Protein AF-0000000080286720 (afdb_homodimer)

Sequence (1204 aa):
MNEDSSNGELNEAFTRDEEVESGITDITGIRKTEDDQTVTDQNAKHGERSEAGLKQFTITCLKRSVHLVVVGYFAYATYHYLDVEANYCNDIKNDNHIVNEDGFGNQTNHLLCGMQYCDGYGFLALLLGFTYLGLFYYLVFKPKIGHRLYRSILKPLRTKYLHFSKQRSISLLQLLLLVLALTIFLYFETRNAPSKLVALLAPCVFILSGYVFSSQRQAIKWRQITIGIAIQFLLGIVCIRWTVGRNIFNCIGNKVATFLAYADAGNRFVFGDTIVIEGVFAFTALPVIFFFSFIISILYYLNVMQVVIMKLGWILQKLLDTTVCESVNAAANIFLGMSECPLVIRPYIAQLTASELHSIMVSGFATVSGTVLAAYLKFGASAAHLITASVMAAPASLALSKLYMPETEESKTKSDNIKLAKSEDTSVLDAAANGANKALPIVLGIVANLVAFLGFITFLNAMVSWLGFLVGVDQVDFEWVFSKLFIPLAWIMGVPWKDCDIVAKVVATKTIINEFVAYERLGEYIKNEAIDARSAGIATFAICGFANPSSMGILIGSLSAMAPKQRPLIAKVAFRAFVVGSIVCFMSASFAGIFIDEEQDLMNEDSSNGELNEAFTRDEEVESGITDITGIRKTEDDQTVTDQNAKHGERSEAGLKQFTITCLKRSVHLVVVGYFAYATYHYLDVEANYCNDIKNDNHIVNEDGFGNQTNHLLCGMQYCDGYGFLALLLGFTYLGLFYYLVFKPKIGHRLYRSILKPLRTKYLHFSKQRSISLLQLLLLVLALTIFLYFETRNAPSKLVALLAPCVFILSGYVFSSQRQAIKWRQITIGIAIQFLLGIVCIRWTVGRNIFNCIGNKVATFLAYADAGNRFVFGDTIVIEGVFAFTALPVIFFFSFIISILYYLNVMQVVIMKLGWILQKLLDTTVCESVNAAANIFLGMSECPLVIRPYIAQLTASELHSIMVSGFATVSGTVLAAYLKFGASAAHLITASVMAAPASLALSKLYMPETEESKTKSDNIKLAKSEDTSVLDAAANGANKALPIVLGIVANLVAFLGFITFLNAMVSWLGFLVGVDQVDFEWVFSKLFIPLAWIMGVPWKDCDIVAKVVATKTIINEFVAYERLGEYIKNEAIDARSAGIATFAICGFANPSSMGILIGSLSAMAPKQRPLIAKVAFRAFVVGSIVCFMSASFAGIFIDEEQDL

Nearest PDB structures (foldseek):
  8tz1-assembly1_A  TM=8.781E-01  e=3.290E-32  Bos taurus
  5l26-assembly1_C  TM=9.326E-01  e=1.169E-26  Neisseria wadsworthii 9715
  5l2b-assembly1_A  TM=9.447E-01  e=2.098E-26  Neisseria wadsworthii 9715
  5l26-assembly1_A  TM=9.262E-01  e=3.611E-26  Neisseria wadsworthii 9715
  5l2a-assembly1_B  TM=9.441E-01  e=2.176E-25  Neisseria wadsworthii 9715

Organism: Glossina morsitans morsitans (NCBI:txid37546)

Radius of gyration: 37.15 Å; Cα contacts (8 Å, |Δi|>4): 1671; chains: 2; bounding box: 114×116×104 Å

InterPro domains:
  IPR002668 Concentrative nucleoside transporter N-terminal domain [PF01773] (204-273)
  IPR008276 Concentrative nucleoside transporter [PTHR10590] (77-600)
  IPR011642 Nucleoside transporter/FeoB GTPase, Gate domain [PF07670] (283-381)
  IPR011657 Concentrative nucleoside transporter C-terminal domain [PF07662] (385-593)
  IPR018270 Concentrative nucleoside transporter, metazoan/bacterial [TIGR00804] (197-595)

Foldseek 3Di:
DPPPPVPPPQPCPLPDVPVPPPPVPPVPPPPPCPPDPPPVVVVVVVVVVVVVVVVVVVVVVVVVVVVVVLVVVLVVQVVVLVVCQVPQQPPPPPPPQPPDPPDDDSRRPDPAHDCPCQPYVVVSCVVVVVVVVVVCCVVPCCVPPVVVCCVVPVVVVVVVVCVVCPDPVNVVVVVVVLVVVVVVVLCVLCVVPVLLCLLVLLVVVLLVVLCVQAPDNVQFDVQLLSLLLSVLLVLLCQCFFDPVNVVVLLSVLVVLLVVLQVCVVVLCVPVNDVCCVVPPLLRHQLLSLLVLLLVVLLCQQVCNLVVQLQVQLVVLCVRNVDFSLLSSLLSSLLAAALLCSVLFQLVCLQQFDLLSLLLSLLSRQQAHHSSNLNLLVVLPDGSSLRSSLSVSLSSNSNSSSCSRYNDDDDGPRNDSSRHTDGDPADDSVRSSVVSSVVSVCVSVLVVVQLVVQVVVQVVQQVVVQVVCVVVPHHDDGDLQVQLVVCLVLLSSSSFPNQCSSVLSSLLSCCAERRLSVSSNSLSVCVVVVVGFPLSSSLSSLLRRGGLYDSVLVVSLVSSCVSHVVCSVSSVVSSVVSSVSSSSSSSSSSSSSSSNHDRPDDD/DPPPVPPDPQPCPLPDPPVVPPPPVPPPVPPPCPPDPPPVVVVVCVVVVVVVVVVVVVVVVVVVVVVVVLVVVLVVQVVVLVVCQVPQQPPPPPPPQPPDPPDDDSGSPPPAHDCPCQPYVVVVVVVVVVVVVVVCCVVPVCVPPVVVCCVPPVVVVVVVVCVVCPDPVNVVVVVVVLVVVVVVVLCVLCVVPVLLVLLVLLVVVLLVVLCVQAPDNVQFDVQLLSLLLSVLLVLLCQCFFDPVSVVVLLSVLVVLLVVLQVCVVVLCVPVNDVCCVVPPLLRHQLLSLLVLLLVVLLCQQVCNLVVQLQVQLVVLCVRNVDFSLLSSLLSSLLAAALLCSVLFQLVCLQQFDLLSLLLSLLSRFQADHSSNLNLLVVLPDGSSLRSSLSVSLSSNSNSSSCSRYNDDDDGPRRDSSRHTDGDPADDSVRSSVVSSVVSVCVSVLVVVQLVVQVVVQVVQQVVVQVVCVVVPHHDDGPLQVQLVVCLVLLVSSSFPNQCSSVLSSLLSCCAERRLSVSSNSLSVCVVVVVGFPLSSSLSSLLRRGGQYDSVLVVSLVSSCVSHVVCSVSSVVSSVVSSVSSSSSSSSSSSSSSSNHDRPDDD

Secondary structure (DSSP, 8-state):
-----------GGG--TTTT---------------GGGSHHHHHHHHHHHHHHHHHHHHHHHHHHHHHHHHHHHHHHHHHHHHHIIIIIS-TT-------TT------SSTTSS--TTTSHHHHHHHHHHHHHHHHIIIIIIIIIIHHHIIIIIHHHHHHHHHHHTSHHHHHHHHHHHHHHHHHHHHHHHSS-GGGGGGGHHHHHHHHHHHHT-S-GGG--HHHHHHHHHHHHHHHIIIIISHHHHHHHHHHHHHHHHHHHTHHHHHHHHH-HHHHHHT-HHHHTTTHHHHHHHHHHHHHHTTHHHHHHHHHHHHHHHHHT--HHHHHHHHHTTTS-TTTHHHHTGGGGGG--HHHHHHHHHHHHT---HHHHHHHHHTT--HHHHHHHHHHHHHHHHHHHHHHS---S--S--STTPPPPPP--SSHHHHHHHHHHHHHHHHHHHHHHHHHHHHHHHHHHHHHHHHHHHTT--S--HHHHHHHTTHHHHHHTT--HHHHHHHHHHHHHHHHT-HHHHHHHHHHHHHTT-S-HHHHHHHHHHT-S--SHHHHHHHHHHHHHH-GGGHHHHHHHHHHHHHHHHHHHHHHHHHHHHHS-TT---/-----------GGG--GGGGTT-------------TTHHHHHHHHHHHHHHHHHHHHHHHHHHHHHHHHHHHHHHHHHHHHHHHIIIIIS-TT-------TT------SSTTSS--TTTSHHHHHHHHHHHHHHHHIIIIIIIIIIHHHIIIIIHHHHHHHHHHHTSHHHHHHHHHHHHHHHHHHHHHHHSS-GGGGGGGHHHHHHHHHHHHT-S-GGG--HHHHHHHHHHHHHHHIIIIISHHHHHHHHHHHHHHHHHHHTHHHHHHHHH-HHHHHHT-HHHHTTTHHHHHHHHHHHHHHTTHHHHHHHHHHHHHHHHH---HHHHHHHHHTTTS-TTTHHHHTGGGGGG--HHHHHHHHHHHHT---TTTHHHHHHTT--HHHHHHHHHHHHHHHHHHHHHHS---S--S--STTPPPPPP--SSHHHHHHHHHHHHHHHHHHHHHHHHHHHHHHHHHHHHHHHHHHHTT--S--HHHHHHHTTHHHHHHTT--HHHHHHHHHHHHHHHHT-HHHHHHHHHHHHHTT-S-HHHHHHHHHHT-S--SHHHHHHHHHHHHHH-GGGHHHHHHHHHHHHHHHHHHHHHHHHHHHHHS-TT---

pLDDT: mean 82.89, std 19.58, range [20.0, 98.25]

Solvent-accessible surface area (backbone atoms only — not comparable to full-atom values): 60718 Å² total; per-residue (Å²): 135,83,78,74,73,77,72,76,76,80,73,70,80,66,56,66,80,69,78,61,68,82,64,74,71,78,66,83,69,77,79,74,73,83,64,78,83,52,62,71,58,44,56,56,46,47,51,50,46,46,50,50,47,49,51,51,48,51,50,50,50,50,53,52,48,50,51,50,49,52,52,50,48,50,52,49,51,50,50,50,45,52,50,43,41,66,63,57,41,68,38,79,77,62,64,63,55,64,72,64,83,89,69,67,76,87,47,42,64,52,84,61,45,64,52,43,63,74,83,28,61,32,28,54,51,49,53,51,48,52,51,49,50,48,48,41,38,64,69,42,40,37,72,71,45,39,54,56,44,36,64,67,46,48,48,53,49,47,52,50,46,50,59,51,46,67,35,67,68,45,42,50,48,53,50,49,51,50,50,49,53,49,50,53,48,47,49,70,71,26,66,91,45,60,71,33,57,43,8,54,45,36,50,52,52,52,53,52,46,23,54,73,63,23,76,44,66,86,51,49,56,63,69,31,35,54,46,14,47,47,48,25,52,50,45,46,40,38,47,59,52,36,66,69,38,23,50,50,38,41,43,50,18,50,50,51,53,53,58,52,50,59,39,48,63,57,32,36,71,74,68,32,57,70,48,44,73,69,52,24,39,60,61,46,32,48,54,31,24,30,52,44,33,17,51,52,30,33,34,38,63,70,48,48,48,54,50,54,25,48,53,49,8,48,53,45,16,70,69,43,70,51,36,48,62,44,22,27,36,23,38,30,19,44,52,32,32,54,70,55,27,56,54,46,46,45,91,49,57,72,64,53,48,72,34,48,48,29,25,47,45,10,23,24,15,15,17,44,24,55,48,53,44,56,40,42,42,73,30,66,48,55,46,34,56,53,53,46,42,19,58,33,24,30,45,27,19,53,18,50,32,34,43,33,31,27,64,86,69,86,71,79,48,59,52,81,76,74,75,65,65,75,62,88,58,88,43,65,69,49,18,26,55,50,19,32,58,64,32,48,62,56,49,51,41,50,53,28,40,47,21,17,46,39,10,48,49,45,46,46,23,50,51,39,29,53,57,24,51,49,59,70,39,79,91,44,29,41,65,57,60,53,14,60,70,29,29,66,57,29,36,28,24,31,32,56,74,92,42,12,64,62,45,4,39,35,47,37,37,15,47,70,55,28,37,69,62,18,41,46,53,47,27,51,35,54,76,65,63,71,46,53,44,37,47,51,51,23,44,51,28,40,44,41,27,45,34,17,45,49,46,50,24,51,42,45,52,50,53,22,70,70,22,60,90,44,34,68,59,47,58,68,39,43,61,60,18,36,55,52,5,41,48,34,13,39,41,51,7,9,54,42,30,55,49,50,50,74,80,45,80,120,135,83,77,77,71,78,72,74,77,79,73,68,81,66,54,62,79,68,69,64,66,69,67,68,72,78,63,83,70,75,79,75,73,86,63,77,80,49,63,72,57,45,55,57,45,47,50,50,46,48,50,50,48,48,49,50,48,50,51,52,50,49,53,52,48,49,53,51,49,51,51,51,48,51,50,45,27,49,50,42,44,52,49,43,42,67,65,59,40,67,39,79,80,62,63,66,55,67,72,65,81,91,67,71,78,87,49,39,62,54,86,63,46,66,52,44,64,75,83,31,61,31,28,53,50,50,54,50,48,53,50,51,49,48,47,41,37,66,70,45,40,37,73,72,46,40,56,56,44,37,63,67,46,49,47,53,48,48,52,50,45,48,59,50,47,65,33,66,70,45,41,49,49,51,49,48,49,49,50,49,52,48,50,52,49,48,49,70,70,27,67,89,45,59,72,33,59,42,7,54,46,35,52,52,51,52,53,51,46,24,54,72,63,23,76,43,64,87,50,48,56,63,68,31,35,52,46,14,48,48,48,25,51,49,46,45,41,39,47,57,52,36,66,69,38,23,51,50,38,42,44,50,19,50,49,50,53,54,57,52,51,27,21,48,58,12,29,33,62,41,58,21,56,69,47,44,73,69,51,42,55,81,56,47,31,47,52,30,24,13,26,43,32,15,51,51,30,32,34,39,63,69,48,49,48,57,53,54,26,48,52,47,7,48,52,46,16,69,70,42,69,52,36,45,61,46,21,26,36,24,39,30,19,45,54,32,31,54,70,56,26,56,53,46,48,42,91,49,56,72,64,54,48,71,37,48,49,28,25,48,46,10,24,24,15,17,17,45,24,55,47,53,44,55,41,43,42,74,32,66,48,56,48,35,56,54,53,46,43,18,58,31,24,30,44,27,20,53,17,51,30,33,42,33,32,27,63,85,68,89,71,79,48,58,51,82,76,74,74,67,65,74,62,88,57,87,43,63,45,30,19,26,38,49,19,7,48,65,31,46,63,55,49,54,47,51,55,55,48,51,54,53,47,52,51,49,51,51,50,45,23,50,52,40,29,53,56,27,52,75,73,72,42,82,90,44,29,42,66,54,60,55,11,59,72,31,28,66,55,28,35,28,23,33,33,53,75,92,42,12,63,62,45,5,38,35,50,37,36,15,48,68,56,28,36,68,62,16,39,47,52,48,28,51,36,54,76,66,63,71,46,54,47,38,47,52,51,24,44,52,28,41,43,40,28,46,35,18,61,64,46,50,54,49,41,48,51,49,52,23,70,72,23,59,90,44,35,68,60,47,60,68,39,44,62,60,17,37,54,51,6,42,48,36,14,40,41,51,8,8,54,43,31,56,48,52,50,77,84,45,80,119

Structure (mmCIF, N/CA/C/O backbone):
data_AF-0000000080286720-model_v1
#
loop_
_entity.id
_entity.type
_entity.pdbx_description
1 polymer 'Sodium/nucleoside cotransporter'
#
loop_
_atom_site.group_PDB
_atom_site.id
_atom_site.type_symbol
_atom_site.label_atom_id
_atom_site.label_alt_id
_atom_site.label_comp_id
_atom_site.label_asym_id
_atom_site.label_entity_id
_atom_site.label_seq_id
_atom_site.pdbx_PDB_ins_code
_atom_site.Cartn_x
_atom_site.Cartn_y
_atom_site.Cartn_z
_atom_site.occupancy
_atom_site.B_iso_or_equiv
_atom_site.auth_seq_id
_atom_site.auth_comp_id
_atom_site.auth_asym_id
_atom_site.auth_atom_id
_atom_site.pdbx_PDB_model_num
ATOM 1 N N . MET A 1 1 ? 43.625 -0.791 -3.957 1 22.7 1 MET A N 1
ATOM 2 C CA . MET A 1 1 ? 42.406 -1.405 -3.445 1 22.7 1 MET A CA 1
ATOM 3 C C . MET A 1 1 ? 42.062 -2.674 -4.219 1 22.7 1 MET A C 1
ATOM 5 O O . MET A 1 1 ? 41.75 -2.617 -5.414 1 22.7 1 MET A O 1
ATOM 9 N N . ASN A 1 2 ? 42.688 -3.83 -3.855 1 21.75 2 ASN A N 1
ATOM 10 C CA . ASN A 1 2 ? 42.875 -5.148 -4.453 1 21.75 2 ASN A CA 1
ATOM 11 C C . ASN A 1 2 ? 41.562 -5.895 -4.578 1 21.75 2 ASN A C 1
ATOM 13 O O . ASN A 1 2 ? 40.875 -6.117 -3.58 1 21.75 2 ASN A O 1
ATOM 17 N N . GLU A 1 3 ? 40.844 -5.605 -5.641 1 24.33 3 GLU A N 1
ATOM 18 C CA . GLU A 1 3 ? 39.594 -6.191 -6.117 1 24.33 3 GLU A CA 1
ATOM 19 C C . GLU A 1 3 ? 39.688 -7.719 -6.121 1 24.33 3 GLU A C 1
ATOM 21 O O . GLU A 1 3 ? 40.344 -8.312 -6.977 1 24.33 3 GLU A O 1
ATOM 26 N N . ASP A 1 4 ? 39.969 -8.258 -4.902 1 24.62 4 ASP A N 1
ATOM 27 C CA . ASP A 1 4 ? 40.062 -9.711 -4.797 1 24.62 4 ASP A CA 1
ATOM 28 C C . ASP A 1 4 ? 38.812 -10.391 -5.34 1 24.62 4 ASP A C 1
ATOM 30 O O . ASP A 1 4 ? 37.719 -10.234 -4.773 1 24.62 4 ASP A O 1
ATOM 34 N N . SER A 1 5 ? 38.656 -10.414 -6.641 1 26.61 5 SER A N 1
ATOM 35 C CA . SER A 1 5 ? 37.656 -11.164 -7.414 1 26.61 5 SER A CA 1
ATOM 36 C C . SER A 1 5 ? 37.594 -12.609 -6.934 1 26.61 5 SER A C 1
ATOM 38 O O . SER A 1 5 ? 38.562 -13.352 -6.992 1 26.61 5 SER A O 1
ATOM 40 N N . SER A 1 6 ? 36.969 -12.789 -5.707 1 27.56 6 SER A N 1
ATOM 41 C CA . SER A 1 6 ? 36.75 -14.117 -5.133 1 27.56 6 SER A CA 1
ATOM 42 C C . SER A 1 6 ? 36.281 -15.109 -6.188 1 27.56 6 SER A C 1
ATOM 44 O O . SER A 1 6 ? 35.25 -14.883 -6.855 1 27.56 6 SER A O 1
ATOM 46 N N . ASN A 1 7 ? 37.219 -15.703 -6.898 1 27.14 7 ASN A N 1
ATOM 47 C CA . ASN A 1 7 ? 37.094 -16.781 -7.875 1 27.14 7 ASN A CA 1
ATOM 48 C C . ASN A 1 7 ? 36.219 -17.922 -7.355 1 27.14 7 ASN A C 1
ATOM 50 O O . ASN A 1 7 ? 36.469 -18.453 -6.266 1 27.14 7 ASN A O 1
ATOM 54 N N . GLY A 1 8 ? 34.938 -17.781 -7.512 1 26.47 8 GLY A N 1
ATOM 55 C CA . GLY A 1 8 ? 33.938 -18.828 -7.195 1 26.47 8 GLY A CA 1
ATOM 56 C C . GLY A 1 8 ? 34.406 -20.219 -7.578 1 26.47 8 GLY A C 1
ATOM 57 O O . GLY A 1 8 ? 35.031 -20.406 -8.625 1 26.47 8 GLY A O 1
ATOM 58 N N . GLU A 1 9 ? 34.844 -21.016 -6.625 1 26.98 9 GLU A N 1
ATOM 59 C CA . GLU A 1 9 ? 35.25 -22.406 -6.73 1 26.98 9 GLU A CA 1
ATOM 60 C C . GLU A 1 9 ? 34.312 -23.203 -7.625 1 26.98 9 GLU A C 1
ATOM 62 O O . GLU A 1 9 ? 33.094 -22.953 -7.641 1 26.98 9 GLU A O 1
ATOM 67 N N . LEU A 1 10 ? 34.781 -23.859 -8.688 1 30.8 10 LEU A N 1
ATOM 68 C CA . LEU A 1 10 ? 34.25 -24.719 -9.75 1 30.8 10 LEU A CA 1
ATOM 69 C C . LEU A 1 10 ? 33.406 -25.844 -9.164 1 30.8 10 LEU A C 1
ATOM 71 O O . LEU A 1 10 ? 33.906 -26.625 -8.352 1 30.8 10 LEU A O 1
ATOM 75 N N . ASN A 1 11 ? 32.188 -25.469 -8.781 1 27.33 11 ASN A N 1
ATOM 76 C CA . ASN A 1 11 ? 31.406 -26.609 -8.297 1 27.33 11 ASN A CA 1
ATOM 77 C C . ASN A 1 11 ? 31.312 -27.719 -9.352 1 27.33 11 ASN A C 1
ATOM 79 O O . ASN A 1 11 ? 30.906 -27.453 -10.484 1 27.33 11 ASN A O 1
ATOM 83 N N . GLU A 1 12 ? 31.984 -28.828 -9.227 1 29.47 12 GLU A N 1
ATOM 84 C CA . GLU A 1 12 ? 32.219 -30.047 -9.977 1 29.47 12 GLU A CA 1
ATOM 85 C C . GLU A 1 12 ? 30.891 -30.766 -10.281 1 29.47 12 GLU A C 1
ATOM 87 O O . GLU A 1 12 ? 30.891 -31.859 -10.844 1 29.47 12 GLU A O 1
ATOM 92 N N . ALA A 1 13 ? 29.734 -30.141 -9.836 1 29.78 13 ALA A N 1
ATOM 93 C CA . ALA A 1 13 ? 28.609 -31.062 -9.953 1 29.78 13 ALA A CA 1
ATOM 94 C C . ALA A 1 13 ? 28.172 -31.219 -11.406 1 29.78 13 ALA A C 1
ATOM 96 O O . ALA A 1 13 ? 27.422 -32.125 -11.742 1 29.78 13 ALA A O 1
ATOM 97 N N . PHE A 1 14 ? 28.312 -30.109 -12.219 1 30.48 14 PHE A N 1
ATOM 98 C CA . PHE A 1 14 ? 27.906 -30.328 -13.609 1 30.48 14 PHE A CA 1
ATOM 99 C C . PHE A 1 14 ? 29.031 -30.984 -14.398 1 30.48 14 PHE A C 1
ATOM 101 O O . PHE A 1 14 ? 29.594 -30.375 -15.305 1 30.48 14 PHE A O 1
ATOM 108 N N . THR A 1 15 ? 30.172 -31.484 -13.797 1 28.94 15 THR A N 1
ATOM 109 C CA . THR A 1 15 ? 31.188 -32 -14.711 1 28.94 15 THR A CA 1
ATOM 110 C C . THR A 1 15 ? 30.578 -33.031 -15.672 1 28.94 15 THR A C 1
ATOM 112 O O . THR A 1 15 ? 29.797 -33.875 -15.258 1 28.94 15 THR A O 1
ATOM 115 N N . ARG A 1 16 ? 30.578 -32.625 -16.906 1 28.14 16 ARG A N 1
ATOM 116 C CA . ARG A 1 16 ? 30.406 -33.656 -17.938 1 28.14 16 ARG A CA 1
ATOM 117 C C . ARG A 1 16 ? 31.25 -34.875 -17.641 1 28.14 16 ARG A C 1
ATOM 119 O O . ARG A 1 16 ? 32.406 -34.75 -17.25 1 28.14 16 ARG A O 1
ATOM 126 N N . ASP A 1 17 ? 30.578 -36.094 -17.375 1 26.75 17 ASP A N 1
ATOM 127 C CA . ASP A 1 17 ? 31.234 -37.375 -17.188 1 26.75 17 ASP A CA 1
ATOM 128 C C . ASP A 1 17 ? 32.438 -37.531 -18.125 1 26.75 17 ASP A C 1
ATOM 130 O O . ASP A 1 17 ? 33.219 -38.469 -18 1 26.75 17 ASP A O 1
ATOM 134 N N . GLU A 1 18 ? 32.375 -36.812 -19.297 1 27.45 18 GLU A N 1
ATOM 135 C CA . GLU A 1 18 ? 33.344 -37.281 -20.266 1 27.45 18 GLU A CA 1
ATOM 136 C C . GLU A 1 18 ? 34.781 -36.969 -19.812 1 27.45 18 GLU A C 1
ATOM 138 O O . GLU A 1 18 ? 35.719 -37.625 -20.234 1 27.45 18 GLU A O 1
ATOM 143 N N . GLU A 1 19 ? 34.938 -35.75 -19.328 1 29.59 19 GLU A N 1
ATOM 144 C CA . GLU A 1 19 ? 36.375 -35.375 -19.359 1 29.59 19 GLU A CA 1
ATOM 145 C C . GLU A 1 19 ? 37.156 -36.156 -18.328 1 29.59 19 GLU A C 1
ATOM 147 O O . GLU A 1 19 ? 37.625 -35.594 -17.328 1 29.59 19 GLU A O 1
ATOM 152 N N . VAL A 1 20 ? 36.594 -37.344 -17.891 1 25.27 20 VAL A N 1
ATOM 153 C CA . VAL A 1 20 ? 37.406 -38 -16.875 1 25.27 20 VAL A CA 1
ATOM 154 C C . VAL A 1 20 ? 38.812 -38.281 -17.422 1 25.27 20 VAL A C 1
ATOM 156 O O . VAL A 1 20 ? 39.75 -38.5 -16.672 1 25.27 20 VAL A O 1
ATOM 159 N N . GLU A 1 21 ? 38.844 -38.594 -18.797 1 23.31 21 GLU A N 1
ATOM 160 C CA . GLU A 1 21 ? 39.969 -39.5 -18.953 1 23.31 21 GLU A CA 1
ATOM 161 C C . GLU A 1 21 ? 41.312 -38.781 -18.797 1 23.31 21 GLU A C 1
ATOM 163 O O . GLU A 1 21 ? 42.344 -39.438 -18.656 1 23.31 21 GLU A O 1
ATOM 168 N N . SER A 1 22 ? 41.312 -37.531 -19.297 1 23.81 22 SER A N 1
ATOM 169 C CA . SER A 1 22 ? 42.656 -37.219 -19.703 1 23.81 22 SER A CA 1
ATOM 170 C C . SER A 1 22 ? 43.562 -37 -18.484 1 23.81 22 SER A C 1
ATOM 172 O O . SER A 1 22 ? 43.562 -35.906 -17.891 1 23.81 22 SER A O 1
ATOM 174 N N . GLY A 1 23 ? 43.469 -37.875 -17.469 1 22.41 23 GLY A N 1
ATOM 175 C CA . GLY A 1 23 ? 44.375 -37.875 -16.344 1 22.41 23 GLY A CA 1
ATOM 176 C C . GLY A 1 23 ? 45.844 -37.812 -16.766 1 22.41 23 GLY A C 1
ATOM 177 O O . GLY A 1 23 ? 46.5 -38.844 -16.859 1 22.41 23 GLY A O 1
ATOM 178 N N . ILE A 1 24 ? 46.156 -36.969 -17.828 1 21.81 24 ILE A N 1
ATOM 179 C CA . ILE A 1 24 ? 47.594 -37.031 -18.125 1 21.81 24 ILE A CA 1
ATOM 180 C C . ILE A 1 24 ? 48.375 -36.688 -16.859 1 21.81 24 ILE A C 1
ATOM 182 O O . ILE A 1 24 ? 48.188 -35.656 -16.234 1 21.81 24 ILE A O 1
ATOM 186 N N . THR A 1 25 ? 48.75 -37.781 -16.188 1 20.56 25 THR A N 1
ATOM 187 C CA . THR A 1 25 ? 49.656 -37.938 -15.055 1 20.56 25 THR A CA 1
ATOM 188 C C . THR A 1 25 ? 50.938 -37.188 -15.289 1 20.56 25 THR A C 1
ATOM 190 O O . THR A 1 25 ? 51.719 -37.531 -16.188 1 20.56 25 THR A O 1
ATOM 193 N N . ASP A 1 26 ? 50.875 -35.844 -15.602 1 21.23 26 ASP A N 1
ATOM 194 C CA . ASP A 1 26 ? 52.188 -35.25 -15.695 1 21.23 26 ASP A CA 1
ATOM 195 C C . ASP A 1 26 ? 53.031 -35.562 -14.453 1 21.23 26 ASP A C 1
ATOM 197 O O . ASP A 1 26 ? 52.656 -35.188 -13.344 1 21.23 26 ASP A O 1
ATOM 201 N N . ILE A 1 27 ? 53.656 -36.75 -14.461 1 20.59 27 ILE A N 1
ATOM 202 C CA . ILE A 1 27 ? 54.531 -37.406 -13.492 1 20.59 27 ILE A CA 1
ATOM 203 C C . ILE A 1 27 ? 55.719 -36.531 -13.203 1 20.59 27 ILE A C 1
ATOM 205 O O . ILE A 1 27 ? 56.656 -36.938 -12.516 1 20.59 27 ILE A O 1
ATOM 209 N N . THR A 1 28 ? 55.875 -35.312 -13.781 1 21.47 28 THR A N 1
ATOM 210 C CA . THR A 1 28 ? 57.281 -34.875 -13.672 1 21.47 28 THR A CA 1
ATOM 211 C C . THR A 1 28 ? 57.656 -34.625 -12.219 1 21.47 28 THR A C 1
ATOM 213 O O . THR A 1 28 ? 57.125 -33.688 -11.594 1 21.47 28 THR A O 1
ATOM 216 N N . GLY A 1 29 ? 57.625 -35.75 -11.445 1 20.25 29 GLY A N 1
ATOM 217 C CA . GLY A 1 29 ? 58.062 -35.75 -10.055 1 20.25 29 GLY A CA 1
ATOM 218 C C . GLY A 1 29 ? 59.469 -35.188 -9.852 1 20.25 29 GLY A C 1
ATOM 219 O O . GLY A 1 29 ? 60.438 -35.719 -10.352 1 20.25 29 GLY A O 1
ATOM 220 N N . ILE A 1 30 ? 59.625 -33.875 -10.086 1 21.08 30 ILE A N 1
ATOM 221 C CA . ILE A 1 30 ? 60.969 -33.375 -9.734 1 21.08 30 ILE A CA 1
ATOM 222 C C . ILE A 1 30 ? 61.281 -33.719 -8.273 1 21.08 30 ILE A C 1
ATOM 224 O O . ILE A 1 30 ? 60.469 -33.406 -7.383 1 21.08 30 ILE A O 1
ATOM 228 N N . ARG A 1 31 ? 62.094 -34.781 -8.055 1 20 31 ARG A N 1
ATOM 229 C CA . ARG A 1 31 ? 62.656 -35.406 -6.852 1 20 31 ARG A CA 1
ATOM 230 C C . ARG A 1 31 ? 63.438 -34.406 -6.023 1 20 31 ARG A C 1
ATOM 232 O O . ARG A 1 31 ? 64.562 -34.031 -6.398 1 20 31 ARG A O 1
ATOM 239 N N . LYS A 1 32 ? 62.875 -33.156 -5.676 1 24.22 32 LYS A N 1
ATOM 240 C CA . LYS A 1 32 ? 63.844 -32.438 -4.84 1 24.22 32 LYS A CA 1
ATOM 241 C C . LYS A 1 32 ? 64.188 -33.219 -3.592 1 24.22 32 LYS A C 1
ATOM 243 O O . LYS A 1 32 ? 63.344 -33.875 -2.998 1 24.22 32 LYS A O 1
ATOM 248 N N . THR A 1 33 ? 65.5 -33.531 -3.352 1 21.94 33 THR A N 1
ATOM 249 C CA . THR A 1 33 ? 66.25 -34.281 -2.375 1 21.94 33 THR A CA 1
ATOM 250 C C . THR A 1 33 ? 66 -33.781 -0.96 1 21.94 33 THR A C 1
ATOM 252 O O . THR A 1 33 ? 66.688 -34.188 -0.01 1 21.94 33 THR A O 1
ATOM 255 N N . GLU A 1 34 ? 64.938 -33.094 -0.698 1 26 34 GLU A N 1
ATOM 256 C CA . GLU A 1 34 ? 65 -32.531 0.64 1 26 34 GLU A CA 1
ATOM 257 C C . GLU A 1 34 ? 65 -33.625 1.715 1 26 34 GLU A C 1
ATOM 259 O O . GLU A 1 34 ? 63.969 -34.312 1.861 1 26 34 GLU A O 1
ATOM 264 N N . ASP A 1 35 ? 66.125 -34.219 2.078 1 24.59 35 ASP A N 1
ATOM 265 C CA . ASP A 1 35 ? 66.438 -35.375 2.945 1 24.59 35 ASP A CA 1
ATOM 266 C C . ASP A 1 35 ? 65.812 -35.156 4.34 1 24.59 35 ASP A C 1
ATOM 268 O O . ASP A 1 35 ? 65.25 -36.094 4.918 1 24.59 35 ASP A O 1
ATOM 272 N N . ASP A 1 36 ? 66.438 -34.188 5.086 1 29.19 36 ASP A N 1
ATOM 273 C CA . ASP A 1 36 ? 66.688 -34.438 6.5 1 29.19 36 ASP A CA 1
ATOM 274 C C . ASP A 1 36 ? 65.438 -34.375 7.328 1 29.19 36 ASP A C 1
ATOM 276 O O . ASP A 1 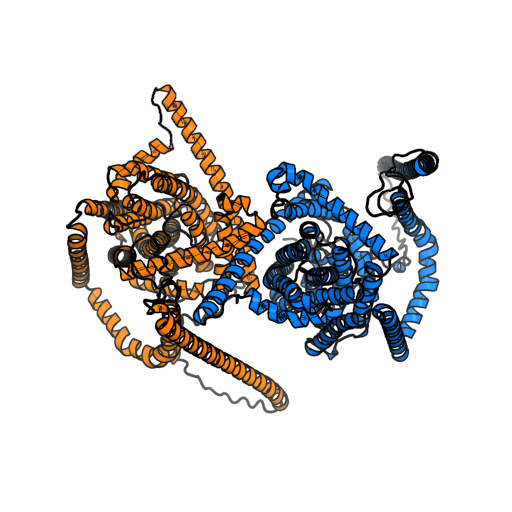36 ? 65.312 -35.094 8.328 1 29.19 36 ASP A O 1
ATOM 280 N N . GLN A 1 37 ? 64.688 -33.25 7.254 1 33.34 37 GLN A N 1
ATOM 281 C CA . GLN A 1 37 ? 63.719 -32.906 8.273 1 33.34 37 GLN A CA 1
ATOM 282 C C . GLN A 1 37 ? 62.5 -33.812 8.203 1 33.34 37 GLN A C 1
ATOM 284 O O . GLN A 1 37 ? 61.375 -33.344 8.234 1 33.34 37 GLN A O 1
ATOM 289 N N . THR A 1 38 ? 62.625 -34.969 7.598 1 33.81 38 THR A N 1
ATOM 290 C CA . THR A 1 38 ? 61.469 -35.75 7.168 1 33.81 38 THR A CA 1
ATOM 291 C C . THR A 1 38 ? 60.844 -36.5 8.352 1 33.81 38 THR A C 1
ATOM 293 O O . THR A 1 38 ? 59.75 -37.031 8.242 1 33.81 38 THR A O 1
ATOM 296 N N . VAL A 1 39 ? 61.656 -36.656 9.43 1 37.56 39 VAL A N 1
ATOM 297 C CA . VAL A 1 39 ? 61.188 -37.688 10.336 1 37.56 39 VAL A CA 1
ATOM 298 C C . VAL A 1 39 ? 59.969 -37.156 11.102 1 37.56 39 VAL A C 1
ATOM 300 O O . VAL A 1 39 ? 59 -37.906 11.328 1 37.56 39 VAL A O 1
ATOM 303 N N . THR A 1 40 ? 60.094 -35.938 11.68 1 39.97 40 THR A N 1
ATOM 304 C CA . THR A 1 40 ? 59.094 -35.5 12.625 1 39.97 40 THR A CA 1
ATOM 305 C C . THR A 1 40 ? 57.75 -35.312 11.922 1 39.97 40 THR A C 1
ATOM 307 O O . THR A 1 40 ? 56.688 -35.406 12.547 1 39.97 40 THR A O 1
ATOM 310 N N . ASP A 1 41 ? 57.844 -34.938 10.648 1 41.75 41 ASP A N 1
ATOM 311 C CA . ASP A 1 41 ? 56.594 -34.688 9.938 1 41.75 41 ASP A CA 1
ATOM 312 C C . ASP A 1 41 ? 55.844 -35.969 9.625 1 41.75 41 ASP A C 1
ATOM 314 O O . ASP A 1 41 ? 54.719 -35.938 9.18 1 41.75 41 ASP A O 1
ATOM 318 N N . GLN A 1 42 ? 56.594 -37.125 9.711 1 41.75 42 GLN A N 1
ATOM 319 C CA . GLN A 1 42 ? 55.938 -38.375 9.383 1 41.75 42 GLN A CA 1
ATOM 320 C C . GLN A 1 42 ? 54.969 -38.781 10.5 1 41.75 42 GLN A C 1
ATOM 322 O O . GLN A 1 42 ? 53.906 -39.312 10.234 1 41.75 42 GLN A O 1
ATOM 327 N N . ASN A 1 43 ? 55.469 -38.625 11.766 1 44.44 43 ASN A N 1
ATOM 328 C CA . ASN A 1 43 ? 54.594 -39.062 12.844 1 44.44 43 ASN A CA 1
ATOM 329 C C . ASN A 1 43 ? 53.344 -38.188 12.93 1 44.44 43 ASN A C 1
ATOM 331 O O . ASN A 1 43 ? 52.25 -38.656 13.312 1 44.44 43 ASN A O 1
ATOM 335 N N . ALA A 1 44 ? 53.469 -36.844 12.82 1 47.12 44 ALA A N 1
ATOM 336 C CA . ALA A 1 44 ? 52.281 -35.969 12.789 1 47.12 44 ALA A CA 1
ATOM 337 C C . ALA A 1 44 ? 51.406 -36.312 11.586 1 47.12 44 ALA A C 1
ATOM 339 O O . ALA A 1 44 ? 50.188 -36.219 11.672 1 47.12 44 ALA A O 1
ATOM 340 N N . LYS A 1 45 ? 52.094 -36.75 10.547 1 49.97 45 LYS A N 1
ATOM 341 C CA . LYS A 1 45 ? 51.312 -37.156 9.383 1 49.97 45 LYS A CA 1
ATOM 342 C C . LYS A 1 45 ? 50.656 -38.5 9.594 1 49.97 45 LYS A C 1
ATOM 344 O O . LYS A 1 45 ? 49.562 -38.75 9.109 1 49.97 45 LYS A O 1
ATOM 349 N N . HIS A 1 46 ? 51.375 -39.312 10.383 1 52.91 46 HIS A N 1
ATOM 350 C CA . HIS A 1 46 ? 50.719 -40.594 10.711 1 52.91 46 HIS A CA 1
ATOM 351 C C . HIS A 1 46 ? 49.594 -40.375 11.688 1 52.91 46 HIS A C 1
ATOM 353 O O . HIS A 1 46 ? 48.531 -41.031 11.586 1 52.91 46 HIS A O 1
ATOM 359 N N . GLY A 1 47 ? 49.781 -39.531 12.695 1 53.28 47 GLY A N 1
ATOM 360 C CA . GLY A 1 47 ? 48.688 -39.219 13.609 1 53.28 47 GLY A CA 1
ATOM 361 C C . GLY A 1 47 ? 47.5 -38.531 12.93 1 53.28 47 GLY A C 1
ATOM 362 O O . GLY A 1 47 ? 46.344 -38.844 13.234 1 53.28 47 GLY A O 1
ATOM 363 N N . GLU A 1 48 ? 47.812 -37.594 12.125 1 57.31 48 GLU A N 1
ATOM 364 C CA . GLU A 1 48 ? 46.75 -36.906 11.398 1 57.31 48 GLU A CA 1
ATOM 365 C C . GLU A 1 48 ? 46.062 -37.844 10.406 1 57.31 48 GLU A C 1
ATOM 367 O O . GLU A 1 48 ? 44.844 -37.781 10.234 1 57.31 48 GLU A O 1
ATOM 372 N N . ARG A 1 49 ? 46.906 -38.719 9.812 1 59.81 49 ARG A N 1
ATOM 373 C CA . ARG A 1 49 ? 46.281 -39.719 8.914 1 59.81 49 ARG A CA 1
ATOM 374 C C . ARG A 1 49 ? 45.438 -40.719 9.695 1 59.81 49 ARG A C 1
ATOM 376 O O . ARG A 1 49 ? 44.375 -41.125 9.234 1 59.81 49 ARG A O 1
ATOM 383 N N . SER A 1 50 ? 46.031 -40.969 10.859 1 62.47 50 SER A N 1
ATOM 384 C CA . SER A 1 50 ? 45.25 -41.906 11.68 1 62.47 50 SER A CA 1
ATOM 385 C C . SER A 1 50 ? 43.938 -41.25 12.164 1 62.47 50 SER A C 1
ATOM 387 O O . SER A 1 50 ? 42.906 -41.906 12.164 1 62.47 50 SER A O 1
ATOM 389 N N . GLU A 1 51 ? 44.031 -40.031 12.469 1 66.56 51 GLU A N 1
ATOM 390 C CA . GLU A 1 51 ? 42.812 -39.375 12.914 1 66.56 51 GLU A CA 1
ATOM 391 C C . GLU A 1 51 ? 41.812 -39.156 11.766 1 66.56 51 GLU A C 1
ATOM 393 O O . GLU A 1 51 ? 40.625 -39.312 11.945 1 66.56 51 GLU A O 1
ATOM 398 N N . ALA A 1 52 ? 42.375 -38.906 10.586 1 73.25 52 ALA A N 1
ATOM 399 C CA . ALA A 1 52 ? 41.531 -38.781 9.406 1 73.25 52 ALA A CA 1
ATOM 400 C C . ALA A 1 52 ? 40.875 -40.125 9.047 1 73.25 52 ALA A C 1
ATOM 402 O O . ALA A 1 52 ? 39.719 -40.188 8.672 1 73.25 52 ALA A O 1
ATOM 403 N N . GLY A 1 53 ? 41.688 -41.125 9.211 1 69.56 53 GLY A N 1
ATOM 404 C CA . GLY A 1 53 ? 41.188 -42.469 8.977 1 69.56 53 GLY A CA 1
ATOM 405 C C . GLY A 1 53 ? 40.094 -42.875 9.969 1 69.56 53 GLY A C 1
ATOM 406 O O . GLY A 1 53 ? 39.062 -43.438 9.586 1 69.56 53 GLY A O 1
ATOM 407 N N . LEU A 1 54 ? 40.344 -42.562 11.18 1 72.69 54 LEU A N 1
ATOM 408 C CA . LEU A 1 54 ? 39.375 -42.844 12.227 1 72.69 54 LEU A CA 1
ATOM 409 C C . LEU A 1 54 ? 38.062 -42.031 12.016 1 72.69 54 LEU A C 1
ATOM 411 O O . LEU A 1 54 ? 36.969 -42.562 12.234 1 72.69 54 LEU A O 1
ATOM 415 N N . LYS A 1 55 ? 38.156 -40.844 11.68 1 69.88 55 LYS A N 1
ATOM 416 C CA . LYS A 1 55 ? 37 -40 11.367 1 69.88 55 LYS A CA 1
ATOM 417 C C . LYS A 1 55 ? 36.219 -40.594 10.188 1 69.88 55 LYS A C 1
ATOM 419 O O . LYS A 1 55 ? 35 -40.625 10.219 1 69.88 55 LYS A O 1
ATOM 424 N N . GLN A 1 56 ? 37.031 -40.938 9.219 1 77.12 56 GLN A N 1
ATOM 425 C CA . GLN A 1 56 ? 36.375 -41.531 8.062 1 77.12 56 GLN A CA 1
ATOM 426 C C . GLN A 1 56 ? 35.688 -42.844 8.43 1 77.12 56 GLN A C 1
ATOM 428 O O . GLN A 1 56 ? 34.594 -43.125 7.965 1 77.12 56 GLN A O 1
ATOM 433 N N . PHE A 1 57 ? 36.375 -43.562 9.227 1 75.25 57 PHE A N 1
ATOM 434 C CA . PHE A 1 57 ? 35.812 -44.812 9.695 1 75.25 57 PHE A CA 1
ATOM 435 C C . PHE A 1 57 ? 34.562 -44.562 10.539 1 75.25 57 PHE A C 1
ATOM 437 O O . PHE A 1 57 ? 33.562 -45.25 10.391 1 75.25 57 PHE A O 1
ATOM 444 N N . THR A 1 58 ? 34.562 -43.625 11.398 1 77.69 58 THR A N 1
ATOM 445 C CA . THR A 1 58 ? 33.438 -43.281 12.242 1 77.69 58 THR A CA 1
ATOM 446 C C . THR A 1 58 ? 32.25 -42.781 11.398 1 77.69 58 THR A C 1
ATOM 448 O O . THR A 1 58 ? 31.109 -43.125 11.688 1 77.69 58 THR A O 1
ATOM 451 N N . ILE A 1 59 ? 32.531 -42.094 10.383 1 76 59 ILE A N 1
ATOM 452 C CA . ILE A 1 59 ? 31.469 -41.562 9.516 1 76 59 ILE A CA 1
ATOM 453 C C . ILE A 1 59 ? 30.844 -42.719 8.727 1 76 59 ILE A C 1
ATOM 455 O O . ILE A 1 59 ? 29.625 -42.75 8.555 1 76 59 ILE A O 1
ATOM 459 N N . THR A 1 60 ? 31.656 -43.531 8.359 1 78.12 60 THR A N 1
ATOM 460 C CA . THR A 1 60 ? 31.172 -44.688 7.625 1 78.12 60 THR A CA 1
ATOM 461 C C . THR A 1 60 ? 30.328 -45.594 8.531 1 78.12 60 THR A C 1
ATOM 463 O O . THR A 1 60 ? 29.297 -46.125 8.117 1 78.12 60 THR A O 1
ATOM 466 N N . CYS A 1 61 ? 30.781 -45.781 9.734 1 75.62 61 CYS A N 1
ATOM 467 C CA . CYS A 1 61 ? 30.031 -46.562 10.703 1 75.62 61 CYS A CA 1
ATOM 468 C C . CYS A 1 61 ? 28.703 -45.906 11.031 1 75.62 61 CYS A C 1
ATOM 470 O O . CYS A 1 61 ? 27.672 -46.562 11.172 1 75.62 61 CYS A O 1
ATOM 472 N N . LEU A 1 62 ? 28.719 -44.688 11.125 1 75 62 LEU A N 1
ATOM 473 C CA . LEU A 1 62 ? 27.5 -43.938 11.422 1 75 62 LEU A CA 1
ATOM 474 C C . LEU A 1 62 ? 26.516 -44.031 10.266 1 75 62 LEU A C 1
ATOM 476 O O . LEU A 1 62 ? 25.312 -44.219 10.484 1 75 62 LEU A O 1
ATOM 480 N N . LYS A 1 63 ? 27.094 -44 9.172 1 80.88 63 LYS A N 1
ATOM 481 C CA . LYS A 1 63 ? 26.219 -44.125 8 1 80.88 63 LYS A CA 1
ATOM 482 C C . LYS A 1 63 ? 25.609 -45.531 7.926 1 80.88 63 LYS A C 1
ATOM 484 O O . LYS A 1 63 ? 24.406 -45.656 7.629 1 80.88 63 LYS A O 1
ATOM 489 N N . ARG A 1 64 ? 26.328 -46.5 8.219 1 82.31 64 ARG A N 1
ATOM 490 C CA . ARG A 1 64 ? 25.812 -47.844 8.188 1 82.31 64 ARG A CA 1
ATOM 491 C C . ARG A 1 64 ? 24.828 -48.094 9.328 1 82.31 64 ARG A C 1
ATOM 493 O O . ARG A 1 64 ? 23.859 -48.844 9.164 1 82.31 64 ARG A O 1
ATOM 500 N N . SER A 1 65 ? 25.109 -47.469 10.406 1 87.94 65 SER A N 1
ATOM 501 C CA . SER A 1 65 ? 24.219 -47.625 11.555 1 87.94 65 SER A CA 1
ATOM 502 C C . SER A 1 65 ? 22.859 -47 11.266 1 87.94 65 SER A C 1
ATOM 504 O O . SER A 1 65 ? 21.828 -47.5 11.719 1 87.94 65 SER A O 1
ATOM 506 N N . VAL A 1 66 ? 22.797 -45.969 10.5 1 87.62 66 VAL A N 1
ATOM 507 C CA . VAL A 1 66 ? 21.531 -45.312 10.172 1 87.62 66 VAL A CA 1
ATOM 508 C C . VAL A 1 66 ? 20.688 -46.25 9.305 1 87.62 66 VAL A C 1
ATOM 510 O O . VAL A 1 66 ? 19.469 -46.344 9.5 1 87.62 66 VAL A O 1
ATOM 513 N N . HIS A 1 67 ? 21.375 -46.969 8.461 1 89.06 67 HIS A N 1
ATOM 514 C CA . HIS A 1 67 ? 20.641 -47.906 7.613 1 89.06 67 HIS A CA 1
ATOM 515 C C . HIS A 1 67 ? 20.094 -49.062 8.422 1 89.06 67 HIS A C 1
ATOM 517 O O . HIS A 1 67 ? 18.984 -49.531 8.164 1 89.06 67 HIS A O 1
ATOM 523 N N . LEU A 1 68 ? 20.859 -49.438 9.383 1 89 68 LEU A N 1
ATOM 524 C CA . LEU A 1 68 ? 20.406 -50.531 10.234 1 89 68 LEU A CA 1
ATOM 525 C C . LEU A 1 68 ? 19.203 -50.125 11.062 1 89 68 LEU A C 1
ATOM 527 O O . LEU A 1 68 ? 18.266 -50.906 11.25 1 89 68 LEU A O 1
ATOM 531 N N . VAL A 1 69 ? 19.25 -48.969 11.484 1 91.94 69 VAL A N 1
ATOM 532 C CA . VAL A 1 69 ? 18.141 -48.469 12.289 1 91.94 69 VAL A CA 1
ATOM 533 C C . VAL A 1 69 ? 16.891 -48.312 11.422 1 91.94 69 VAL A C 1
ATOM 535 O O . VAL A 1 69 ? 15.789 -48.625 11.844 1 91.94 69 VAL A O 1
ATOM 538 N N . VAL A 1 70 ? 17.109 -47.781 10.234 1 92.31 70 VAL A N 1
ATOM 539 C CA . VAL A 1 70 ? 15.977 -47.562 9.328 1 92.31 70 VAL A CA 1
ATOM 540 C C . VAL A 1 70 ? 15.352 -48.906 8.938 1 92.31 70 VAL A C 1
ATOM 542 O O . VAL A 1 70 ? 14.125 -49.031 8.93 1 92.31 70 VAL A O 1
ATOM 545 N N . VAL A 1 71 ? 16.156 -49.906 8.664 1 90.5 71 VAL A N 1
ATOM 546 C CA . VAL A 1 71 ? 15.672 -51.219 8.258 1 90.5 71 VAL A CA 1
ATOM 547 C C . VAL A 1 71 ? 15.016 -51.906 9.453 1 90.5 71 VAL A C 1
ATOM 549 O O . VAL A 1 71 ? 13.992 -52.562 9.297 1 90.5 71 VAL A O 1
ATOM 552 N N . GLY A 1 72 ? 15.672 -51.719 10.586 1 91.69 72 GLY A N 1
ATOM 553 C CA . GLY A 1 72 ? 15.078 -52.25 11.797 1 91.69 72 GLY A CA 1
ATOM 554 C C . GLY A 1 72 ? 13.711 -51.656 12.109 1 91.69 72 GLY A C 1
ATOM 555 O O . GLY A 1 72 ? 12.781 -52.375 12.453 1 91.69 72 GLY A O 1
ATOM 556 N N . TYR A 1 73 ? 13.633 -50.406 11.977 1 94.38 73 TYR A N 1
ATOM 557 C CA . TYR A 1 73 ? 12.359 -49.75 12.211 1 94.38 73 TYR A CA 1
ATOM 558 C C . TYR A 1 73 ? 11.312 -50.188 11.203 1 94.38 73 TYR A C 1
ATOM 560 O O . TYR A 1 73 ? 10.164 -50.469 11.578 1 94.38 73 TYR A O 1
ATOM 568 N N . PHE A 1 74 ? 11.68 -50.25 9.977 1 93.38 74 PHE A N 1
ATOM 569 C CA . PHE A 1 74 ? 10.75 -50.656 8.93 1 93.38 74 PHE A CA 1
ATOM 570 C C . PHE A 1 74 ? 10.258 -52.062 9.172 1 93.38 74 PHE A C 1
ATOM 572 O O . PHE A 1 74 ? 9.078 -52.375 8.953 1 93.38 74 PHE A O 1
ATOM 579 N N . ALA A 1 75 ? 11.133 -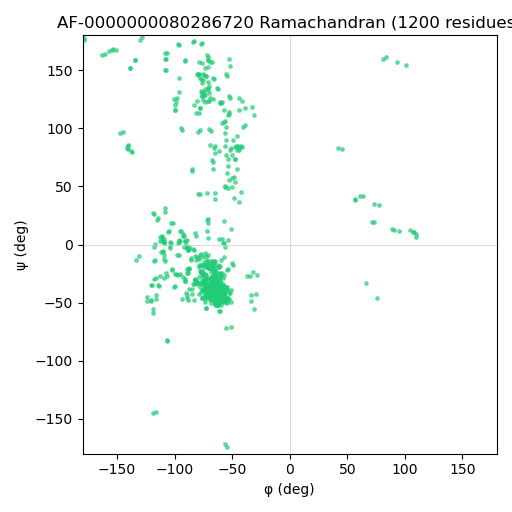52.938 9.641 1 93.19 75 ALA A N 1
ATOM 580 C CA . ALA A 1 75 ? 10.766 -54.312 9.93 1 93.19 75 ALA A CA 1
ATOM 581 C C . ALA A 1 75 ? 9.766 -54.406 11.078 1 93.19 75 ALA A C 1
ATOM 583 O O . ALA A 1 75 ? 8.797 -55.156 11.016 1 93.19 75 ALA A O 1
ATOM 584 N N . TYR A 1 76 ? 10.086 -53.562 12.016 1 94.25 76 TYR A N 1
ATOM 585 C CA . TYR A 1 76 ? 9.172 -53.562 13.148 1 94.25 76 TYR A CA 1
ATOM 586 C C . TYR A 1 76 ? 7.82 -52.969 12.75 1 94.25 76 TYR A C 1
ATOM 588 O O . TYR A 1 76 ? 6.773 -53.469 13.188 1 94.25 76 TYR A O 1
ATOM 596 N N . ALA A 1 77 ? 7.836 -51.969 12.008 1 93.88 77 ALA A N 1
ATOM 597 C CA . ALA A 1 77 ? 6.598 -51.344 11.539 1 93.88 77 ALA A CA 1
ATOM 598 C C . ALA A 1 77 ? 5.789 -52.312 10.68 1 93.88 77 ALA A C 1
ATOM 600 O O . ALA A 1 77 ? 4.559 -52.344 10.742 1 93.88 77 ALA A O 1
ATOM 601 N N . THR A 1 78 ? 6.441 -53.094 9.891 1 92.19 78 THR A N 1
ATOM 602 C CA . THR A 1 78 ? 5.777 -54.094 9.07 1 92.19 78 THR A CA 1
ATOM 603 C C . THR A 1 78 ? 5.141 -55.156 9.938 1 92.19 78 THR A C 1
ATOM 605 O O . THR A 1 78 ? 4 -55.562 9.703 1 92.19 78 THR A O 1
ATOM 608 N N . TYR A 1 79 ? 5.914 -55.531 10.945 1 92.31 79 TYR A N 1
ATOM 609 C CA . TYR A 1 79 ? 5.402 -56.531 11.875 1 92.31 79 TYR A CA 1
ATOM 610 C C . TYR A 1 79 ? 4.152 -56.031 12.586 1 92.31 79 TYR A C 1
ATOM 612 O O . TYR A 1 79 ? 3.16 -56.75 12.703 1 92.31 79 TYR A O 1
ATOM 620 N N . HIS A 1 80 ? 4.27 -54.844 13.016 1 92.31 80 HIS A N 1
ATOM 621 C CA . HIS A 1 80 ? 3.139 -54.25 13.727 1 92.31 80 HIS A CA 1
ATOM 622 C C . HIS A 1 80 ? 1.93 -54.094 12.805 1 92.31 80 HIS A C 1
ATOM 624 O O . HIS A 1 80 ? 0.795 -54.344 13.227 1 92.31 80 HIS A O 1
ATOM 630 N N . TYR A 1 81 ? 2.105 -53.625 11.617 1 90.62 81 TYR A N 1
ATOM 631 C CA . TYR A 1 81 ? 1.032 -53.5 10.641 1 90.62 81 TYR A CA 1
ATOM 632 C C . TYR A 1 81 ? 0.351 -54.812 10.375 1 90.62 81 TYR A C 1
ATOM 634 O O . TYR A 1 81 ? -0.879 -54.906 10.359 1 90.62 81 TYR A O 1
ATOM 642 N N . LEU A 1 82 ? 1.115 -55.906 10.242 1 89.75 82 LEU A N 1
ATOM 643 C CA . LEU A 1 82 ? 0.569 -57.219 9.977 1 89.75 82 LEU A CA 1
ATOM 644 C C . LEU A 1 82 ? -0.187 -57.75 11.188 1 89.75 82 LEU A C 1
ATOM 646 O O . LEU A 1 82 ? -1.212 -58.438 11.039 1 89.75 82 LEU A O 1
ATOM 650 N N . ASP A 1 83 ? 0.341 -57.375 12.32 1 88 83 ASP A N 1
ATOM 651 C CA . ASP A 1 83 ? -0.319 -57.781 13.562 1 88 83 ASP A CA 1
ATOM 652 C C . ASP A 1 83 ? -1.688 -57.125 13.695 1 88 83 ASP A C 1
ATOM 654 O O . ASP A 1 83 ? -2.67 -57.781 14.047 1 88 83 ASP A O 1
ATOM 658 N N . VAL A 1 84 ? -1.71 -55.875 13.375 1 86.81 84 VAL A N 1
ATOM 659 C CA . VAL A 1 84 ? -2.951 -55.094 13.484 1 86.81 84 VAL A CA 1
ATOM 660 C C . VAL A 1 84 ? -3.936 -55.562 12.406 1 86.81 84 VAL A C 1
ATOM 662 O O . VAL A 1 84 ? -5.129 -55.719 12.68 1 86.81 84 VAL A O 1
ATOM 665 N N . GLU A 1 85 ? -3.443 -55.812 11.242 1 85.5 85 GLU A N 1
ATOM 666 C CA . GLU A 1 85 ? -4.289 -56.25 10.133 1 85.5 85 GLU A CA 1
ATOM 667 C C . GLU A 1 85 ? -4.902 -57.625 10.422 1 85.5 85 GLU A C 1
ATOM 669 O O . GLU A 1 85 ? -6.066 -57.844 10.102 1 85.5 85 GLU A O 1
ATOM 674 N N . ALA A 1 86 ? -4.258 -58.469 11.07 1 82.56 86 ALA A N 1
ATOM 675 C CA . ALA A 1 86 ? -4.684 -59.844 11.328 1 82.56 86 ALA A CA 1
ATOM 676 C C . ALA A 1 86 ? -5.605 -59.906 12.539 1 82.56 86 ALA A C 1
ATOM 678 O O . ALA A 1 86 ? -6.582 -60.688 12.539 1 82.56 86 ALA A O 1
ATOM 679 N N . ASN A 1 87 ? -5.277 -59.031 13.438 1 80.12 87 ASN A N 1
ATOM 680 C CA . ASN A 1 87 ? -5.953 -59.219 14.719 1 80.12 87 ASN A CA 1
ATOM 681 C C . ASN A 1 87 ? -7.043 -58.156 14.938 1 80.12 87 ASN A C 1
ATOM 683 O O . ASN A 1 87 ? -7.977 -58.375 15.711 1 80.12 87 ASN A O 1
ATOM 687 N N . TYR A 1 88 ? -6.848 -56.969 14.305 1 77 88 TYR A N 1
ATOM 688 C CA . TYR A 1 88 ? -7.75 -55.906 14.672 1 77 88 TYR A CA 1
ATOM 689 C C . TYR A 1 88 ? -8.602 -55.469 13.484 1 77 88 TYR A C 1
ATOM 691 O O . TYR A 1 88 ? -9.695 -54.906 13.656 1 77 88 TYR A O 1
ATOM 699 N N . CYS A 1 89 ? -8.141 -55.594 12.273 1 75.31 89 CYS A N 1
ATOM 700 C CA . CYS A 1 89 ? -8.883 -55.094 11.125 1 75.31 89 CYS A CA 1
ATOM 701 C C . CYS A 1 89 ? -9.898 -56.094 10.641 1 75.31 89 CYS A C 1
ATOM 703 O O . CYS A 1 89 ? -10.953 -55.75 10.117 1 75.31 89 CYS A O 1
ATOM 705 N N . ASN A 1 90 ? -9.664 -57.375 10.617 1 63.66 90 ASN A N 1
ATOM 706 C CA . ASN A 1 90 ? -10.562 -58.438 10.133 1 63.66 90 ASN A CA 1
ATOM 707 C C . ASN A 1 90 ? -11.555 -58.844 11.211 1 63.66 90 ASN A C 1
ATOM 709 O O . ASN A 1 90 ? -12.359 -59.75 10.992 1 63.66 90 ASN A O 1
ATOM 713 N N . ASP A 1 91 ? -11.461 -58.281 12.516 1 51.41 91 ASP A N 1
ATOM 714 C CA . ASP A 1 91 ? -12.383 -58.875 13.469 1 51.41 91 ASP A CA 1
ATOM 715 C C . ASP A 1 91 ? -13.789 -58.312 13.32 1 51.41 91 ASP A C 1
ATOM 717 O O . ASP A 1 91 ? -13.977 -57.094 13.43 1 51.41 91 ASP A O 1
ATOM 721 N N . ILE A 1 92 ? -14.742 -58.906 12.617 1 46.25 92 ILE A N 1
ATOM 722 C CA . ILE A 1 92 ? -16.188 -58.75 12.641 1 46.25 92 ILE A CA 1
ATOM 723 C C . ILE A 1 92 ? -16.641 -58.344 14.047 1 46.25 92 ILE A C 1
ATOM 725 O O . ILE A 1 92 ? -17.734 -57.781 14.227 1 46.25 92 ILE A O 1
ATOM 729 N N . LYS A 1 93 ? -16.062 -58.969 15.023 1 45.94 93 LYS A N 1
ATOM 730 C CA . LYS A 1 93 ? -16.578 -58.688 16.359 1 45.94 93 LYS A CA 1
ATOM 731 C C . LYS A 1 93 ? -16.188 -57.281 16.828 1 45.94 93 LYS A C 1
ATOM 733 O O . LYS A 1 93 ? -16.594 -56.844 17.906 1 45.94 93 LYS A O 1
ATOM 738 N N . ASN A 1 94 ? -15.031 -56.812 16.344 1 42.59 94 ASN A N 1
ATOM 739 C CA . ASN A 1 94 ? -14.758 -55.469 16.812 1 42.59 94 ASN A CA 1
ATOM 740 C C . ASN A 1 94 ? -15.758 -54.469 16.234 1 42.59 94 ASN A C 1
ATOM 742 O O . ASN A 1 94 ? -15.781 -54.219 15.031 1 42.59 94 ASN A O 1
ATOM 746 N N . ASP A 1 95 ? -16.891 -54.438 16.609 1 40.22 95 ASP A N 1
ATOM 747 C CA . ASP A 1 95 ? -18.094 -53.625 16.547 1 40.22 95 ASP A CA 1
ATOM 748 C C . ASP A 1 95 ? -17.734 -52.156 16.375 1 40.22 95 ASP A C 1
ATOM 750 O O . ASP A 1 95 ? -18.609 -51.281 16.422 1 40.22 95 ASP A O 1
ATOM 754 N N . ASN A 1 96 ? -16.5 -51.75 16.844 1 40.31 96 ASN A N 1
ATOM 755 C CA . ASN A 1 96 ? -16.422 -50.281 16.766 1 40.31 96 ASN A CA 1
ATOM 756 C C . ASN A 1 96 ? -16.469 -49.812 15.32 1 40.31 96 ASN A C 1
ATOM 758 O O . ASN A 1 96 ? -15.43 -49.5 14.734 1 40.31 96 ASN A O 1
ATOM 762 N N . HIS A 1 97 ? -17.25 -50.406 14.508 1 40.41 97 HIS A N 1
ATOM 763 C CA . HIS A 1 97 ? -17.531 -49.938 13.164 1 40.41 97 HIS A CA 1
ATOM 764 C C . HIS A 1 97 ? -18.031 -48.5 13.18 1 40.41 97 HIS A C 1
ATOM 766 O O . HIS A 1 97 ? -19.141 -48.219 13.648 1 40.41 97 HIS A O 1
ATOM 772 N N . ILE A 1 98 ? -17.281 -47.5 13.641 1 39.59 98 ILE A N 1
ATOM 773 C CA . ILE A 1 98 ? -17.812 -46.188 13.352 1 39.59 98 ILE A CA 1
ATOM 774 C C . ILE A 1 98 ? -18.016 -46.031 11.844 1 39.59 98 ILE A C 1
ATOM 776 O O . ILE A 1 98 ? -17.062 -46.156 11.07 1 39.59 98 ILE A O 1
ATOM 780 N N . VAL A 1 99 ? -19.078 -46.438 11.289 1 36.41 99 VAL A N 1
ATOM 781 C CA . VAL A 1 99 ? -19.578 -46.156 9.945 1 36.41 99 VAL A CA 1
ATOM 782 C C . VAL A 1 99 ? -19.438 -44.688 9.641 1 36.41 99 VAL A C 1
ATOM 784 O O . VAL A 1 99 ? -19.969 -43.844 10.383 1 36.41 99 VAL A O 1
ATOM 787 N N . ASN A 1 100 ? -18.297 -44.188 9.172 1 35.97 100 ASN A N 1
ATOM 788 C CA . ASN A 1 100 ? -18.422 -42.844 8.664 1 35.97 100 ASN A CA 1
ATOM 789 C C . ASN A 1 100 ? -19.562 -42.719 7.664 1 35.97 100 ASN A C 1
ATOM 791 O O . ASN A 1 100 ? -19.953 -43.688 7.035 1 35.97 100 ASN A O 1
ATOM 795 N N . GLU A 1 101 ? -20.469 -41.781 7.883 1 36.59 101 GLU A N 1
ATOM 796 C CA . GLU A 1 101 ? -21.672 -41.469 7.105 1 36.59 101 GLU A CA 1
ATOM 797 C C . GLU A 1 101 ? -21.453 -41.719 5.617 1 36.59 101 GLU A C 1
ATOM 799 O O . GLU A 1 101 ? -22.406 -41.906 4.863 1 36.59 101 GLU A O 1
ATOM 804 N N . ASP A 1 102 ? -20.422 -41.281 4.945 1 36.41 102 ASP A N 1
ATOM 805 C CA . ASP A 1 102 ? -20.484 -41.188 3.494 1 36.41 102 ASP A CA 1
ATOM 806 C C . ASP A 1 102 ? -20.266 -42.531 2.822 1 36.41 102 ASP A C 1
ATOM 808 O O . ASP A 1 102 ? -20.125 -42.594 1.6 1 36.41 102 ASP A O 1
ATOM 812 N N . GLY A 1 103 ? -20.891 -43.75 3.307 1 34.47 103 GLY A N 1
ATOM 813 C CA . GLY A 1 103 ? -21.172 -45.094 2.789 1 34.47 103 GLY A CA 1
ATOM 814 C C . GLY A 1 103 ? -19.922 -45.906 2.537 1 34.47 103 GLY A C 1
ATOM 815 O O . GLY A 1 103 ? -20 -47 1.957 1 34.47 103 GLY A O 1
ATOM 816 N N . PHE A 1 104 ? -18.781 -45.438 2.15 1 35.19 104 PHE A N 1
ATOM 817 C CA . PHE A 1 104 ? -17.781 -46.406 1.701 1 35.19 104 PHE A CA 1
ATOM 818 C C . PHE A 1 104 ? -17.531 -47.469 2.773 1 35.19 104 PHE A C 1
ATOM 820 O O . PHE A 1 104 ? -17.938 -47.281 3.924 1 35.19 104 PHE A O 1
ATOM 827 N N . GLY A 1 105 ? -16.453 -48.469 2.57 1 35.66 105 GLY A N 1
ATOM 828 C CA . GLY A 1 105 ? -16.141 -49.75 3.189 1 35.66 105 GLY A CA 1
ATOM 829 C C . GLY A 1 105 ? -16.078 -49.688 4.703 1 35.66 105 GLY A C 1
ATOM 830 O O . GLY A 1 105 ? -16.062 -48.594 5.277 1 35.66 105 GLY A O 1
ATOM 831 N N . ASN A 1 106 ? -16.344 -50.844 5.285 1 36.44 106 ASN A N 1
ATOM 832 C CA . ASN A 1 106 ? -16.156 -51.25 6.676 1 36.44 106 ASN A CA 1
ATOM 833 C C . ASN A 1 106 ? -14.812 -50.75 7.227 1 36.44 106 ASN A C 1
ATOM 835 O O . ASN A 1 106 ? -13.758 -51.281 6.887 1 36.44 106 ASN A O 1
ATOM 839 N N . GLN A 1 107 ? -14.391 -49.531 7.039 1 41.06 107 GLN A N 1
ATOM 840 C CA . GLN A 1 107 ? -13.117 -49.156 7.629 1 41.06 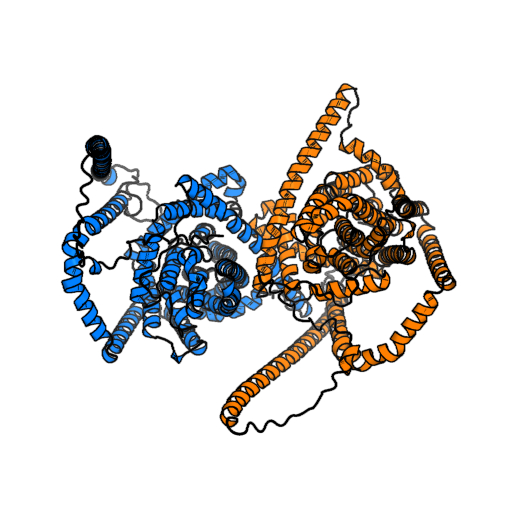107 GLN A CA 1
ATOM 841 C C . GLN A 1 107 ? -13.031 -49.594 9.086 1 41.06 107 GLN A C 1
ATOM 843 O O . GLN A 1 107 ? -13.891 -49.25 9.898 1 41.06 107 GLN A O 1
ATOM 848 N N . THR A 1 108 ? -12.68 -50.781 9.328 1 47.97 108 THR A N 1
ATOM 849 C CA . THR A 1 108 ? -12.195 -51 10.68 1 47.97 108 THR A CA 1
ATOM 850 C C . THR A 1 108 ? -11.477 -49.781 11.211 1 47.97 108 THR A C 1
ATOM 852 O O . THR A 1 108 ? -10.906 -49 10.438 1 47.97 108 THR A O 1
ATOM 855 N N . ASN A 1 109 ? -11.984 -49.188 12.297 1 53.03 109 ASN A N 1
ATOM 856 C CA . ASN A 1 109 ? -11.711 -47.938 12.984 1 53.03 109 ASN A CA 1
ATOM 857 C C . ASN A 1 109 ? -10.219 -47.75 13.25 1 53.03 109 ASN A C 1
ATOM 859 O O . ASN A 1 109 ? -9.805 -46.75 13.82 1 53.03 109 ASN A O 1
ATOM 863 N N . HIS A 1 110 ? -9.523 -48.875 13.148 1 63.34 110 HIS A N 1
ATOM 864 C CA . HIS A 1 110 ? -8.156 -48.562 13.539 1 63.34 110 HIS A CA 1
ATOM 865 C C . HIS A 1 110 ? -7.445 -47.75 12.445 1 63.34 110 HIS A C 1
ATOM 867 O O . HIS A 1 110 ? -7.516 -48.094 11.266 1 63.34 110 HIS A O 1
ATOM 873 N N . LEU A 1 111 ? -6.812 -46.781 12.766 1 69.94 111 LEU A N 1
ATOM 874 C CA . LEU A 1 111 ? -6.148 -45.781 11.906 1 69.94 111 LEU A CA 1
ATOM 875 C C . LEU A 1 111 ? -5.109 -46.469 11.016 1 69.94 111 LEU A C 1
ATOM 877 O O . LEU A 1 111 ? -4.742 -45.938 9.969 1 69.94 111 LEU A O 1
ATOM 881 N N . LEU A 1 112 ? -4.812 -47.75 11.383 1 78 112 LEU A N 1
ATOM 882 C CA . LEU A 1 112 ? -3.736 -48.406 10.641 1 78 112 LEU A CA 1
ATOM 883 C C . LEU A 1 112 ? -4.277 -49.531 9.766 1 78 112 LEU A C 1
ATOM 885 O O . LEU A 1 112 ? -3.508 -50.312 9.203 1 78 112 LEU A O 1
ATOM 889 N N . CYS A 1 113 ? -5.602 -49.719 9.711 1 80.81 113 CYS A N 1
ATOM 890 C CA . CYS A 1 113 ? -6.141 -50.781 8.867 1 80.81 113 CYS A CA 1
ATOM 891 C C . CYS A 1 113 ? -5.988 -50.438 7.391 1 80.81 113 CYS A C 1
ATOM 893 O O . CYS A 1 113 ? -6.273 -49.281 6.98 1 80.81 113 CYS A O 1
ATOM 895 N N . GLY A 1 114 ? -5.547 -51.375 6.57 1 80.94 114 GLY A N 1
ATOM 896 C CA . GLY A 1 114 ? -5.277 -51.125 5.164 1 80.94 114 GLY A CA 1
ATOM 897 C C . GLY A 1 114 ? -3.93 -50.469 4.918 1 80.94 114 GLY A C 1
ATOM 898 O O . GLY A 1 114 ? -3.275 -50.031 5.859 1 80.94 114 GLY A O 1
ATOM 899 N N . MET A 1 115 ? -3.373 -50.531 3.756 1 85.44 115 MET A N 1
ATOM 900 C CA . MET A 1 115 ? -2.055 -49.969 3.461 1 85.44 115 MET A CA 1
ATOM 901 C C . MET A 1 115 ? -2.039 -48.469 3.672 1 85.44 115 MET A C 1
ATOM 903 O O . MET A 1 115 ? -1.05 -47.906 4.152 1 85.44 115 MET A O 1
ATOM 907 N N . GLN A 1 116 ? -3.176 -47.812 3.441 1 85.5 116 GLN A N 1
ATOM 908 C CA . GLN A 1 116 ? -3.287 -46.344 3.572 1 85.5 116 GLN A CA 1
ATOM 909 C C . GLN A 1 116 ? -2.068 -45.656 2.979 1 85.5 116 GLN A C 1
ATOM 911 O O . GLN A 1 116 ? -1.221 -45.125 3.713 1 85.5 116 GLN A O 1
ATOM 916 N N . TYR A 1 117 ? -2.053 -45.469 1.78 1 87.25 117 TYR A N 1
ATOM 917 C CA . TYR A 1 117 ? -0.9 -45 1.015 1 87.25 117 TYR A CA 1
ATOM 918 C C . TYR A 1 117 ? -0.626 -43.531 1.281 1 87.25 117 TYR A C 1
ATOM 920 O O . TYR A 1 117 ? 0.455 -43.031 0.967 1 87.25 117 TYR A O 1
ATOM 928 N N . CYS A 1 118 ? -1.517 -42.844 1.965 1 87.88 118 CYS A N 1
ATOM 929 C CA . CYS A 1 118 ? -1.292 -41.438 2.209 1 87.88 118 CYS A CA 1
ATOM 930 C C . CYS A 1 118 ? -0.975 -41.156 3.676 1 87.88 118 CYS A C 1
ATOM 932 O O . CYS A 1 118 ? -0.271 -40.219 4.004 1 87.88 118 CYS A O 1
ATOM 934 N N . ASP A 1 119 ? -1.473 -41.969 4.672 1 87.56 119 ASP A N 1
ATOM 935 C CA . ASP A 1 119 ? -1.319 -41.625 6.074 1 87.56 119 ASP A CA 1
ATOM 936 C C . ASP A 1 119 ? -0.795 -42.781 6.891 1 87.56 119 ASP A C 1
ATOM 938 O O . ASP A 1 119 ? -0.417 -42.625 8.055 1 87.56 119 ASP A O 1
ATOM 942 N N . GLY A 1 120 ? -0.753 -43.969 6.27 1 87.5 120 GLY A N 1
ATOM 943 C CA . GLY A 1 120 ? -0.435 -45.125 7.066 1 87.5 120 GLY A CA 1
ATOM 944 C C . GLY A 1 120 ? 0.835 -45.844 6.617 1 87.5 120 GLY A C 1
ATOM 945 O O . GLY A 1 120 ? 1.815 -45.188 6.258 1 87.5 120 GLY A O 1
ATOM 946 N N . TYR A 1 121 ? 0.811 -47.125 6.75 1 89.5 121 TYR A N 1
ATOM 947 C CA . TYR A 1 121 ? 1.953 -48 6.453 1 89.5 121 TYR A CA 1
ATOM 948 C C . TYR A 1 121 ? 2.35 -47.875 4.984 1 89.5 121 TYR A C 1
ATOM 950 O O . TYR A 1 121 ? 3.537 -47.906 4.652 1 89.5 121 TYR A O 1
ATOM 958 N N . GLY A 1 122 ? 1.435 -47.781 4.18 1 89.81 122 GLY A N 1
ATOM 959 C CA . GLY A 1 122 ? 1.721 -47.656 2.76 1 89.81 122 GLY A CA 1
ATOM 960 C C . GLY A 1 122 ? 2.582 -46.438 2.426 1 89.81 122 GLY A C 1
ATOM 961 O O . GLY A 1 122 ? 3.441 -46.5 1.544 1 89.81 122 GLY A O 1
ATOM 962 N N . PHE A 1 123 ? 2.312 -45.406 3.107 1 91.69 123 PHE A N 1
ATOM 963 C CA . PHE A 1 123 ? 3.111 -44.219 2.877 1 91.69 123 PHE A CA 1
ATOM 964 C C . PHE A 1 123 ? 4.562 -44.438 3.279 1 91.69 123 PHE A C 1
ATOM 966 O O . PHE A 1 123 ? 5.484 -44 2.592 1 91.69 123 PHE A O 1
ATOM 973 N N . LEU A 1 124 ? 4.758 -45.062 4.387 1 92.44 124 LEU A N 1
ATOM 974 C CA . LEU A 1 124 ? 6.102 -45.375 4.84 1 92.44 124 LEU A CA 1
ATOM 975 C C . LEU A 1 124 ? 6.812 -46.281 3.824 1 92.44 124 LEU A C 1
ATOM 977 O O . LEU A 1 124 ? 7.984 -46.062 3.52 1 92.44 124 LEU A O 1
ATOM 981 N N . ALA A 1 125 ? 6.137 -47.219 3.299 1 91.44 125 ALA A N 1
ATOM 982 C CA . ALA A 1 125 ? 6.699 -48.125 2.307 1 91.44 125 ALA A CA 1
ATOM 983 C C . ALA A 1 125 ? 7.109 -47.375 1.042 1 91.44 125 ALA A C 1
ATOM 985 O O . ALA A 1 125 ? 8.156 -47.656 0.46 1 91.44 125 ALA A O 1
ATOM 986 N N . LEU A 1 126 ? 6.234 -46.5 0.706 1 91.06 126 LEU A N 1
ATOM 987 C CA . LEU A 1 126 ? 6.547 -45.719 -0.484 1 91.06 126 LEU A CA 1
ATOM 988 C C . LEU A 1 126 ? 7.762 -44.844 -0.247 1 91.06 126 LEU A C 1
ATOM 990 O O . LEU A 1 126 ? 8.648 -44.75 -1.103 1 91.06 126 LEU A O 1
ATOM 994 N N . LEU A 1 127 ? 7.812 -44.188 0.857 1 91.06 127 LEU A N 1
ATOM 995 C CA . LEU A 1 127 ? 8.922 -43.281 1.182 1 91.06 127 LEU A CA 1
ATOM 996 C C . LEU A 1 127 ? 10.242 -44.062 1.211 1 91.06 127 LEU A C 1
ATOM 998 O O . LEU A 1 127 ? 11.25 -43.594 0.669 1 91.06 127 LEU A O 1
ATOM 1002 N N . LEU A 1 128 ? 10.227 -45.125 1.879 1 90.94 128 LEU A N 1
ATOM 1003 C CA . LEU A 1 128 ? 11.438 -45.938 1.961 1 90.94 128 LEU A CA 1
ATOM 1004 C C . LEU A 1 128 ? 11.781 -46.531 0.603 1 90.94 128 LEU A C 1
ATOM 1006 O O . LEU A 1 128 ? 12.953 -46.625 0.234 1 90.94 128 LEU A O 1
ATOM 1010 N N . GLY A 1 129 ? 10.773 -47.031 -0.051 1 90.75 129 GLY A N 1
ATOM 1011 C CA . GLY A 1 129 ? 11 -47.562 -1.386 1 90.75 129 GLY A CA 1
ATOM 1012 C C . GLY A 1 129 ? 11.664 -46.562 -2.318 1 90.75 129 GLY A C 1
ATOM 1013 O O . GLY A 1 129 ? 12.656 -46.875 -2.977 1 90.75 129 GLY A O 1
ATOM 1014 N N . PHE A 1 130 ? 11.156 -45.375 -2.342 1 90.06 130 PHE A N 1
ATOM 1015 C CA . PHE A 1 130 ? 11.711 -44.344 -3.221 1 90.06 130 PHE A CA 1
ATOM 1016 C C . PHE A 1 130 ? 13.109 -43.969 -2.771 1 90.06 130 PHE A C 1
ATOM 1018 O O . PHE A 1 130 ? 13.984 -43.688 -3.604 1 90.06 130 PHE A O 1
ATOM 1025 N N . THR A 1 131 ? 13.305 -43.844 -1.479 1 89.19 131 THR A N 1
ATOM 1026 C CA . THR A 1 131 ? 14.617 -43.469 -0.96 1 89.19 131 THR A CA 1
ATOM 1027 C C . THR A 1 131 ? 15.664 -44.531 -1.314 1 89.19 131 THR A C 1
ATOM 1029 O O . THR A 1 131 ? 16.75 -44.188 -1.789 1 89.19 131 THR A O 1
ATOM 1032 N N . TYR A 1 132 ? 15.344 -45.688 -1.153 1 88.81 132 TYR A N 1
ATOM 1033 C CA . TYR A 1 132 ? 16.312 -46.75 -1.403 1 88.81 132 TYR A CA 1
ATOM 1034 C C . TYR A 1 132 ? 16.453 -47 -2.896 1 88.81 132 TYR A C 1
ATOM 1036 O O . TYR A 1 132 ? 17.531 -47.438 -3.361 1 88.81 132 TYR A O 1
ATOM 1044 N N . LEU A 1 133 ? 15.445 -46.844 -3.609 1 90 133 LEU A N 1
ATOM 1045 C CA . LEU A 1 133 ? 15.586 -46.875 -5.059 1 90 133 LEU A CA 1
ATOM 1046 C C . LEU A 1 133 ? 16.531 -45.781 -5.559 1 90 133 LEU A C 1
ATOM 1048 O O . LEU A 1 133 ? 17.328 -46.031 -6.461 1 90 133 LEU A O 1
ATOM 1052 N N . GLY A 1 134 ? 16.375 -44.656 -4.945 1 87.12 134 GLY A N 1
ATOM 1053 C CA . GLY A 1 134 ? 17.281 -43.562 -5.289 1 87.12 134 GLY A CA 1
ATOM 1054 C C . GLY A 1 134 ? 18.734 -43.875 -4.926 1 87.12 134 GLY A C 1
ATOM 1055 O O . GLY A 1 134 ? 19.641 -43.625 -5.723 1 87.12 134 GLY A O 1
ATOM 1056 N N . LEU A 1 135 ? 18.906 -44.344 -3.744 1 85.12 135 LEU A N 1
ATOM 1057 C CA . LEU A 1 135 ? 20.25 -44.688 -3.309 1 85.12 135 LEU A CA 1
ATOM 1058 C C . LEU A 1 135 ? 20.844 -45.781 -4.211 1 85.12 135 LEU A C 1
ATOM 1060 O O . LEU A 1 135 ? 22.031 -45.719 -4.551 1 85.12 135 LEU A O 1
ATOM 1064 N N . PHE A 1 136 ? 20.047 -46.719 -4.555 1 87.88 136 PHE A N 1
ATOM 1065 C CA . PHE A 1 136 ? 20.5 -47.781 -5.453 1 87.88 136 PHE A CA 1
ATOM 1066 C C . PHE A 1 136 ? 20.891 -47.188 -6.809 1 87.88 136 PHE A C 1
ATOM 1068 O O . PHE A 1 136 ? 21.906 -47.594 -7.383 1 87.88 136 PHE A O 1
ATOM 1075 N N . TYR A 1 137 ? 20.094 -46.375 -7.246 1 85.88 137 TYR A N 1
ATOM 1076 C CA . TYR A 1 137 ? 20.375 -45.781 -8.547 1 85.88 137 TYR A CA 1
ATOM 1077 C C . TYR A 1 137 ? 21.688 -45 -8.531 1 85.88 137 TYR A C 1
ATOM 1079 O O . TYR A 1 137 ? 22.531 -45.188 -9.406 1 85.88 137 TYR A O 1
ATOM 1087 N N . TYR A 1 138 ? 21.938 -44.188 -7.539 1 82.5 138 TYR A N 1
ATOM 1088 C CA . TYR A 1 138 ? 23.078 -43.281 -7.527 1 82.5 138 TYR A CA 1
ATOM 1089 C C . TYR A 1 138 ? 24.344 -44 -7.09 1 82.5 138 TYR A C 1
ATOM 1091 O O . TYR A 1 138 ? 25.438 -43.688 -7.535 1 82.5 138 TYR A O 1
ATOM 1099 N N . LEU A 1 139 ? 24.156 -45 -6.219 1 80.75 139 LEU A N 1
ATOM 1100 C CA . LEU A 1 139 ? 25.344 -45.625 -5.656 1 80.75 139 LEU A CA 1
ATOM 1101 C C . LEU A 1 139 ? 25.719 -46.875 -6.441 1 80.75 139 LEU A C 1
ATOM 1103 O O . LEU A 1 139 ? 26.891 -47.25 -6.457 1 80.75 139 LEU A O 1
ATOM 1107 N N . VAL A 1 140 ? 24.719 -47.438 -7.059 1 82.69 140 VAL A N 1
ATOM 1108 C CA . VAL A 1 140 ? 25.016 -48.719 -7.688 1 82.69 140 VAL A CA 1
ATOM 1109 C C . VAL A 1 140 ? 24.781 -48.625 -9.195 1 82.69 140 VAL A C 1
ATOM 1111 O O . VAL A 1 140 ? 25.703 -48.844 -9.984 1 82.69 140 VAL A O 1
ATOM 1114 N N . PHE A 1 141 ? 23.625 -48.312 -9.555 1 84.56 141 PHE A N 1
ATOM 1115 C CA . PHE A 1 141 ? 23.219 -48.406 -10.953 1 84.56 141 PHE A CA 1
ATOM 1116 C C . PHE A 1 141 ? 24 -47.438 -11.82 1 84.56 141 PHE A C 1
ATOM 1118 O O . PHE A 1 141 ? 24.531 -47.812 -12.859 1 84.56 141 PHE A O 1
ATOM 1125 N N . LYS A 1 142 ? 24.016 -46.219 -11.383 1 82.06 142 LYS A N 1
ATOM 1126 C CA . LYS A 1 142 ? 24.625 -45.156 -12.18 1 82.06 142 LYS A CA 1
ATOM 1127 C C . LYS A 1 142 ? 26.125 -45.438 -12.375 1 82.06 142 LYS A C 1
ATOM 1129 O O . LYS A 1 142 ? 26.625 -45.438 -13.5 1 82.06 142 LYS A O 1
ATOM 1134 N N . PRO A 1 143 ? 26.859 -45.688 -11.289 1 78.88 143 PRO A N 1
ATOM 1135 C CA . PRO A 1 143 ? 28.297 -45.875 -11.484 1 78.88 143 PRO A CA 1
ATOM 1136 C C . PRO A 1 143 ? 28.625 -47.219 -12.133 1 78.88 143 PRO A C 1
ATOM 1138 O O . PRO A 1 143 ? 29.578 -47.312 -12.914 1 78.88 143 PRO A O 1
ATOM 1141 N N . LYS A 1 144 ? 27.891 -48.156 -11.898 1 78.12 144 LYS A N 1
ATOM 1142 C CA . LYS A 1 144 ? 28.266 -49.469 -12.383 1 78.12 144 LYS A CA 1
ATOM 1143 C C . LYS A 1 144 ? 27.734 -49.719 -13.789 1 78.12 144 LYS A C 1
ATOM 1145 O O . LYS A 1 144 ? 28.406 -50.312 -14.625 1 78.12 144 LYS A O 1
ATOM 1150 N N . ILE A 1 145 ? 26.5 -49.344 -14.031 1 77.12 145 ILE A N 1
ATOM 1151 C CA . ILE A 1 145 ? 25.859 -49.719 -15.281 1 77.12 145 ILE A CA 1
ATOM 1152 C C . ILE A 1 145 ? 25.453 -48.469 -16.062 1 77.12 145 ILE A C 1
ATOM 1154 O O . ILE A 1 145 ? 25.484 -48.438 -17.281 1 77.12 145 ILE A O 1
ATOM 1158 N N . GLY A 1 146 ? 25.078 -47.469 -15.375 1 74.19 146 GLY A N 1
ATOM 1159 C CA . GLY A 1 146 ? 24.453 -46.281 -15.961 1 74.19 146 GLY A CA 1
ATOM 1160 C C . GLY A 1 146 ? 25.344 -45.594 -16.969 1 74.19 146 GLY A C 1
ATOM 1161 O O . GLY A 1 146 ? 24.891 -45.25 -18.062 1 74.19 146 GLY A O 1
ATOM 1162 N N . HIS A 1 147 ? 26.531 -45.469 -16.609 1 76.38 147 HIS A N 1
ATOM 1163 C CA . HIS A 1 147 ? 27.438 -44.781 -17.5 1 76.38 147 HIS A CA 1
ATOM 1164 C C . HIS A 1 147 ? 27.688 -45.562 -18.781 1 76.38 147 HIS A C 1
ATOM 1166 O O . HIS A 1 147 ? 27.75 -45 -19.875 1 76.38 147 HIS A O 1
ATOM 1172 N N . ARG A 1 148 ? 27.797 -46.75 -18.594 1 75 148 ARG A N 1
ATOM 1173 C CA . ARG A 1 148 ? 28.031 -47.594 -19.75 1 75 148 ARG A CA 1
ATOM 1174 C C . ARG A 1 148 ? 26.797 -47.656 -20.641 1 75 148 ARG A C 1
ATOM 1176 O O . ARG A 1 148 ? 26.891 -47.625 -21.859 1 75 148 ARG A O 1
ATOM 1183 N N . LEU A 1 149 ? 25.719 -47.812 -19.969 1 76.38 149 LEU A N 1
ATOM 1184 C CA . LEU A 1 149 ? 24.469 -47.844 -20.719 1 76.38 149 LEU A CA 1
ATOM 1185 C C . LEU A 1 149 ? 24.219 -46.531 -21.453 1 76.38 149 LEU A C 1
ATOM 1187 O O . LEU A 1 149 ? 23.75 -46.531 -22.594 1 76.38 149 LEU A O 1
ATOM 1191 N N . TYR A 1 150 ? 24.453 -45.5 -20.812 1 76.44 150 TYR A N 1
ATOM 1192 C CA . TYR A 1 150 ? 24.266 -44.188 -21.422 1 76.44 150 TYR A CA 1
ATOM 1193 C C . TYR A 1 150 ? 25.156 -44 -22.641 1 76.44 150 TYR A C 1
ATOM 1195 O O . TYR A 1 150 ? 24.703 -43.562 -23.688 1 76.44 150 TYR A O 1
ATOM 1203 N N . ARG A 1 151 ? 26.391 -44.312 -22.516 1 72.19 151 ARG A N 1
ATOM 1204 C CA . ARG A 1 151 ? 27.344 -44.156 -23.594 1 72.19 151 ARG A CA 1
ATOM 1205 C C . ARG A 1 151 ? 27.094 -45.125 -24.719 1 72.19 151 ARG A C 1
ATOM 1207 O O . ARG A 1 151 ? 27.203 -44.781 -25.906 1 72.19 151 ARG A O 1
ATOM 1214 N N . SER A 1 152 ? 26.688 -46.25 -24.281 1 75.06 152 SER A N 1
ATOM 1215 C CA . SER A 1 152 ? 26.609 -47.281 -25.297 1 75.06 152 SER A CA 1
ATOM 1216 C C . SER A 1 152 ? 25.234 -47.312 -25.953 1 75.06 152 SER A C 1
ATOM 1218 O O . SER A 1 152 ? 25.109 -47.625 -27.141 1 75.06 152 SER A O 1
ATOM 1220 N N . ILE A 1 153 ? 24.281 -46.969 -25.203 1 73.06 153 ILE A N 1
ATOM 1221 C CA . ILE A 1 153 ? 22.953 -47.188 -25.797 1 73.06 153 ILE A CA 1
ATOM 1222 C C . ILE A 1 153 ? 22.203 -45.875 -25.891 1 73.06 153 ILE A C 1
ATOM 1224 O O . ILE A 1 153 ? 21.719 -45.5 -26.953 1 73.06 153 ILE A O 1
ATOM 1228 N N . LEU A 1 154 ? 22.203 -45.125 -24.797 1 75.25 154 LEU A N 1
ATOM 1229 C CA . LEU A 1 154 ? 21.281 -44 -24.75 1 75.25 154 LEU A CA 1
ATOM 1230 C C . LEU A 1 154 ? 21.812 -42.844 -25.594 1 75.25 154 LEU A C 1
ATOM 1232 O O . LEU A 1 154 ? 21.031 -42.188 -26.281 1 75.25 154 LEU A O 1
ATOM 1236 N N . LYS A 1 155 ? 23.047 -42.594 -25.531 1 75 155 LYS A N 1
ATOM 1237 C CA . LYS A 1 155 ? 23.641 -41.5 -26.312 1 75 155 LYS A CA 1
ATOM 1238 C C . LYS A 1 155 ? 23.484 -41.75 -27.812 1 75 155 LYS A C 1
ATOM 1240 O O . LYS A 1 155 ? 22.984 -40.875 -28.531 1 75 155 LYS A O 1
ATOM 1245 N N . PRO A 1 156 ? 23.859 -42.875 -28.266 1 74.12 156 PRO A N 1
ATOM 1246 C CA . PRO A 1 156 ? 23.688 -43.094 -29.703 1 74.12 156 PRO A CA 1
ATOM 1247 C C . PRO A 1 156 ? 22.234 -43.094 -30.125 1 74.12 156 PRO A C 1
ATOM 1249 O O . PRO A 1 156 ? 21.891 -42.625 -31.219 1 74.12 156 PRO A O 1
ATOM 1252 N N . LEU A 1 157 ? 21.422 -43.625 -29.344 1 74.31 157 LEU A N 1
ATOM 1253 C CA . LEU A 1 157 ? 20 -43.625 -29.656 1 74.31 157 LEU A CA 1
ATOM 1254 C C . LEU A 1 157 ? 19.453 -42.188 -29.703 1 74.31 157 LEU A C 1
ATOM 1256 O O . LEU A 1 157 ? 18.625 -41.875 -30.547 1 74.31 157 LEU A O 1
ATOM 1260 N N . ARG A 1 158 ? 19.844 -41.469 -28.75 1 73.94 158 ARG A N 1
ATOM 1261 C CA . ARG A 1 158 ? 19.438 -40.062 -28.734 1 73.94 158 ARG A CA 1
ATOM 1262 C C . ARG A 1 158 ? 19.922 -39.344 -29.984 1 73.94 158 ARG A C 1
ATOM 1264 O O . ARG A 1 158 ? 19.172 -38.562 -30.578 1 73.94 158 ARG A O 1
ATOM 1271 N N . THR A 1 159 ? 21.094 -39.531 -30.344 1 73.06 159 THR A N 1
ATOM 1272 C CA . THR A 1 159 ? 21.656 -38.906 -31.531 1 73.06 159 THR A CA 1
ATOM 1273 C C . THR A 1 159 ? 20.906 -39.344 -32.781 1 73.06 159 THR A C 1
ATOM 1275 O O . THR A 1 159 ? 20.641 -38.562 -33.688 1 73.06 159 THR A O 1
ATOM 1278 N N . LYS A 1 160 ? 20.703 -40.594 -32.812 1 73.44 160 LYS A N 1
ATOM 1279 C CA . LYS A 1 160 ? 19.969 -41.125 -33.969 1 73.44 160 LYS A CA 1
ATOM 1280 C C . LYS A 1 160 ? 18.531 -40.594 -34 1 73.44 160 LYS A C 1
ATOM 1282 O O . LYS A 1 160 ? 18.016 -40.25 -35.062 1 73.44 160 LYS A O 1
ATOM 1287 N N . TYR A 1 161 ? 18 -40.594 -32.812 1 73.81 161 TYR A N 1
ATOM 1288 C CA . TYR A 1 161 ? 16.641 -40.062 -32.719 1 73.81 161 TYR A CA 1
ATOM 1289 C C . TYR A 1 161 ? 16.594 -38.594 -33.094 1 73.81 161 TYR A C 1
ATOM 1291 O O . TYR A 1 161 ? 15.672 -38.156 -33.812 1 73.81 161 TYR A O 1
ATOM 1299 N N . LEU A 1 162 ? 17.531 -37.844 -32.594 1 71.25 162 LEU A N 1
ATOM 1300 C CA . LEU A 1 162 ? 17.594 -36.406 -32.906 1 71.25 162 LEU A CA 1
ATOM 1301 C C . LEU A 1 162 ? 17.781 -36.188 -34.406 1 71.25 162 LEU A C 1
ATOM 1303 O O . LEU A 1 162 ? 17.188 -35.25 -34.969 1 71.25 162 LEU A O 1
ATOM 1307 N N . HIS A 1 163 ? 18.609 -37 -34.938 1 66.38 163 HIS A N 1
ATOM 1308 C CA . HIS A 1 163 ? 18.844 -36.875 -36.375 1 66.38 163 HIS A CA 1
ATOM 1309 C C . HIS A 1 163 ? 17.594 -37.25 -37.156 1 66.38 163 HIS A C 1
ATOM 1311 O O . HIS A 1 163 ? 17.266 -36.594 -38.156 1 66.38 163 HIS A O 1
ATOM 1317 N N . PHE A 1 164 ? 17.016 -38.25 -36.594 1 69.69 164 PHE A N 1
ATOM 1318 C CA . PHE A 1 164 ? 15.797 -38.719 -37.25 1 69.69 164 PHE A CA 1
ATOM 1319 C C . PHE A 1 164 ? 14.656 -37.719 -37.031 1 69.69 164 PHE A C 1
ATOM 1321 O O . PHE A 1 164 ? 13.875 -37.469 -37.938 1 69.69 164 PHE A O 1
ATOM 1328 N N . SER A 1 165 ? 14.625 -37.188 -35.906 1 69.75 165 SER A N 1
ATOM 1329 C CA . SER A 1 165 ? 13.539 -36.281 -35.531 1 69.75 165 SER A CA 1
ATOM 1330 C C . SER A 1 165 ? 13.703 -34.906 -36.188 1 69.75 165 SER A C 1
ATOM 1332 O O . SER A 1 165 ? 12.727 -34.156 -36.344 1 69.75 165 SER A O 1
ATOM 1334 N N . LYS A 1 166 ? 14.922 -34.5 -36.5 1 68.62 166 LYS A N 1
ATOM 1335 C CA . LYS A 1 166 ? 15.203 -33.219 -37.125 1 68.62 166 LYS A CA 1
ATOM 1336 C C . LYS A 1 166 ? 14.742 -33.188 -38.594 1 68.62 166 LYS A C 1
ATOM 1338 O O . LYS A 1 166 ? 14.594 -32.094 -39.156 1 68.62 166 LYS A O 1
ATOM 1343 N N . GLN A 1 167 ? 14.383 -34.375 -39 1 73.38 167 GLN A N 1
ATOM 1344 C CA . GLN A 1 167 ? 13.852 -34.344 -40.375 1 73.38 167 GLN A CA 1
ATOM 1345 C C . GLN A 1 167 ? 12.438 -33.781 -40.406 1 73.38 167 GLN A C 1
ATOM 1347 O O . GLN A 1 167 ? 11.609 -34.125 -39.531 1 73.38 167 GLN A O 1
ATOM 1352 N N . ARG A 1 168 ? 12.164 -32.844 -41.188 1 75.88 168 ARG A N 1
ATOM 1353 C CA . ARG A 1 168 ? 10.914 -32.125 -41.281 1 75.88 168 ARG A CA 1
ATOM 1354 C C . ARG A 1 168 ? 9.727 -33.062 -41.406 1 75.88 168 ARG A C 1
ATOM 1356 O O . ARG A 1 168 ? 8.68 -32.844 -40.781 1 75.88 168 ARG A O 1
ATOM 1363 N N . SER A 1 169 ? 9.961 -34.125 -42.188 1 79.38 169 SER A N 1
ATOM 1364 C CA . SER A 1 169 ? 8.867 -35.062 -42.406 1 79.38 169 SER A CA 1
ATOM 1365 C C . SER A 1 169 ? 8.523 -35.812 -41.125 1 79.38 169 SER A C 1
ATOM 1367 O O . SER A 1 169 ? 7.352 -36.062 -40.812 1 79.38 169 SER A O 1
ATOM 1369 N N . ILE A 1 170 ? 9.531 -36.156 -40.406 1 78.69 170 ILE A N 1
ATOM 1370 C CA . ILE A 1 170 ? 9.305 -36.906 -39.188 1 78.69 170 ILE A CA 1
ATOM 1371 C C . ILE A 1 170 ? 8.719 -36 -38.094 1 78.69 170 ILE A C 1
ATOM 1373 O O . ILE A 1 170 ? 7.848 -36.406 -37.344 1 78.69 170 ILE A O 1
ATOM 1377 N N . SER A 1 171 ? 9.211 -34.844 -38.094 1 77.56 171 SER A N 1
ATOM 1378 C CA . SER A 1 171 ? 8.672 -33.875 -37.156 1 77.56 171 SER A CA 1
ATOM 1379 C C . SER A 1 171 ? 7.184 -33.625 -37.406 1 77.56 171 SER A C 1
ATOM 1381 O O . SER A 1 171 ? 6.402 -33.5 -36.438 1 77.56 171 SER A O 1
ATOM 1383 N N . LEU A 1 172 ? 6.836 -33.531 -38.562 1 80.31 172 LEU A N 1
ATOM 1384 C CA . LEU A 1 172 ? 5.438 -33.344 -38.938 1 80.31 172 LEU A CA 1
ATOM 1385 C C . LEU A 1 172 ? 4.602 -34.562 -38.562 1 80.31 172 LEU A C 1
ATOM 1387 O O . LEU A 1 172 ? 3.457 -34.438 -38.125 1 80.31 172 LEU A O 1
ATOM 1391 N N . LEU A 1 173 ? 5.219 -35.719 -38.812 1 82.88 173 LEU A N 1
ATOM 1392 C CA . LEU A 1 173 ? 4.52 -36.938 -38.469 1 82.88 173 LEU A CA 1
ATOM 1393 C C . LEU A 1 173 ? 4.297 -37.031 -36.969 1 82.88 173 LEU A C 1
ATOM 1395 O O . LEU A 1 173 ? 3.232 -37.438 -36.5 1 82.88 173 LEU A O 1
ATOM 1399 N N . GLN A 1 174 ? 5.273 -36.688 -36.188 1 80 174 GLN A N 1
ATOM 1400 C CA . GLN A 1 174 ? 5.141 -36.688 -34.75 1 80 174 GLN A CA 1
ATOM 1401 C C . GLN A 1 174 ? 4.066 -35.688 -34.312 1 80 174 GLN A C 1
ATOM 1403 O O . GLN A 1 174 ? 3.299 -35.969 -33.375 1 80 174 GLN A O 1
ATOM 1408 N N . LEU A 1 175 ? 4.066 -34.594 -34.906 1 79.5 175 LEU A N 1
ATOM 1409 C CA . LEU A 1 175 ? 3.053 -33.594 -34.594 1 79.5 175 LEU A CA 1
ATOM 1410 C C . LEU A 1 175 ? 1.657 -34.125 -34.938 1 79.5 175 LEU A C 1
ATOM 1412 O O . LEU A 1 175 ? 0.712 -33.906 -34.156 1 79.5 175 LEU A O 1
ATOM 1416 N N . LEU A 1 176 ? 1.559 -34.75 -36.094 1 83.06 176 LEU A N 1
ATOM 1417 C CA . LEU A 1 176 ? 0.273 -35.281 -36.5 1 83.06 176 LEU A CA 1
ATOM 1418 C C . LEU A 1 176 ? -0.199 -36.375 -35.562 1 83.06 176 LEU A C 1
ATOM 1420 O O . LEU A 1 176 ? -1.392 -36.469 -35.25 1 83.06 176 LEU A O 1
ATOM 1424 N N . LEU A 1 177 ? 0.724 -37.188 -35.125 1 85.88 177 LEU A N 1
ATOM 1425 C CA . LEU A 1 177 ? 0.388 -38.25 -34.156 1 85.88 177 LEU A CA 1
ATOM 1426 C C . LEU A 1 177 ? -0.067 -37.625 -32.844 1 85.88 177 LEU A C 1
ATOM 1428 O O . LEU A 1 177 ? -0.985 -38.156 -32.188 1 85.88 177 LEU A O 1
ATOM 1432 N N . LEU A 1 178 ? 0.574 -36.625 -32.469 1 83.06 178 LEU A N 1
ATOM 1433 C CA . LEU A 1 178 ? 0.197 -35.938 -31.234 1 83.06 178 LEU A CA 1
ATOM 1434 C C . LEU A 1 178 ? -1.196 -35.344 -31.344 1 83.06 178 LEU A C 1
ATOM 1436 O O . LEU A 1 178 ? -2 -35.438 -30.422 1 83.06 178 LEU A O 1
ATOM 1440 N N . VAL A 1 179 ? -1.463 -34.75 -32.438 1 83.75 179 VAL A N 1
ATOM 1441 C CA . VAL A 1 179 ? -2.766 -34.125 -32.688 1 83.75 179 VAL A CA 1
ATOM 1442 C C . VAL A 1 179 ? -3.846 -35.219 -32.719 1 83.75 179 VAL A C 1
ATOM 1444 O O . VAL A 1 179 ? -4.941 -35.031 -32.188 1 83.75 179 VAL A O 1
ATOM 1447 N N . LEU A 1 180 ? -3.471 -36.281 -33.375 1 87.31 180 LEU A N 1
ATOM 1448 C CA . LEU A 1 180 ? -4.414 -37.375 -33.469 1 87.31 180 LEU A CA 1
ATOM 1449 C C . LEU A 1 180 ? -4.703 -37.938 -32.094 1 87.31 180 LEU A C 1
ATOM 1451 O O . LEU A 1 180 ? -5.859 -38.219 -31.75 1 87.31 180 LEU A O 1
ATOM 1455 N N . ALA A 1 181 ? -3.711 -38.156 -31.312 1 87.44 181 ALA A N 1
ATOM 1456 C CA . ALA A 1 181 ? -3.881 -38.625 -29.938 1 87.44 181 ALA A CA 1
ATOM 1457 C C . ALA A 1 181 ? -4.73 -37.656 -29.109 1 87.44 181 ALA A C 1
ATOM 1459 O O . ALA A 1 181 ? -5.578 -38.094 -28.328 1 87.44 181 ALA A O 1
ATOM 1460 N N . LEU A 1 182 ? -4.543 -36.469 -29.297 1 85.69 182 LEU A N 1
ATOM 1461 C CA . LEU A 1 182 ? -5.305 -35.438 -28.594 1 85.69 182 LEU A CA 1
ATOM 1462 C C . LEU A 1 182 ? -6.773 -35.469 -29 1 85.69 182 LEU A C 1
ATOM 1464 O O . LEU A 1 182 ? -7.664 -35.375 -28.156 1 85.69 182 LEU A O 1
ATOM 1468 N N . THR A 1 183 ? -6.984 -35.625 -30.297 1 86.56 183 THR A N 1
ATOM 1469 C CA . THR A 1 183 ? -8.352 -35.625 -30.812 1 86.56 183 THR A CA 1
ATOM 1470 C C . THR A 1 183 ? -9.109 -36.844 -30.297 1 86.56 183 THR A C 1
ATOM 1472 O O . THR A 1 183 ? -10.281 -36.75 -29.938 1 86.56 183 THR A O 1
ATOM 1475 N N . ILE A 1 184 ? -8.438 -37.906 -30.312 1 89.38 184 ILE A N 1
ATOM 1476 C CA . ILE A 1 184 ? -9.055 -39.125 -29.812 1 89.38 184 ILE A CA 1
ATOM 1477 C C . ILE A 1 184 ? -9.359 -39 -28.328 1 89.38 184 ILE A C 1
ATOM 1479 O O . ILE A 1 184 ? -10.445 -39.344 -27.875 1 89.38 184 ILE A O 1
ATOM 1483 N N . PHE A 1 185 ? -8.445 -38.5 -27.641 1 88.44 185 PHE A N 1
ATOM 1484 C CA . PHE A 1 185 ? -8.633 -38.312 -26.203 1 88.44 185 PHE A CA 1
ATOM 1485 C C . PHE A 1 185 ? -9.805 -37.375 -25.938 1 88.44 185 PHE A C 1
ATOM 1487 O O . PHE A 1 185 ? -10.648 -37.656 -25.078 1 88.44 185 PHE A O 1
ATOM 1494 N N . LEU A 1 186 ? -9.812 -36.312 -26.672 1 88.62 186 LEU A N 1
ATOM 1495 C CA . LEU A 1 186 ? -10.859 -35.312 -26.469 1 88.62 186 LEU A CA 1
ATOM 1496 C C . LEU A 1 186 ? -12.227 -35.875 -26.828 1 88.62 186 LEU A C 1
ATOM 1498 O O . LEU A 1 186 ? -13.227 -35.562 -26.172 1 88.62 186 LEU A O 1
ATOM 1502 N N . TYR A 1 187 ? -12.266 -36.656 -27.859 1 88.38 187 TYR A N 1
ATOM 1503 C CA . TYR A 1 187 ? -13.523 -37.281 -28.25 1 88.38 187 TYR A CA 1
ATOM 1504 C C . TYR A 1 187 ? -14.078 -38.156 -27.141 1 88.38 187 TYR A C 1
ATOM 1506 O O . TYR A 1 187 ? -15.25 -38.031 -26.781 1 88.38 187 TYR A O 1
ATOM 1514 N N . PHE A 1 188 ? -13.273 -38.938 -26.516 1 87.12 188 PHE A N 1
ATOM 1515 C CA . PHE A 1 188 ? -13.742 -39.844 -25.469 1 87.12 188 PHE A CA 1
ATOM 1516 C C . PHE A 1 188 ? -14.031 -39.094 -24.188 1 87.12 188 PHE A C 1
ATOM 1518 O O . PHE A 1 188 ? -14.945 -39.469 -23.438 1 87.12 188 PHE A O 1
ATOM 1525 N N . GLU A 1 189 ? -13.266 -38.125 -24 1 86.19 189 GLU A N 1
ATOM 1526 C CA . GLU A 1 189 ? -13.438 -37.344 -22.766 1 86.19 189 GLU A CA 1
ATOM 1527 C C . GLU A 1 189 ? -14.703 -36.5 -22.812 1 86.19 189 GLU A C 1
ATOM 1529 O O . GLU A 1 189 ? -15.359 -36.312 -21.781 1 86.19 189 GLU A O 1
ATOM 1534 N N . THR A 1 190 ? -15.117 -35.969 -23.953 1 86.25 190 THR A N 1
ATOM 1535 C CA . THR A 1 190 ? -16.203 -35 -24.016 1 86.25 190 THR A CA 1
ATOM 1536 C C . THR A 1 190 ? -17.422 -35.625 -24.703 1 86.25 190 THR A C 1
ATOM 1538 O O . THR A 1 190 ? -18.391 -34.938 -25 1 86.25 190 THR A O 1
ATOM 1541 N N . ARG A 1 191 ? -17.453 -36.812 -25 1 86 191 ARG A N 1
ATOM 1542 C CA . ARG A 1 191 ? -18.547 -37.438 -25.703 1 86 191 ARG A CA 1
ATOM 1543 C C . ARG A 1 191 ? -19.859 -37.281 -24.953 1 86 191 ARG A C 1
ATOM 1545 O O . ARG A 1 191 ? -20.906 -37.031 -25.562 1 86 191 ARG A O 1
ATOM 1552 N N . ASN A 1 192 ? -19.859 -37.312 -23.641 1 84.88 192 ASN A N 1
ATOM 1553 C CA . ASN A 1 192 ? -21.062 -37.219 -22.828 1 84.88 192 ASN A CA 1
ATOM 1554 C C . ASN A 1 192 ? -21.391 -35.75 -22.5 1 84.88 192 ASN A C 1
ATOM 1556 O O . ASN A 1 192 ? -22.516 -35.438 -22.125 1 84.88 192 ASN A O 1
ATOM 1560 N N . ALA A 1 193 ? -20.375 -34.906 -22.594 1 88 193 ALA A N 1
ATOM 1561 C CA . ALA A 1 193 ? -20.562 -33.469 -22.328 1 88 193 ALA A CA 1
ATOM 1562 C C . ALA A 1 193 ? -19.828 -32.625 -23.359 1 88 193 ALA A C 1
ATOM 1564 O O . ALA A 1 193 ? -18.828 -31.984 -23.016 1 88 193 ALA A O 1
ATOM 1565 N N . PRO A 1 194 ? -20.328 -32.438 -24.5 1 88.69 194 PRO A N 1
ATOM 1566 C CA . PRO A 1 194 ? -19.641 -31.734 -25.594 1 88.69 194 PRO A CA 1
ATOM 1567 C C . PRO A 1 194 ? -19.438 -30.25 -25.312 1 88.69 194 PRO A C 1
ATOM 1569 O O . PRO A 1 194 ? -18.594 -29.609 -25.938 1 88.69 194 PRO A O 1
ATOM 1572 N N . SER A 1 195 ? -20.219 -29.719 -24.344 1 88.56 195 SER A N 1
ATOM 1573 C CA . SER A 1 195 ? -20.078 -28.312 -23.984 1 88.56 195 SER A CA 1
ATOM 1574 C C . SER A 1 195 ? -18.688 -28.016 -23.438 1 88.56 195 SER A C 1
ATOM 1576 O O . SER A 1 195 ? -18.234 -26.875 -23.469 1 88.56 195 SER A O 1
ATOM 1578 N N . LYS A 1 196 ? -17.984 -29.062 -23 1 91.5 196 LYS A N 1
ATOM 1579 C CA . LYS A 1 196 ? -16.641 -28.891 -22.438 1 91.5 196 LYS A CA 1
ATOM 1580 C C . LYS A 1 196 ? -15.625 -28.531 -23.516 1 91.5 196 LYS A C 1
ATOM 1582 O O . LYS A 1 196 ? -14.555 -27.984 -23.219 1 91.5 196 LYS A O 1
ATOM 1587 N N . LEU A 1 197 ? -15.969 -28.766 -24.766 1 92.06 197 LEU A N 1
ATOM 1588 C CA . LEU A 1 197 ? -15.055 -28.516 -25.875 1 92.06 197 LEU A CA 1
ATOM 1589 C C . LEU A 1 197 ? -14.844 -27.016 -26.062 1 92.06 197 LEU A C 1
ATOM 1591 O O . LEU A 1 197 ? -13.859 -26.594 -26.688 1 92.06 197 LEU A O 1
ATOM 1595 N N . VAL A 1 198 ? -15.75 -26.219 -25.547 1 93.5 198 VAL A N 1
ATOM 1596 C CA . VAL A 1 198 ? -15.609 -24.766 -25.625 1 93.5 198 VAL A CA 1
ATOM 1597 C C . VAL A 1 198 ? -14.312 -24.328 -24.969 1 93.5 198 VAL A C 1
ATOM 1599 O O . VAL A 1 198 ? -13.68 -23.359 -25.391 1 93.5 198 VAL A O 1
ATOM 1602 N N . ALA A 1 199 ? -13.883 -25.109 -23.984 1 95 199 ALA A N 1
ATOM 1603 C CA . ALA A 1 199 ? -12.695 -24.781 -23.219 1 95 199 ALA A CA 1
ATOM 1604 C C . ALA A 1 199 ? -11.445 -24.828 -24.094 1 95 199 ALA A C 1
ATOM 1606 O O . ALA A 1 199 ? -10.398 -24.297 -23.719 1 95 199 ALA A O 1
ATOM 1607 N N . LEU A 1 200 ? -11.547 -25.406 -25.266 1 93.81 200 LEU A N 1
ATOM 1608 C CA . LEU A 1 200 ? -10.414 -25.453 -26.172 1 93.81 200 LEU A CA 1
ATOM 1609 C C . LEU A 1 200 ? -10.273 -24.156 -26.969 1 93.81 200 LEU A C 1
ATOM 1611 O O . LEU A 1 200 ? -9.242 -23.906 -27.578 1 93.81 200 LEU A O 1
ATOM 1615 N N . LEU A 1 201 ? -11.266 -23.328 -26.859 1 95.44 201 LEU A N 1
ATOM 1616 C CA . LEU A 1 201 ? -11.227 -22.047 -27.578 1 95.44 201 LEU A CA 1
ATOM 1617 C C . LEU A 1 201 ? -10.172 -21.125 -26.984 1 95.44 201 LEU A C 1
ATOM 1619 O O . LEU A 1 201 ? -9.492 -20.406 -27.719 1 95.44 201 LEU A O 1
ATOM 1623 N N . ALA A 1 202 ? -10.07 -21.141 -25.641 1 96.44 202 ALA A N 1
ATOM 1624 C CA . ALA A 1 202 ? -9.125 -20.234 -25 1 96.44 202 ALA A CA 1
ATOM 1625 C C . ALA A 1 202 ? -7.691 -20.531 -25.438 1 96.44 202 ALA A C 1
ATOM 1627 O O . ALA A 1 202 ? -6.98 -19.625 -25.906 1 96.44 202 ALA A O 1
ATOM 1628 N N . PRO A 1 203 ? -7.242 -21.766 -25.375 1 95.62 203 PRO A N 1
ATOM 1629 C CA . PRO A 1 203 ? -5.895 -22.062 -25.875 1 95.62 203 PRO A CA 1
ATOM 1630 C C . PRO A 1 203 ? -5.695 -21.641 -27.328 1 95.62 203 PRO A C 1
ATOM 1632 O O . PRO A 1 203 ? -4.637 -21.109 -27.688 1 95.62 203 PRO A O 1
ATOM 1635 N N . CYS A 1 204 ? -6.672 -21.812 -28.172 1 95.56 204 CYS A N 1
ATOM 1636 C CA . CYS A 1 204 ? -6.574 -21.422 -29.562 1 95.56 204 CYS A CA 1
ATOM 1637 C C . CYS A 1 204 ? -6.449 -19.906 -29.719 1 95.56 204 CYS A C 1
ATOM 1639 O O . CYS A 1 204 ? -5.598 -19.422 -30.453 1 95.56 204 CYS A O 1
ATOM 1641 N N . VAL A 1 205 ? -7.25 -19.219 -28.984 1 97.12 205 VAL A N 1
ATOM 1642 C CA . VAL A 1 205 ? -7.238 -17.766 -29.047 1 97.12 205 VAL A CA 1
ATOM 1643 C C . VAL A 1 205 ? -5.906 -17.234 -28.531 1 97.12 205 VAL A C 1
ATOM 1645 O O . VAL A 1 205 ? -5.332 -16.312 -29.109 1 97.12 205 VAL A O 1
ATOM 1648 N N . PHE A 1 206 ? -5.398 -17.844 -27.469 1 97.5 206 PHE A N 1
ATOM 1649 C CA . PHE A 1 206 ? -4.176 -17.344 -26.844 1 97.5 206 PHE A CA 1
ATOM 1650 C C . PHE A 1 206 ? -2.961 -17.672 -27.703 1 97.5 206 PHE A C 1
ATOM 1652 O O . PHE A 1 206 ? -2.012 -16.891 -27.766 1 97.5 206 PHE A O 1
ATOM 1659 N N . ILE A 1 207 ? -2.959 -18.797 -28.328 1 96.31 207 ILE A N 1
ATOM 1660 C CA . ILE A 1 207 ? -1.876 -19.141 -29.25 1 96.31 207 ILE A CA 1
ATOM 1661 C C . ILE A 1 207 ? -1.916 -18.219 -30.469 1 96.31 207 ILE A C 1
ATOM 1663 O O . ILE A 1 207 ? -0.882 -17.703 -30.891 1 96.31 207 ILE A O 1
ATOM 1667 N N . LEU A 1 208 ? -3.104 -17.953 -31.016 1 96.88 208 LEU A N 1
ATOM 1668 C CA . LEU A 1 208 ? -3.258 -17.047 -32.156 1 96.88 208 LEU A CA 1
ATOM 1669 C C . LEU A 1 208 ? -2.842 -15.625 -31.766 1 96.88 208 LEU A C 1
ATOM 1671 O O . LEU A 1 208 ? -2.168 -14.938 -32.531 1 96.88 208 LEU A O 1
ATOM 1675 N N . SER A 1 209 ? -3.285 -15.258 -30.594 1 96.88 209 SER A N 1
ATOM 1676 C CA . SER A 1 209 ? -2.885 -13.938 -30.109 1 96.88 209 SER A CA 1
ATOM 1677 C C . SER A 1 209 ? -1.372 -13.844 -29.938 1 96.88 209 SER A C 1
ATOM 1679 O O . SER A 1 209 ? -0.775 -12.797 -30.203 1 96.88 209 SER A O 1
ATOM 1681 N N . GLY A 1 210 ? -0.778 -14.938 -29.438 1 96.88 210 GLY A N 1
ATOM 1682 C CA . GLY A 1 210 ? 0.668 -14.969 -29.281 1 96.88 210 GLY A CA 1
ATOM 1683 C C . GLY A 1 210 ? 1.409 -14.805 -30.594 1 96.88 210 GLY A C 1
ATOM 1684 O O . GLY A 1 210 ? 2.459 -14.164 -30.656 1 96.88 210 GLY A O 1
ATOM 1685 N N . TYR A 1 211 ? 0.813 -15.297 -31.578 1 96.06 211 TYR A N 1
ATOM 1686 C CA . TYR A 1 211 ? 1.403 -15.148 -32.906 1 96.06 211 TYR A CA 1
ATOM 1687 C C . TYR A 1 211 ? 1.235 -13.727 -33.406 1 96.06 211 TYR A C 1
ATOM 1689 O O . TYR A 1 211 ? 2.186 -13.125 -33.938 1 96.06 211 TYR A O 1
ATOM 1697 N N . VAL A 1 212 ? 0.06 -13.125 -33.25 1 96.44 212 VAL A N 1
ATOM 1698 C CA . VAL A 1 212 ? -0.273 -11.812 -33.812 1 96.44 212 VAL A CA 1
ATOM 1699 C C . VAL A 1 212 ? 0.522 -10.734 -33.062 1 96.44 212 VAL A C 1
ATOM 1701 O O . VAL A 1 212 ? 1.043 -9.805 -33.688 1 96.44 212 VAL A O 1
ATOM 1704 N N . PHE A 1 213 ? 0.644 -10.914 -31.766 1 95.44 213 PHE A N 1
ATOM 1705 C CA . PHE A 1 213 ? 1.271 -9.875 -30.969 1 95.44 213 PHE A CA 1
ATOM 1706 C C . PHE A 1 213 ? 2.703 -10.25 -30.609 1 95.44 213 PHE A C 1
ATOM 1708 O O . PHE A 1 213 ? 3.289 -9.68 -29.688 1 95.44 213 PHE A O 1
ATOM 1715 N N . SER A 1 214 ? 3.248 -11.164 -31.328 1 96.75 214 SER A N 1
ATOM 1716 C CA . SER A 1 214 ? 4.637 -11.555 -31.094 1 96.75 214 SER A CA 1
ATOM 1717 C C . SER A 1 214 ? 5.594 -10.422 -31.438 1 96.75 214 SER A C 1
ATOM 1719 O O . SER A 1 214 ? 5.34 -9.641 -32.344 1 96.75 214 SER A O 1
ATOM 1721 N N . SER A 1 215 ? 6.656 -10.281 -30.672 1 94.56 215 SER A N 1
ATOM 1722 C CA . SER A 1 215 ? 7.66 -9.258 -30.953 1 94.56 215 SER A CA 1
ATOM 1723 C C . SER A 1 215 ? 8.414 -9.562 -32.25 1 94.56 215 SER A C 1
ATOM 1725 O O . SER A 1 215 ? 8.867 -8.648 -32.938 1 94.56 215 SER A O 1
ATOM 1727 N N . GLN A 1 216 ? 8.656 -10.805 -32.562 1 95.62 216 GLN A N 1
ATOM 1728 C CA . GLN A 1 216 ? 9.328 -11.25 -33.781 1 95.62 216 GLN A CA 1
ATOM 1729 C C . GLN A 1 216 ? 8.75 -12.578 -34.281 1 95.62 216 GLN A C 1
ATOM 1731 O O . GLN A 1 216 ? 9.305 -13.641 -34 1 95.62 216 GLN A O 1
ATOM 1736 N N . ARG A 1 217 ? 7.871 -12.555 -35.188 1 94.94 217 ARG A N 1
ATOM 1737 C CA . ARG A 1 217 ? 7.105 -13.719 -35.625 1 94.94 217 ARG A CA 1
ATOM 1738 C C . ARG A 1 217 ? 8 -14.719 -36.344 1 94.94 217 ARG A C 1
ATOM 1740 O O . ARG A 1 217 ? 7.777 -15.93 -36.281 1 94.94 217 ARG A O 1
ATOM 1747 N N . GLN A 1 218 ? 9.039 -14.211 -36.969 1 93.88 218 GLN A N 1
ATOM 1748 C CA . GLN A 1 218 ? 9.906 -15.07 -37.781 1 93.88 218 GLN A CA 1
ATOM 1749 C C . GLN A 1 218 ? 10.82 -15.906 -36.875 1 93.88 218 GLN A C 1
ATOM 1751 O O . GLN A 1 218 ? 11.359 -16.922 -37.312 1 93.88 218 GLN A O 1
ATOM 1756 N N . ALA A 1 219 ? 10.945 -15.508 -35.719 1 94.62 219 ALA A N 1
ATOM 1757 C CA . ALA A 1 219 ? 11.891 -16.172 -34.812 1 94.62 219 ALA A CA 1
ATOM 1758 C C . ALA A 1 219 ? 11.188 -17.219 -33.938 1 94.62 219 ALA A C 1
ATOM 1760 O O . ALA A 1 219 ? 11.828 -17.906 -33.156 1 94.62 219 ALA A O 1
ATOM 1761 N N . ILE A 1 220 ? 9.914 -17.438 -34.156 1 95.75 220 ILE A N 1
ATOM 1762 C CA . ILE A 1 220 ? 9.141 -18.359 -33.344 1 95.75 220 ILE A CA 1
ATOM 1763 C C . ILE A 1 220 ? 9.547 -19.797 -33.625 1 95.75 220 ILE A C 1
ATOM 1765 O O . ILE A 1 220 ? 9.578 -20.219 -34.812 1 95.75 220 ILE A O 1
ATOM 1769 N N . LYS A 1 221 ? 9.938 -20.5 -32.656 1 92.56 221 LYS A N 1
ATOM 1770 C CA . LYS A 1 221 ? 10.211 -21.922 -32.781 1 92.56 221 LYS A CA 1
ATOM 1771 C C . LYS A 1 221 ? 8.984 -22.75 -32.375 1 92.56 221 LYS A C 1
ATOM 1773 O O . LYS A 1 221 ? 8.82 -23.109 -31.203 1 92.56 221 LYS A O 1
ATOM 1778 N N . TRP A 1 222 ? 8.227 -23.234 -33.25 1 89.75 222 TRP A N 1
ATOM 1779 C CA . TRP A 1 222 ? 6.926 -23.859 -33.031 1 89.75 222 TRP A CA 1
ATOM 1780 C C . TRP A 1 222 ? 7.078 -25.188 -32.281 1 89.75 222 TRP A C 1
ATOM 1782 O O . TRP A 1 222 ? 6.176 -25.594 -31.562 1 89.75 222 TRP A O 1
ATOM 1792 N N . ARG A 1 223 ? 8.195 -25.891 -32.438 1 85.5 223 ARG A N 1
ATOM 1793 C CA . ARG A 1 223 ? 8.414 -27.141 -31.719 1 85.5 223 ARG A CA 1
ATOM 1794 C C . ARG A 1 223 ? 8.414 -26.906 -30.219 1 85.5 223 ARG A C 1
ATOM 1796 O O . ARG A 1 223 ? 7.809 -27.672 -29.453 1 85.5 223 ARG A O 1
ATOM 1803 N N . GLN A 1 224 ? 9.094 -25.859 -29.828 1 90.75 224 GLN A N 1
ATOM 1804 C CA . GLN A 1 224 ? 9.18 -25.484 -28.422 1 90.75 224 GLN A CA 1
ATOM 1805 C C . GLN A 1 224 ? 7.797 -25.156 -27.859 1 90.75 224 GLN A C 1
ATOM 1807 O O . GLN A 1 224 ? 7.449 -25.562 -26.766 1 90.75 224 GLN A O 1
ATOM 1812 N N . ILE A 1 225 ? 7.016 -24.422 -28.609 1 94.06 225 ILE A N 1
ATOM 1813 C CA . ILE A 1 225 ? 5.695 -23.984 -28.188 1 94.06 225 ILE A CA 1
ATOM 1814 C C . ILE A 1 225 ? 4.754 -25.172 -28.094 1 94.06 225 ILE A C 1
ATOM 1816 O O . ILE A 1 225 ? 4.055 -25.344 -27.094 1 94.06 225 ILE A O 1
ATOM 1820 N N . THR A 1 226 ? 4.758 -26.047 -29.094 1 90.38 226 THR A N 1
ATOM 1821 C CA . THR A 1 226 ? 3.859 -27.188 -29.156 1 90.38 226 THR A CA 1
ATOM 1822 C C . THR A 1 226 ? 4.184 -28.188 -28.031 1 90.38 226 THR A C 1
ATOM 1824 O O . THR A 1 226 ? 3.277 -28.734 -27.406 1 90.38 226 THR A O 1
ATOM 1827 N N . ILE A 1 227 ? 5.453 -28.391 -27.766 1 89.88 227 ILE A N 1
ATOM 1828 C CA . ILE A 1 227 ? 5.855 -29.328 -26.734 1 89.88 227 ILE A CA 1
ATOM 1829 C C . ILE A 1 227 ? 5.449 -28.781 -25.359 1 89.88 227 ILE A C 1
ATOM 1831 O O . ILE A 1 227 ? 4.949 -29.516 -24.516 1 89.88 227 ILE A O 1
ATOM 1835 N N . GLY A 1 228 ? 5.715 -27.516 -25.141 1 94.31 228 GLY A N 1
ATOM 1836 C CA . GLY A 1 228 ? 5.355 -26.922 -23.859 1 94.31 228 GLY A CA 1
ATOM 1837 C C . GLY A 1 228 ? 3.871 -27 -23.562 1 94.31 228 GLY A C 1
ATOM 1838 O O . GLY A 1 228 ? 3.479 -27.359 -22.453 1 94.31 228 GLY A O 1
ATOM 1839 N N . ILE A 1 229 ? 3.053 -26.703 -24.531 1 94.44 229 ILE A N 1
ATOM 1840 C CA . ILE A 1 229 ? 1.604 -26.734 -24.359 1 94.44 229 ILE A CA 1
ATOM 1841 C C . ILE A 1 229 ? 1.137 -28.188 -24.219 1 94.44 229 ILE A C 1
ATOM 1843 O O . ILE A 1 229 ? 0.228 -28.484 -23.438 1 94.44 229 ILE A O 1
ATOM 1847 N N . ALA A 1 230 ? 1.764 -29.062 -24.969 1 91.94 230 ALA A N 1
ATOM 1848 C CA . ALA A 1 230 ? 1.426 -30.484 -24.859 1 91.94 230 ALA A CA 1
ATOM 1849 C C . ALA A 1 230 ? 1.744 -31.016 -23.469 1 91.94 230 ALA A C 1
ATOM 1851 O O . ALA A 1 230 ? 0.973 -31.797 -22.906 1 91.94 230 ALA A O 1
ATOM 1852 N N . ILE A 1 231 ? 2.857 -30.609 -22.953 1 94.06 231 ILE A N 1
ATOM 1853 C CA . ILE A 1 231 ? 3.234 -31.062 -21.625 1 94.06 231 ILE A CA 1
ATOM 1854 C C . ILE A 1 231 ? 2.244 -30.516 -20.594 1 94.06 231 ILE A C 1
ATOM 1856 O O . ILE A 1 231 ? 1.844 -31.219 -19.672 1 94.06 231 ILE A O 1
ATOM 1860 N N . GLN A 1 232 ? 1.914 -29.25 -20.734 1 95.94 232 GLN A N 1
ATOM 1861 C CA . GLN A 1 232 ? 0.913 -28.688 -19.844 1 95.94 232 GLN A CA 1
ATOM 1862 C C . GLN A 1 232 ? -0.385 -29.484 -19.875 1 95.94 232 GLN A C 1
ATOM 1864 O O . GLN A 1 232 ? -0.974 -29.781 -18.844 1 95.94 232 GLN A O 1
ATOM 1869 N N . PHE A 1 233 ? -0.842 -29.812 -21.062 1 94.44 233 PHE A N 1
ATOM 1870 C CA . PHE A 1 233 ? -2.066 -30.578 -21.266 1 94.44 233 PHE A CA 1
ATOM 1871 C C . PHE A 1 233 ? -1.94 -31.953 -20.641 1 94.44 233 PHE A C 1
ATOM 1873 O O . PHE A 1 233 ? -2.859 -32.438 -19.969 1 94.44 233 PHE A O 1
ATOM 1880 N N . LEU A 1 234 ? -0.806 -32.594 -20.859 1 93.06 234 LEU A N 1
ATOM 1881 C CA . LEU A 1 234 ? -0.564 -33.938 -20.328 1 93.06 234 LEU A CA 1
ATOM 1882 C C . LEU A 1 234 ? -0.537 -33.906 -18.797 1 93.06 234 LEU A C 1
ATOM 1884 O O . LEU A 1 234 ? -1.051 -34.812 -18.156 1 93.06 234 LEU A O 1
ATOM 1888 N N . LEU A 1 235 ? 0.084 -32.906 -18.266 1 94.69 235 LEU A N 1
ATOM 1889 C CA . LEU A 1 235 ? 0.097 -32.781 -16.828 1 94.69 235 LEU A CA 1
ATOM 1890 C C . LEU A 1 235 ? -1.316 -32.594 -16.281 1 94.69 235 LEU A C 1
ATOM 1892 O O . LEU A 1 235 ? -1.641 -33.094 -15.195 1 94.69 235 LEU A O 1
ATOM 1896 N N . GLY A 1 236 ? -2.145 -31.906 -17.016 1 93.62 236 GLY A N 1
ATOM 1897 C CA . GLY A 1 236 ? -3.543 -31.781 -16.625 1 93.62 236 GLY A CA 1
ATOM 1898 C C . GLY A 1 236 ? -4.258 -33.125 -16.578 1 93.62 236 GLY A C 1
ATOM 1899 O O . GLY A 1 236 ? -5.031 -33.375 -15.656 1 93.62 236 GLY A O 1
ATOM 1900 N N . ILE A 1 237 ? -3.953 -33.969 -17.547 1 92.62 237 ILE A N 1
ATOM 1901 C CA . ILE A 1 237 ? -4.57 -35.281 -17.594 1 92.62 237 ILE A CA 1
ATOM 1902 C C . ILE A 1 237 ? -4.105 -36.094 -16.391 1 92.62 237 ILE A C 1
ATOM 1904 O O . ILE A 1 237 ? -4.918 -36.719 -15.711 1 92.62 237 ILE A O 1
ATOM 1908 N N . VAL A 1 238 ? -2.855 -36 -16.109 1 93.5 238 VAL A N 1
ATOM 1909 C CA . VAL A 1 238 ? -2.264 -36.844 -15.062 1 93.5 238 VAL A CA 1
ATOM 1910 C C . VAL A 1 238 ? -2.73 -36.344 -13.695 1 93.5 238 VAL A C 1
ATOM 1912 O O . VAL A 1 238 ? -3.082 -37.156 -12.828 1 93.5 238 VAL A O 1
ATOM 1915 N N . CYS A 1 239 ? -2.812 -35.094 -13.5 1 93.25 239 CYS A N 1
ATOM 1916 C CA . CYS A 1 239 ? -3.049 -34.531 -12.172 1 93.25 239 CYS A CA 1
ATOM 1917 C C . CYS A 1 239 ? -4.543 -34.406 -11.898 1 93.25 239 CYS A C 1
ATOM 1919 O O . CYS A 1 239 ? -4.961 -34.406 -10.734 1 93.25 239 CYS A O 1
ATOM 1921 N N . ILE A 1 240 ? -5.363 -34.312 -12.906 1 90.44 240 ILE A N 1
ATOM 1922 C CA . ILE A 1 240 ? -6.77 -34 -12.68 1 90.44 240 ILE A CA 1
ATOM 1923 C C . ILE A 1 240 ? -7.641 -35.188 -13.125 1 90.44 240 ILE A C 1
ATOM 1925 O O . ILE A 1 240 ? -8.5 -35.625 -12.375 1 90.44 240 ILE A O 1
ATOM 1929 N N . ARG A 1 241 ? -7.414 -35.75 -14.281 1 89.62 241 ARG A N 1
ATOM 1930 C CA . ARG A 1 241 ? -8.344 -36.719 -14.891 1 89.62 241 ARG A CA 1
ATOM 1931 C C . ARG A 1 241 ? -8.023 -38.125 -14.469 1 89.62 241 ARG A C 1
ATOM 1933 O O . ARG A 1 241 ? -8.93 -38.906 -14.148 1 89.62 241 ARG A O 1
ATOM 1940 N N . TRP A 1 242 ? -6.695 -38.469 -14.531 1 90.69 242 TRP A N 1
ATOM 1941 C CA . TRP A 1 242 ? -6.273 -39.844 -14.188 1 90.69 242 TRP A CA 1
ATOM 1942 C C . TRP A 1 242 ? -6.457 -40.094 -12.695 1 90.69 242 TRP A C 1
ATOM 1944 O O . TRP A 1 242 ? -5.918 -39.375 -11.859 1 90.69 242 TRP A O 1
ATOM 1954 N N . THR A 1 243 ? -7.137 -41.094 -12.328 1 90.94 243 THR A N 1
ATOM 1955 C CA . THR A 1 243 ? -7.523 -41.375 -10.945 1 90.94 243 THR A CA 1
ATOM 1956 C C . THR A 1 243 ? -6.293 -41.562 -10.062 1 90.94 243 THR A C 1
ATOM 1958 O O . THR A 1 243 ? -6.246 -41 -8.953 1 90.94 243 THR A O 1
ATOM 1961 N N . VAL A 1 244 ? -5.316 -42.312 -10.523 1 90.94 244 VAL A N 1
ATOM 1962 C CA . VAL A 1 244 ? -4.117 -42.562 -9.734 1 90.94 244 VAL A CA 1
ATOM 1963 C C . VAL A 1 244 ? -3.354 -41.25 -9.531 1 90.94 244 VAL A C 1
ATOM 1965 O O . VAL A 1 244 ? -2.934 -40.938 -8.422 1 90.94 244 VAL A O 1
ATOM 1968 N N . GLY A 1 245 ? -3.184 -40.531 -10.617 1 92.88 245 GLY A N 1
ATOM 1969 C CA . GLY A 1 245 ? -2.516 -39.25 -10.523 1 92.88 245 GLY A CA 1
ATOM 1970 C C . GLY A 1 245 ? -3.242 -38.25 -9.633 1 92.88 245 GLY A C 1
ATOM 1971 O O . GLY A 1 245 ? -2.619 -37.562 -8.828 1 92.88 245 GLY A O 1
ATOM 1972 N N . ARG A 1 246 ? -4.477 -38.219 -9.758 1 91.81 246 ARG A N 1
ATOM 1973 C CA . ARG A 1 246 ? -5.297 -37.312 -8.945 1 91.81 246 ARG A CA 1
ATOM 1974 C C . ARG A 1 246 ? -5.156 -37.656 -7.461 1 91.81 246 ARG A C 1
ATOM 1976 O O . ARG A 1 246 ? -5.043 -36.75 -6.629 1 91.81 246 ARG A O 1
ATOM 1983 N N . ASN A 1 247 ? -5.188 -38.906 -7.125 1 91.06 247 ASN A N 1
ATOM 1984 C CA . ASN A 1 247 ? -5.051 -39.344 -5.734 1 91.06 247 ASN A CA 1
ATOM 1985 C C . ASN A 1 247 ? -3.676 -38.969 -5.176 1 91.06 247 ASN A C 1
ATOM 1987 O O . ASN A 1 247 ? -3.555 -38.594 -4.008 1 91.06 247 ASN A O 1
ATOM 1991 N N . ILE A 1 248 ? -2.744 -39.156 -6 1 91.81 248 ILE A N 1
ATOM 1992 C CA . ILE A 1 248 ? -1.393 -38.781 -5.578 1 91.81 248 ILE A CA 1
ATOM 1993 C C . ILE A 1 248 ? -1.319 -37.312 -5.273 1 91.81 248 ILE A C 1
ATOM 1995 O O . ILE A 1 248 ? -0.812 -36.906 -4.223 1 91.81 248 ILE A O 1
ATOM 1999 N N . PHE A 1 249 ? -1.842 -36.5 -6.117 1 91.62 249 PHE A N 1
ATOM 2000 C CA . PHE A 1 249 ? -1.755 -35.031 -5.941 1 91.62 249 PHE A CA 1
ATOM 2001 C C . PHE A 1 249 ? -2.67 -34.562 -4.812 1 91.62 249 PHE A C 1
ATOM 2003 O O . PHE A 1 249 ? -2.371 -33.594 -4.129 1 91.62 249 PHE A O 1
ATOM 2010 N N . ASN A 1 250 ? -3.752 -35.281 -4.598 1 91.75 250 ASN A N 1
ATOM 2011 C CA . ASN A 1 250 ? -4.57 -35 -3.42 1 91.75 250 ASN A CA 1
ATOM 2012 C C . ASN A 1 250 ? -3.807 -35.281 -2.129 1 91.75 250 ASN A C 1
ATOM 2014 O O . ASN A 1 250 ? -3.91 -34.531 -1.16 1 91.75 250 ASN A O 1
ATOM 2018 N N . CYS A 1 251 ? -3.123 -36.406 -2.195 1 92.44 251 CYS A N 1
ATOM 2019 C CA . CYS A 1 251 ? -2.318 -36.75 -1.03 1 92.44 251 CYS A CA 1
ATOM 2020 C C . CYS A 1 251 ? -1.235 -35.719 -0.779 1 92.44 251 CYS A C 1
ATOM 2022 O O . CYS A 1 251 ? -1.054 -35.25 0.354 1 92.44 251 CYS A O 1
ATOM 2024 N N . ILE A 1 252 ? -0.582 -35.312 -1.819 1 91.81 252 ILE A N 1
ATOM 2025 C CA . ILE A 1 252 ? 0.459 -34.281 -1.7 1 91.81 252 ILE A CA 1
ATOM 2026 C C . ILE A 1 252 ? -0.15 -32.969 -1.198 1 91.81 252 ILE A C 1
ATOM 2028 O O . ILE A 1 252 ? 0.405 -32.344 -0.307 1 91.81 252 ILE A O 1
ATOM 2032 N N . GLY A 1 253 ? -1.252 -32.656 -1.807 1 90.56 253 GLY A N 1
ATOM 2033 C CA . GLY A 1 253 ? -1.939 -31.438 -1.392 1 90.56 253 GLY A CA 1
ATOM 2034 C C . GLY A 1 253 ? -2.314 -31.438 0.078 1 90.56 253 GLY A C 1
ATOM 2035 O O . GLY A 1 253 ? -2.102 -30.438 0.779 1 90.56 253 GLY A O 1
ATOM 2036 N N . ASN A 1 254 ? -2.807 -32.5 0.538 1 90.31 254 ASN A N 1
ATOM 2037 C CA . ASN A 1 254 ? -3.203 -32.625 1.937 1 90.31 254 ASN A CA 1
ATOM 2038 C C . ASN A 1 254 ? -1.996 -32.562 2.869 1 90.31 254 ASN A C 1
ATOM 2040 O O . ASN A 1 254 ? -2.076 -31.969 3.947 1 90.31 254 ASN A O 1
ATOM 2044 N N . LYS A 1 255 ? -0.97 -33.156 2.471 1 91.69 255 LYS A N 1
ATOM 2045 C CA . LYS A 1 255 ? 0.238 -33.125 3.289 1 91.69 255 LYS A CA 1
ATOM 2046 C C . LYS A 1 255 ? 0.808 -31.719 3.365 1 91.69 255 LYS A C 1
ATOM 2048 O O . LYS A 1 255 ? 1.282 -31.281 4.418 1 91.69 255 LYS A O 1
ATOM 2053 N N . VAL A 1 256 ? 0.81 -31.062 2.238 1 90.69 256 VAL A N 1
ATOM 2054 C CA . VAL A 1 256 ? 1.295 -29.688 2.211 1 90.69 256 VAL A CA 1
ATOM 2055 C C . VAL A 1 256 ? 0.406 -28.797 3.086 1 90.69 256 VAL A C 1
ATOM 2057 O O . VAL A 1 256 ? 0.904 -27.969 3.842 1 90.69 256 VAL A O 1
ATOM 2060 N N . ALA A 1 257 ? -0.872 -28.969 2.98 1 90.62 257 ALA A N 1
ATOM 2061 C CA . ALA A 1 257 ? -1.81 -28.219 3.799 1 90.62 257 ALA A CA 1
ATOM 2062 C C . ALA A 1 257 ? -1.547 -28.438 5.285 1 90.62 257 ALA A C 1
ATOM 2064 O O . ALA A 1 257 ? -1.548 -27.484 6.074 1 90.62 257 ALA A O 1
ATOM 2065 N N . THR A 1 258 ? -1.34 -29.672 5.641 1 91.94 258 THR A N 1
ATOM 2066 C CA . THR A 1 258 ? -1.053 -30.016 7.027 1 91.94 258 THR A CA 1
ATOM 2067 C C . THR A 1 258 ? 0.268 -29.406 7.477 1 91.94 258 THR A C 1
ATOM 2069 O O . THR A 1 258 ? 0.369 -28.875 8.586 1 91.94 258 THR A O 1
ATOM 2072 N N . PHE A 1 259 ? 1.207 -29.484 6.633 1 93.5 259 PHE A N 1
ATOM 2073 C CA . PHE A 1 259 ? 2.523 -28.938 6.918 1 93.5 259 PHE A CA 1
ATOM 2074 C C . PHE A 1 259 ? 2.43 -27.438 7.199 1 93.5 259 PHE A C 1
ATOM 2076 O O . PHE A 1 259 ? 2.982 -26.953 8.188 1 93.5 259 PHE A O 1
ATOM 2083 N N . LEU A 1 260 ? 1.774 -26.75 6.383 1 91.69 260 LEU A N 1
ATOM 2084 C CA . LEU A 1 260 ? 1.644 -25.297 6.535 1 91.69 260 LEU A CA 1
ATOM 2085 C C . LEU A 1 260 ? 0.826 -24.953 7.773 1 91.69 260 LEU A C 1
ATOM 2087 O O . LEU A 1 260 ? 1.058 -23.922 8.406 1 91.69 260 LEU A O 1
ATOM 2091 N N . ALA A 1 261 ? -0.068 -25.812 8.195 1 91.62 261 ALA A N 1
ATOM 2092 C CA . ALA A 1 261 ? -0.949 -25.578 9.336 1 91.62 261 ALA A CA 1
ATOM 2093 C C . ALA A 1 261 ? -0.17 -25.625 10.648 1 91.62 261 ALA A C 1
ATOM 2095 O O . ALA A 1 261 ? -0.646 -25.141 11.672 1 91.62 261 ALA A O 1
ATOM 2096 N N . TYR A 1 262 ? 1.009 -26.219 10.625 1 94.75 262 TYR A N 1
ATOM 2097 C CA . TYR A 1 262 ? 1.812 -26.25 11.836 1 94.75 262 TYR A CA 1
ATOM 2098 C C . TYR A 1 262 ? 2.164 -24.844 12.312 1 94.75 262 TYR A C 1
ATOM 2100 O O . TYR A 1 262 ? 2.443 -24.641 13.492 1 94.75 262 TYR A O 1
ATOM 2108 N N . ALA A 1 263 ? 2.168 -23.859 11.406 1 94.38 263 ALA A N 1
ATOM 2109 C CA . ALA A 1 263 ? 2.471 -22.469 11.742 1 94.38 263 ALA A CA 1
ATOM 2110 C C . ALA A 1 263 ? 1.441 -21.906 12.719 1 94.38 263 ALA A C 1
ATOM 2112 O O . ALA A 1 263 ? 1.703 -20.922 13.406 1 94.38 263 ALA A O 1
ATOM 2113 N N . ASP A 1 264 ? 0.296 -22.562 12.82 1 93.5 264 ASP A N 1
ATOM 2114 C CA . ASP A 1 264 ? -0.79 -22.078 13.664 1 93.5 264 ASP A CA 1
ATOM 2115 C C . ASP A 1 264 ? -0.388 -22.078 15.133 1 93.5 264 ASP A C 1
ATOM 2117 O O . ASP A 1 264 ? -0.862 -21.25 15.914 1 93.5 264 ASP A O 1
ATOM 2121 N N . ALA A 1 265 ? 0.454 -23.047 15.523 1 95.94 265 ALA A N 1
ATOM 2122 C CA . ALA A 1 265 ? 0.928 -23.062 16.906 1 95.94 265 ALA A CA 1
ATOM 2123 C C . ALA A 1 265 ? 1.626 -21.75 17.266 1 95.94 265 ALA A C 1
ATOM 2125 O O . ALA A 1 265 ? 1.411 -21.203 18.359 1 95.94 265 ALA A O 1
ATOM 2126 N N . GLY A 1 266 ? 2.486 -21.312 16.375 1 96.25 266 GLY A N 1
ATOM 2127 C CA . GLY A 1 266 ? 3.133 -20.031 16.578 1 96.25 266 GLY A CA 1
ATOM 2128 C C . GLY A 1 266 ? 2.164 -18.859 16.562 1 96.25 266 GLY A C 1
ATOM 2129 O O . GLY A 1 266 ? 2.275 -17.953 17.375 1 96.25 266 GLY A O 1
ATOM 2130 N N . ASN A 1 267 ? 1.215 -18.844 15.617 1 95.44 267 ASN A N 1
ATOM 2131 C CA . ASN A 1 267 ? 0.221 -17.781 15.516 1 95.44 267 ASN A CA 1
ATOM 2132 C C . ASN A 1 267 ? -0.568 -17.625 16.812 1 95.44 267 ASN A C 1
ATOM 2134 O O . ASN A 1 267 ? -0.778 -16.516 17.281 1 95.44 267 ASN A O 1
ATOM 2138 N N . ARG A 1 268 ? -1.021 -18.75 17.344 1 94.88 268 ARG A N 1
ATOM 2139 C CA . ARG A 1 268 ? -1.831 -18.734 18.562 1 94.88 268 ARG A CA 1
ATOM 2140 C C . ARG A 1 268 ? -1.038 -18.172 19.734 1 94.88 268 ARG A C 1
ATOM 2142 O O . ARG A 1 268 ? -1.577 -17.438 20.562 1 94.88 268 ARG A O 1
ATOM 2149 N N . PHE A 1 269 ? 0.21 -18.5 19.859 1 95.88 269 PHE A N 1
ATOM 2150 C CA . PHE A 1 269 ? 1.059 -18.016 20.953 1 95.88 269 PHE A CA 1
ATOM 2151 C C . PHE A 1 269 ? 1.31 -16.516 20.812 1 95.88 269 PHE A C 1
ATOM 2153 O O . PHE A 1 269 ? 1.23 -15.789 21.812 1 95.88 269 PHE A O 1
ATOM 2160 N N . VAL A 1 270 ? 1.577 -16.031 19.609 1 95.81 270 VAL A N 1
ATOM 2161 C CA . VAL A 1 270 ? 2.043 -14.656 19.406 1 95.81 270 VAL A CA 1
ATOM 2162 C C . VAL A 1 270 ? 0.849 -13.711 19.344 1 95.81 270 VAL A C 1
ATOM 2164 O O . VAL A 1 270 ? 0.895 -12.609 19.906 1 95.81 270 VAL A O 1
ATOM 2167 N N . PHE A 1 271 ? -0.236 -14.062 18.656 1 94.81 271 PHE A N 1
ATOM 2168 C CA . PHE A 1 271 ? -1.299 -13.109 18.359 1 94.81 271 PHE A CA 1
ATOM 2169 C C . PHE A 1 271 ? -2.545 -13.414 19.188 1 94.81 271 PHE A C 1
ATOM 2171 O O . PHE A 1 271 ? -3.471 -12.602 19.234 1 94.81 271 PHE A O 1
ATOM 2178 N N . GLY A 1 272 ? -2.617 -14.586 19.797 1 93.81 272 GLY A N 1
ATOM 2179 C CA . GLY A 1 272 ? -3.742 -14.922 20.656 1 93.81 272 GLY A CA 1
ATOM 2180 C C . GLY A 1 272 ? -4.766 -15.812 19.969 1 93.81 272 GLY A C 1
ATOM 2181 O O . GLY A 1 272 ? -4.91 -15.789 18.75 1 93.81 272 GLY A O 1
ATOM 2182 N N . ASP A 1 273 ? -5.496 -16.562 20.656 1 92.94 273 ASP A N 1
ATOM 2183 C CA . ASP A 1 273 ? -6.453 -17.547 20.172 1 92.94 273 ASP A CA 1
ATOM 2184 C C . ASP A 1 273 ? -7.652 -16.875 19.5 1 92.94 273 ASP A C 1
ATOM 2186 O O . ASP A 1 273 ? -8.148 -17.359 18.484 1 92.94 273 ASP A O 1
ATOM 2190 N N . THR A 1 274 ? -8.125 -15.773 20.078 1 91.25 274 THR A N 1
ATOM 2191 C CA . THR A 1 274 ? -9.312 -15.094 19.562 1 91.25 274 THR A CA 1
ATOM 2192 C C . THR A 1 274 ? -9.094 -14.625 18.125 1 91.25 274 THR A C 1
ATOM 2194 O O . THR A 1 274 ? -9.945 -14.836 17.266 1 91.25 274 THR A O 1
ATOM 2197 N N . ILE A 1 275 ? -7.961 -14.102 17.875 1 91.38 275 ILE A N 1
ATOM 2198 C CA . ILE A 1 275 ? -7.621 -13.547 16.562 1 91.38 275 ILE A CA 1
ATOM 2199 C C . ILE A 1 275 ? -7.473 -14.68 15.555 1 91.38 275 ILE A C 1
ATOM 2201 O O . ILE A 1 275 ? -7.926 -14.562 14.414 1 91.38 275 ILE A O 1
ATOM 2205 N N . VAL A 1 276 ? -6.895 -15.781 15.938 1 90.81 276 VAL A N 1
ATOM 2206 C CA . VAL A 1 276 ? -6.637 -16.906 15.047 1 90.81 276 VAL A CA 1
ATOM 2207 C C . VAL A 1 276 ? -7.938 -17.641 14.766 1 90.81 276 VAL A C 1
ATOM 2209 O O . VAL A 1 276 ? -8.18 -18.094 13.633 1 90.81 276 VAL A O 1
ATOM 2212 N N . ILE A 1 277 ? -8.805 -17.766 15.805 1 90.12 277 ILE A N 1
ATOM 2213 C CA . ILE A 1 277 ? -10.086 -18.453 15.641 1 90.12 277 ILE A CA 1
ATOM 2214 C C . ILE A 1 277 ? -10.984 -17.641 14.703 1 90.12 277 ILE A C 1
ATOM 2216 O O . ILE A 1 277 ? -11.695 -18.219 13.875 1 90.12 277 ILE A O 1
ATOM 2220 N N . GLU A 1 278 ? -10.867 -16.328 14.766 1 90.88 278 GLU A N 1
ATOM 2221 C CA . GLU A 1 278 ? -11.641 -15.469 13.883 1 90.88 278 GLU A CA 1
ATOM 2222 C C . GLU A 1 278 ? -11.086 -15.5 12.461 1 90.88 278 GLU A C 1
ATOM 2224 O O . GLU A 1 278 ? -11.758 -15.078 11.516 1 90.88 278 GLU A O 1
ATOM 2229 N N . GLY A 1 279 ? -9.938 -15.984 12.336 1 89.25 279 GLY A N 1
ATOM 2230 C CA . GLY A 1 279 ? -9.336 -16.125 11.016 1 89.25 279 GLY A CA 1
ATOM 2231 C C . GLY A 1 279 ? -8.891 -14.812 10.422 1 89.25 279 GLY A C 1
ATOM 2232 O O . GLY A 1 279 ? -9.039 -14.586 9.219 1 89.25 279 GLY A O 1
ATOM 2233 N N . VAL A 1 280 ? -8.414 -13.875 11.234 1 92.44 280 VAL A N 1
ATOM 2234 C CA . VAL A 1 280 ? -7.934 -12.594 10.727 1 92.44 280 VAL A CA 1
ATOM 2235 C C . VAL A 1 280 ? -6.766 -12.812 9.773 1 92.44 280 VAL A C 1
ATOM 2237 O O . VAL A 1 280 ? -5.746 -13.391 10.156 1 92.44 280 VAL A O 1
ATOM 2240 N N . PHE A 1 281 ? -6.887 -12.391 8.633 1 91.62 281 PHE A N 1
ATOM 2241 C CA . PHE A 1 281 ? -6 -12.688 7.516 1 91.62 281 PHE A CA 1
ATOM 2242 C C . PHE A 1 281 ? -4.555 -12.359 7.871 1 91.62 281 PHE A C 1
ATOM 2244 O O . PHE A 1 281 ? -3.66 -13.195 7.699 1 91.62 281 PHE A O 1
ATOM 2251 N N . ALA A 1 282 ? -4.258 -11.109 8.406 1 93.5 282 ALA A N 1
ATOM 2252 C CA . ALA A 1 282 ? -2.91 -10.609 8.664 1 93.5 282 ALA A CA 1
ATOM 2253 C C . ALA A 1 282 ? -2.215 -11.445 9.734 1 93.5 282 ALA A C 1
ATOM 2255 O O . ALA A 1 282 ? -0.984 -11.531 9.758 1 93.5 282 ALA A O 1
ATOM 2256 N N . PHE A 1 283 ? -2.996 -12.133 10.609 1 94.69 283 PHE A N 1
ATOM 2257 C CA . PHE A 1 283 ? -2.391 -12.75 11.781 1 94.69 283 PHE A CA 1
ATOM 2258 C C . PHE A 1 283 ? -2.549 -14.266 11.734 1 94.69 283 PHE A C 1
ATOM 2260 O O . PHE A 1 283 ? -2.123 -14.969 12.648 1 94.69 283 PHE A O 1
ATOM 2267 N N . THR A 1 284 ? -3.162 -14.805 10.719 1 91.81 284 THR A N 1
ATOM 2268 C CA . THR A 1 284 ? -3.354 -16.25 10.602 1 91.81 284 THR A CA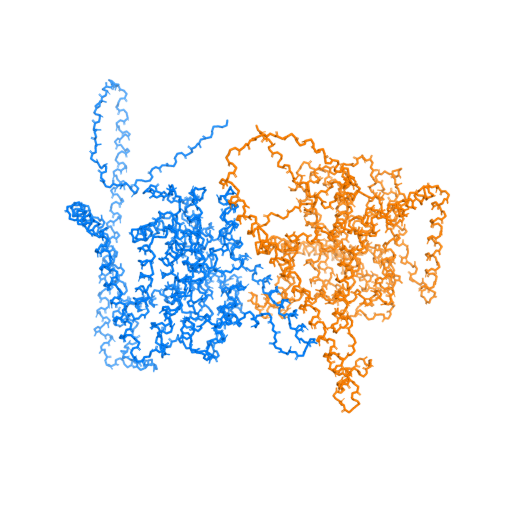 1
ATOM 2269 C C . THR A 1 284 ? -2.773 -16.75 9.281 1 91.81 284 THR A C 1
ATOM 2271 O O . THR A 1 284 ? -1.997 -17.703 9.273 1 91.81 284 THR A O 1
ATOM 2274 N N . ALA A 1 285 ? -3.07 -16.141 8.219 1 90.62 285 ALA A N 1
ATOM 2275 C CA . ALA A 1 285 ? -2.639 -16.609 6.906 1 90.62 285 ALA A CA 1
ATOM 2276 C C . ALA A 1 285 ? -1.227 -16.141 6.59 1 90.62 285 ALA A C 1
ATOM 2278 O O . ALA A 1 285 ? -0.382 -16.922 6.145 1 90.62 285 ALA A O 1
ATOM 2279 N N . LEU A 1 286 ? -0.949 -14.859 6.809 1 90.75 286 LEU A N 1
ATOM 2280 C CA . LEU A 1 286 ? 0.298 -14.25 6.355 1 90.75 286 LEU A CA 1
ATOM 2281 C C . LEU A 1 286 ? 1.481 -14.766 7.168 1 90.75 286 LEU A C 1
ATOM 2283 O O . LEU A 1 286 ? 2.553 -15.023 6.617 1 90.75 286 LEU A O 1
ATOM 2287 N N . PRO A 1 287 ? 1.335 -15.008 8.461 1 93.06 287 PRO A N 1
ATOM 2288 C CA . PRO A 1 287 ? 2.494 -15.469 9.234 1 93.06 287 PRO A CA 1
ATOM 2289 C C . PRO A 1 287 ? 2.973 -16.859 8.812 1 93.06 287 PRO A C 1
ATOM 2291 O O . PRO A 1 287 ? 4.098 -17.25 9.133 1 93.06 287 PRO A O 1
ATOM 2294 N N . VAL A 1 288 ? 2.145 -17.609 8.164 1 92.38 288 VAL A N 1
ATOM 2295 C CA . VAL A 1 288 ? 2.572 -18.906 7.648 1 92.38 288 VAL A CA 1
ATOM 2296 C C . VAL A 1 288 ? 3.775 -18.719 6.723 1 92.38 288 VAL A C 1
ATOM 2298 O O . VAL A 1 288 ? 4.613 -19.625 6.605 1 92.38 288 VAL A O 1
ATOM 2301 N N . ILE A 1 289 ? 3.895 -17.578 6.137 1 89.44 289 ILE A N 1
ATOM 2302 C CA . ILE A 1 289 ? 5.008 -17.25 5.25 1 89.44 289 ILE A CA 1
ATOM 2303 C C . ILE A 1 289 ? 6.32 -17.297 6.027 1 89.44 289 ILE A C 1
ATOM 2305 O O . ILE A 1 289 ? 7.352 -17.703 5.492 1 89.44 289 ILE A O 1
ATOM 2309 N N . PHE A 1 290 ? 6.324 -16.922 7.336 1 93.62 290 PHE A N 1
ATOM 2310 C CA . PHE A 1 290 ? 7.52 -17 8.164 1 93.62 290 PHE A CA 1
ATOM 2311 C C . PHE A 1 290 ? 8.008 -18.438 8.273 1 93.62 290 PHE A C 1
ATOM 2313 O O . PHE A 1 290 ? 9.203 -18.703 8.125 1 93.62 290 PHE A O 1
ATOM 2320 N N . PHE A 1 291 ? 7.098 -19.312 8.555 1 94.31 291 PHE A N 1
ATOM 2321 C CA . PHE A 1 291 ? 7.434 -20.719 8.719 1 94.31 291 PHE A CA 1
ATOM 2322 C C . PHE A 1 291 ? 7.965 -21.312 7.418 1 94.31 291 PHE A C 1
ATOM 2324 O O . PHE A 1 291 ? 8.984 -22 7.418 1 94.31 291 PHE A O 1
ATOM 2331 N N . PHE A 1 292 ? 7.285 -21.016 6.359 1 91.44 292 PHE A N 1
ATOM 2332 C CA . PHE A 1 292 ? 7.703 -21.547 5.066 1 91.44 292 PHE A CA 1
ATOM 2333 C C . PHE A 1 292 ? 9.078 -21.016 4.68 1 91.44 292 PHE A C 1
ATOM 2335 O O . PHE A 1 292 ? 9.93 -21.766 4.203 1 91.44 292 PHE A O 1
ATOM 2342 N N . SER A 1 293 ? 9.266 -19.734 4.828 1 90 293 SER A N 1
ATOM 2343 C CA . SER A 1 293 ? 10.562 -19.141 4.523 1 90 293 SER A CA 1
ATOM 2344 C C . SER A 1 293 ? 11.656 -19.719 5.41 1 90 293 SER A C 1
ATOM 2346 O O . SER A 1 293 ? 12.812 -19.828 4.988 1 90 293 SER A O 1
ATOM 2348 N N . PHE A 1 294 ? 11.367 -19.953 6.664 1 94.06 294 PHE A N 1
ATOM 2349 C CA . PHE A 1 294 ? 12.234 -20.609 7.621 1 94.06 294 PHE A CA 1
ATOM 2350 C C . PHE A 1 294 ? 12.711 -21.953 7.074 1 94.06 294 PHE A C 1
ATOM 2352 O O . PHE A 1 294 ? 13.914 -22.219 7.016 1 94.06 294 PHE A O 1
ATOM 2359 N N . ILE A 1 295 ? 11.828 -22.766 6.527 1 93.88 295 ILE A N 1
ATOM 2360 C CA . ILE A 1 295 ? 12.133 -24.125 6.047 1 93.88 295 ILE A CA 1
ATOM 2361 C C . ILE A 1 295 ? 12.883 -24.031 4.723 1 93.88 295 ILE A C 1
ATOM 2363 O O . ILE A 1 295 ? 13.859 -24.766 4.508 1 93.88 295 ILE A O 1
ATOM 2367 N N . ILE A 1 296 ? 12.453 -23.219 3.836 1 89.75 296 ILE A N 1
ATOM 2368 C CA . ILE A 1 296 ? 13.078 -23.094 2.523 1 89.75 296 ILE A CA 1
ATOM 2369 C C . ILE A 1 296 ? 14.531 -22.672 2.68 1 89.75 296 ILE A C 1
ATOM 2371 O O . ILE A 1 296 ? 15.414 -23.141 1.958 1 89.75 296 ILE A O 1
ATOM 2375 N N . SER A 1 297 ? 14.742 -21.734 3.605 1 91.12 297 SER A N 1
ATOM 2376 C CA . SER A 1 297 ? 16.109 -21.281 3.834 1 91.12 297 SER A CA 1
ATOM 2377 C C . SER A 1 297 ? 17 -22.406 4.348 1 91.12 297 SER A C 1
ATOM 2379 O O . SER A 1 297 ? 18.172 -22.484 4.004 1 91.12 297 SER A O 1
ATOM 2381 N N . ILE A 1 298 ? 16.484 -23.234 5.195 1 94.25 298 ILE A N 1
ATOM 2382 C CA . ILE A 1 298 ? 17.219 -24.391 5.684 1 94.25 298 ILE A CA 1
ATOM 2383 C C . ILE A 1 298 ? 17.547 -25.328 4.516 1 94.25 298 ILE A C 1
ATOM 2385 O O . ILE A 1 298 ? 18.688 -25.781 4.387 1 94.25 298 ILE A O 1
ATOM 2389 N N . LEU A 1 299 ? 16.578 -25.547 3.652 1 92.25 299 LEU A N 1
ATOM 2390 C CA . LEU A 1 299 ? 16.781 -26.453 2.518 1 92.25 299 LEU A CA 1
ATOM 2391 C C . LEU A 1 299 ? 17.797 -25.875 1.536 1 92.25 299 LEU A C 1
ATOM 2393 O O . LEU A 1 299 ? 18.547 -26.625 0.912 1 92.25 299 LEU A O 1
ATOM 2397 N N . TYR A 1 300 ? 17.797 -24.625 1.449 1 88.88 300 TYR A N 1
ATOM 2398 C CA . TYR A 1 300 ? 18.797 -23.984 0.604 1 88.88 300 TYR A CA 1
ATOM 2399 C C . TYR A 1 300 ? 20.203 -24.156 1.194 1 88.88 300 TYR A C 1
ATOM 2401 O O . TYR A 1 300 ? 21.156 -24.422 0.468 1 88.88 300 TYR A O 1
ATOM 2409 N N . TYR A 1 301 ? 20.25 -23.922 2.488 1 91.81 301 TYR A N 1
ATOM 2410 C CA . TYR A 1 301 ? 21.531 -24.062 3.164 1 91.81 301 TYR A CA 1
ATOM 2411 C C . TYR A 1 301 ? 22.078 -25.484 3.008 1 91.81 301 TYR A C 1
ATOM 2413 O O . TYR A 1 301 ? 23.281 -25.688 2.84 1 91.81 301 TYR A O 1
ATOM 2421 N N . LEU A 1 302 ? 21.203 -26.438 2.973 1 93.31 302 LEU A N 1
ATOM 2422 C CA . LEU A 1 302 ? 21.578 -27.844 2.867 1 93.31 302 LEU A CA 1
ATOM 2423 C C . LEU A 1 302 ? 21.734 -28.25 1.408 1 93.31 302 LEU A C 1
ATOM 2425 O O . LEU A 1 302 ? 21.953 -29.438 1.112 1 93.31 302 LEU A O 1
ATOM 2429 N N . ASN A 1 303 ? 21.484 -27.438 0.421 1 90.94 303 ASN A N 1
ATOM 2430 C CA . ASN A 1 303 ? 21.656 -27.641 -1.014 1 90.94 303 ASN A CA 1
ATOM 2431 C C . ASN A 1 303 ? 20.594 -28.578 -1.573 1 90.94 303 ASN A C 1
ATOM 2433 O O . ASN A 1 303 ? 20.797 -29.203 -2.617 1 90.94 303 ASN A O 1
ATOM 2437 N N . VAL A 1 304 ? 19.578 -28.703 -0.842 1 90 304 VAL A N 1
ATOM 2438 C CA . VAL A 1 304 ? 18.5 -29.562 -1.292 1 90 304 VAL A CA 1
ATOM 2439 C C . VAL A 1 304 ? 17.688 -28.859 -2.377 1 90 304 VAL A C 1
ATOM 2441 O O . VAL A 1 304 ? 17.375 -29.453 -3.414 1 90 304 VAL A O 1
ATOM 2444 N N . MET A 1 305 ? 17.359 -27.609 -2.133 1 89 305 MET A N 1
ATOM 2445 C CA . MET A 1 305 ? 16.562 -26.844 -3.09 1 89 305 MET A CA 1
ATOM 2446 C C . MET A 1 305 ? 17.297 -26.719 -4.422 1 89 305 MET A C 1
ATOM 2448 O O . MET A 1 305 ? 16.672 -26.828 -5.484 1 89 305 MET A O 1
ATOM 2452 N N . GLN A 1 306 ? 18.562 -26.5 -4.379 1 88.38 306 GLN A N 1
ATOM 2453 C CA . GLN A 1 306 ? 19.359 -26.359 -5.59 1 88.38 306 GLN A CA 1
ATOM 2454 C C . GLN A 1 306 ? 19.312 -27.625 -6.434 1 88.38 306 GLN A C 1
ATOM 2456 O O . GLN A 1 306 ? 19.141 -27.562 -7.656 1 88.38 306 GLN A O 1
ATOM 2461 N N . VAL A 1 307 ? 19.422 -28.719 -5.75 1 88.75 307 VAL A N 1
ATOM 2462 C CA . VAL A 1 307 ? 19.406 -30 -6.453 1 88.75 307 VAL A CA 1
ATOM 2463 C C . VAL A 1 307 ? 18.047 -30.219 -7.109 1 88.75 307 VAL A C 1
ATOM 2465 O O . VAL A 1 307 ? 17.969 -30.578 -8.289 1 88.75 307 VAL A O 1
ATOM 2468 N N . VAL A 1 308 ? 17.031 -29.984 -6.398 1 90.06 308 VAL A N 1
ATOM 2469 C CA . VAL A 1 308 ? 15.68 -30.219 -6.895 1 90.06 308 VAL A CA 1
ATOM 2470 C C . VAL A 1 308 ? 15.398 -29.281 -8.078 1 90.06 308 VAL A C 1
ATOM 2472 O O . VAL A 1 308 ? 14.922 -29.734 -9.125 1 90.06 308 VAL A O 1
ATOM 2475 N N . ILE A 1 309 ? 15.695 -28.031 -7.945 1 90.62 309 ILE A N 1
ATOM 2476 C CA . ILE A 1 309 ? 15.414 -27.031 -8.969 1 90.62 309 ILE A CA 1
ATOM 2477 C C . ILE A 1 309 ? 16.25 -27.312 -10.211 1 90.62 309 ILE A C 1
ATOM 2479 O O . ILE A 1 309 ? 15.773 -27.188 -11.336 1 90.62 309 ILE A O 1
ATOM 2483 N N . MET A 1 310 ? 17.484 -27.75 -9.992 1 89.69 310 MET A N 1
ATOM 2484 C CA . MET A 1 310 ? 18.359 -28.016 -11.125 1 89.69 310 MET A CA 1
ATOM 2485 C C . MET A 1 310 ? 17.891 -29.234 -11.906 1 89.69 310 MET A C 1
ATOM 2487 O O . MET A 1 310 ? 17.938 -29.25 -13.133 1 89.69 310 MET A O 1
ATOM 2491 N N . LYS A 1 311 ? 17.516 -30.203 -11.203 1 89.94 311 LYS A N 1
ATOM 2492 C CA . LYS A 1 311 ? 17.031 -31.406 -11.883 1 89.94 311 LYS A CA 1
ATOM 2493 C C . LYS A 1 311 ? 15.766 -31.125 -12.68 1 89.94 311 LYS A C 1
ATOM 2495 O O . LYS A 1 311 ? 15.648 -31.531 -13.836 1 89.94 311 LYS A O 1
ATOM 2500 N N . LEU A 1 312 ? 14.836 -30.469 -12.078 1 92.25 312 LEU A N 1
ATOM 2501 C CA . LEU A 1 312 ? 13.602 -30.125 -12.773 1 92.25 312 LEU A CA 1
ATOM 2502 C C . LEU A 1 312 ? 13.883 -29.172 -13.922 1 92.25 312 LEU A C 1
ATOM 2504 O O . LEU A 1 312 ? 13.273 -29.281 -14.992 1 92.25 312 LEU A O 1
ATOM 2508 N N . GLY A 1 313 ? 14.742 -28.203 -13.617 1 92.38 313 GLY A N 1
ATOM 2509 C CA . GLY A 1 313 ? 15.141 -27.281 -14.664 1 92.38 313 GLY A CA 1
ATOM 2510 C C . GLY A 1 313 ? 15.781 -27.969 -15.859 1 92.38 313 GLY A C 1
ATOM 2511 O O . GLY A 1 313 ? 15.523 -27.594 -17 1 92.38 313 GLY A O 1
ATOM 2512 N N . TRP A 1 314 ? 16.547 -28.953 -15.531 1 89.94 314 TRP A N 1
ATOM 2513 C CA . TRP A 1 314 ? 17.188 -29.734 -16.594 1 89.94 314 TRP A CA 1
ATOM 2514 C C . TRP A 1 314 ? 16.156 -30.453 -17.438 1 89.94 314 TRP A C 1
ATOM 2516 O O . TRP A 1 314 ? 16.281 -30.516 -18.656 1 89.94 314 TRP A O 1
ATOM 2526 N N . ILE A 1 315 ? 15.227 -31 -16.859 1 92.06 315 ILE A N 1
ATOM 2527 C CA . ILE A 1 315 ? 14.164 -31.703 -17.578 1 92.06 315 ILE A CA 1
ATOM 2528 C C . ILE A 1 315 ? 13.445 -30.734 -18.5 1 92.06 315 ILE A C 1
ATOM 2530 O O . ILE A 1 315 ? 13.219 -31.031 -19.672 1 92.06 315 ILE A O 1
ATOM 2534 N N . LEU A 1 316 ? 13.133 -29.578 -18.016 1 93.44 316 LEU A N 1
ATOM 2535 C CA . LEU A 1 316 ? 12.43 -28.578 -18.812 1 93.44 316 LEU A CA 1
ATOM 2536 C C . LEU A 1 316 ? 13.312 -28.078 -19.953 1 93.44 316 LEU A C 1
ATOM 2538 O O . LEU A 1 316 ? 12.828 -27.875 -21.078 1 93.44 316 LEU A O 1
ATOM 2542 N N . GLN A 1 317 ? 14.562 -27.875 -19.594 1 91.69 317 GLN A N 1
ATOM 2543 C CA . GLN A 1 317 ? 15.516 -27.406 -20.609 1 91.69 317 GLN A CA 1
ATOM 2544 C C . GLN A 1 317 ? 15.609 -28.406 -21.766 1 91.69 317 GLN A C 1
ATOM 2546 O O . GLN A 1 317 ? 15.594 -28 -22.938 1 91.69 317 GLN A O 1
ATOM 2551 N N . LYS A 1 318 ? 15.695 -29.641 -21.438 1 86.56 318 LYS A N 1
ATOM 2552 C CA . LYS A 1 318 ? 15.836 -30.672 -22.453 1 86.56 318 LYS A CA 1
ATOM 2553 C C . LYS A 1 318 ? 14.562 -30.828 -23.281 1 86.56 318 LYS A C 1
ATOM 2555 O O . LYS A 1 318 ? 14.617 -31.109 -24.484 1 86.56 318 LYS A O 1
ATOM 2560 N N . LEU A 1 319 ? 13.492 -30.688 -22.672 1 87.5 319 LEU A N 1
ATOM 2561 C CA . LEU A 1 319 ? 12.211 -30.859 -23.344 1 87.5 319 LEU A CA 1
ATOM 2562 C C . LEU A 1 319 ? 11.891 -29.656 -24.234 1 87.5 319 LEU A C 1
ATOM 2564 O O . LEU A 1 319 ? 11.375 -29.812 -25.344 1 87.5 319 LEU A O 1
ATOM 2568 N N . LEU A 1 320 ? 12.211 -28.453 -23.766 1 91.81 320 LEU A N 1
ATOM 2569 C CA . LEU A 1 320 ? 11.734 -27.25 -24.453 1 91.81 320 LEU A CA 1
ATOM 2570 C C . LEU A 1 320 ? 12.891 -26.531 -25.156 1 91.81 320 LEU A C 1
ATOM 2572 O O . LEU A 1 320 ? 12.664 -25.625 -25.953 1 91.81 320 LEU A O 1
ATOM 2576 N N . ASP A 1 321 ? 14.102 -26.953 -24.906 1 88.44 321 ASP A N 1
ATOM 2577 C CA . ASP A 1 321 ? 15.281 -26.359 -25.531 1 88.44 321 ASP A CA 1
ATOM 2578 C C . ASP A 1 321 ? 15.398 -24.875 -25.172 1 88.44 321 ASP A C 1
ATOM 2580 O O . ASP A 1 321 ? 15.562 -24.031 -26.047 1 88.44 321 ASP A O 1
ATOM 2584 N N . THR A 1 322 ? 15.156 -24.531 -23.953 1 92.12 322 THR A N 1
ATOM 2585 C CA . THR A 1 322 ? 15.344 -23.188 -23.406 1 92.12 322 THR A CA 1
ATOM 2586 C C . THR A 1 322 ? 16.688 -23.062 -22.703 1 92.12 322 THR A C 1
ATOM 2588 O O . THR A 1 322 ? 17.422 -24.047 -22.594 1 92.12 322 THR A O 1
ATOM 2591 N N . THR A 1 323 ? 17.062 -21.859 -22.312 1 92.5 323 THR A N 1
ATOM 2592 C CA . THR A 1 323 ? 18.312 -21.688 -21.594 1 92.5 323 THR A CA 1
ATOM 2593 C C . THR A 1 323 ? 18.219 -22.25 -20.188 1 92.5 323 THR A C 1
ATOM 2595 O O . THR A 1 323 ? 17.109 -22.484 -19.688 1 92.5 323 THR A O 1
ATOM 2598 N N . VAL A 1 324 ? 19.328 -22.484 -19.625 1 91.88 324 VAL A N 1
ATOM 2599 C CA . VAL A 1 324 ? 19.375 -23.047 -18.281 1 91.88 324 VAL A CA 1
ATOM 2600 C C . VAL A 1 324 ? 18.719 -22.062 -17.297 1 91.88 324 VAL A C 1
ATOM 2602 O O . VAL A 1 324 ? 17.938 -22.484 -16.438 1 91.88 324 VAL A O 1
ATOM 2605 N N . CYS A 1 325 ? 18.953 -20.797 -17.422 1 92.88 325 CYS A N 1
ATOM 2606 C CA . CYS A 1 325 ? 18.438 -19.797 -16.484 1 92.88 325 CYS A CA 1
ATOM 2607 C C . CYS A 1 325 ? 16.906 -19.719 -16.562 1 92.88 325 CYS A C 1
ATOM 2609 O O . CYS A 1 325 ? 16.234 -19.688 -15.539 1 92.88 325 CYS A O 1
ATOM 2611 N N . GLU A 1 326 ? 16.375 -19.766 -17.75 1 94.75 326 GLU A N 1
ATOM 2612 C CA . GLU A 1 326 ? 14.938 -19.719 -17.938 1 94.75 326 GLU A CA 1
ATOM 2613 C C . GLU A 1 326 ? 14.273 -20.969 -17.359 1 94.75 326 GLU A C 1
ATOM 2615 O O . GLU A 1 326 ? 13.266 -20.875 -16.656 1 94.75 326 GLU A O 1
ATOM 2620 N N . SER A 1 327 ? 14.883 -22.078 -17.656 1 95.06 327 SER A N 1
ATOM 2621 C CA . SER A 1 327 ? 14.305 -23.344 -17.25 1 95.06 327 SER A CA 1
ATOM 2622 C C . SER A 1 327 ? 14.391 -23.531 -15.742 1 95.06 327 SER A C 1
ATOM 2624 O O . SER A 1 327 ? 13.43 -23.984 -15.109 1 95.06 327 SER A O 1
ATOM 2626 N N . VAL A 1 328 ? 15.5 -23.172 -15.211 1 93.5 328 VAL A N 1
ATOM 2627 C CA . VAL A 1 328 ? 15.703 -23.297 -13.773 1 93.5 328 VAL A CA 1
ATOM 2628 C C . VAL A 1 328 ? 14.773 -22.344 -13.031 1 93.5 328 VAL A C 1
ATOM 2630 O O . VAL A 1 328 ? 14.203 -22.703 -11.992 1 93.5 328 VAL A O 1
ATOM 2633 N N . ASN A 1 329 ? 14.641 -21.203 -13.523 1 94.94 329 ASN A N 1
ATOM 2634 C CA . ASN A 1 329 ? 13.727 -20.234 -12.914 1 94.94 329 ASN A CA 1
ATOM 2635 C C . ASN A 1 329 ? 12.289 -20.734 -12.961 1 94.94 329 ASN A C 1
ATOM 2637 O O . ASN A 1 329 ? 11.547 -20.578 -11.984 1 94.94 329 ASN A O 1
ATOM 2641 N N . ALA A 1 330 ? 11.875 -21.234 -14.078 1 95.69 330 ALA A N 1
ATOM 2642 C CA . ALA A 1 330 ? 10.523 -21.766 -14.211 1 95.69 330 ALA A CA 1
ATOM 2643 C C . ALA A 1 330 ? 10.281 -22.922 -13.234 1 95.69 330 ALA A C 1
ATOM 2645 O O . ALA A 1 330 ? 9.203 -23.031 -12.648 1 95.69 330 ALA A O 1
ATOM 2646 N N . ALA A 1 331 ? 11.289 -23.75 -13.086 1 94.75 331 ALA A N 1
ATOM 2647 C CA . ALA A 1 331 ? 11.203 -24.844 -12.133 1 94.75 331 ALA A CA 1
ATOM 2648 C C . ALA A 1 331 ? 11.117 -24.328 -10.695 1 94.75 331 ALA A C 1
ATOM 2650 O O . ALA A 1 331 ? 10.344 -24.844 -9.891 1 94.75 331 ALA A O 1
ATOM 2651 N N . ALA A 1 332 ? 11.93 -23.359 -10.43 1 93.69 332 ALA A N 1
ATOM 2652 C CA . ALA A 1 332 ? 11.945 -22.781 -9.086 1 93.69 332 ALA A CA 1
ATOM 2653 C C . ALA A 1 332 ? 10.594 -22.156 -8.742 1 93.69 332 ALA A C 1
ATOM 2655 O O . ALA A 1 332 ? 10.164 -22.203 -7.586 1 93.69 332 ALA A O 1
ATOM 2656 N N . ASN A 1 333 ? 9.875 -21.672 -9.68 1 94.12 333 ASN A N 1
ATOM 2657 C CA . ASN A 1 333 ? 8.602 -20.984 -9.461 1 94.12 333 ASN A CA 1
ATOM 2658 C C . ASN A 1 333 ? 7.5 -21.953 -9.055 1 94.12 333 ASN A C 1
ATOM 2660 O O . ASN A 1 333 ? 6.445 -21.531 -8.57 1 94.12 333 ASN A O 1
ATOM 2664 N N . ILE A 1 334 ? 7.75 -23.172 -9.211 1 91.5 334 ILE A N 1
ATOM 2665 C CA . ILE A 1 334 ? 6.797 -24.156 -8.734 1 91.5 334 ILE A CA 1
ATOM 2666 C C . ILE A 1 334 ? 6.703 -24.094 -7.211 1 91.5 334 ILE A C 1
ATOM 2668 O O . ILE A 1 334 ? 5.629 -24.297 -6.637 1 91.5 334 ILE A O 1
ATOM 2672 N N . PHE A 1 335 ? 7.859 -23.688 -6.625 1 87.25 335 PHE A N 1
ATOM 2673 C CA . PHE A 1 335 ? 7.949 -23.75 -5.172 1 87.25 335 PHE A CA 1
ATOM 2674 C C . PHE A 1 335 ? 8.055 -22.359 -4.57 1 87.25 335 PHE A C 1
ATOM 2676 O O . PHE A 1 335 ? 7.527 -22.094 -3.488 1 87.25 335 PHE A O 1
ATOM 2683 N N . LEU A 1 336 ? 8.75 -21.5 -5.281 1 87.56 336 LEU A N 1
ATOM 2684 C CA . LEU A 1 336 ? 9.102 -20.203 -4.746 1 87.56 336 LEU A CA 1
ATOM 2685 C C . LEU A 1 336 ? 8.273 -19.094 -5.402 1 87.56 336 LEU A C 1
ATOM 2687 O O . LEU A 1 336 ? 7.68 -19.312 -6.461 1 87.56 336 LEU A O 1
ATOM 2691 N N . GLY A 1 337 ? 8.289 -18 -4.801 1 87.38 337 GLY A N 1
ATOM 2692 C CA . GLY A 1 337 ? 7.543 -16.875 -5.32 1 87.38 337 GLY A CA 1
ATOM 2693 C C . GLY A 1 337 ? 8.297 -16.109 -6.391 1 87.38 337 GLY A C 1
ATOM 2694 O O . GLY A 1 337 ? 9.484 -16.344 -6.617 1 87.38 337 GLY A O 1
ATOM 2695 N N . MET A 1 338 ? 7.59 -15.18 -6.93 1 88.56 338 MET A N 1
ATOM 2696 C CA . MET A 1 338 ? 8.109 -14.453 -8.086 1 88.56 338 MET A CA 1
ATOM 2697 C C . MET A 1 338 ? 9.32 -13.609 -7.691 1 88.56 338 MET A C 1
ATOM 2699 O O . MET A 1 338 ? 10.195 -13.359 -8.516 1 88.56 338 MET A O 1
ATOM 2703 N N . SER A 1 339 ? 9.414 -13.141 -6.473 1 83.12 339 SER A N 1
ATOM 2704 C CA . SER A 1 339 ? 10.523 -12.289 -6.059 1 83.12 339 SER A CA 1
ATOM 2705 C C . SER A 1 339 ? 11.711 -13.125 -5.574 1 83.12 339 SER A C 1
ATOM 2707 O O . SER A 1 339 ? 12.852 -12.664 -5.605 1 83.12 339 SER A O 1
ATOM 2709 N N . GLU A 1 340 ? 11.531 -14.359 -5.199 1 83.81 340 GLU A N 1
ATOM 2710 C CA . GLU A 1 340 ? 12.578 -15.219 -4.656 1 83.81 340 GLU A CA 1
ATOM 2711 C C . GLU A 1 340 ? 13.242 -16.047 -5.754 1 83.81 340 GLU A C 1
ATOM 2713 O O . GLU A 1 340 ? 14.438 -16.359 -5.664 1 83.81 340 GLU A O 1
ATOM 2718 N N . CYS A 1 341 ? 12.523 -16.297 -6.719 1 89.25 341 CYS A N 1
ATOM 2719 C CA . CYS A 1 341 ? 13.008 -17.203 -7.762 1 89.25 341 CYS A CA 1
ATOM 2720 C C . CYS A 1 341 ? 14.211 -16.594 -8.484 1 89.25 341 CYS A C 1
ATOM 2722 O O . CYS A 1 341 ? 15.211 -17.281 -8.711 1 89.25 341 CYS A O 1
ATOM 2724 N N . PRO A 1 342 ? 14.156 -15.289 -8.781 1 89.62 342 PRO A N 1
ATOM 2725 C CA . PRO A 1 342 ? 15.305 -14.727 -9.492 1 89.62 342 PRO A CA 1
ATOM 2726 C C . PRO A 1 342 ? 16.578 -14.734 -8.656 1 89.62 342 PRO A C 1
ATOM 2728 O O . PRO A 1 342 ? 17.688 -14.641 -9.211 1 89.62 342 PRO A O 1
ATOM 2731 N N . LEU A 1 343 ? 16.484 -14.93 -7.363 1 84.12 343 LEU A N 1
ATOM 2732 C CA . LEU A 1 343 ? 17.656 -14.984 -6.496 1 84.12 343 LEU A CA 1
ATOM 2733 C C . LEU A 1 343 ? 18.516 -16.203 -6.812 1 84.12 343 LEU A C 1
ATOM 2735 O O . LEU A 1 343 ? 19.719 -16.188 -6.605 1 84.12 343 LEU A O 1
ATOM 2739 N N . VAL A 1 344 ? 17.844 -17.219 -7.32 1 86.25 344 VAL A N 1
ATOM 2740 C CA . VAL A 1 344 ? 18.531 -18.484 -7.617 1 86.25 344 VAL A CA 1
ATOM 2741 C C . VAL A 1 344 ? 19.516 -18.266 -8.773 1 86.25 344 VAL A C 1
ATOM 2743 O O . VAL A 1 344 ? 20.562 -18.922 -8.828 1 86.25 344 VAL A O 1
ATOM 2746 N N . ILE A 1 345 ? 19.25 -17.328 -9.656 1 90.5 345 ILE A N 1
ATOM 2747 C CA . ILE A 1 345 ? 20.094 -17.062 -10.82 1 90.5 345 ILE A CA 1
ATOM 2748 C C . ILE A 1 345 ? 20.641 -15.641 -10.75 1 90.5 345 ILE A C 1
ATOM 2750 O O . ILE A 1 345 ? 20.859 -15.008 -11.781 1 90.5 345 ILE A O 1
ATOM 2754 N N . ARG A 1 346 ? 20.766 -15.133 -9.609 1 88.75 346 ARG A N 1
ATOM 2755 C CA . ARG A 1 346 ? 21.109 -13.742 -9.359 1 88.75 346 ARG A CA 1
ATOM 2756 C C . ARG A 1 346 ? 22.359 -13.328 -10.125 1 88.75 346 ARG A C 1
ATOM 2758 O O . ARG A 1 346 ? 22.391 -12.273 -10.758 1 88.75 346 ARG A O 1
ATOM 2765 N N . PRO A 1 347 ? 23.422 -14.148 -10.203 1 85.69 347 PRO A N 1
ATOM 2766 C CA . PRO A 1 347 ? 24.656 -13.719 -10.859 1 85.69 347 PRO A CA 1
ATOM 2767 C C . PRO A 1 347 ? 24.5 -13.547 -12.367 1 85.69 347 PRO A C 1
ATOM 2769 O O . PRO A 1 347 ? 25.312 -12.883 -13.008 1 85.69 347 PRO A O 1
ATOM 2772 N N . TYR A 1 348 ? 23.484 -14.031 -12.906 1 90.75 348 TYR A N 1
ATOM 2773 C CA . TYR A 1 348 ? 23.359 -14.07 -14.359 1 90.75 348 TYR A CA 1
ATOM 2774 C C . TYR A 1 348 ? 22.297 -13.086 -14.844 1 90.75 348 TYR A C 1
ATOM 2776 O O . TYR A 1 348 ? 22.125 -12.891 -16.047 1 90.75 348 TYR A O 1
ATOM 2784 N N . ILE A 1 349 ? 21.578 -12.445 -13.961 1 92.5 349 ILE A N 1
ATOM 2785 C CA . ILE A 1 349 ? 20.453 -11.586 -14.328 1 92.5 349 ILE A CA 1
ATOM 2786 C C . ILE A 1 349 ? 20.953 -10.422 -15.18 1 92.5 349 ILE A C 1
ATOM 2788 O O . ILE A 1 349 ? 20.281 -10 -16.125 1 92.5 349 ILE A O 1
ATOM 2792 N N . ALA A 1 350 ? 22.125 -9.984 -14.914 1 92.12 350 ALA A N 1
ATOM 2793 C CA . ALA A 1 350 ? 22.703 -8.836 -15.617 1 92.12 350 ALA A CA 1
ATOM 2794 C C . ALA A 1 350 ? 23 -9.188 -17.078 1 92.12 350 ALA A C 1
ATOM 2796 O O . ALA A 1 350 ? 23.109 -8.297 -17.922 1 92.12 350 ALA A O 1
ATOM 2797 N N . GLN A 1 351 ? 23.047 -10.469 -17.406 1 92.31 351 GLN A N 1
ATOM 2798 C CA . GLN A 1 351 ? 23.469 -10.883 -18.75 1 92.31 351 GLN A CA 1
ATOM 2799 C C . GLN A 1 351 ? 22.281 -11.422 -19.547 1 92.31 351 GLN A C 1
ATOM 2801 O O . GLN A 1 351 ? 22.438 -11.82 -20.703 1 92.31 351 GLN A O 1
ATOM 2806 N N . LEU A 1 352 ? 21.156 -11.414 -18.984 1 94.31 352 LEU A N 1
ATOM 2807 C CA . LEU A 1 352 ? 20 -12 -19.656 1 94.31 352 LEU A CA 1
ATOM 2808 C C . LEU A 1 352 ? 19.531 -11.117 -20.797 1 94.31 352 LEU A C 1
ATOM 2810 O O . LEU A 1 352 ? 19.609 -9.891 -20.734 1 94.31 352 LEU A O 1
ATOM 2814 N N . THR A 1 353 ? 19.078 -11.727 -21.812 1 95.31 353 THR A N 1
ATOM 2815 C CA . THR A 1 353 ? 18.469 -11.031 -22.938 1 95.31 353 THR A CA 1
ATOM 2816 C C . THR A 1 353 ? 17.047 -10.57 -22.594 1 95.31 353 THR A C 1
ATOM 2818 O O . THR A 1 353 ? 16.5 -10.953 -21.562 1 95.31 353 THR A O 1
ATOM 2821 N N . ALA A 1 354 ? 16.453 -9.82 -23.469 1 95.88 354 ALA A N 1
ATOM 2822 C CA . ALA A 1 354 ? 15.086 -9.359 -23.281 1 95.88 354 ALA A CA 1
ATOM 2823 C C . ALA A 1 354 ? 14.109 -10.539 -23.25 1 95.88 354 ALA A C 1
ATOM 2825 O O . ALA A 1 354 ? 13.188 -10.562 -22.422 1 95.88 354 ALA A O 1
ATOM 2826 N N . SER A 1 355 ? 14.328 -11.469 -24.141 1 96.81 355 SER A N 1
ATOM 2827 C CA . SER A 1 355 ? 13.484 -12.648 -24.203 1 96.81 355 SER A CA 1
ATOM 2828 C C . SER A 1 355 ? 13.609 -13.492 -22.938 1 96.81 355 SER A C 1
ATOM 2830 O O . SER A 1 355 ? 12.609 -14.008 -22.422 1 96.81 355 SER A O 1
ATOM 2832 N N . GLU A 1 356 ? 14.805 -13.578 -22.453 1 96.19 356 GLU A N 1
ATOM 2833 C CA . GLU A 1 356 ? 15.031 -14.336 -21.234 1 96.19 356 GLU A CA 1
ATOM 2834 C C . GLU A 1 356 ? 14.406 -13.648 -20.031 1 96.19 356 GLU A C 1
ATOM 2836 O O . GLU A 1 356 ? 13.781 -14.297 -19.188 1 96.19 356 GLU A O 1
ATOM 2841 N N . LEU A 1 357 ? 14.609 -12.367 -19.984 1 96.69 357 LEU A N 1
ATOM 2842 C CA . LEU A 1 357 ? 13.992 -11.609 -18.906 1 96.69 357 LEU A CA 1
ATOM 2843 C C . LEU A 1 357 ? 12.477 -11.727 -18.953 1 96.69 357 LEU A C 1
ATOM 2845 O O . LEU A 1 357 ? 11.82 -11.836 -17.906 1 96.69 357 LEU A O 1
ATOM 2849 N N . HIS A 1 358 ? 11.977 -11.641 -20.094 1 97.5 358 HIS A N 1
ATOM 2850 C CA . HIS A 1 358 ? 10.539 -11.82 -20.297 1 97.5 358 HIS A CA 1
ATOM 2851 C C . HIS A 1 358 ? 10.078 -13.172 -19.781 1 97.5 358 HIS A C 1
ATOM 2853 O O . HIS A 1 358 ? 9.055 -13.258 -19.094 1 97.5 358 HIS A O 1
ATOM 2859 N N . SER A 1 359 ? 10.797 -14.203 -20.047 1 97.56 359 SER A N 1
ATOM 2860 C CA . SER A 1 359 ? 10.453 -15.547 -19.609 1 97.56 359 SER A CA 1
ATOM 2861 C C . SER A 1 359 ? 10.492 -15.664 -18.094 1 97.56 359 SER A C 1
ATOM 2863 O O . SER A 1 359 ? 9.633 -16.312 -17.5 1 97.56 359 SER A O 1
ATOM 2865 N N . ILE A 1 360 ? 11.477 -15.086 -17.531 1 96.94 360 ILE A N 1
ATOM 2866 C CA . ILE A 1 360 ? 11.625 -15.102 -16.078 1 96.94 360 ILE A CA 1
ATOM 2867 C C . ILE A 1 360 ? 10.43 -14.414 -15.43 1 96.94 360 ILE A C 1
ATOM 2869 O O . ILE A 1 360 ? 9.859 -14.938 -14.469 1 96.94 360 ILE A O 1
ATOM 2873 N N . MET A 1 361 ? 10.055 -13.336 -15.969 1 96.81 361 MET A N 1
ATOM 2874 C CA . MET A 1 361 ? 8.945 -12.578 -15.406 1 96.81 361 MET A CA 1
ATOM 2875 C C . MET A 1 361 ? 7.617 -13.297 -15.633 1 96.81 361 MET A C 1
ATOM 2877 O O . MET A 1 361 ? 6.766 -13.328 -14.742 1 96.81 361 MET A O 1
ATOM 2881 N N . VAL A 1 362 ? 7.418 -13.883 -16.797 1 97.94 362 VAL A N 1
ATOM 2882 C CA . VAL A 1 362 ? 6.199 -14.625 -17.109 1 97.94 362 VAL A CA 1
ATOM 2883 C C . VAL A 1 362 ? 6.035 -15.781 -16.125 1 97.94 362 VAL A C 1
ATOM 2885 O O . VAL A 1 362 ? 4.945 -16.016 -15.594 1 97.94 362 VAL A O 1
ATOM 2888 N N . SER A 1 363 ? 7.105 -16.469 -15.883 1 97.19 363 SER A N 1
ATOM 2889 C CA . SER A 1 363 ? 7.059 -17.594 -14.945 1 97.19 363 SER A CA 1
ATOM 2890 C C . SER A 1 363 ? 6.68 -17.125 -13.547 1 97.19 363 SER A C 1
ATOM 2892 O O . SER A 1 363 ? 5.953 -17.812 -12.828 1 97.19 363 SER A O 1
ATOM 2894 N N . GLY A 1 364 ? 7.184 -16.047 -13.203 1 95.12 364 GLY A N 1
ATOM 2895 C CA . GLY A 1 364 ? 6.848 -15.477 -11.906 1 95.12 364 GLY A CA 1
ATOM 2896 C C . GLY A 1 364 ? 5.387 -15.094 -11.781 1 95.12 364 GLY A C 1
ATOM 2897 O O . GLY A 1 364 ? 4.754 -15.367 -10.758 1 95.12 364 GLY A O 1
ATOM 2898 N N . PHE A 1 365 ? 4.832 -14.523 -12.797 1 96.12 365 PHE A N 1
ATOM 2899 C CA . PHE A 1 365 ? 3.449 -14.062 -12.797 1 96.12 365 PHE A CA 1
ATOM 2900 C C . PHE A 1 365 ? 2.482 -15.234 -12.922 1 96.12 365 PHE A C 1
ATOM 2902 O O . PHE A 1 365 ? 1.333 -15.141 -12.484 1 96.12 365 PHE A O 1
ATOM 2909 N N . ALA A 1 366 ? 2.938 -16.359 -13.484 1 96.56 366 ALA A N 1
ATOM 2910 C CA . ALA A 1 366 ? 2.064 -17.469 -13.852 1 96.56 366 ALA A CA 1
ATOM 2911 C C . ALA A 1 366 ? 1.898 -18.438 -12.688 1 96.56 366 ALA A C 1
ATOM 2913 O O . ALA A 1 366 ? 1.132 -19.406 -12.773 1 96.56 366 ALA A O 1
ATOM 2914 N N . THR A 1 367 ? 2.564 -18.188 -11.625 1 90.5 367 THR A N 1
ATOM 2915 C CA . THR A 1 367 ? 2.52 -19.125 -10.516 1 90.5 367 THR A CA 1
ATOM 2916 C C . THR A 1 367 ? 2.322 -18.406 -9.188 1 90.5 367 THR A C 1
ATOM 2918 O O . THR A 1 367 ? 2.486 -17.172 -9.117 1 90.5 367 THR A O 1
ATOM 2921 N N . VAL A 1 368 ? 1.828 -19.25 -8.25 1 84.94 368 VAL A N 1
ATOM 2922 C CA . VAL A 1 368 ? 1.776 -18.734 -6.883 1 84.94 368 VAL A CA 1
ATOM 2923 C C . VAL A 1 368 ? 2.848 -19.422 -6.035 1 84.94 368 VAL A C 1
ATOM 2925 O O . VAL A 1 368 ? 3.299 -20.516 -6.363 1 84.94 368 VAL A O 1
ATOM 2928 N N . SER A 1 369 ? 3.316 -18.688 -5.051 1 80 369 SER A N 1
ATOM 2929 C CA . SER A 1 369 ? 4.375 -19.219 -4.199 1 80 369 SER A CA 1
ATOM 2930 C C . SER A 1 369 ? 3.816 -20.172 -3.15 1 80 369 SER A C 1
ATOM 2932 O O . SER A 1 369 ? 2.666 -20.047 -2.73 1 80 369 SER A O 1
ATOM 2934 N N . GLY A 1 370 ? 4.66 -21.156 -2.859 1 77.5 370 GLY A N 1
ATOM 2935 C CA . GLY A 1 370 ? 4.328 -22 -1.725 1 77.5 370 GLY A CA 1
ATOM 2936 C C . GLY A 1 370 ? 4.082 -21.219 -0.448 1 77.5 370 GLY A C 1
ATOM 2937 O O . GLY A 1 370 ? 3.305 -21.656 0.408 1 77.5 370 GLY A O 1
ATOM 2938 N N . THR A 1 371 ? 4.59 -20.047 -0.416 1 75.44 371 THR A N 1
ATOM 2939 C CA . THR A 1 371 ? 4.523 -19.266 0.811 1 75.44 371 THR A CA 1
ATOM 2940 C C . THR A 1 371 ? 3.129 -18.672 1.001 1 75.44 371 THR A C 1
ATOM 2942 O O . THR A 1 371 ? 2.717 -18.391 2.129 1 75.44 371 THR A O 1
ATOM 2945 N N . VAL A 1 372 ? 2.475 -18.531 -0.056 1 81.75 372 VAL A N 1
ATOM 2946 C CA . VAL A 1 372 ? 1.186 -17.875 0.106 1 81.75 372 VAL A CA 1
ATOM 2947 C C . VAL A 1 372 ? 0.055 -18.875 -0.11 1 81.75 372 VAL A C 1
ATOM 2949 O O . VAL A 1 372 ? -1.123 -18.516 -0.034 1 81.75 372 VAL A O 1
ATOM 2952 N N . LEU A 1 373 ? 0.371 -20.094 -0.33 1 86.56 373 LEU A N 1
ATOM 2953 C CA . LEU A 1 373 ? -0.605 -21.156 -0.561 1 86.56 373 LEU A CA 1
ATOM 2954 C C . LEU A 1 373 ? -1.543 -21.297 0.633 1 86.56 373 LEU A C 1
ATOM 2956 O O . LEU A 1 373 ? -2.742 -21.531 0.462 1 86.56 373 LEU A O 1
ATOM 2960 N N . ALA A 1 374 ? -0.988 -21.141 1.788 1 84.62 374 ALA A N 1
ATOM 2961 C CA . ALA A 1 374 ? -1.764 -21.312 3.016 1 84.62 374 ALA A CA 1
ATOM 2962 C C . ALA A 1 374 ? -2.93 -20.328 3.062 1 84.62 374 ALA A C 1
ATOM 2964 O O . ALA A 1 374 ? -4.016 -20.656 3.539 1 84.62 374 ALA A O 1
ATOM 2965 N N . ALA A 1 375 ? -2.682 -19.188 2.598 1 85.94 375 ALA A N 1
ATOM 2966 C CA . ALA A 1 375 ? -3.725 -18.172 2.602 1 85.94 375 ALA A CA 1
ATOM 2967 C C . ALA A 1 375 ? -4.883 -18.562 1.69 1 85.94 375 ALA A C 1
ATOM 2969 O O . ALA A 1 375 ? -6.051 -18.359 2.035 1 85.94 375 ALA A O 1
ATOM 2970 N N . TYR A 1 376 ? -4.578 -19.156 0.589 1 89.75 376 TYR A N 1
ATOM 2971 C CA . TYR A 1 376 ? -5.609 -19.547 -0.363 1 89.75 376 TYR A CA 1
ATOM 2972 C C . TYR A 1 376 ? -6.414 -20.734 0.17 1 89.75 376 TYR A C 1
ATOM 2974 O O . TYR A 1 376 ? -7.625 -20.812 -0.057 1 89.75 376 TYR A O 1
ATOM 2982 N N . LEU A 1 377 ? -5.711 -21.547 0.858 1 89.25 377 LEU A N 1
ATOM 2983 C CA . LEU A 1 377 ? -6.371 -22.688 1.464 1 89.25 377 LEU A CA 1
ATOM 2984 C C . LEU A 1 377 ? -7.402 -22.25 2.494 1 89.25 377 LEU A C 1
ATOM 2986 O O . LEU A 1 377 ? -8.5 -22.812 2.568 1 89.25 377 LEU A O 1
ATOM 2990 N N . LYS A 1 378 ? -7.07 -21.25 3.15 1 85.56 378 LYS A N 1
ATOM 2991 C CA . LYS A 1 378 ? -7.965 -20.734 4.184 1 85.56 378 LYS A CA 1
ATOM 2992 C C . LYS A 1 378 ? -9.227 -20.141 3.57 1 85.56 378 LYS A C 1
ATOM 2994 O O . LYS A 1 378 ? -10.281 -20.109 4.211 1 85.56 378 LYS A O 1
ATOM 2999 N N . PHE A 1 379 ? -9.125 -19.75 2.344 1 88 379 PHE A N 1
ATOM 3000 C CA . PHE A 1 379 ? -10.289 -19.203 1.656 1 88 379 PHE A CA 1
ATOM 3001 C C . PHE A 1 379 ? -11.102 -20.297 0.985 1 88 379 PHE A C 1
ATOM 3003 O O . PHE A 1 379 ? -12.125 -20.031 0.36 1 88 379 PHE A O 1
ATOM 3010 N N . GLY A 1 380 ? -10.625 -21.531 1.013 1 84.75 380 GLY A N 1
ATOM 3011 C CA . GLY A 1 380 ? -11.414 -22.656 0.521 1 84.75 380 GLY A CA 1
ATOM 3012 C C . GLY A 1 380 ? -10.883 -23.234 -0.772 1 84.75 380 GLY A C 1
ATOM 3013 O O . GLY A 1 380 ? -11.484 -24.156 -1.342 1 84.75 380 GLY A O 1
ATOM 3014 N N . ALA A 1 381 ? -9.742 -22.812 -1.173 1 88.31 381 ALA A N 1
ATOM 3015 C CA . ALA A 1 381 ? -9.164 -23.359 -2.395 1 88.31 381 ALA A CA 1
ATOM 3016 C C . ALA A 1 381 ? -8.617 -24.766 -2.152 1 88.31 381 ALA A C 1
ATOM 3018 O O . ALA A 1 381 ? -8.133 -25.078 -1.062 1 88.31 381 ALA A O 1
ATOM 3019 N N . SER A 1 382 ? -8.711 -25.578 -3.162 1 89.31 382 SER A N 1
ATOM 3020 C CA . SER A 1 382 ? -8.18 -26.938 -3.07 1 89.31 382 SER A CA 1
ATOM 3021 C C . SER A 1 382 ? -6.66 -26.953 -3.188 1 89.31 382 SER A C 1
ATOM 3023 O O . SER A 1 382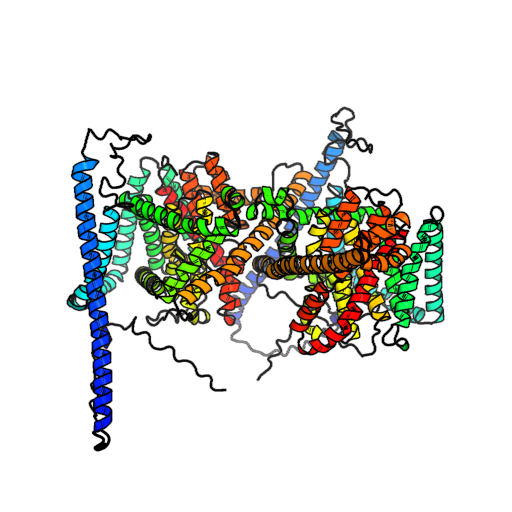 ? -6.102 -26.406 -4.145 1 89.31 382 SER A O 1
ATOM 3025 N N . ALA A 1 383 ? -6.07 -27.594 -2.217 1 89.75 383 ALA A N 1
ATOM 3026 C CA . ALA A 1 383 ? -4.613 -27.703 -2.238 1 89.75 383 ALA A CA 1
ATOM 3027 C C . ALA A 1 383 ? -4.133 -28.422 -3.49 1 89.75 383 ALA A C 1
ATOM 3029 O O . ALA A 1 383 ? -3.123 -28.047 -4.086 1 89.75 383 ALA A O 1
ATOM 3030 N N . ALA A 1 384 ? -4.844 -29.438 -3.848 1 90.75 384 ALA A N 1
ATOM 3031 C CA . ALA A 1 384 ? -4.484 -30.219 -5.02 1 90.75 384 ALA A CA 1
ATOM 3032 C C . ALA A 1 384 ? -4.527 -29.375 -6.289 1 90.75 384 ALA A C 1
ATOM 3034 O O . ALA A 1 384 ? -3.637 -29.469 -7.137 1 90.75 384 ALA A O 1
ATOM 3035 N N . HIS A 1 385 ? -5.555 -28.594 -6.387 1 90.56 385 HIS A N 1
ATOM 3036 C CA . HIS A 1 385 ? -5.688 -27.75 -7.566 1 90.56 385 HIS A CA 1
ATOM 3037 C C . HIS A 1 385 ? -4.578 -26.703 -7.621 1 90.56 385 HIS A C 1
ATOM 3039 O O . HIS A 1 385 ? -4.051 -26.406 -8.695 1 90.56 385 HIS A O 1
ATOM 3045 N N . LEU A 1 386 ? -4.238 -26.156 -6.496 1 92.19 386 LEU A N 1
ATOM 3046 C CA . LEU A 1 386 ? -3.207 -25.125 -6.445 1 92.19 386 LEU A CA 1
ATOM 3047 C C . LEU A 1 386 ? -1.851 -25.688 -6.848 1 92.19 386 LEU A C 1
ATOM 3049 O O . LEU A 1 386 ? -1.126 -25.078 -7.637 1 92.19 386 LEU A O 1
ATOM 3053 N N . ILE A 1 387 ? -1.519 -26.812 -6.352 1 92.12 387 ILE A N 1
ATOM 3054 C CA . ILE A 1 387 ? -0.243 -27.453 -6.664 1 92.12 387 ILE A CA 1
ATOM 3055 C C . ILE A 1 387 ? -0.215 -27.859 -8.141 1 92.12 387 ILE A C 1
ATOM 3057 O O . ILE A 1 387 ? 0.79 -27.656 -8.828 1 92.12 387 ILE A O 1
ATOM 3061 N N . THR A 1 388 ? -1.303 -28.406 -8.57 1 93.5 388 THR A N 1
ATOM 3062 C CA . THR A 1 388 ? -1.407 -28.797 -9.969 1 93.5 388 THR A CA 1
ATOM 3063 C C . THR A 1 388 ? -1.217 -27.594 -10.883 1 93.5 388 THR A C 1
ATOM 3065 O O . THR A 1 388 ? -0.501 -27.672 -11.883 1 93.5 388 THR A O 1
ATOM 3068 N N . ALA A 1 389 ? -1.909 -26.531 -10.516 1 94.44 389 ALA A N 1
ATOM 3069 C CA . ALA A 1 389 ? -1.796 -25.312 -11.312 1 94.44 389 ALA A CA 1
ATOM 3070 C C . ALA A 1 389 ? -0.345 -24.859 -11.398 1 94.44 389 ALA A C 1
ATOM 3072 O O . ALA A 1 389 ? 0.109 -24.422 -12.461 1 94.44 389 ALA A O 1
ATOM 3073 N N . SER A 1 390 ? 0.375 -24.922 -10.359 1 93.12 390 SER A N 1
ATOM 3074 C CA . SER A 1 390 ? 1.766 -24.484 -10.328 1 93.12 390 SER A CA 1
ATOM 3075 C C . SER A 1 390 ? 2.648 -25.375 -11.203 1 93.12 390 SER A C 1
ATOM 3077 O O . SER A 1 390 ? 3.523 -24.875 -11.914 1 93.12 390 SER A O 1
ATOM 3079 N N . VAL A 1 391 ? 2.426 -26.656 -11.156 1 93.5 391 VAL A N 1
ATOM 3080 C CA . VAL A 1 391 ? 3.219 -27.594 -11.938 1 93.5 391 VAL A CA 1
ATOM 3081 C C . VAL A 1 391 ? 2.926 -27.406 -13.422 1 93.5 391 VAL A C 1
ATOM 3083 O O . VAL A 1 391 ? 3.842 -27.422 -14.25 1 93.5 391 VAL A O 1
ATOM 3086 N N . MET A 1 392 ? 1.685 -27.219 -13.766 1 95.94 392 MET A N 1
ATOM 3087 C CA . MET A 1 392 ? 1.273 -27.031 -15.156 1 95.94 392 MET A CA 1
ATOM 3088 C C . MET A 1 392 ? 1.839 -25.734 -15.727 1 95.94 392 MET A C 1
ATOM 3090 O O . MET A 1 392 ? 2.121 -25.641 -16.922 1 95.94 392 MET A O 1
ATOM 3094 N N . ALA A 1 393 ? 2.02 -24.766 -14.852 1 96.19 393 ALA A N 1
ATOM 3095 C CA . ALA A 1 393 ? 2.414 -23.422 -15.289 1 96.19 393 ALA A CA 1
ATOM 3096 C C . ALA A 1 393 ? 3.871 -23.406 -15.742 1 96.19 393 ALA A C 1
ATOM 3098 O O . ALA A 1 393 ? 4.25 -22.594 -16.594 1 96.19 393 ALA A O 1
ATOM 3099 N N . ALA A 1 394 ? 4.715 -24.266 -15.242 1 95.75 394 ALA A N 1
ATOM 3100 C CA . ALA A 1 394 ? 6.152 -24.234 -15.508 1 95.75 394 ALA A CA 1
ATOM 3101 C C . ALA A 1 394 ? 6.445 -24.406 -16.984 1 95.75 394 ALA A C 1
ATOM 3103 O O . ALA A 1 394 ? 7.031 -23.531 -17.625 1 95.75 394 ALA A O 1
ATOM 3104 N N . PRO A 1 395 ? 6.004 -25.5 -17.625 1 96.38 395 PRO A N 1
ATOM 3105 C CA . PRO A 1 395 ? 6.273 -25.641 -19.062 1 96.38 395 PRO A CA 1
ATOM 3106 C C . PRO A 1 395 ? 5.52 -24.625 -19.906 1 96.38 395 PRO A C 1
ATOM 3108 O O . PRO A 1 395 ? 6.047 -24.141 -20.906 1 96.38 395 PRO A O 1
ATOM 3111 N N . ALA A 1 396 ? 4.324 -24.297 -19.516 1 97.31 396 ALA A N 1
ATOM 3112 C CA . ALA A 1 396 ? 3.494 -23.359 -20.281 1 97.31 396 ALA A CA 1
ATOM 3113 C C . ALA A 1 396 ? 4.094 -21.953 -20.281 1 97.31 396 ALA A C 1
ATOM 3115 O O . ALA A 1 396 ? 4.023 -21.25 -21.281 1 97.31 396 ALA A O 1
ATOM 3116 N N . SER A 1 397 ? 4.574 -21.547 -19.078 1 97.94 397 SER A N 1
ATOM 3117 C CA . SER A 1 397 ? 5.152 -20.203 -19 1 97.94 397 SER A CA 1
ATOM 3118 C C . SER A 1 397 ? 6.34 -20.062 -19.953 1 97.94 397 SER A C 1
ATOM 3120 O O . SER A 1 397 ? 6.488 -19.016 -20.609 1 97.94 397 SER A O 1
ATOM 3122 N N . LEU A 1 398 ? 7.195 -21.078 -20.078 1 97.44 398 LEU A N 1
ATOM 3123 C CA . LEU A 1 398 ? 8.336 -21.047 -20.984 1 97.44 398 LEU A CA 1
ATOM 3124 C C . LEU A 1 398 ? 7.863 -21.016 -22.438 1 97.44 398 LEU A C 1
ATOM 3126 O O . LEU A 1 398 ? 8.336 -20.203 -23.234 1 97.44 398 LEU A O 1
ATOM 3130 N N . ALA A 1 399 ? 6.914 -21.844 -22.766 1 97.5 399 ALA A N 1
ATOM 3131 C CA . ALA A 1 399 ? 6.418 -21.953 -24.141 1 97.5 399 ALA A CA 1
ATOM 3132 C C . ALA A 1 399 ? 5.758 -20.656 -24.578 1 97.5 399 ALA A C 1
ATOM 3134 O O . ALA A 1 399 ? 6.086 -20.109 -25.641 1 97.5 399 ALA A O 1
ATOM 3135 N N . LEU A 1 400 ? 4.871 -20.156 -23.781 1 98.06 400 LEU A N 1
ATOM 3136 C CA . LEU A 1 400 ? 4.109 -18.969 -24.172 1 98.06 400 LEU A CA 1
ATOM 3137 C C . LEU A 1 400 ? 4.988 -17.719 -24.156 1 98.06 400 LEU A C 1
ATOM 3139 O O . LEU A 1 400 ? 4.801 -16.812 -24.953 1 98.06 400 LEU A O 1
ATOM 3143 N N . SER A 1 401 ? 5.922 -17.703 -23.172 1 98 401 SER A N 1
ATOM 3144 C CA . SER A 1 401 ? 6.844 -16.562 -23.172 1 98 401 SER A CA 1
ATOM 3145 C C . SER A 1 401 ? 7.621 -16.5 -24.484 1 98 401 SER A C 1
ATOM 3147 O O . SER A 1 401 ? 7.805 -15.414 -25.047 1 98 401 SER A O 1
ATOM 3149 N N . LYS A 1 402 ? 8.047 -17.625 -25.031 1 97.19 402 LYS A N 1
ATOM 3150 C CA . LYS A 1 402 ? 8.82 -17.688 -26.281 1 97.19 402 LYS A CA 1
ATOM 3151 C C . LYS A 1 402 ? 7.93 -17.438 -27.484 1 97.19 402 LYS A C 1
ATOM 3153 O O . LYS A 1 402 ? 8.414 -17.031 -28.547 1 97.19 402 LYS A O 1
ATOM 3158 N N . LEU A 1 403 ? 6.672 -17.688 -27.344 1 97.81 403 LEU A N 1
ATOM 3159 C CA . LEU A 1 403 ? 5.727 -17.391 -28.422 1 97.81 403 LEU A CA 1
ATOM 3160 C C . LEU A 1 403 ? 5.52 -15.883 -28.547 1 97.81 403 LEU A C 1
ATOM 3162 O O . LEU A 1 403 ? 5.562 -15.336 -29.641 1 97.81 403 LEU A O 1
ATOM 3166 N N . TYR A 1 404 ? 5.328 -15.211 -27.422 1 98.06 404 TYR A N 1
ATOM 3167 C CA . TYR A 1 404 ? 5.008 -13.789 -27.422 1 98.06 404 TYR A CA 1
ATOM 3168 C C . TYR A 1 404 ? 6.27 -12.945 -27.562 1 98.06 404 TYR A C 1
ATOM 3170 O O . TYR A 1 404 ? 6.223 -11.828 -28.094 1 98.06 404 TYR A O 1
ATOM 3178 N N . MET A 1 405 ? 7.41 -13.5 -27.031 1 97.62 405 MET A N 1
ATOM 3179 C CA . MET A 1 405 ? 8.703 -12.852 -27.203 1 97.62 405 MET A CA 1
ATOM 3180 C C . MET A 1 405 ? 9.797 -13.875 -27.469 1 97.62 405 MET A C 1
ATOM 3182 O O . MET A 1 405 ? 10.578 -14.203 -26.578 1 97.62 405 MET A O 1
ATOM 3186 N N . PRO A 1 406 ? 9.922 -14.211 -28.734 1 96.69 406 PRO A N 1
ATOM 3187 C CA . PRO A 1 406 ? 10.922 -15.219 -29.094 1 96.69 406 PRO A CA 1
ATOM 3188 C C . PRO A 1 406 ? 12.359 -14.719 -28.922 1 96.69 406 PRO A C 1
ATOM 3190 O O . PRO A 1 406 ? 12.586 -13.508 -28.859 1 96.69 406 PRO A O 1
ATOM 3193 N N . GLU A 1 407 ? 13.266 -15.641 -28.766 1 94.19 407 GLU A N 1
ATOM 3194 C CA . GLU A 1 407 ? 14.688 -15.312 -28.641 1 94.19 407 GLU A CA 1
ATOM 3195 C C . GLU A 1 407 ? 15.281 -14.883 -29.969 1 94.19 407 GLU A C 1
ATOM 3197 O O . GLU A 1 407 ? 15.148 -15.594 -30.969 1 94.19 407 GLU A O 1
ATOM 3202 N N . THR A 1 408 ? 15.828 -13.703 -29.984 1 92.31 408 THR A N 1
ATOM 3203 C CA . THR A 1 408 ? 16.422 -13.195 -31.203 1 92.31 408 THR A CA 1
ATOM 3204 C C . THR A 1 408 ? 17.922 -12.977 -31.031 1 92.31 408 THR A C 1
ATOM 3206 O O . THR A 1 408 ? 18.656 -12.805 -32 1 92.31 408 THR A O 1
ATOM 3209 N N . GLU A 1 409 ? 18.344 -13.008 -29.828 1 90.44 409 GLU A N 1
ATOM 3210 C CA . GLU A 1 409 ? 19.75 -12.797 -29.516 1 90.44 409 GLU A CA 1
ATOM 3211 C C . GLU A 1 409 ? 20.422 -14.094 -29.078 1 90.44 409 GLU A C 1
ATOM 3213 O O . GLU A 1 409 ? 19.75 -15.078 -28.781 1 90.44 409 GLU A O 1
ATOM 3218 N N . GLU A 1 410 ? 21.766 -14.078 -29.188 1 86.94 410 GLU A N 1
ATOM 3219 C CA . GLU A 1 410 ? 22.516 -15.227 -28.672 1 86.94 410 GLU A CA 1
ATOM 3220 C C . GLU A 1 410 ? 22.625 -15.164 -27.156 1 86.94 410 GLU A C 1
ATOM 3222 O O . GLU A 1 410 ? 23.156 -14.203 -26.594 1 86.94 410 GLU A O 1
ATOM 3227 N N . SER A 1 411 ? 22.062 -16.141 -26.531 1 87.81 411 SER A N 1
ATOM 3228 C CA . SER A 1 411 ? 22.047 -16.172 -25.078 1 87.81 411 SER A CA 1
ATOM 3229 C C . SER A 1 411 ? 23.406 -16.578 -24.516 1 87.81 411 SER A C 1
ATOM 3231 O O . SER A 1 411 ? 24.094 -17.422 -25.094 1 87.81 411 SER A O 1
ATOM 3233 N N . LYS A 1 412 ? 23.859 -15.922 -23.438 1 80.44 412 LYS A N 1
ATOM 3234 C CA . LYS A 1 412 ? 25.094 -16.266 -22.75 1 80.44 412 LYS A CA 1
ATOM 3235 C C . LYS A 1 412 ? 24.844 -17.297 -21.641 1 80.44 412 LYS A C 1
ATOM 3237 O O . LYS A 1 412 ? 25.781 -17.734 -20.984 1 80.44 412 LYS A O 1
ATOM 3242 N N . THR A 1 413 ? 23.656 -17.688 -21.469 1 78.06 413 THR A N 1
ATOM 3243 C CA . THR A 1 413 ? 23.297 -18.547 -20.328 1 78.06 413 THR A CA 1
ATOM 3244 C C . THR A 1 413 ? 22.828 -19.922 -20.812 1 78.06 413 THR A C 1
ATOM 3246 O O . THR A 1 413 ? 22.047 -20.594 -20.141 1 78.06 413 THR A O 1
ATOM 3249 N N . LYS A 1 414 ? 23.25 -20.203 -22.047 1 67.88 414 LYS A N 1
ATOM 3250 C CA . LYS A 1 414 ? 22.891 -21.516 -22.594 1 67.88 414 LYS A CA 1
ATOM 3251 C C . LYS A 1 414 ? 23.812 -22.609 -22.016 1 67.88 414 LYS A C 1
ATOM 3253 O O . LYS A 1 414 ? 23.422 -23.781 -21.969 1 67.88 414 LYS A O 1
ATOM 3258 N N . SER A 1 415 ? 24.953 -22.094 -21.469 1 62.56 415 SER A N 1
ATOM 3259 C CA . SER A 1 415 ? 26.016 -23.047 -21.156 1 62.56 415 SER A CA 1
ATOM 3260 C C . SER A 1 415 ? 25.688 -23.859 -19.906 1 62.56 415 SER A C 1
ATOM 3262 O O . SER A 1 415 ? 24.953 -23.375 -19.031 1 62.56 415 SER A O 1
ATOM 3264 N N . ASP A 1 416 ? 26.062 -25.156 -19.969 1 61.91 416 ASP A N 1
ATOM 3265 C CA . ASP A 1 416 ? 25.938 -26.156 -18.922 1 61.91 416 ASP A CA 1
ATOM 3266 C C . ASP A 1 416 ? 26.688 -25.75 -17.672 1 61.91 416 ASP A C 1
ATOM 3268 O O . ASP A 1 416 ? 26.656 -26.453 -16.656 1 61.91 416 ASP A O 1
ATOM 3272 N N . ASN A 1 417 ? 27.266 -24.484 -17.703 1 63 417 ASN A N 1
ATOM 3273 C CA . ASN A 1 417 ? 28.125 -24.188 -16.562 1 63 417 ASN A CA 1
ATOM 3274 C C . ASN A 1 417 ? 27.484 -23.172 -15.625 1 63 417 ASN A C 1
ATOM 3276 O O . ASN A 1 417 ? 28.172 -22.344 -15.023 1 63 417 ASN A O 1
ATOM 3280 N N . ILE A 1 418 ? 26.172 -23.219 -15.562 1 75.12 418 ILE A N 1
ATOM 3281 C CA . ILE A 1 418 ? 25.516 -22.25 -14.688 1 75.12 418 ILE A CA 1
ATOM 3282 C C . ILE A 1 418 ? 25.516 -22.766 -13.25 1 75.12 418 ILE A C 1
ATOM 3284 O O . ILE A 1 418 ? 25.156 -23.922 -13 1 75.12 418 ILE A O 1
ATOM 3288 N N . LYS A 1 419 ? 26.172 -21.969 -12.32 1 74.94 419 LYS A N 1
ATOM 3289 C CA . LYS A 1 419 ? 26.156 -22.266 -10.891 1 74.94 419 LYS A CA 1
ATOM 3290 C C . LYS A 1 419 ? 25.094 -21.438 -10.164 1 74.94 419 LYS A C 1
ATOM 3292 O O . LYS A 1 419 ? 25.078 -20.219 -10.297 1 74.94 419 LYS A O 1
ATOM 3297 N N . LEU A 1 420 ? 24.281 -22.219 -9.469 1 78.12 420 LEU A N 1
ATOM 3298 C CA . LEU A 1 420 ? 23.266 -21.516 -8.703 1 78.12 420 LEU A CA 1
ATOM 3299 C C . LEU A 1 420 ? 23.875 -20.828 -7.484 1 78.12 420 LEU A C 1
ATOM 3301 O O . LEU A 1 420 ? 24.906 -21.281 -6.973 1 78.12 420 LEU A O 1
ATOM 3305 N N . ALA A 1 421 ? 23.266 -19.766 -7.047 1 77.06 421 ALA A N 1
ATOM 3306 C CA . ALA A 1 421 ? 23.734 -19.016 -5.887 1 77.06 421 ALA A CA 1
ATOM 3307 C C . ALA A 1 421 ? 23.688 -19.875 -4.625 1 77.06 421 ALA A C 1
ATOM 3309 O O . ALA A 1 421 ? 22.75 -20.641 -4.422 1 77.06 421 ALA A O 1
ATOM 3310 N N . LYS A 1 422 ? 24.797 -19.812 -3.83 1 78.5 422 LYS A N 1
ATOM 3311 C CA . LYS A 1 422 ? 24.875 -20.531 -2.564 1 78.5 422 LYS A CA 1
ATOM 3312 C C . LYS A 1 422 ? 24.391 -19.672 -1.406 1 78.5 422 LYS A C 1
ATOM 3314 O O . LYS A 1 422 ? 24.375 -18.438 -1.516 1 78.5 422 LYS A O 1
ATOM 3319 N N . SER A 1 423 ? 24.031 -20.422 -0.376 1 82 423 SER A N 1
ATOM 3320 C CA . SER A 1 423 ? 23.609 -19.719 0.828 1 82 423 SER A CA 1
ATOM 3321 C C . SER A 1 423 ? 24.797 -19.047 1.512 1 82 423 SER A C 1
ATOM 3323 O O . SER A 1 423 ? 25.891 -19.578 1.531 1 82 423 SER A O 1
ATOM 3325 N N . GLU A 1 424 ? 24.609 -17.844 2.01 1 82.56 424 GLU A N 1
ATOM 3326 C CA . GLU A 1 424 ? 25.641 -17.125 2.746 1 82.56 424 GLU A CA 1
ATOM 3327 C C . GLU A 1 424 ? 25.531 -17.391 4.246 1 82.56 424 GLU A C 1
ATOM 3329 O O . GLU A 1 424 ? 26.344 -16.875 5.031 1 82.56 424 GLU A O 1
ATOM 3334 N N . ASP A 1 425 ? 24.656 -18.312 4.547 1 89.19 425 ASP A N 1
ATOM 3335 C CA . ASP A 1 425 ? 24.438 -18.594 5.965 1 89.19 425 ASP A CA 1
ATOM 3336 C C . ASP A 1 425 ? 25.547 -19.484 6.527 1 89.19 425 ASP A C 1
ATOM 3338 O O . ASP A 1 425 ? 26.203 -20.203 5.781 1 89.19 425 ASP A O 1
ATOM 3342 N N . THR A 1 426 ? 25.766 -19.438 7.898 1 90.94 426 THR A N 1
ATOM 3343 C CA . THR A 1 426 ? 26.906 -20.109 8.516 1 90.94 426 THR A CA 1
ATOM 3344 C C . THR A 1 426 ? 26.484 -21.406 9.18 1 90.94 426 THR A C 1
ATOM 3346 O O . THR A 1 426 ? 27.312 -22.266 9.469 1 90.94 426 THR A O 1
ATOM 3349 N N . SER A 1 427 ? 25.266 -21.562 9.484 1 94.06 427 SER A N 1
ATOM 3350 C CA . SER A 1 427 ? 24.734 -22.766 10.109 1 94.06 427 SER A CA 1
ATOM 3351 C C . SER A 1 427 ? 23.25 -22.953 9.773 1 94.06 427 SER A C 1
ATOM 3353 O O . SER A 1 427 ? 22.625 -22.062 9.203 1 94.06 427 SER A O 1
ATOM 3355 N N . VAL A 1 428 ? 22.812 -24.125 10.109 1 94.44 428 VAL A N 1
ATOM 3356 C CA . VAL A 1 428 ? 21.406 -24.438 9.883 1 94.44 428 VAL A CA 1
ATOM 3357 C C . VAL A 1 428 ? 20.531 -23.484 10.695 1 94.44 428 VAL A C 1
ATOM 3359 O O . VAL A 1 428 ? 19.5 -23.016 10.211 1 94.44 428 VAL A O 1
ATOM 3362 N N . LEU A 1 429 ? 20.938 -23.219 11.938 1 93.25 429 LEU A N 1
ATOM 3363 C CA . LEU A 1 429 ? 20.188 -22.312 12.797 1 93.25 429 LEU A CA 1
ATOM 3364 C C . LEU A 1 429 ? 20.219 -20.891 12.266 1 93.25 429 LEU A C 1
ATOM 3366 O O . LEU A 1 429 ? 19.234 -20.156 12.344 1 93.25 429 LEU A O 1
ATOM 3370 N N . ASP A 1 430 ? 21.375 -20.562 11.766 1 94.69 430 ASP A N 1
ATOM 3371 C CA . ASP A 1 430 ? 21.531 -19.234 11.156 1 94.69 430 ASP A CA 1
ATOM 3372 C C . ASP A 1 430 ? 20.641 -19.109 9.922 1 94.69 430 ASP A C 1
ATOM 3374 O O . ASP A 1 430 ? 19.969 -18.078 9.742 1 94.69 430 ASP A O 1
ATOM 3378 N N . ALA A 1 431 ? 20.656 -20.109 9.078 1 94.31 431 ALA A N 1
ATOM 3379 C CA . ALA A 1 431 ? 19.812 -20.125 7.891 1 94.31 431 ALA A CA 1
ATOM 3380 C C . ALA A 1 431 ? 18.328 -20.047 8.273 1 94.31 431 ALA A C 1
ATOM 3382 O O . ALA A 1 431 ? 17.562 -19.312 7.645 1 94.31 431 ALA A O 1
ATOM 3383 N N . ALA A 1 432 ? 17.984 -20.766 9.297 1 95.5 432 ALA A N 1
ATOM 3384 C CA . ALA A 1 432 ? 16.594 -20.797 9.766 1 95.5 432 ALA A CA 1
ATOM 3385 C C . ALA A 1 432 ? 16.156 -19.422 10.25 1 95.5 432 ALA A C 1
ATOM 3387 O O . ALA A 1 432 ? 15.109 -18.906 9.82 1 95.5 432 ALA A O 1
ATOM 3388 N N . ALA A 1 433 ? 16.938 -18.812 11.078 1 95.56 433 ALA A N 1
ATOM 3389 C CA . ALA A 1 433 ? 16.594 -17.516 11.648 1 95.56 433 ALA A CA 1
ATOM 3390 C C . ALA A 1 433 ? 16.562 -16.438 10.57 1 95.56 433 ALA A C 1
ATOM 3392 O O . ALA A 1 433 ? 15.656 -15.594 10.555 1 95.56 433 ALA A O 1
ATOM 3393 N N . ASN A 1 434 ? 17.5 -16.484 9.734 1 93.12 434 ASN A N 1
ATOM 3394 C CA . ASN A 1 434 ? 17.547 -15.516 8.648 1 93.12 434 ASN A CA 1
ATOM 3395 C C . ASN A 1 434 ? 16.375 -15.695 7.688 1 93.12 434 ASN A C 1
ATOM 3397 O O . ASN A 1 434 ? 15.875 -14.719 7.125 1 93.12 434 ASN A O 1
ATOM 3401 N N . GLY A 1 435 ? 16.062 -16.938 7.453 1 92 435 GLY A N 1
ATOM 3402 C CA . GLY A 1 435 ? 14.906 -17.203 6.625 1 92 435 GLY A CA 1
ATOM 3403 C C . GLY A 1 435 ? 13.633 -16.562 7.16 1 92 435 GLY A C 1
ATOM 3404 O O . GLY A 1 435 ? 12.883 -15.938 6.41 1 92 435 GLY A O 1
ATOM 3405 N N . ALA A 1 436 ? 13.43 -16.672 8.438 1 94.12 436 ALA A N 1
ATOM 3406 C CA . ALA A 1 436 ? 12.273 -16.062 9.07 1 94.12 436 ALA A CA 1
ATOM 3407 C C . ALA A 1 436 ? 12.328 -14.539 8.969 1 94.12 436 ALA A C 1
ATOM 3409 O O . ALA A 1 436 ? 11.32 -13.898 8.656 1 94.12 436 ALA A O 1
ATOM 3410 N N . ASN A 1 437 ? 13.477 -13.891 9.141 1 93.38 437 ASN A N 1
ATOM 3411 C CA . ASN A 1 437 ? 13.648 -12.445 9.109 1 93.38 437 ASN A CA 1
ATOM 3412 C C . ASN A 1 437 ? 13.445 -11.883 7.703 1 93.38 437 ASN A C 1
ATOM 3414 O O . ASN A 1 437 ? 12.914 -10.781 7.535 1 93.38 437 ASN A O 1
ATOM 3418 N N . LYS A 1 438 ? 13.852 -12.602 6.77 1 86.56 438 LYS A N 1
ATOM 3419 C CA . LYS A 1 438 ? 13.734 -12.164 5.383 1 86.56 438 LYS A CA 1
ATOM 3420 C C . LYS A 1 438 ? 12.281 -12.125 4.934 1 86.56 438 LYS A C 1
ATOM 3422 O O . LYS A 1 438 ? 11.938 -11.445 3.963 1 86.56 438 LYS A O 1
ATOM 3427 N N . ALA A 1 439 ? 11.469 -12.867 5.641 1 89.81 439 ALA A N 1
ATOM 3428 C CA . ALA A 1 439 ? 10.055 -12.922 5.293 1 89.81 439 ALA A CA 1
ATOM 3429 C C . ALA A 1 439 ? 9.305 -11.703 5.824 1 89.81 439 ALA A C 1
ATOM 3431 O O . ALA A 1 439 ? 8.188 -11.414 5.395 1 89.81 439 ALA A O 1
ATOM 3432 N N . LEU A 1 440 ? 9.93 -10.906 6.699 1 91.69 440 LEU A N 1
ATOM 3433 C CA . LEU A 1 440 ? 9.258 -9.789 7.359 1 91.69 440 LEU A CA 1
ATOM 3434 C C . LEU A 1 440 ? 8.844 -8.727 6.34 1 91.69 440 LEU A C 1
ATOM 3436 O O . LEU A 1 440 ? 7.676 -8.352 6.273 1 91.69 440 LEU A O 1
ATOM 3440 N N . PRO A 1 441 ? 9.734 -8.266 5.504 1 86.75 441 PRO A N 1
ATOM 3441 C CA . PRO A 1 441 ? 9.328 -7.25 4.527 1 86.75 441 PRO A CA 1
ATOM 3442 C C . PRO A 1 441 ? 8.289 -7.77 3.537 1 86.75 441 PRO A C 1
ATOM 3444 O O . PRO A 1 441 ? 7.453 -7 3.061 1 86.75 441 PRO A O 1
ATOM 3447 N N . ILE A 1 442 ? 8.344 -9.031 3.225 1 82.88 442 ILE A N 1
ATOM 3448 C CA . ILE A 1 442 ? 7.379 -9.625 2.309 1 82.88 442 ILE A CA 1
ATOM 3449 C C . ILE A 1 442 ? 5.977 -9.539 2.912 1 82.88 442 ILE A C 1
ATOM 3451 O O . ILE A 1 442 ? 5.043 -9.062 2.266 1 82.88 442 ILE A O 1
ATOM 3455 N N . VAL A 1 443 ? 5.859 -9.977 4.141 1 90.31 443 VAL A N 1
ATOM 3456 C CA . VAL A 1 443 ? 4.57 -10 4.824 1 90.31 443 VAL A CA 1
ATOM 3457 C C . VAL A 1 443 ? 4.055 -8.57 4.996 1 90.31 443 VAL A C 1
ATOM 3459 O O . VAL A 1 443 ? 2.893 -8.281 4.707 1 90.31 443 VAL A O 1
ATOM 3462 N N . LEU A 1 444 ? 4.891 -7.656 5.406 1 92.19 444 LEU A N 1
ATOM 3463 C CA . LEU A 1 444 ? 4.492 -6.27 5.629 1 92.19 444 LEU A CA 1
ATOM 3464 C C . LEU A 1 444 ? 4.152 -5.582 4.312 1 92.19 444 LEU A C 1
ATOM 3466 O O . LEU A 1 444 ? 3.236 -4.762 4.254 1 92.19 444 LEU A O 1
ATOM 3470 N N . GLY A 1 445 ? 4.887 -5.895 3.314 1 87.75 445 GLY A N 1
ATOM 3471 C CA . GLY A 1 445 ? 4.59 -5.363 1.993 1 87.75 445 GLY A CA 1
ATOM 3472 C C . GLY A 1 445 ? 3.227 -5.777 1.475 1 87.75 445 GLY A C 1
ATOM 3473 O O . GLY A 1 445 ? 2.516 -4.973 0.872 1 87.75 445 GLY A O 1
ATOM 3474 N N . ILE A 1 446 ? 2.893 -7.012 1.679 1 86.75 446 ILE A N 1
ATOM 3475 C CA . ILE A 1 446 ? 1.583 -7.512 1.276 1 86.75 446 ILE A CA 1
ATOM 3476 C C . ILE A 1 446 ? 0.488 -6.73 1.998 1 86.75 446 ILE A C 1
ATOM 3478 O O . ILE A 1 446 ? -0.481 -6.289 1.375 1 86.75 446 ILE A O 1
ATOM 3482 N N . VAL A 1 447 ? 0.651 -6.531 3.27 1 93.25 447 VAL A N 1
ATOM 3483 C CA . VAL A 1 447 ? -0.326 -5.816 4.086 1 93.25 447 VAL A CA 1
ATOM 3484 C C . VAL A 1 447 ? -0.502 -4.395 3.553 1 93.25 447 VAL A C 1
ATOM 3486 O O . VAL A 1 447 ? -1.627 -3.953 3.305 1 93.25 447 VAL A O 1
ATOM 3489 N N . ALA A 1 448 ? 0.583 -3.682 3.381 1 92.75 448 ALA A N 1
ATOM 3490 C CA . ALA A 1 448 ? 0.547 -2.295 2.926 1 92.75 448 ALA A CA 1
ATOM 3491 C C . ALA A 1 448 ? -0.131 -2.18 1.564 1 92.75 448 ALA A C 1
ATOM 3493 O O . ALA A 1 448 ? -0.99 -1.318 1.361 1 92.75 448 ALA A O 1
ATOM 3494 N N . ASN A 1 449 ? 0.171 -3.07 0.697 1 88.38 449 ASN A N 1
ATOM 3495 C CA . ASN A 1 449 ? -0.341 -2.996 -0.667 1 88.38 449 ASN A CA 1
ATOM 3496 C C . ASN A 1 449 ? -1.815 -3.383 -0.735 1 88.38 449 ASN A C 1
ATOM 3498 O O . ASN A 1 449 ? -2.574 -2.818 -1.525 1 88.38 449 ASN A O 1
ATOM 3502 N N . LEU A 1 450 ? -2.164 -4.352 0.045 1 90.88 450 LEU A N 1
ATOM 3503 C CA . LEU A 1 450 ? -3.568 -4.754 0.051 1 90.88 450 LEU A CA 1
ATOM 3504 C C . LEU A 1 450 ? -4.453 -3.619 0.554 1 90.88 450 LEU A C 1
ATOM 3506 O O . LEU A 1 450 ? -5.492 -3.322 -0.046 1 90.88 450 LEU A O 1
ATOM 3510 N N . VAL A 1 451 ? -4.027 -2.955 1.609 1 94.25 451 VAL A N 1
ATOM 3511 C CA . VAL A 1 451 ? -4.809 -1.85 2.154 1 94.25 451 VAL A CA 1
ATOM 3512 C C . VAL A 1 451 ? -4.902 -0.726 1.125 1 94.25 451 VAL A C 1
ATOM 3514 O O . VAL A 1 451 ? -5.984 -0.195 0.873 1 94.25 451 VAL A O 1
ATOM 3517 N N . ALA A 1 452 ? -3.803 -0.389 0.599 1 93.19 452 ALA A N 1
ATOM 3518 C CA . ALA A 1 452 ? -3.73 0.727 -0.341 1 93.19 452 ALA A CA 1
ATOM 3519 C C . ALA A 1 452 ? -4.547 0.44 -1.598 1 93.19 452 ALA A C 1
ATOM 3521 O O . ALA A 1 452 ? -5.348 1.272 -2.027 1 93.19 452 ALA A O 1
ATOM 3522 N N . PHE A 1 453 ? -4.422 -0.719 -2.184 1 89.81 453 PHE A N 1
ATOM 3523 C CA . PHE A 1 453 ? -5.086 -1.039 -3.439 1 89.81 453 PHE A CA 1
ATOM 3524 C C . PHE A 1 453 ? -6.586 -1.201 -3.232 1 89.81 453 PHE A C 1
ATOM 3526 O O . PHE A 1 453 ? -7.387 -0.804 -4.082 1 89.81 453 PHE A O 1
ATOM 3533 N N . LEU A 1 454 ? -6.945 -1.841 -2.158 1 93.38 454 LEU A N 1
ATOM 3534 C CA . LEU A 1 454 ? -8.375 -1.982 -1.885 1 93.38 454 LEU A CA 1
ATOM 3535 C C . LEU A 1 454 ? -9.016 -0.623 -1.628 1 93.38 454 LEU A C 1
ATOM 3537 O O . LEU A 1 454 ? -10.148 -0.381 -2.037 1 93.38 454 LEU A O 1
ATOM 3541 N N . GLY A 1 455 ? -8.258 0.218 -0.88 1 95.31 455 GLY A N 1
ATOM 3542 C CA . GLY A 1 455 ? -8.727 1.586 -0.742 1 95.31 455 GLY A CA 1
ATOM 3543 C C . GLY A 1 455 ? -8.898 2.297 -2.072 1 95.31 455 GLY A C 1
ATOM 3544 O O . GLY A 1 455 ? -9.898 2.979 -2.295 1 95.31 455 GLY A O 1
ATOM 3545 N N . PHE A 1 456 ? -7.984 2.145 -2.904 1 94.62 456 PHE A N 1
ATOM 3546 C CA . PHE A 1 456 ? -7.996 2.797 -4.207 1 94.62 456 PHE A CA 1
ATOM 3547 C C . PHE A 1 456 ? -9.156 2.291 -5.055 1 94.62 456 PHE A C 1
ATOM 3549 O O . PHE A 1 456 ? -9.844 3.076 -5.711 1 94.62 456 PHE A O 1
ATOM 3556 N N . ILE A 1 457 ? -9.352 0.997 -5.098 1 92.44 457 ILE A N 1
ATOM 3557 C CA . ILE A 1 457 ? -10.445 0.417 -5.867 1 92.44 457 ILE A CA 1
ATOM 3558 C C . ILE A 1 457 ? -11.781 0.911 -5.32 1 92.44 457 ILE A C 1
ATOM 3560 O O . ILE A 1 457 ? -12.711 1.174 -6.082 1 92.44 457 ILE A O 1
ATOM 3564 N N . THR A 1 458 ? -11.898 0.95 -4.027 1 95.25 458 THR A N 1
ATOM 3565 C CA . THR A 1 458 ? -13.109 1.477 -3.414 1 95.25 458 THR A CA 1
ATOM 3566 C C . THR A 1 458 ? -13.352 2.92 -3.846 1 95.25 458 THR A C 1
ATOM 3568 O O . THR A 1 458 ? -14.5 3.316 -4.094 1 95.25 458 THR A O 1
ATOM 3571 N N . PHE A 1 459 ? -12.305 3.73 -3.877 1 96.38 459 PHE A N 1
ATOM 3572 C CA . PHE A 1 459 ? -12.398 5.102 -4.367 1 96.38 459 PHE A CA 1
ATOM 3573 C C . PHE A 1 459 ? -12.906 5.125 -5.805 1 96.38 459 PHE A C 1
ATOM 3575 O O . PHE A 1 459 ? -13.82 5.891 -6.137 1 96.38 459 PHE A O 1
ATOM 3582 N N . LEU A 1 460 ? -12.336 4.25 -6.691 1 94.38 460 LEU A N 1
ATOM 3583 C CA . LEU A 1 460 ? -12.758 4.188 -8.086 1 94.38 460 LEU A CA 1
ATOM 3584 C C . LEU A 1 460 ? -14.219 3.756 -8.195 1 94.38 460 LEU A C 1
ATOM 3586 O O . LEU A 1 460 ? -14.961 4.277 -9.031 1 94.38 460 LEU A O 1
ATOM 3590 N N . ASN A 1 461 ? -14.57 2.775 -7.418 1 94.25 461 ASN A N 1
ATOM 3591 C CA . ASN A 1 461 ? -15.969 2.352 -7.391 1 94.25 461 ASN A CA 1
ATOM 3592 C C . ASN A 1 461 ? -16.891 3.504 -7.02 1 94.25 461 ASN A C 1
ATOM 3594 O O . ASN A 1 461 ? -17.922 3.715 -7.676 1 94.25 461 ASN A O 1
ATOM 3598 N N . ALA A 1 462 ? -16.547 4.242 -5.965 1 95.06 462 ALA A N 1
ATOM 3599 C CA . ALA A 1 462 ? -17.359 5.371 -5.512 1 95.06 462 ALA A CA 1
ATOM 3600 C C . ALA A 1 462 ? -17.469 6.434 -6.598 1 95.06 462 ALA A C 1
ATOM 3602 O O . ALA A 1 462 ? -18.531 7.02 -6.797 1 95.06 462 ALA A O 1
ATOM 3603 N N . MET A 1 463 ? -16.391 6.684 -7.254 1 94.31 463 MET A N 1
ATOM 3604 C CA . MET A 1 463 ? -16.375 7.688 -8.312 1 94.31 463 MET A CA 1
ATOM 3605 C C . MET A 1 463 ? -17.281 7.289 -9.461 1 94.31 463 MET A C 1
ATOM 3607 O O . MET A 1 463 ? -18.109 8.086 -9.922 1 94.31 463 MET A O 1
ATOM 3611 N N . VAL A 1 464 ? -17.188 6.074 -9.93 1 94.31 464 VAL A N 1
ATOM 3612 C CA . VAL A 1 464 ? -18.016 5.602 -11.039 1 94.31 464 VAL A CA 1
ATOM 3613 C C . VAL A 1 464 ? -19.469 5.543 -10.609 1 94.31 464 VAL A C 1
ATOM 3615 O O . VAL A 1 464 ? -20.375 5.887 -11.383 1 94.31 464 VAL A O 1
ATOM 3618 N N . SER A 1 465 ? -19.719 5.102 -9.406 1 94.06 465 SER A N 1
ATOM 3619 C CA . SER A 1 465 ? -21.078 5.055 -8.883 1 94.06 465 SER A CA 1
ATOM 3620 C C . SER A 1 465 ? -21.688 6.449 -8.812 1 94.06 465 SER A C 1
ATOM 3622 O O . SER A 1 465 ? -22.891 6.621 -9.078 1 94.06 465 SER A O 1
ATOM 3624 N N . TRP A 1 466 ? -20.891 7.457 -8.375 1 92.88 466 TRP A N 1
ATOM 3625 C CA . TRP A 1 466 ? -21.375 8.836 -8.312 1 92.88 466 TRP A CA 1
ATOM 3626 C C . TRP A 1 466 ? -21.719 9.352 -9.703 1 92.88 466 TRP A C 1
ATOM 3628 O O . TRP A 1 466 ? -22.75 10.008 -9.891 1 92.88 466 TRP A O 1
ATOM 3638 N N . LEU A 1 467 ? -20.938 9.016 -10.719 1 92.88 467 LEU A N 1
ATOM 3639 C CA . LEU A 1 467 ? -21.203 9.398 -12.094 1 92.88 467 LEU A CA 1
ATOM 3640 C C . LEU A 1 467 ? -22.469 8.719 -12.602 1 92.88 467 LEU A C 1
ATOM 3642 O O . LEU A 1 467 ? -23.266 9.328 -13.328 1 92.88 467 LEU A O 1
ATOM 3646 N N . GLY A 1 468 ? -22.609 7.488 -12.281 1 92.19 468 GLY A N 1
ATOM 3647 C CA . GLY A 1 468 ? -23.828 6.777 -12.641 1 92.19 468 GLY A CA 1
ATOM 3648 C C . GLY A 1 468 ? -25.062 7.348 -11.969 1 92.19 468 GLY A C 1
ATOM 3649 O O . GLY A 1 468 ? -26.109 7.465 -12.602 1 92.19 468 GLY A O 1
ATOM 3650 N N . PHE A 1 469 ? -24.859 7.684 -10.719 1 90 469 PHE A N 1
ATOM 3651 C CA . PHE A 1 469 ? -25.953 8.273 -9.938 1 90 469 PHE A CA 1
ATOM 3652 C C . PHE A 1 469 ? -26.453 9.547 -10.586 1 90 469 PHE A C 1
ATOM 3654 O O . PHE A 1 469 ? -27.656 9.789 -10.648 1 90 469 PHE A O 1
ATOM 3661 N N . LEU A 1 470 ? -25.641 10.344 -11.164 1 91.19 470 LEU A N 1
ATOM 3662 C CA . LEU A 1 470 ? -25.969 11.633 -11.758 1 91.19 470 LEU A CA 1
ATOM 3663 C C . LEU A 1 470 ? -26.766 11.445 -13.047 1 91.19 470 LEU A C 1
ATOM 3665 O O . LEU A 1 470 ? -27.438 12.375 -13.516 1 91.19 470 LEU A O 1
ATOM 3669 N N . VAL A 1 471 ? -26.688 10.195 -13.664 1 91.69 471 VAL A N 1
ATOM 3670 C CA . VAL A 1 471 ? -27.406 9.945 -14.906 1 91.69 471 VAL A CA 1
ATOM 3671 C C . VAL A 1 471 ? -28.516 8.922 -14.664 1 91.69 471 VAL A C 1
ATOM 3673 O O . VAL A 1 471 ? -29.109 8.406 -15.609 1 91.69 471 VAL A O 1
ATOM 3676 N N . GLY A 1 472 ? -28.672 8.516 -13.445 1 88.31 472 GLY A N 1
ATOM 3677 C CA . GLY A 1 472 ? -29.797 7.672 -13.07 1 88.31 472 GLY A CA 1
ATOM 3678 C C . GLY A 1 472 ? -29.5 6.188 -13.18 1 88.31 472 GLY A C 1
ATOM 3679 O O . GLY A 1 472 ? -30.406 5.371 -13.336 1 88.31 472 GLY A O 1
ATOM 3680 N N . VAL A 1 473 ? -28.359 5.852 -13.328 1 88.25 473 VAL A N 1
ATOM 3681 C CA . VAL A 1 473 ? -27.984 4.441 -13.383 1 88.25 473 VAL A CA 1
ATOM 3682 C C . VAL A 1 473 ? -27.438 4 -12.023 1 88.25 473 VAL A C 1
ATOM 3684 O O . VAL A 1 473 ? -26.391 4.48 -11.586 1 88.25 473 VAL A O 1
ATOM 3687 N N . ASP A 1 474 ? -28.266 3.049 -11.461 1 82.81 474 ASP A N 1
ATOM 3688 C CA . ASP A 1 474 ? -27.875 2.58 -10.133 1 82.81 474 ASP A CA 1
ATOM 3689 C C . ASP A 1 474 ? -27.062 1.282 -10.227 1 82.81 474 ASP A C 1
ATOM 3691 O O . ASP A 1 474 ? -27.094 0.605 -11.258 1 82.81 474 ASP A O 1
ATOM 3695 N N . GLN A 1 475 ? -26.141 0.953 -9.562 1 82.31 475 GLN A N 1
ATOM 3696 C CA . GLN A 1 475 ? -25.484 -0.334 -9.344 1 82.31 475 GLN A CA 1
ATOM 3697 C C . GLN A 1 475 ? -24.281 -0.505 -10.266 1 82.31 475 GLN A C 1
ATOM 3699 O O . GLN A 1 475 ? -23.922 -1.628 -10.633 1 82.31 475 GLN A O 1
ATOM 3704 N N . VAL A 1 476 ? -23.906 0.567 -10.898 1 90.44 476 VAL A N 1
ATOM 3705 C CA . VAL A 1 476 ? -22.719 0.476 -11.727 1 90.44 476 VAL A CA 1
ATOM 3706 C C . VAL A 1 476 ? -21.516 1.049 -10.977 1 90.44 476 VAL A C 1
ATOM 3708 O O . VAL A 1 476 ? -21.578 2.164 -10.453 1 90.44 476 VAL A O 1
ATOM 3711 N N . ASP A 1 477 ? -20.516 0.228 -10.773 1 92.31 477 ASP A N 1
ATOM 3712 C CA . ASP A 1 477 ? -19.25 0.688 -10.211 1 92.31 477 ASP A CA 1
ATOM 3713 C C . ASP A 1 477 ? -18.078 0.239 -11.078 1 92.31 477 ASP A C 1
ATOM 3715 O O . ASP A 1 477 ? -18.266 -0.337 -12.148 1 92.31 477 ASP A O 1
ATOM 3719 N N . PHE A 1 478 ? -16.969 0.61 -10.688 1 93.31 478 PHE A N 1
ATOM 3720 C CA . PHE A 1 478 ? -15.781 0.351 -11.484 1 93.31 478 PHE A CA 1
ATOM 3721 C C . PHE A 1 478 ? -15.555 -1.146 -11.656 1 93.31 478 PHE A C 1
ATOM 3723 O O . PHE A 1 478 ? -15.289 -1.619 -12.766 1 93.31 478 PHE A O 1
ATOM 3730 N N . GLU A 1 479 ? -15.648 -1.89 -10.602 1 91.12 479 GLU A N 1
ATOM 3731 C CA . GLU A 1 479 ? -15.438 -3.334 -10.648 1 91.12 479 GLU A CA 1
ATOM 3732 C C . GLU A 1 479 ? -16.469 -4.012 -11.555 1 91.12 479 GLU A C 1
ATOM 3734 O O . GLU A 1 479 ? -16.141 -4.961 -12.266 1 91.12 479 GLU A O 1
ATOM 3739 N N . TRP A 1 480 ? -17.672 -3.506 -11.484 1 91.06 480 TRP A N 1
ATOM 3740 C CA . TRP A 1 480 ? -18.719 -4.062 -12.328 1 91.06 480 TRP A CA 1
ATOM 3741 C C . TRP A 1 480 ? -18.406 -3.836 -13.805 1 91.06 480 TRP A C 1
ATOM 3743 O O . TRP A 1 480 ? -18.516 -4.758 -14.617 1 91.06 480 TRP A O 1
ATOM 3753 N N . VAL A 1 481 ? -18.094 -2.623 -14.125 1 92.25 481 VAL A N 1
ATOM 3754 C CA . VAL A 1 481 ? -17.797 -2.291 -15.508 1 92.25 481 VAL A CA 1
ATOM 3755 C C . VAL A 1 481 ? -16.609 -3.129 -16 1 92.25 481 VAL A C 1
ATOM 3757 O O . VAL A 1 481 ? -16.656 -3.709 -17.078 1 92.25 481 VAL A O 1
ATOM 3760 N N . PHE A 1 482 ? -15.609 -3.238 -15.195 1 91.06 482 PHE A N 1
ATOM 3761 C CA . PHE A 1 482 ? -14.398 -3.947 -15.578 1 91.06 482 PHE A CA 1
ATOM 3762 C C . PHE A 1 482 ? -14.656 -5.441 -15.703 1 91.06 482 PHE A C 1
ATOM 3764 O O . PHE A 1 482 ? -14.086 -6.109 -16.562 1 91.06 482 PHE A O 1
ATOM 3771 N N . SER A 1 483 ? -15.477 -5.973 -14.836 1 93.25 483 SER A N 1
ATOM 3772 C CA . SER A 1 483 ? -15.758 -7.406 -14.836 1 93.25 483 SER A CA 1
ATOM 3773 C C . SER A 1 483 ? -16.453 -7.832 -16.125 1 93.25 483 SER A C 1
ATOM 3775 O O . SER A 1 483 ? -16.312 -8.969 -16.562 1 93.25 483 SER A O 1
ATOM 3777 N N . LYS A 1 484 ? -17.203 -6.914 -16.75 1 94.06 484 LYS A N 1
ATOM 3778 C CA . LYS A 1 484 ? -17.922 -7.246 -17.984 1 94.06 484 LYS A CA 1
ATOM 3779 C C . LYS A 1 484 ? -16.953 -7.539 -19.125 1 94.06 484 LYS A C 1
ATOM 3781 O O . LYS A 1 484 ? -17.266 -8.312 -20.031 1 94.06 484 LYS A O 1
ATOM 3786 N N . LEU A 1 485 ? -15.805 -7.004 -18.969 1 94.19 485 LEU A N 1
ATOM 3787 C CA . LEU A 1 485 ? -14.781 -7.203 -20 1 94.19 485 LEU A CA 1
ATOM 3788 C C . LEU A 1 485 ? -14.273 -8.641 -19.984 1 94.19 485 LEU A C 1
ATOM 3790 O O . LEU A 1 485 ? -13.766 -9.133 -21 1 94.19 485 LEU A O 1
ATOM 3794 N N . PHE A 1 486 ? -14.445 -9.352 -18.906 1 96.81 486 PHE A N 1
ATOM 3795 C CA . PHE A 1 486 ? -13.844 -10.672 -18.75 1 96.81 486 PHE A CA 1
ATOM 3796 C C . PHE A 1 486 ? -14.883 -11.766 -18.953 1 96.81 486 PHE A C 1
ATOM 3798 O O . PHE A 1 486 ? -14.57 -12.953 -18.828 1 96.81 486 PHE A O 1
ATOM 3805 N N . ILE A 1 487 ? -16.141 -11.422 -19.266 1 97.44 487 ILE A N 1
ATOM 3806 C CA . ILE A 1 487 ? -17.188 -12.414 -19.453 1 97.44 487 ILE A CA 1
ATOM 3807 C C . ILE A 1 487 ? -16.859 -13.297 -20.656 1 97.44 487 ILE A C 1
ATOM 3809 O O . ILE A 1 487 ? -16.922 -14.523 -20.562 1 97.44 487 ILE A O 1
ATOM 3813 N N . PRO A 1 488 ? -16.406 -12.672 -21.797 1 97 488 PRO A N 1
ATOM 3814 C CA . PRO A 1 488 ? -16.016 -13.539 -22.906 1 97 488 PRO A CA 1
ATOM 3815 C C . PRO A 1 488 ? -14.852 -14.461 -22.562 1 97 488 PRO A C 1
ATOM 3817 O O . PRO A 1 488 ? -14.82 -15.609 -23 1 97 488 PRO A O 1
ATOM 3820 N N . LEU A 1 489 ? -13.969 -13.984 -21.828 1 97.38 489 LEU A N 1
ATOM 3821 C CA . LEU A 1 489 ? -12.828 -14.797 -21.422 1 97.38 489 LEU A CA 1
ATOM 3822 C C . LEU A 1 489 ? -13.281 -15.969 -20.547 1 97.38 489 LEU A C 1
ATOM 3824 O O . LEU A 1 489 ? -12.82 -17.094 -20.719 1 97.38 489 LEU A O 1
ATOM 3828 N N . ALA A 1 490 ? -14.18 -15.688 -19.594 1 97.62 490 ALA A N 1
ATOM 3829 C CA . ALA A 1 490 ? -14.711 -16.75 -18.734 1 97.62 490 ALA A CA 1
ATOM 3830 C C . ALA A 1 490 ? -15.406 -17.828 -19.562 1 97.62 490 ALA A C 1
ATOM 3832 O O . ALA A 1 490 ? -15.227 -19.016 -19.312 1 97.62 490 ALA A O 1
ATOM 3833 N N . TRP A 1 491 ? -16.078 -17.391 -20.547 1 97.06 491 TRP A N 1
ATOM 3834 C CA . TRP A 1 491 ? -16.828 -18.312 -21.391 1 97.06 491 TRP A CA 1
ATOM 3835 C C . TRP A 1 491 ? -15.883 -19.188 -22.203 1 97.06 491 TRP A C 1
ATOM 3837 O O . TRP A 1 491 ? -16.062 -20.406 -22.281 1 97.06 491 TRP A O 1
ATOM 3847 N N . ILE A 1 492 ? -14.875 -18.625 -22.781 1 96.75 492 ILE A N 1
ATOM 3848 C CA . ILE A 1 492 ? -14.008 -19.406 -23.656 1 96.75 492 ILE A CA 1
ATOM 3849 C C . ILE A 1 492 ? -13.133 -20.328 -22.828 1 96.75 492 ILE A C 1
ATOM 3851 O O . ILE A 1 492 ? -12.547 -21.281 -23.344 1 96.75 492 ILE A O 1
ATOM 3855 N N . MET A 1 493 ? -12.984 -20.094 -21.547 1 96.5 493 MET A N 1
ATOM 3856 C CA . MET A 1 493 ? -12.234 -20.984 -20.672 1 96.5 493 MET A CA 1
ATOM 3857 C C . MET A 1 493 ? -13.055 -22.219 -20.312 1 96.5 493 MET A C 1
ATOM 3859 O O . MET A 1 493 ? -12.531 -23.172 -19.734 1 96.5 493 MET A O 1
ATOM 3863 N N . GLY A 1 494 ? -14.359 -22.203 -20.672 1 94.94 494 GLY A N 1
ATOM 3864 C CA . GLY A 1 494 ? -15.188 -23.375 -20.469 1 94.94 494 GLY A CA 1
ATOM 3865 C C . GLY A 1 494 ? -16.188 -23.219 -19.344 1 94.94 494 GLY A C 1
ATOM 3866 O O . GLY A 1 494 ? -16.859 -24.188 -18.953 1 94.94 494 GLY A O 1
ATOM 3867 N N . VAL A 1 495 ? -16.359 -22.031 -18.828 1 96.5 495 VAL A N 1
ATOM 3868 C CA . VAL A 1 495 ? -17.312 -21.781 -17.75 1 96.5 495 VAL A CA 1
ATOM 3869 C C . VAL A 1 495 ? -18.734 -21.766 -18.297 1 96.5 495 VAL A C 1
ATOM 3871 O O . VAL A 1 495 ? -19.016 -21.141 -19.328 1 96.5 495 VAL A O 1
ATOM 3874 N N . PRO A 1 496 ? -19.641 -22.5 -17.656 1 94.75 496 PRO A N 1
ATOM 3875 C CA . PRO A 1 496 ? -21.047 -22.406 -18.078 1 94.75 496 PRO A CA 1
ATOM 3876 C C . PRO A 1 496 ? -21.562 -20.969 -18.078 1 94.75 496 PRO A C 1
ATOM 3878 O O . PRO A 1 496 ? -21.219 -20.188 -17.188 1 94.75 496 PRO A O 1
ATOM 3881 N N . TRP A 1 497 ? -22.359 -20.672 -18.953 1 94.38 497 TRP A N 1
ATOM 3882 C CA . TRP A 1 497 ? -22.844 -19.312 -19.172 1 94.38 497 TRP A CA 1
ATOM 3883 C C . TRP A 1 497 ? -23.453 -18.734 -17.906 1 94.38 497 TRP A C 1
ATOM 3885 O O . TRP A 1 497 ? -23.266 -17.562 -17.594 1 94.38 497 TRP A O 1
ATOM 3895 N N . LYS A 1 498 ? -24.141 -19.516 -17.109 1 95.19 498 LYS A N 1
ATOM 3896 C CA . LYS A 1 498 ? -24.828 -19.062 -15.906 1 95.19 498 LYS A CA 1
ATOM 3897 C C . LYS A 1 498 ? -23.828 -18.547 -14.867 1 95.19 498 LYS A C 1
ATOM 3899 O O . LYS A 1 498 ? -24.172 -17.688 -14.047 1 95.19 498 LYS A O 1
ATOM 3904 N N . ASP A 1 499 ? -22.609 -19.078 -14.953 1 96.56 499 ASP A N 1
ATOM 3905 C CA . ASP A 1 499 ? -21.609 -18.75 -13.945 1 96.56 499 ASP A CA 1
ATOM 3906 C C . ASP A 1 499 ? -20.594 -17.75 -14.484 1 96.56 499 ASP A C 1
ATOM 3908 O O . ASP A 1 499 ? -19.703 -17.297 -13.75 1 96.56 499 ASP A O 1
ATOM 3912 N N . CYS A 1 500 ? -20.703 -17.328 -15.719 1 97.25 500 CYS A N 1
ATOM 3913 C CA . CYS A 1 500 ? -19.688 -16.516 -16.375 1 97.25 500 CYS A CA 1
ATOM 3914 C C . CYS A 1 500 ? -19.578 -15.141 -15.719 1 97.25 500 CYS A C 1
ATOM 3916 O O . CYS A 1 500 ? -18.469 -14.602 -15.594 1 97.25 500 CYS A O 1
ATOM 3918 N N . ASP A 1 501 ? -20.656 -14.594 -15.289 1 96.31 501 ASP A N 1
ATOM 3919 C CA . ASP A 1 501 ? -20.625 -13.281 -14.648 1 96.31 501 ASP A CA 1
ATOM 3920 C C . ASP A 1 501 ? -19.812 -13.312 -13.359 1 96.31 501 ASP A C 1
ATOM 3922 O O . ASP A 1 501 ? -18.984 -12.438 -13.125 1 96.31 501 ASP A O 1
ATOM 3926 N N . ILE A 1 502 ? -20.047 -14.32 -12.555 1 96.69 502 ILE A N 1
ATOM 3927 C CA . ILE A 1 502 ? -19.375 -14.445 -11.266 1 96.69 502 ILE A CA 1
ATOM 3928 C C . ILE A 1 502 ? -17.891 -14.727 -11.484 1 96.69 502 ILE A C 1
ATOM 3930 O O . ILE A 1 502 ? -17.031 -14.102 -10.859 1 96.69 502 ILE A O 1
ATOM 3934 N N . VAL A 1 503 ? -17.609 -15.633 -12.398 1 97.62 503 VAL A N 1
ATOM 3935 C CA . VAL A 1 503 ? -16.219 -15.977 -12.664 1 97.62 503 VAL A CA 1
ATOM 3936 C C . VAL A 1 503 ? -15.484 -14.773 -13.25 1 97.62 503 VAL A C 1
ATOM 3938 O O . VAL A 1 503 ? -14.32 -14.531 -12.93 1 97.62 503 VAL A O 1
ATOM 3941 N N . ALA A 1 504 ? -16.172 -14.062 -14.086 1 97.94 504 ALA A N 1
ATOM 3942 C CA . ALA A 1 504 ? -15.602 -12.852 -14.656 1 97.94 504 ALA A CA 1
ATOM 3943 C C . ALA A 1 504 ? -15.266 -11.836 -13.57 1 97.94 504 ALA A C 1
ATOM 3945 O O . ALA A 1 504 ? -14.227 -11.172 -13.633 1 97.94 504 ALA A O 1
ATOM 3946 N N . LYS A 1 505 ? -16.125 -11.711 -12.609 1 96.25 505 LYS A N 1
ATOM 3947 C CA . LYS A 1 505 ? -15.883 -10.812 -11.484 1 96.25 505 LYS A CA 1
ATOM 3948 C C . LYS A 1 505 ? -14.648 -11.234 -10.695 1 96.25 505 LYS A C 1
ATOM 3950 O O . LYS A 1 505 ? -13.836 -10.398 -10.297 1 96.25 505 LYS A O 1
ATOM 3955 N N . VAL A 1 506 ? -14.484 -12.492 -10.492 1 96.81 506 VAL A N 1
ATOM 3956 C CA . VAL A 1 506 ? -13.359 -13.031 -9.734 1 96.81 506 VAL A CA 1
ATOM 3957 C C . VAL A 1 506 ? -12.062 -12.805 -10.508 1 96.81 506 VAL A C 1
ATOM 3959 O O . VAL A 1 506 ? -11.055 -12.375 -9.93 1 96.81 506 VAL A O 1
ATOM 3962 N N . VAL A 1 507 ? -12.102 -13.055 -11.789 1 97.38 507 VAL A N 1
ATOM 3963 C CA . VAL A 1 507 ? -10.922 -12.875 -12.633 1 97.38 507 VAL A CA 1
ATOM 3964 C C . VAL A 1 507 ? -10.555 -11.391 -12.688 1 97.38 507 VAL A C 1
ATOM 3966 O O . VAL A 1 507 ? -9.375 -11.039 -12.633 1 97.38 507 VAL A O 1
ATOM 3969 N N . ALA A 1 508 ? -11.555 -10.594 -12.805 1 95.81 508 ALA A N 1
ATOM 3970 C CA . ALA A 1 508 ? -11.328 -9.148 -12.812 1 95.81 508 ALA A CA 1
ATOM 3971 C C . ALA A 1 508 ? -10.695 -8.688 -11.508 1 95.81 508 ALA A C 1
ATOM 3973 O O . ALA A 1 508 ? -9.781 -7.855 -11.516 1 95.81 508 ALA A O 1
ATOM 3974 N N . THR A 1 509 ? -11.195 -9.156 -10.398 1 93.94 509 THR A N 1
ATOM 3975 C CA . THR A 1 509 ? -10.664 -8.805 -9.086 1 93.94 509 THR A CA 1
ATOM 3976 C C . THR A 1 509 ? -9.188 -9.172 -8.977 1 93.94 509 THR A C 1
ATOM 3978 O O . THR A 1 509 ? -8.383 -8.391 -8.477 1 93.94 509 THR A O 1
ATOM 3981 N N . LYS A 1 510 ? -8.852 -10.305 -9.461 1 94.19 510 LYS A N 1
ATOM 3982 C CA . LYS A 1 510 ? -7.453 -10.727 -9.461 1 94.19 510 LYS A CA 1
ATOM 3983 C C . LYS A 1 510 ? -6.598 -9.781 -10.305 1 94.19 510 LYS A C 1
ATOM 3985 O O . LYS A 1 510 ? -5.488 -9.43 -9.914 1 94.19 510 LYS A O 1
ATOM 3990 N N . THR A 1 511 ? -7.109 -9.383 -11.391 1 92.12 511 THR A N 1
ATOM 3991 C CA . THR A 1 511 ? -6.355 -8.625 -12.383 1 92.12 511 THR A CA 1
ATOM 3992 C C . THR A 1 511 ? -6.16 -7.18 -11.922 1 92.12 511 THR A C 1
ATOM 3994 O O . THR A 1 511 ? -5.133 -6.562 -12.219 1 92.12 511 THR A O 1
ATOM 3997 N N . ILE A 1 512 ? -7.086 -6.66 -11.172 1 86.94 512 ILE A N 1
ATOM 3998 C CA . ILE A 1 512 ? -7.039 -5.246 -10.812 1 86.94 512 ILE A CA 1
ATOM 3999 C C . ILE A 1 512 ? -6.484 -5.09 -9.398 1 86.94 512 ILE A C 1
ATOM 4001 O O . ILE A 1 512 ? -5.816 -4.102 -9.094 1 86.94 512 ILE A O 1
ATOM 4005 N N . ILE A 1 513 ? -6.82 -6.004 -8.531 1 87.75 513 ILE A N 1
ATOM 4006 C CA . ILE A 1 513 ? -6.395 -5.938 -7.137 1 87.75 513 ILE A CA 1
ATOM 4007 C C . ILE A 1 513 ? -5.301 -6.973 -6.883 1 87.75 513 ILE A C 1
ATOM 4009 O O . ILE A 1 513 ? -4.109 -6.672 -7.016 1 87.75 513 ILE A O 1
ATOM 4013 N N . ASN A 1 514 ? -5.641 -8.195 -6.648 1 89.94 514 ASN A N 1
ATOM 4014 C CA . ASN A 1 514 ? -4.703 -9.297 -6.5 1 89.94 514 ASN A CA 1
ATOM 4015 C C . ASN A 1 514 ? -5.426 -10.617 -6.254 1 89.94 514 ASN A C 1
ATOM 4017 O O . ASN A 1 514 ? -6.656 -10.656 -6.18 1 89.94 514 ASN A O 1
ATOM 4021 N N . GLU A 1 515 ? -4.664 -11.633 -6.168 1 92.94 515 GLU A N 1
ATOM 4022 C CA . GLU A 1 515 ? -5.223 -12.977 -6.066 1 92.94 515 GLU A CA 1
ATOM 4023 C C . GLU A 1 515 ? -5.766 -13.242 -4.668 1 92.94 515 GLU A C 1
ATOM 4025 O O . GLU A 1 515 ? -6.703 -14.023 -4.5 1 92.94 515 GLU A O 1
ATOM 4030 N N . PHE A 1 516 ? -5.277 -12.586 -3.674 1 91.38 516 PHE A N 1
ATOM 4031 C CA . PHE A 1 516 ? -5.773 -12.781 -2.316 1 91.38 516 PHE A CA 1
ATOM 4032 C C . PHE A 1 516 ? -7.25 -12.406 -2.219 1 91.38 516 PHE A C 1
ATOM 4034 O O . PHE A 1 516 ? -8.062 -13.18 -1.709 1 91.38 516 PHE A O 1
ATOM 4041 N N . VAL A 1 517 ? -7.547 -11.266 -2.744 1 92.06 517 VAL A N 1
ATOM 4042 C CA . VAL A 1 517 ? -8.922 -10.781 -2.691 1 92.06 517 VAL A CA 1
ATOM 4043 C C . VAL A 1 517 ? -9.805 -11.633 -3.605 1 92.06 517 VAL A C 1
ATOM 4045 O O . VAL A 1 517 ? -10.961 -11.898 -3.287 1 92.06 517 VAL A O 1
ATOM 4048 N N . ALA A 1 518 ? -9.273 -12.016 -4.699 1 95.31 518 ALA A N 1
ATOM 4049 C CA . ALA A 1 518 ? -10.016 -12.859 -5.629 1 95.31 518 ALA A CA 1
ATOM 4050 C C . ALA A 1 518 ? -10.375 -14.195 -4.98 1 95.31 518 ALA A C 1
ATOM 4052 O O . ALA A 1 518 ? -11.516 -14.664 -5.098 1 95.31 518 ALA A O 1
ATOM 4053 N N . TYR A 1 519 ? -9.438 -14.812 -4.332 1 94.75 519 TYR A N 1
ATOM 4054 C CA . TYR A 1 519 ? -9.703 -16.094 -3.672 1 94.75 519 TYR A CA 1
ATOM 4055 C C . TYR A 1 519 ? -10.703 -15.914 -2.533 1 94.75 519 TYR A C 1
ATOM 4057 O O . TYR A 1 519 ? -11.516 -16.812 -2.268 1 94.75 519 TYR A O 1
ATOM 4065 N N . GLU A 1 520 ? -10.578 -14.836 -1.814 1 92.81 520 GLU A N 1
ATOM 4066 C CA . GLU A 1 520 ? -11.555 -14.562 -0.762 1 92.81 520 GLU A CA 1
ATOM 4067 C C . GLU A 1 520 ? -12.969 -14.492 -1.326 1 92.81 520 GLU A C 1
ATOM 4069 O O . GLU A 1 520 ? -13.898 -15.094 -0.776 1 92.81 520 GLU A O 1
ATOM 4074 N N . ARG A 1 521 ? -13.156 -13.781 -2.406 1 93.69 521 ARG A N 1
ATOM 4075 C CA . ARG A 1 521 ? -14.461 -13.656 -3.043 1 93.69 521 ARG A CA 1
ATOM 4076 C C . ARG A 1 521 ? -14.938 -15 -3.584 1 93.69 521 ARG A C 1
ATOM 4078 O O . ARG A 1 521 ? -16.109 -15.344 -3.455 1 93.69 521 ARG A O 1
ATOM 4085 N N . LEU A 1 522 ? -14.023 -15.695 -4.211 1 95.62 522 LEU A N 1
ATOM 4086 C CA . LEU A 1 522 ? -14.359 -17.016 -4.715 1 95.62 522 LEU A CA 1
ATOM 4087 C C . LEU A 1 522 ? -14.828 -17.922 -3.58 1 95.62 522 LEU A C 1
ATOM 4089 O O . LEU A 1 522 ? -15.812 -18.656 -3.732 1 95.62 522 LEU A O 1
ATOM 4093 N N . GLY A 1 523 ? -14.133 -17.891 -2.484 1 93.62 523 GLY A N 1
ATOM 4094 C CA . GLY A 1 523 ? -14.523 -18.672 -1.321 1 93.62 523 GLY A CA 1
ATOM 4095 C C . GLY A 1 523 ? -15.938 -18.359 -0.852 1 93.62 523 GLY A C 1
ATOM 4096 O O . GLY A 1 523 ? -16.672 -19.281 -0.476 1 93.62 523 GLY A O 1
ATOM 4097 N N . GLU A 1 524 ? -16.281 -17.109 -0.895 1 93.19 524 GLU A N 1
ATOM 4098 C CA . GLU A 1 524 ? -17.625 -16.703 -0.502 1 93.19 524 GLU A CA 1
ATOM 4099 C C . GLU A 1 524 ? -18.672 -17.25 -1.473 1 93.19 524 GLU A C 1
ATOM 4101 O O . GLU A 1 524 ? -19.75 -17.688 -1.055 1 93.19 524 GLU A O 1
ATOM 4106 N N . TYR A 1 525 ? -18.375 -17.188 -2.76 1 95 525 TYR A N 1
ATOM 4107 C CA . TYR A 1 525 ? -19.297 -17.703 -3.768 1 95 525 TYR A CA 1
ATOM 4108 C C . TYR A 1 525 ? -19.469 -19.219 -3.619 1 95 525 TYR A C 1
ATOM 4110 O O . TYR A 1 525 ? -20.562 -19.734 -3.828 1 95 525 TYR A O 1
ATOM 4118 N N . ILE A 1 526 ? -18.391 -19.906 -3.283 1 92.62 526 ILE A N 1
ATOM 4119 C CA . ILE A 1 526 ? -18.438 -21.344 -3.084 1 92.62 526 ILE A CA 1
ATOM 4120 C C . ILE A 1 526 ? -19.266 -21.656 -1.844 1 92.62 526 ILE A C 1
ATOM 4122 O O . ILE A 1 526 ? -20.156 -22.516 -1.888 1 92.62 526 ILE A O 1
ATOM 4126 N N . LYS A 1 527 ? -19.031 -20.969 -0.737 1 92 527 LYS A N 1
ATOM 4127 C CA . LYS A 1 527 ? -19.734 -21.172 0.524 1 92 527 LYS A CA 1
ATOM 4128 C C . LYS A 1 527 ? -21.234 -20.922 0.368 1 92 527 LYS A C 1
ATOM 4130 O O . LYS A 1 527 ? -22.062 -21.641 0.948 1 92 527 LYS A O 1
ATOM 4135 N N . ASN A 1 528 ? -21.594 -19.938 -0.489 1 94.19 528 ASN A N 1
ATOM 4136 C CA . ASN A 1 528 ? -22.984 -19.578 -0.681 1 94.19 528 ASN A CA 1
ATOM 4137 C C . ASN A 1 528 ? -23.625 -20.359 -1.822 1 94.19 528 ASN A C 1
ATOM 4139 O O . ASN A 1 528 ? -24.75 -20.078 -2.221 1 94.19 528 ASN A O 1
ATOM 4143 N N . GLU A 1 529 ? -22.891 -21.266 -2.422 1 92.88 529 GLU A N 1
ATOM 4144 C CA . GLU A 1 529 ? -23.359 -22.109 -3.521 1 92.88 529 GLU A CA 1
ATOM 4145 C C . GLU A 1 529 ? -23.875 -21.266 -4.684 1 92.88 529 GLU A C 1
ATOM 4147 O O . GLU A 1 529 ? -24.891 -21.578 -5.297 1 92.88 529 GLU A O 1
ATOM 4152 N N . ALA A 1 530 ? -23.156 -20.188 -4.902 1 94.38 530 ALA A N 1
ATOM 4153 C CA . ALA A 1 530 ? -23.547 -19.266 -5.965 1 94.38 530 ALA A CA 1
ATOM 4154 C C . ALA A 1 530 ? -22.969 -19.703 -7.309 1 94.38 530 ALA A C 1
ATOM 4156 O O . ALA A 1 530 ? -23.406 -19.219 -8.359 1 94.38 530 ALA A O 1
ATOM 4157 N N . ILE A 1 531 ? -22.047 -20.656 -7.277 1 94 531 ILE A N 1
ATOM 4158 C CA . ILE A 1 531 ? -21.391 -21.141 -8.492 1 94 531 ILE A CA 1
ATOM 4159 C C . ILE A 1 531 ? -21.25 -22.656 -8.414 1 94 531 ILE A C 1
ATOM 4161 O O . ILE A 1 531 ? -21.156 -23.234 -7.324 1 94 531 ILE A O 1
ATOM 4165 N N . ASP A 1 532 ? -21.234 -23.266 -9.555 1 92.88 532 ASP A N 1
ATOM 4166 C CA . ASP A 1 532 ? -21.047 -24.703 -9.625 1 92.88 532 ASP A CA 1
ATOM 4167 C C . ASP A 1 532 ? -19.609 -25.094 -9.273 1 92.88 532 ASP A C 1
ATOM 4169 O O . ASP A 1 532 ? -18.688 -24.281 -9.414 1 92.88 532 ASP A O 1
ATOM 4173 N N . ALA A 1 533 ? -19.438 -26.344 -8.875 1 90.12 533 ALA A N 1
ATOM 4174 C CA . ALA A 1 533 ? -18.141 -26.859 -8.469 1 90.12 533 ALA A CA 1
ATOM 4175 C C . ALA A 1 533 ? -17.141 -26.797 -9.625 1 90.12 533 ALA A C 1
ATOM 4177 O O . ALA A 1 533 ? -15.961 -26.469 -9.422 1 90.12 533 ALA A O 1
ATOM 4178 N N . ARG A 1 534 ? -17.578 -27.125 -10.766 1 92.75 534 ARG A N 1
ATOM 4179 C CA . ARG A 1 534 ? -16.703 -27.094 -11.93 1 92.75 534 ARG A CA 1
ATOM 4180 C C . ARG A 1 534 ? -16.234 -25.672 -12.219 1 92.75 534 ARG A C 1
ATOM 4182 O O . ARG A 1 534 ? -15.047 -25.453 -12.492 1 92.75 534 ARG A O 1
ATOM 4189 N N . SER A 1 535 ? -17.203 -24.703 -12.164 1 95.19 535 SER A N 1
ATOM 4190 C CA . SER A 1 535 ? -16.859 -23.297 -12.375 1 95.19 535 SER A CA 1
ATOM 4191 C C . SER A 1 535 ? -15.883 -22.812 -11.32 1 95.19 535 SER A C 1
ATOM 4193 O O . SER A 1 535 ? -14.961 -22.047 -11.625 1 95.19 535 SER A O 1
ATOM 4195 N N . ALA A 1 536 ? -16.062 -23.281 -10.086 1 94.38 536 ALA A N 1
ATOM 4196 C CA . ALA A 1 536 ? -15.148 -22.922 -9.008 1 94.38 536 ALA A CA 1
ATOM 4197 C C . ALA A 1 536 ? -13.75 -23.469 -9.273 1 94.38 536 ALA A C 1
ATOM 4199 O O . ALA A 1 536 ? -12.75 -22.797 -8.977 1 94.38 536 ALA A O 1
ATOM 4200 N N . GLY A 1 537 ? -13.703 -24.688 -9.781 1 93.44 537 GLY A N 1
ATOM 4201 C CA . GLY A 1 537 ? -12.422 -25.266 -10.141 1 93.44 537 GLY A CA 1
ATOM 4202 C C . GLY A 1 537 ? -11.695 -24.484 -11.227 1 93.44 537 GLY A C 1
ATOM 4203 O O . GLY A 1 537 ? -10.508 -24.188 -11.094 1 93.44 537 GLY A O 1
ATOM 4204 N N . ILE A 1 538 ? -12.445 -24.141 -12.281 1 96 538 ILE A N 1
ATOM 4205 C CA . ILE A 1 538 ? -11.867 -23.359 -13.383 1 96 538 ILE A CA 1
ATOM 4206 C C . ILE A 1 538 ? -11.367 -22.016 -12.859 1 96 538 ILE A C 1
ATOM 4208 O O . ILE A 1 538 ? -10.25 -21.609 -13.18 1 96 538 ILE A O 1
ATOM 4212 N N . ALA A 1 539 ? -12.195 -21.391 -12.031 1 96.69 539 ALA A N 1
ATOM 4213 C CA . ALA A 1 539 ? -11.828 -20.094 -11.469 1 96.69 539 ALA A CA 1
ATOM 4214 C C . ALA A 1 539 ? -10.578 -20.203 -10.609 1 96.69 539 ALA A C 1
ATOM 4216 O O . ALA A 1 539 ? -9.719 -19.312 -10.625 1 96.69 539 ALA A O 1
ATOM 4217 N N . THR A 1 540 ? -10.438 -21.25 -9.883 1 95.06 540 THR A N 1
ATOM 4218 C CA . THR A 1 540 ? -9.273 -21.469 -9.023 1 95.06 540 THR A CA 1
ATOM 4219 C C . THR A 1 540 ? -7.992 -21.484 -9.852 1 95.06 540 THR A C 1
ATOM 4221 O O . THR A 1 540 ? -7 -20.844 -9.477 1 95.06 540 THR A O 1
ATOM 4224 N N . PHE A 1 541 ? -8.039 -22.172 -10.938 1 96.38 541 PHE A N 1
ATOM 4225 C CA . PHE A 1 541 ? -6.879 -22.234 -11.82 1 96.38 541 PHE A CA 1
ATOM 4226 C C . PHE A 1 541 ? -6.617 -20.891 -12.469 1 96.38 541 PHE A C 1
ATOM 4228 O O . PHE A 1 541 ? -5.465 -20.5 -12.656 1 96.38 541 PHE A O 1
ATOM 4235 N N . ALA A 1 542 ? -7.66 -20.188 -12.797 1 97.5 542 ALA A N 1
ATOM 4236 C CA . ALA A 1 542 ? -7.555 -18.938 -13.547 1 97.5 542 ALA A CA 1
ATOM 4237 C C . ALA A 1 542 ? -6.875 -17.859 -12.711 1 97.5 542 ALA A C 1
ATOM 4239 O O . ALA A 1 542 ? -6.172 -17 -13.242 1 97.5 542 ALA A O 1
ATOM 4240 N N . ILE A 1 543 ? -7.094 -17.875 -11.406 1 96.44 543 ILE A N 1
ATOM 4241 C CA . ILE A 1 543 ? -6.602 -16.766 -10.594 1 96.44 543 ILE A CA 1
ATOM 4242 C C . ILE A 1 543 ? -5.363 -17.219 -9.812 1 96.44 543 ILE A C 1
ATOM 4244 O O . ILE A 1 543 ? -4.906 -16.516 -8.906 1 96.44 543 ILE A O 1
ATOM 4248 N N . CYS A 1 544 ? -4.82 -18.391 -10.164 1 94.31 544 CYS A N 1
ATOM 4249 C CA . CYS A 1 544 ? -3.664 -18.938 -9.477 1 94.31 544 CYS A CA 1
ATOM 4250 C C . CYS A 1 544 ? -2.367 -18.375 -10.039 1 94.31 544 CYS A C 1
ATOM 4252 O O . CYS A 1 544 ? -1.535 -19.125 -10.562 1 94.31 544 CYS A O 1
ATOM 4254 N N . GLY A 1 545 ? -2.105 -17.156 -9.922 1 94.88 545 GLY A N 1
ATOM 4255 C CA . GLY A 1 545 ? -0.904 -16.453 -10.359 1 94.88 545 GLY A CA 1
ATOM 4256 C C . GLY A 1 545 ? -0.74 -15.094 -9.719 1 94.88 545 GLY A C 1
ATOM 4257 O O . GLY A 1 545 ? -1.708 -14.516 -9.219 1 94.88 545 GLY A O 1
ATOM 4258 N N . PHE A 1 546 ? 0.449 -14.555 -9.781 1 92.69 546 PHE A N 1
ATOM 4259 C CA . PHE A 1 546 ? 0.747 -13.289 -9.133 1 92.69 546 PHE A CA 1
ATOM 4260 C C . PHE A 1 546 ? 0.537 -12.125 -10.094 1 92.69 546 PHE A C 1
ATOM 4262 O O . PHE A 1 546 ? 0.86 -10.977 -9.773 1 92.69 546 PHE A O 1
ATOM 4269 N N . ALA A 1 547 ? -0.016 -12.445 -11.266 1 93.81 547 ALA A N 1
ATOM 4270 C CA . ALA A 1 547 ? -0.117 -11.398 -12.281 1 93.81 547 ALA A CA 1
ATOM 4271 C C . ALA A 1 547 ? -1.122 -10.328 -11.867 1 93.81 547 ALA A C 1
ATOM 4273 O O . ALA A 1 547 ? -2.316 -10.445 -12.156 1 93.81 547 ALA A O 1
ATOM 4274 N N . ASN A 1 548 ? -0.765 -9.266 -11.328 1 90 548 ASN A N 1
ATOM 4275 C CA . ASN A 1 548 ? -1.505 -8.055 -11 1 90 548 ASN A CA 1
ATOM 4276 C C . ASN A 1 548 ? -0.587 -6.836 -10.938 1 90 548 ASN A C 1
ATOM 4278 O O . ASN A 1 548 ? 0.636 -6.969 -10.984 1 90 548 ASN A O 1
ATOM 4282 N N . PRO A 1 549 ? -1.167 -5.715 -10.914 1 83.62 549 PRO A N 1
ATOM 4283 C CA . PRO A 1 549 ? -0.345 -4.504 -11.016 1 83.62 549 PRO A CA 1
ATOM 4284 C C . PRO A 1 549 ? 0.627 -4.355 -9.844 1 83.62 549 PRO A C 1
ATOM 4286 O O . PRO A 1 549 ? 1.774 -3.945 -10.039 1 83.62 549 PRO A O 1
ATOM 4289 N N . SER A 1 550 ? 0.212 -4.625 -8.656 1 82 550 SER A N 1
ATOM 4290 C CA . SER A 1 550 ? 1.094 -4.535 -7.5 1 82 550 SER A CA 1
ATOM 4291 C C . SER A 1 550 ? 2.287 -5.477 -7.637 1 82 550 SER A C 1
ATOM 4293 O O . SER A 1 550 ? 3.424 -5.086 -7.363 1 82 550 SER A O 1
ATOM 4295 N N . SER A 1 551 ? 2.031 -6.664 -8.039 1 88.69 551 SER A N 1
ATOM 4296 C CA . SER A 1 551 ? 3.084 -7.656 -8.234 1 88.69 551 SER A CA 1
ATOM 4297 C C . SER A 1 551 ? 4.051 -7.227 -9.328 1 88.69 551 SER A C 1
ATOM 4299 O O . SER A 1 551 ? 5.246 -7.52 -9.258 1 88.69 551 SER A O 1
ATOM 4301 N N . MET A 1 552 ? 3.518 -6.629 -10.305 1 89.5 552 MET A N 1
ATOM 4302 C CA . MET A 1 552 ? 4.383 -6.133 -11.375 1 89.5 552 MET A CA 1
ATOM 4303 C C . MET A 1 552 ? 5.398 -5.133 -10.828 1 89.5 552 MET A C 1
ATOM 4305 O O . MET A 1 552 ? 6.586 -5.215 -11.148 1 89.5 552 MET A O 1
ATOM 4309 N N . GLY A 1 553 ? 4.949 -4.164 -10.07 1 81.12 553 GLY A N 1
ATOM 4310 C CA . GLY A 1 553 ? 5.867 -3.223 -9.453 1 81.12 553 GLY A CA 1
ATOM 4311 C C . GLY A 1 553 ? 6.91 -3.893 -8.578 1 81.12 553 GLY A C 1
ATOM 4312 O O . GLY A 1 553 ? 8.094 -3.555 -8.648 1 81.12 553 GLY A O 1
ATOM 4313 N N . ILE A 1 554 ? 6.508 -4.863 -7.824 1 80.5 554 ILE A N 1
ATOM 4314 C CA . ILE A 1 554 ? 7.391 -5.582 -6.91 1 80.5 554 ILE A CA 1
ATOM 4315 C C . ILE A 1 554 ? 8.461 -6.328 -7.707 1 80.5 554 ILE A C 1
ATOM 4317 O O . ILE A 1 554 ? 9.641 -6.293 -7.355 1 80.5 554 ILE A O 1
ATOM 4321 N N . LEU A 1 555 ? 8.008 -6.98 -8.695 1 89.31 555 LEU A N 1
ATOM 4322 C CA . LEU A 1 555 ? 8.945 -7.773 -9.469 1 89.31 555 LEU A CA 1
ATOM 4323 C C . LEU A 1 555 ? 9.945 -6.879 -10.195 1 89.31 555 LEU A C 1
ATOM 4325 O O . LEU A 1 555 ? 11.133 -7.199 -10.273 1 89.31 555 LEU A O 1
ATOM 4329 N N . ILE A 1 556 ? 9.508 -5.766 -10.781 1 86.56 556 ILE A N 1
ATOM 4330 C CA . ILE A 1 556 ? 10.406 -4.801 -11.398 1 86.56 556 ILE A CA 1
ATOM 4331 C C . ILE A 1 556 ? 11.43 -4.32 -10.375 1 86.56 556 ILE A C 1
ATOM 4333 O O . ILE A 1 556 ? 12.633 -4.301 -10.648 1 86.56 556 ILE A O 1
ATOM 4337 N N . GLY A 1 557 ? 10.961 -3.941 -9.273 1 79.19 557 GLY A N 1
ATOM 4338 C CA . GLY A 1 557 ? 11.852 -3.492 -8.211 1 79.19 557 GLY A CA 1
ATOM 4339 C C . GLY A 1 557 ? 12.867 -4.543 -7.797 1 79.19 557 GLY A C 1
ATOM 4340 O O . GLY A 1 557 ? 14.047 -4.238 -7.629 1 79.19 557 GLY A O 1
ATOM 4341 N N . SER A 1 558 ? 12.414 -5.758 -7.629 1 84.25 558 SER A N 1
ATOM 4342 C CA . SER A 1 558 ? 13.266 -6.855 -7.188 1 84.25 558 SER A CA 1
ATOM 4343 C C . SER A 1 558 ? 14.352 -7.16 -8.211 1 84.25 558 SER A C 1
ATOM 4345 O O . SER A 1 558 ? 15.531 -7.289 -7.859 1 84.25 558 SER A O 1
ATOM 4347 N N . LEU A 1 559 ? 13.992 -7.273 -9.445 1 90.19 559 LEU A N 1
ATOM 4348 C CA . LEU A 1 559 ? 14.945 -7.574 -10.5 1 90.19 559 LEU A CA 1
ATOM 4349 C C . LEU A 1 559 ? 15.914 -6.414 -10.703 1 90.19 559 LEU A C 1
ATOM 4351 O O . LEU A 1 559 ? 17.109 -6.629 -10.914 1 90.19 559 LEU A O 1
ATOM 4355 N N . SER A 1 560 ? 15.383 -5.203 -10.609 1 85.44 560 SER A N 1
ATOM 4356 C CA . SER A 1 560 ? 16.219 -4.023 -10.781 1 85.44 560 SER A CA 1
ATOM 4357 C C . SER A 1 560 ? 17.234 -3.889 -9.648 1 85.44 560 SER A C 1
ATOM 4359 O O . SER A 1 560 ? 18.344 -3.393 -9.852 1 85.44 560 SER A O 1
ATOM 4361 N N . ALA A 1 561 ? 16.844 -4.277 -8.523 1 79.5 561 ALA A N 1
ATOM 4362 C CA . ALA A 1 561 ? 17.781 -4.27 -7.391 1 79.5 561 ALA A CA 1
ATOM 4363 C C . ALA A 1 561 ? 18.906 -5.266 -7.605 1 79.5 561 ALA A C 1
ATOM 4365 O O . ALA A 1 561 ? 20.047 -5.031 -7.172 1 79.5 561 ALA A O 1
ATOM 4366 N N . MET A 1 562 ? 18.672 -6.355 -8.242 1 85.38 562 MET A N 1
ATOM 4367 C CA . MET A 1 562 ? 19.656 -7.395 -8.5 1 85.38 562 MET A CA 1
ATOM 4368 C C . MET A 1 562 ? 20.547 -7.016 -9.672 1 85.38 562 MET A C 1
ATOM 4370 O O . MET A 1 562 ? 21.719 -7.41 -9.727 1 85.38 562 MET A O 1
ATOM 4374 N N . ALA A 1 563 ? 19.922 -6.301 -10.602 1 90.94 563 ALA A N 1
ATOM 4375 C CA . ALA A 1 563 ? 20.656 -5.836 -11.781 1 90.94 563 ALA A CA 1
ATOM 4376 C C . ALA A 1 563 ? 20.219 -4.426 -12.172 1 90.94 563 ALA A C 1
ATOM 4378 O O . ALA A 1 563 ? 19.469 -4.246 -13.133 1 90.94 563 ALA A O 1
ATOM 4379 N N . PRO A 1 564 ? 20.75 -3.447 -11.57 1 85 564 PRO A N 1
ATOM 4380 C CA . PRO A 1 564 ? 20.328 -2.064 -11.773 1 85 564 PRO A CA 1
ATOM 4381 C C . PRO A 1 564 ? 20.516 -1.596 -13.219 1 85 564 PRO A C 1
ATOM 4383 O O . PRO A 1 564 ? 19.688 -0.823 -13.727 1 85 564 PRO A O 1
ATOM 4386 N N . LYS A 1 565 ? 21.453 -2.01 -13.875 1 89 565 LYS A N 1
ATOM 4387 C CA . LYS A 1 565 ? 21.734 -1.592 -15.242 1 89 565 LYS A CA 1
ATOM 4388 C C . LYS A 1 565 ? 20.672 -2.102 -16.203 1 89 565 LYS A C 1
ATOM 4390 O O . LYS A 1 565 ? 20.484 -1.541 -17.297 1 89 565 LYS A O 1
ATOM 4395 N N . GLN A 1 566 ? 19.922 -3.115 -15.805 1 92.75 566 GLN A N 1
ATOM 4396 C CA . GLN A 1 566 ? 18.922 -3.729 -16.672 1 92.75 566 GLN A CA 1
ATOM 4397 C C . GLN A 1 566 ? 17.531 -3.148 -16.391 1 92.75 566 GLN A C 1
ATOM 4399 O O . GLN A 1 566 ? 16.547 -3.594 -16.969 1 92.75 566 GLN A O 1
ATOM 4404 N N . ARG A 1 567 ? 17.438 -2.25 -15.531 1 86.5 567 ARG A N 1
ATOM 4405 C CA . ARG A 1 567 ? 16.156 -1.728 -15.07 1 86.5 567 ARG A CA 1
ATOM 4406 C C . ARG A 1 567 ? 15.305 -1.257 -16.234 1 86.5 567 ARG A C 1
ATOM 4408 O O . ARG A 1 567 ? 14.117 -1.587 -16.328 1 86.5 567 ARG A O 1
ATOM 4415 N N . PRO A 1 568 ? 15.898 -0.471 -17.203 1 85.5 568 PRO A N 1
ATOM 4416 C CA . PRO A 1 568 ? 15.07 -0.027 -18.312 1 85.5 568 PRO A CA 1
ATOM 4417 C C . PRO A 1 568 ? 14.516 -1.189 -19.141 1 85.5 568 PRO A C 1
ATOM 4419 O O . PRO A 1 568 ? 13.359 -1.153 -19.578 1 85.5 568 PRO A O 1
ATOM 4422 N N . LEU A 1 569 ? 15.297 -2.16 -19.312 1 92.12 569 LEU A N 1
ATOM 4423 C CA . LEU A 1 569 ? 14.859 -3.322 -20.078 1 92.12 569 LEU A CA 1
ATOM 4424 C C . LEU A 1 569 ? 13.789 -4.098 -19.312 1 92.12 569 LEU A C 1
ATOM 4426 O O . LEU A 1 569 ? 12.805 -4.555 -19.906 1 92.12 569 LEU A O 1
ATOM 4430 N N . ILE A 1 570 ? 13.977 -4.262 -18.047 1 93.06 570 ILE A N 1
ATOM 4431 C CA . ILE A 1 570 ? 13.023 -4.949 -17.172 1 93.06 570 ILE A CA 1
ATOM 4432 C C . ILE A 1 570 ? 11.664 -4.25 -17.25 1 93.06 570 ILE A C 1
ATOM 4434 O O . ILE A 1 570 ? 10.633 -4.898 -17.422 1 93.06 570 ILE A O 1
ATOM 4438 N N . ALA A 1 571 ? 11.703 -2.996 -17.156 1 86.62 571 ALA A N 1
ATOM 4439 C CA . ALA A 1 571 ? 10.469 -2.211 -17.188 1 86.62 571 ALA A CA 1
ATOM 4440 C C . ALA A 1 571 ? 9.773 -2.326 -18.531 1 86.62 571 ALA A C 1
ATOM 4442 O O . ALA A 1 571 ? 8.547 -2.375 -18.609 1 86.62 571 ALA A O 1
ATOM 4443 N N . LYS A 1 572 ? 10.539 -2.379 -19.531 1 88.75 572 LYS A N 1
ATOM 4444 C CA . LYS A 1 572 ? 10.016 -2.418 -20.906 1 88.75 572 LYS A CA 1
ATOM 4445 C C . LYS A 1 572 ? 9.273 -3.723 -21.172 1 88.75 572 LYS A C 1
ATOM 4447 O O . LYS A 1 572 ? 8.258 -3.736 -21.875 1 88.75 572 LYS A O 1
ATOM 4452 N N . VAL A 1 573 ? 9.711 -4.789 -20.578 1 94.31 573 VAL A N 1
ATOM 4453 C CA . VAL A 1 573 ? 9.141 -6.09 -20.906 1 94.31 573 VAL A CA 1
ATOM 4454 C C . VAL A 1 573 ? 8.086 -6.473 -19.859 1 94.31 573 VAL A C 1
ATOM 4456 O O . VAL A 1 573 ? 7.297 -7.395 -20.078 1 94.31 573 VAL A O 1
ATOM 4459 N N . ALA A 1 574 ? 7.996 -5.734 -18.812 1 92.75 574 ALA A N 1
ATOM 4460 C CA . ALA A 1 574 ? 7.211 -6.105 -17.625 1 92.75 574 ALA A CA 1
ATOM 4461 C C . ALA A 1 574 ? 5.727 -6.215 -17.984 1 92.75 574 ALA A C 1
ATOM 4463 O O . ALA A 1 574 ? 5.059 -7.172 -17.578 1 92.75 574 ALA A O 1
ATOM 4464 N N . PHE A 1 575 ? 5.227 -5.344 -18.719 1 91.5 575 PHE A N 1
ATOM 4465 C CA . PHE A 1 575 ? 3.801 -5.344 -19.016 1 91.5 575 PHE A CA 1
ATOM 4466 C C . PHE A 1 575 ? 3.426 -6.539 -19.891 1 91.5 575 PHE A C 1
ATOM 4468 O O . PHE A 1 575 ? 2.406 -7.191 -19.641 1 91.5 575 PHE A O 1
ATOM 4475 N N . ARG A 1 576 ? 4.16 -6.73 -20.859 1 95.38 576 ARG A N 1
ATOM 4476 C CA . ARG A 1 576 ? 3.924 -7.902 -21.703 1 95.38 576 ARG A CA 1
ATOM 4477 C C . ARG A 1 576 ? 3.998 -9.188 -20.891 1 95.38 576 ARG A C 1
ATOM 4479 O O . ARG A 1 576 ? 3.188 -10.094 -21.078 1 95.38 576 ARG A O 1
ATOM 4486 N N . ALA A 1 577 ? 5.008 -9.25 -20.062 1 97.12 577 ALA A N 1
ATOM 4487 C CA . ALA A 1 577 ? 5.156 -10.43 -19.219 1 97.12 577 ALA A CA 1
ATOM 4488 C C . ALA A 1 577 ? 3.939 -10.617 -18.312 1 97.12 577 ALA A C 1
ATOM 4490 O O . ALA A 1 577 ? 3.51 -11.742 -18.062 1 97.12 577 ALA A O 1
ATOM 4491 N N . PHE A 1 578 ? 3.434 -9.555 -17.875 1 94.88 578 PHE A N 1
ATOM 4492 C CA . PHE A 1 578 ? 2.238 -9.547 -17.031 1 94.88 578 PHE A CA 1
ATOM 4493 C C . PHE A 1 578 ? 1.057 -10.164 -17.781 1 94.88 578 PHE A C 1
ATOM 4495 O O . PHE A 1 578 ? 0.371 -11.039 -17.234 1 94.88 578 PHE A O 1
ATOM 4502 N N . VAL A 1 579 ? 0.799 -9.773 -18.953 1 96.25 579 VAL A N 1
ATOM 4503 C CA . VAL A 1 579 ? -0.307 -10.258 -19.766 1 96.25 579 VAL A CA 1
ATOM 4504 C C . VAL A 1 579 ? -0.111 -11.742 -20.062 1 96.25 579 VAL A C 1
ATOM 4506 O O . VAL A 1 579 ? -1.041 -12.539 -19.922 1 96.25 579 VAL A O 1
ATOM 4509 N N . VAL A 1 580 ? 1.084 -12.102 -20.422 1 98.06 580 VAL A N 1
ATOM 4510 C CA . VAL A 1 580 ? 1.362 -13.484 -20.812 1 98.06 580 VAL A CA 1
ATOM 4511 C C . VAL A 1 580 ? 1.265 -14.383 -19.578 1 98.06 580 VAL A C 1
ATOM 4513 O O . VAL A 1 580 ? 0.787 -15.516 -19.672 1 98.06 580 VAL A O 1
ATOM 4516 N N . GLY A 1 581 ? 1.79 -13.906 -18.422 1 97.5 581 GLY A N 1
ATOM 4517 C CA . GLY A 1 581 ? 1.615 -14.664 -17.203 1 97.5 581 GLY A CA 1
ATOM 4518 C C . GLY A 1 581 ? 0.161 -14.961 -16.875 1 97.5 581 GLY A C 1
ATOM 4519 O O . GLY A 1 581 ? -0.17 -16.062 -16.438 1 97.5 581 GLY A O 1
ATOM 4520 N N . SER A 1 582 ? -0.691 -14.031 -17.109 1 97.44 582 SER A N 1
ATOM 4521 C CA . SER A 1 582 ? -2.125 -14.234 -16.922 1 97.44 582 SER A CA 1
ATOM 4522 C C . SER A 1 582 ? -2.658 -15.281 -17.906 1 97.44 582 SER A C 1
ATOM 4524 O O . SER A 1 582 ? -3.475 -16.125 -17.531 1 97.44 582 SER A O 1
ATOM 4526 N N . ILE A 1 583 ? -2.223 -15.211 -19.109 1 97.88 583 ILE A N 1
ATOM 4527 C CA . ILE A 1 583 ? -2.666 -16.125 -20.156 1 97.88 583 ILE A CA 1
ATOM 4528 C C . ILE A 1 583 ? -2.289 -17.562 -19.766 1 97.88 583 ILE A C 1
ATOM 4530 O O . ILE A 1 583 ? -3.055 -18.5 -20.016 1 97.88 583 ILE A O 1
ATOM 4534 N N . VAL A 1 584 ? -1.094 -17.719 -19.172 1 98.06 584 VAL A N 1
ATOM 4535 C CA . VAL A 1 584 ? -0.669 -19.047 -18.734 1 98.06 584 VAL A CA 1
ATOM 4536 C C . VAL A 1 584 ? -1.686 -19.609 -17.75 1 98.06 584 VAL A C 1
ATOM 4538 O O . VAL A 1 584 ? -2.064 -20.781 -17.844 1 98.06 584 VAL A O 1
ATOM 4541 N N . CYS A 1 585 ? -2.141 -18.844 -16.828 1 97.69 585 CYS A N 1
ATOM 4542 C CA . CYS A 1 585 ? -3.131 -19.266 -15.836 1 97.69 585 CYS A CA 1
ATOM 4543 C C . CYS A 1 585 ? -4.465 -19.578 -16.5 1 97.69 585 CYS A C 1
ATOM 4545 O O . CYS A 1 585 ? -5.133 -20.547 -16.156 1 97.69 585 CYS A O 1
ATOM 4547 N N . PHE A 1 586 ? -4.836 -18.75 -17.469 1 98 586 PHE A N 1
ATOM 4548 C CA . PHE A 1 586 ? -6.09 -18.969 -18.188 1 98 586 PHE A CA 1
ATOM 4549 C C . PHE A 1 586 ? -6.039 -20.25 -19 1 98 586 PHE A C 1
ATOM 4551 O O . PHE A 1 586 ? -7.051 -20.953 -19.141 1 98 586 PHE A O 1
ATOM 4558 N N . MET A 1 587 ? -4.867 -20.547 -19.531 1 97.19 587 MET A N 1
ATOM 4559 C CA . MET A 1 587 ? -4.688 -21.797 -20.234 1 97.19 587 MET A CA 1
ATOM 4560 C C . MET A 1 587 ? -4.859 -22.984 -19.297 1 97.19 587 MET A C 1
ATOM 4562 O O . MET A 1 587 ? -5.527 -23.969 -19.641 1 97.19 587 MET A O 1
ATOM 4566 N N . SER A 1 588 ? -4.223 -22.875 -18.156 1 96.94 588 SER A N 1
ATOM 4567 C CA . SER A 1 588 ? -4.383 -23.922 -17.156 1 96.94 588 SER A CA 1
ATOM 4568 C C . SER A 1 588 ? -5.848 -24.109 -16.766 1 96.94 588 SER A C 1
ATOM 4570 O O . SER A 1 588 ? -6.32 -25.234 -16.625 1 96.94 588 SER A O 1
ATOM 4572 N N . ALA A 1 589 ? -6.531 -23 -16.594 1 97.44 589 ALA A N 1
ATOM 4573 C CA . ALA A 1 589 ? -7.945 -23.016 -16.234 1 97.44 589 ALA A CA 1
ATOM 4574 C C . ALA A 1 589 ? -8.781 -23.688 -17.328 1 97.44 589 ALA A C 1
ATOM 4576 O O . ALA A 1 589 ? -9.711 -24.438 -17.047 1 97.44 589 ALA A O 1
ATOM 4577 N N . SER A 1 590 ? -8.477 -23.391 -18.562 1 97 590 SER A N 1
ATOM 4578 C CA . SER A 1 590 ? -9.195 -23.953 -19.688 1 97 590 SER A CA 1
ATOM 4579 C C . SER A 1 590 ? -9.016 -25.469 -19.766 1 97 590 SER A C 1
ATOM 4581 O O . SER A 1 590 ? -9.977 -26.203 -20 1 97 590 SER A O 1
ATOM 4583 N N . PHE A 1 591 ? -7.809 -25.922 -19.609 1 95.81 591 PHE A N 1
ATOM 4584 C CA . PHE A 1 591 ? -7.555 -27.359 -19.609 1 95.81 591 PHE A CA 1
ATOM 4585 C C . PHE A 1 591 ? -8.258 -28.031 -18.438 1 95.81 591 PHE A C 1
ATOM 4587 O O . PHE A 1 591 ? -8.828 -29.109 -18.578 1 95.81 591 PHE A O 1
ATOM 4594 N N . ALA A 1 592 ? -8.164 -27.375 -17.25 1 93.75 592 ALA A N 1
ATOM 4595 C CA . ALA A 1 592 ? -8.891 -27.891 -16.109 1 93.75 592 ALA A CA 1
ATOM 4596 C C . ALA A 1 592 ? -10.391 -28 -16.406 1 93.75 592 ALA A C 1
ATOM 4598 O O . ALA A 1 592 ? -11.047 -28.938 -15.953 1 93.75 592 ALA A O 1
ATOM 4599 N N . GLY A 1 593 ? -10.914 -27.062 -17.141 1 91.31 593 GLY A N 1
ATOM 4600 C CA . GLY A 1 593 ? -12.32 -27.062 -17.516 1 91.31 593 GLY A CA 1
ATOM 4601 C C . GLY A 1 593 ? -12.719 -28.281 -18.328 1 91.31 593 GLY A C 1
ATOM 4602 O O . GLY A 1 593 ? -13.867 -28.719 -18.266 1 91.31 593 GLY A O 1
ATOM 4603 N N . ILE A 1 594 ? -11.781 -28.859 -19.016 1 91.75 594 ILE A N 1
ATOM 4604 C CA . ILE A 1 594 ? -12.031 -30.047 -19.812 1 91.75 594 ILE A CA 1
ATOM 4605 C C . ILE A 1 594 ? -12.008 -31.281 -18.922 1 91.75 594 ILE A C 1
ATOM 4607 O O . ILE A 1 594 ? -12.805 -32.219 -19.109 1 91.75 594 ILE A O 1
ATOM 4611 N N . PHE A 1 595 ? -11.188 -31.234 -17.859 1 91.75 595 PHE A N 1
ATOM 4612 C CA . PHE A 1 595 ? -10.875 -32.469 -17.141 1 91.75 595 PHE A CA 1
ATOM 4613 C C . PHE A 1 595 ? -11.734 -32.594 -15.883 1 91.75 595 PHE A C 1
ATOM 4615 O O . PHE A 1 595 ? -11.922 -33.688 -15.352 1 91.75 595 PHE A O 1
ATOM 4622 N N . ILE A 1 596 ? -12.211 -31.422 -15.336 1 87.25 596 ILE A N 1
ATOM 4623 C CA . ILE A 1 596 ? -12.992 -31.469 -14.102 1 87.25 596 ILE A CA 1
ATOM 4624 C C . ILE A 1 596 ? -14.414 -31.938 -14.406 1 87.25 596 ILE A C 1
ATOM 4626 O O . ILE A 1 596 ? -15.047 -31.438 -15.344 1 87.25 596 ILE A O 1
ATOM 4630 N N . ASP A 1 597 ? -14.844 -32.875 -13.625 1 78.69 597 ASP A N 1
ATOM 4631 C CA . ASP A 1 597 ? -16.188 -33.438 -13.828 1 78.69 597 ASP A CA 1
ATOM 4632 C C . ASP A 1 597 ? -17.234 -32.5 -13.234 1 78.69 597 ASP A C 1
ATOM 4634 O O . ASP A 1 597 ? -16.953 -31.75 -12.305 1 78.69 597 ASP A O 1
ATOM 4638 N N . GLU A 1 598 ? -18.359 -32.438 -13.859 1 67.44 598 GLU A N 1
ATOM 4639 C CA . GLU A 1 598 ? -19.469 -31.578 -13.422 1 67.44 598 GLU A CA 1
ATOM 4640 C C . GLU A 1 598 ? -19.875 -31.906 -11.984 1 67.44 598 GLU A C 1
ATOM 4642 O O . GLU A 1 598 ? -20.25 -31.016 -11.227 1 67.44 598 GLU A O 1
ATOM 4647 N N . GLU A 1 599 ? -19.906 -33.125 -11.578 1 59.12 599 GLU A N 1
ATOM 4648 C CA . GLU A 1 599 ? -20.406 -33.531 -10.273 1 59.12 599 GLU A CA 1
ATOM 4649 C C . GLU A 1 599 ? -19.281 -33.656 -9.25 1 59.12 599 GLU A C 1
ATOM 4651 O O . GLU A 1 599 ? -19.5 -34.094 -8.125 1 59.12 599 GLU A O 1
ATOM 4656 N N . GLN A 1 600 ? -18.203 -33.188 -9.625 1 53.47 600 GLN A N 1
ATOM 4657 C CA . GLN A 1 600 ? -17.125 -33.406 -8.68 1 53.47 600 GLN A CA 1
ATOM 4658 C C . GLN A 1 600 ? -17.172 -32.438 -7.52 1 53.47 600 GLN A C 1
ATOM 4660 O O . GLN A 1 600 ? -17.422 -31.234 -7.723 1 53.47 600 GLN A O 1
ATOM 4665 N N . ASP A 1 601 ? -17.438 -32.906 -6.305 1 47.59 601 ASP A N 1
ATOM 4666 C CA . ASP A 1 601 ? -17.406 -32.156 -5.051 1 47.59 601 ASP A CA 1
ATOM 4667 C C . ASP A 1 601 ? -16.078 -31.422 -4.863 1 47.59 601 ASP A C 1
ATOM 4669 O O . ASP A 1 601 ? -15.023 -31.984 -5.16 1 47.59 601 ASP A O 1
ATOM 4673 N N . LEU A 1 602 ? -16.109 -30.062 -4.906 1 47.75 602 LEU A N 1
ATOM 4674 C CA . LEU A 1 602 ? -14.883 -29.344 -4.539 1 47.75 602 LEU A CA 1
ATOM 4675 C C . LEU A 1 602 ? -14.461 -29.688 -3.117 1 47.75 602 LEU A C 1
ATOM 4677 O O . LEU A 1 602 ? -15.305 -29.812 -2.225 1 47.75 602 LEU A O 1
ATOM 4681 N N . MET B 1 1 ? 38.094 8.805 -10.594 1 22.16 1 MET B N 1
ATOM 4682 C CA . MET B 1 1 ? 36.875 8.797 -9.797 1 22.16 1 MET B CA 1
ATOM 4683 C C . MET B 1 1 ? 35.812 9.688 -10.422 1 22.16 1 MET B C 1
ATOM 4685 O O . MET B 1 1 ? 35.75 10.891 -10.164 1 22.16 1 MET B O 1
ATOM 4689 N N . ASN B 1 2 ? 35.5 9.57 -11.703 1 22.25 2 ASN B N 1
ATOM 4690 C CA . ASN B 1 2 ? 34.844 10.406 -12.711 1 22.25 2 ASN B CA 1
ATOM 4691 C C . ASN B 1 2 ? 33.375 10.555 -12.422 1 22.25 2 ASN B C 1
ATOM 4693 O O . ASN B 1 2 ? 32.625 9.562 -12.359 1 22.25 2 ASN B O 1
ATOM 4697 N N . GLU B 1 3 ? 33.031 11.547 -11.57 1 23.86 3 GLU B N 1
ATOM 4698 C CA . GLU B 1 3 ? 31.797 12.094 -11.039 1 23.86 3 GLU B CA 1
ATOM 4699 C C . GLU B 1 3 ? 30.797 12.406 -12.156 1 23.86 3 GLU B C 1
ATOM 4701 O O . GLU B 1 3 ? 30.969 13.375 -12.898 1 23.86 3 GLU B O 1
ATOM 4706 N N . ASP B 1 4 ? 30.469 11.383 -12.938 1 25.14 4 ASP B N 1
ATOM 4707 C CA . ASP B 1 4 ? 29.547 11.617 -14.039 1 25.14 4 ASP B CA 1
ATOM 4708 C C . ASP B 1 4 ? 28.25 12.242 -13.539 1 25.14 4 ASP B C 1
ATOM 4710 O O . ASP B 1 4 ? 27.5 11.602 -12.797 1 25.14 4 ASP B O 1
ATOM 4714 N N . SER B 1 5 ? 28.266 13.539 -13.234 1 26.39 5 SER B N 1
ATOM 4715 C CA . SER B 1 5 ? 27.219 14.477 -12.883 1 26.39 5 SER B CA 1
ATOM 4716 C C . SER B 1 5 ? 26.047 14.383 -13.852 1 26.39 5 SER B C 1
ATOM 4718 O O . SER B 1 5 ? 26.203 14.602 -15.055 1 26.39 5 SER B O 1
ATOM 4720 N N . SER B 1 6 ? 25.266 13.281 -13.711 1 28.33 6 SER B N 1
ATOM 4721 C CA . SER B 1 6 ? 24.047 13.102 -14.5 1 28.33 6 SER B CA 1
ATOM 4722 C C . SER B 1 6 ? 23.266 14.406 -14.617 1 28.33 6 SER B C 1
ATOM 4724 O O . SER B 1 6 ? 22.891 15 -13.602 1 28.33 6 SER B O 1
ATOM 4726 N N . ASN B 1 7 ? 23.625 15.234 -15.562 1 27.67 7 ASN B N 1
ATOM 4727 C CA . ASN B 1 7 ? 23.031 16.516 -15.969 1 27.67 7 ASN B CA 1
ATOM 4728 C C . ASN B 1 7 ? 21.531 16.406 -16.156 1 27.67 7 ASN B C 1
ATOM 4730 O O . ASN B 1 7 ? 21.047 15.508 -16.844 1 27.67 7 ASN B O 1
ATOM 4734 N N . GLY B 1 8 ? 20.797 16.656 -15.086 1 27.27 8 GLY B N 1
ATOM 4735 C CA . GLY B 1 8 ? 19.344 16.781 -15.055 1 27.27 8 GLY B CA 1
ATOM 4736 C C . GLY B 1 8 ? 18.797 17.547 -16.25 1 27.27 8 GLY B C 1
ATOM 4737 O O . GLY B 1 8 ? 19.359 18.547 -16.672 1 27.27 8 GLY B O 1
ATOM 4738 N N . GLU B 1 9 ? 18.281 16.828 -17.219 1 27.78 9 GLU B N 1
ATOM 4739 C CA . GLU B 1 9 ? 17.625 17.422 -18.391 1 27.78 9 GLU B CA 1
ATOM 4740 C C . GLU B 1 9 ? 16.703 18.562 -18 1 27.78 9 GLU B C 1
ATOM 4742 O O . GLU B 1 9 ? 16.109 18.547 -16.922 1 27.78 9 GLU B O 1
ATOM 4747 N N . LEU B 1 10 ? 16.828 19.734 -18.547 1 30.81 10 LEU B N 1
ATOM 4748 C CA . LEU B 1 10 ? 16.203 21.047 -18.453 1 30.81 10 LEU B CA 1
ATOM 4749 C C . LEU B 1 10 ? 14.688 20.953 -18.594 1 30.81 10 LEU B C 1
ATOM 4751 O O . LEU B 1 10 ? 14.18 20.438 -19.578 1 30.81 10 LEU B O 1
ATOM 4755 N N . ASN B 1 11 ? 14.07 20.609 -17.453 1 27.36 11 ASN B N 1
ATOM 4756 C CA . ASN B 1 11 ? 12.617 20.656 -17.578 1 27.36 11 ASN B CA 1
ATOM 4757 C C . ASN B 1 11 ? 12.133 22.062 -17.969 1 27.36 11 ASN B C 1
ATOM 4759 O O . ASN B 1 11 ? 12.453 23.047 -17.297 1 27.36 11 ASN B O 1
ATOM 4763 N N . GLU B 1 12 ? 11.75 22.281 -19.203 1 30.31 12 GLU B N 1
ATOM 4764 C CA . GLU B 1 12 ? 11.289 23.453 -19.938 1 30.31 12 GLU B CA 1
ATOM 4765 C C . GLU B 1 12 ? 10.07 24.078 -19.25 1 30.31 12 GLU B C 1
ATOM 4767 O O . GLU B 1 12 ? 9.508 25.062 -19.75 1 30.31 12 GLU B O 1
ATOM 4772 N N . ALA B 1 13 ? 9.609 23.453 -18.141 1 30.33 13 ALA B N 1
ATOM 4773 C CA . ALA B 1 13 ? 8.328 24.016 -17.719 1 30.33 13 ALA B CA 1
ATOM 4774 C C . ALA B 1 13 ? 8.516 25.391 -17.094 1 30.33 13 ALA B C 1
ATOM 4776 O O . ALA B 1 13 ? 7.543 26.125 -16.891 1 30.33 13 ALA B O 1
ATOM 4777 N N . PHE B 1 14 ? 9.672 25.578 -16.391 1 31.36 14 PHE B N 1
ATOM 4778 C CA . PHE B 1 14 ? 9.844 26.938 -15.867 1 31.36 14 PHE B CA 1
ATOM 4779 C C . PHE B 1 14 ? 10.383 27.859 -16.938 1 31.36 14 PHE B C 1
ATOM 4781 O O . PHE B 1 14 ? 11.328 28.625 -16.703 1 31.36 14 PHE B O 1
ATOM 4788 N N . THR B 1 15 ? 10.516 27.484 -18.219 1 30.62 15 THR B N 1
ATOM 4789 C CA . THR B 1 15 ? 11.07 28.516 -19.078 1 30.62 15 THR B CA 1
ATOM 4790 C C . THR B 1 15 ? 10.211 29.781 -19.031 1 30.62 15 THR B C 1
ATOM 4792 O O . THR B 1 15 ? 8.984 29.703 -19.016 1 30.62 15 THR B O 1
ATOM 4795 N N . ARG B 1 16 ? 10.766 30.875 -18.531 1 27.88 16 ARG B N 1
ATOM 4796 C CA . ARG B 1 16 ? 10.203 32.188 -18.781 1 27.88 16 ARG B CA 1
ATOM 4797 C C . ARG B 1 16 ? 9.688 32.312 -20.219 1 27.88 16 ARG B C 1
ATOM 4799 O O . ARG B 1 16 ? 10.344 31.859 -21.156 1 27.88 16 ARG B O 1
ATOM 4806 N N . ASP B 1 17 ? 8.32 32.531 -20.359 1 29.95 17 ASP B N 1
ATOM 4807 C CA . ASP B 1 17 ? 7.73 32.875 -21.656 1 29.95 17 ASP B CA 1
ATOM 4808 C C . ASP B 1 17 ? 8.672 33.75 -22.484 1 29.95 17 ASP B C 1
ATOM 4810 O O . ASP B 1 17 ? 8.469 33.938 -23.672 1 29.95 17 ASP B O 1
ATOM 4814 N N . GLU B 1 18 ? 9.57 34.531 -21.75 1 27.91 18 GLU B N 1
ATOM 4815 C CA . GLU B 1 18 ? 10.266 35.5 -22.594 1 27.91 18 GLU B CA 1
ATOM 4816 C C . GLU B 1 18 ? 11.164 34.812 -23.609 1 27.91 18 GLU B C 1
ATOM 4818 O O . GLU B 1 18 ? 11.391 35.312 -24.703 1 27.91 18 GLU B O 1
ATOM 4823 N N . GLU B 1 19 ? 11.906 33.875 -23.062 1 30.62 19 GLU B N 1
ATOM 4824 C CA . GLU B 1 19 ? 13.016 33.562 -23.953 1 30.62 19 GLU B CA 1
ATOM 4825 C C . GLU B 1 19 ? 12.539 32.812 -25.188 1 30.62 19 GLU B C 1
ATOM 4827 O O . GLU B 1 19 ? 13.344 32.25 -25.922 1 30.62 19 GLU B O 1
ATOM 4832 N N . VAL B 1 20 ? 11.195 32.688 -25.297 1 27.47 20 VAL B N 1
ATOM 4833 C CA . VAL B 1 20 ? 10.859 31.922 -26.5 1 27.47 20 VAL B CA 1
ATOM 4834 C C . VAL B 1 20 ? 11.391 32.656 -27.734 1 27.47 20 VAL B C 1
ATOM 4836 O O . VAL B 1 20 ? 11.461 32.062 -28.828 1 27.47 20 VAL B O 1
ATOM 4839 N N . GLU B 1 21 ? 11.477 34.031 -27.578 1 24.45 21 GLU B N 1
ATOM 4840 C CA . GLU B 1 21 ? 11.516 34.562 -28.938 1 24.45 21 GLU B CA 1
ATOM 4841 C C . GLU B 1 21 ? 12.828 34.219 -29.625 1 24.45 21 GLU B C 1
ATOM 4843 O O . GLU B 1 21 ? 12.938 34.312 -30.859 1 24.45 21 GLU B O 1
ATOM 4848 N N . SER B 1 22 ? 13.875 34.312 -28.797 1 24.19 22 SER B N 1
ATOM 4849 C CA . SER B 1 22 ? 15.055 34.562 -29.609 1 24.19 22 SER B CA 1
ATOM 4850 C C . SER B 1 22 ? 15.477 33.344 -30.391 1 24.19 22 SER B C 1
ATOM 4852 O O . SER B 1 22 ? 16.656 33.156 -30.688 1 24.19 22 SER B O 1
ATOM 4854 N N . GLY B 1 23 ? 14.648 32.344 -30.438 1 23.83 23 GLY B N 1
ATOM 4855 C CA . GLY B 1 23 ? 15.109 31.25 -31.281 1 23.83 23 GLY B CA 1
ATOM 4856 C C . GLY B 1 23 ? 15.469 31.703 -32.688 1 23.83 23 GLY B C 1
ATOM 4857 O O . GLY B 1 23 ? 14.609 31.75 -33.562 1 23.83 23 GLY B O 1
ATOM 4858 N N . ILE B 1 24 ? 16.312 32.844 -32.75 1 21.92 24 ILE B N 1
ATOM 4859 C CA . ILE B 1 24 ? 16.875 33.125 -34.062 1 21.92 24 ILE B CA 1
ATOM 4860 C C . ILE B 1 24 ? 17.406 31.844 -34.688 1 21.92 24 ILE B C 1
ATOM 4862 O O . ILE B 1 24 ? 18.266 31.172 -34.125 1 21.92 24 ILE B O 1
ATOM 4866 N N . THR B 1 25 ? 16.531 31.266 -35.438 1 22.25 25 THR B N 1
ATOM 4867 C CA . THR B 1 25 ? 16.766 30.156 -36.375 1 22.25 25 THR B CA 1
ATOM 4868 C C . THR B 1 25 ? 18.016 30.422 -37.219 1 22.25 25 THR B C 1
ATOM 4870 O O . THR B 1 25 ? 18.078 31.406 -37.969 1 22.25 25 THR B O 1
ATOM 4873 N N . ASP B 1 26 ? 19.203 30.469 -36.562 1 21.27 26 ASP B N 1
ATOM 4874 C CA . ASP B 1 26 ? 20.359 30.469 -37.438 1 21.27 26 ASP B CA 1
ATOM 4875 C C . ASP B 1 26 ? 20.188 29.422 -38.562 1 21.27 26 ASP B C 1
ATOM 4877 O O . ASP B 1 26 ? 20.078 28.219 -38.281 1 21.27 26 ASP B O 1
ATOM 4881 N N . ILE B 1 27 ? 19.484 29.828 -39.594 1 21.33 27 ILE B N 1
ATOM 4882 C CA . ILE B 1 27 ? 19.203 29.172 -40.875 1 21.33 27 ILE B CA 1
ATOM 4883 C C . ILE B 1 27 ? 20.5 28.766 -41.531 1 21.33 27 ILE B C 1
ATOM 4885 O O . ILE B 1 27 ? 20.531 28.453 -42.75 1 21.33 27 ILE B O 1
ATOM 4889 N N . THR B 1 28 ? 21.672 28.922 -40.969 1 21.44 28 THR B N 1
ATOM 4890 C CA . THR B 1 28 ? 22.734 28.688 -41.938 1 21.44 28 THR B CA 1
ATOM 4891 C C . THR B 1 28 ? 22.656 27.25 -42.469 1 21.44 28 THR B C 1
ATOM 4893 O O . THR B 1 28 ? 22.781 26.297 -41.688 1 21.44 28 THR B O 1
ATOM 4896 N N . GLY B 1 29 ? 21.719 27.078 -43.438 1 20.78 29 GLY B N 1
ATOM 4897 C CA . GLY B 1 29 ? 21.453 25.938 -44.281 1 20.78 29 GLY B CA 1
ATOM 4898 C C . GLY B 1 29 ? 22.703 25.391 -44.969 1 20.78 29 GLY B C 1
ATOM 4899 O O . GLY B 1 29 ? 23.219 26.016 -45.906 1 20.78 29 GLY B O 1
ATOM 4900 N N . ILE B 1 30 ? 23.812 25.141 -44.281 1 20.86 30 ILE B N 1
ATOM 4901 C CA . ILE B 1 30 ? 24.844 24.562 -45.125 1 20.86 30 ILE B CA 1
ATOM 4902 C C . ILE B 1 30 ? 24.297 23.281 -45.781 1 20.86 30 ILE B C 1
ATOM 4904 O O . ILE B 1 30 ? 23.797 22.391 -45.125 1 20.86 30 ILE B O 1
ATOM 4908 N N . ARG B 1 31 ? 23.984 23.406 -47.125 1 21.16 31 ARG B N 1
ATOM 4909 C CA . ARG B 1 31 ? 23.531 22.469 -48.156 1 21.16 31 ARG B CA 1
ATOM 4910 C C . ARG B 1 31 ? 24.516 21.312 -48.281 1 21.16 31 ARG B C 1
ATOM 4912 O O . ARG B 1 31 ? 25.594 21.469 -48.875 1 21.16 31 ARG B O 1
ATOM 4919 N N . LYS B 1 32 ? 24.984 20.578 -47.219 1 22.97 32 LYS B N 1
ATOM 4920 C CA . LYS B 1 32 ? 25.844 19.5 -47.719 1 22.97 32 LYS B CA 1
ATOM 4921 C C . LYS B 1 32 ? 25.094 18.578 -48.656 1 22.97 32 LYS B C 1
ATOM 4923 O O . LYS B 1 32 ? 23.906 18.297 -48.438 1 22.97 32 LYS B O 1
ATOM 4928 N N . THR B 1 33 ? 25.531 18.391 -49.906 1 22.91 33 THR B N 1
ATOM 4929 C CA . THR B 1 33 ? 25.234 17.641 -51.125 1 22.91 33 THR B CA 1
ATOM 4930 C C . THR B 1 33 ? 25.078 16.156 -50.812 1 22.91 33 THR B C 1
ATOM 4932 O O . THR B 1 33 ? 25 15.328 -51.719 1 22.91 33 THR B O 1
ATOM 4935 N N . GLU B 1 34 ? 24.953 15.758 -49.594 1 25.67 34 GLU B N 1
ATOM 4936 C CA . GLU B 1 34 ? 25.094 14.305 -49.5 1 25.67 34 GLU B CA 1
ATOM 4937 C C . GLU B 1 34 ? 23.969 13.586 -50.219 1 25.67 34 GLU B C 1
ATOM 4939 O O . GLU B 1 34 ? 22.812 13.656 -49.844 1 25.67 34 GLU B O 1
ATOM 4944 N N . ASP B 1 35 ? 24 13.461 -51.562 1 24.95 35 ASP B N 1
ATOM 4945 C CA . ASP B 1 35 ? 23.109 12.945 -52.625 1 24.95 35 ASP B CA 1
ATOM 4946 C C . ASP B 1 35 ? 22.641 11.531 -52.281 1 24.95 35 ASP B C 1
ATOM 4948 O O . ASP B 1 35 ? 21.469 11.203 -52.469 1 24.95 35 ASP B O 1
ATOM 4952 N N . ASP B 1 36 ? 23.594 10.57 -52.375 1 27.7 36 ASP B N 1
ATOM 4953 C CA . ASP B 1 36 ? 23.281 9.281 -52.969 1 27.7 36 ASP B CA 1
ATOM 4954 C C . ASP B 1 36 ? 22.406 8.438 -52.062 1 27.7 36 ASP B C 1
ATOM 4956 O O . ASP B 1 36 ? 21.594 7.641 -52.5 1 27.7 36 ASP B O 1
ATOM 4960 N N . GLN B 1 37 ? 22.859 8.227 -50.812 1 32.78 37 GLN B N 1
ATOM 4961 C CA . GLN B 1 37 ? 22.281 7.164 -50 1 32.78 37 GLN B CA 1
ATOM 4962 C C . GLN B 1 37 ? 20.859 7.516 -49.562 1 32.78 37 GLN B C 1
ATOM 4964 O O . GLN B 1 37 ? 20.359 6.988 -48.562 1 32.78 37 GLN B O 1
ATOM 4969 N N . THR B 1 38 ? 20.234 8.453 -50.219 1 33.19 38 THR B N 1
ATOM 4970 C CA . THR B 1 38 ? 19.016 9.078 -49.719 1 33.19 38 THR B CA 1
ATOM 4971 C C . THR B 1 38 ? 17.812 8.172 -49.938 1 33.19 38 THR B C 1
ATOM 4973 O O . THR B 1 38 ? 16.719 8.438 -49.438 1 33.19 38 THR B O 1
ATOM 4976 N N . VAL B 1 39 ? 17.922 7.254 -50.906 1 36.16 39 VAL B N 1
ATOM 4977 C CA . VAL B 1 39 ? 16.641 6.707 -51.344 1 36.16 39 VAL B CA 1
ATOM 4978 C C . VAL B 1 39 ? 16.109 5.754 -50.281 1 36.16 39 VAL B C 1
ATOM 4980 O O . VAL B 1 39 ? 14.914 5.742 -49.969 1 36.16 39 VAL B O 1
ATOM 4983 N N . THR B 1 40 ? 17.062 4.844 -49.812 1 37.78 40 THR B N 1
ATOM 4984 C CA . THR B 1 40 ? 16.531 3.785 -48.938 1 37.78 40 THR B CA 1
ATOM 4985 C C . THR B 1 40 ? 16.062 4.355 -47.625 1 37.78 40 THR B C 1
ATOM 4987 O O . THR B 1 40 ? 15.164 3.793 -46.969 1 37.78 40 THR B O 1
ATOM 4990 N N . ASP B 1 41 ? 16.703 5.449 -47.188 1 39.84 41 ASP B N 1
ATOM 4991 C CA . ASP B 1 41 ? 16.297 6.051 -45.906 1 39.84 41 ASP B CA 1
ATOM 4992 C C . ASP B 1 41 ? 14.977 6.797 -46.062 1 39.84 41 ASP B C 1
ATOM 4994 O O . ASP B 1 41 ? 14.391 7.219 -45.062 1 39.84 41 ASP B O 1
ATOM 4998 N N . GLN B 1 42 ? 14.609 7.137 -47.312 1 40 42 GLN B N 1
ATOM 4999 C CA . GLN B 1 42 ? 13.383 7.902 -47.469 1 40 42 GLN B CA 1
ATOM 5000 C C . GLN B 1 42 ? 12.156 7.035 -47.219 1 40 42 GLN B C 1
ATOM 5002 O O . GLN B 1 42 ? 11.148 7.512 -46.688 1 40 42 GLN B O 1
ATOM 5007 N N . ASN B 1 43 ? 12.234 5.766 -47.719 1 42.09 43 ASN B N 1
ATOM 5008 C CA . ASN B 1 43 ? 11.047 4.934 -47.5 1 42.09 43 ASN B CA 1
ATOM 5009 C C . ASN B 1 43 ? 10.875 4.551 -46.031 1 42.09 43 ASN B C 1
ATOM 5011 O O . ASN B 1 43 ? 9.75 4.371 -45.562 1 42.09 43 ASN B O 1
ATOM 5015 N N . ALA B 1 44 ? 11.914 4.148 -45.312 1 42.88 44 ALA B N 1
ATOM 5016 C CA . ALA B 1 44 ? 11.805 3.891 -43.906 1 42.88 44 ALA B CA 1
ATOM 5017 C C . ALA B 1 44 ? 11.375 5.148 -43.125 1 42.88 44 ALA B C 1
ATOM 5019 O O . ALA B 1 44 ? 10.609 5.074 -42.188 1 42.88 44 ALA B O 1
ATOM 5020 N N . LYS B 1 45 ? 11.789 6.25 -43.625 1 49.12 45 LYS B N 1
ATOM 5021 C CA . LYS B 1 45 ? 11.414 7.508 -42.969 1 49.12 45 LYS B CA 1
ATOM 5022 C C . LYS B 1 45 ? 9.961 7.867 -43.281 1 49.12 45 LYS B C 1
ATOM 5024 O O . LYS B 1 45 ? 9.289 8.5 -42.469 1 49.12 45 LYS B O 1
ATOM 5029 N N . HIS B 1 46 ? 9.594 7.492 -44.5 1 49.16 46 HIS B N 1
ATOM 5030 C CA . HIS B 1 46 ? 8.18 7.711 -44.844 1 49.16 46 HIS B CA 1
ATOM 5031 C C . HIS B 1 46 ? 7.285 6.781 -44.031 1 49.16 46 HIS B C 1
ATOM 5033 O O . HIS B 1 46 ? 6.188 7.172 -43.625 1 49.16 46 HIS B O 1
ATOM 5039 N N . GLY B 1 47 ? 7.699 5.52 -43.844 1 47.5 47 GLY B N 1
ATOM 5040 C CA . GLY B 1 47 ? 6.949 4.609 -42.969 1 47.5 47 GLY B CA 1
ATOM 5041 C C . GLY B 1 47 ? 6.93 5.023 -41.531 1 47.5 47 GLY B C 1
ATOM 5042 O O . GLY B 1 47 ? 5.898 4.934 -40.875 1 47.5 47 GLY B O 1
ATOM 5043 N N . GLU B 1 48 ? 8.031 5.402 -41.094 1 55.5 48 GLU B N 1
ATOM 5044 C CA . GLU B 1 48 ? 8.086 5.883 -39.719 1 55.5 48 GLU B CA 1
ATOM 5045 C C . GLU B 1 48 ? 7.336 7.203 -39.562 1 55.5 48 GLU B C 1
ATOM 5047 O O . GLU B 1 48 ? 6.691 7.438 -38.531 1 55.5 48 GLU B O 1
ATOM 5052 N N . ARG B 1 49 ? 7.48 8.023 -40.625 1 55.5 49 ARG B N 1
ATOM 5053 C CA . ARG B 1 49 ? 6.734 9.281 -40.594 1 55.5 49 ARG B CA 1
ATOM 5054 C C . ARG B 1 49 ? 5.234 9.023 -40.688 1 55.5 49 ARG B C 1
ATOM 5056 O O . ARG B 1 49 ? 4.438 9.719 -40.062 1 55.5 49 ARG B O 1
ATOM 5063 N N . SER B 1 50 ? 4.953 8.062 -41.5 1 57.78 50 SER B N 1
ATOM 5064 C CA . SER B 1 50 ? 3.541 7.711 -41.625 1 57.78 50 SER B CA 1
ATOM 5065 C C . SER B 1 50 ? 3.006 7.105 -40.344 1 57.78 50 SER B C 1
ATOM 5067 O O . SER B 1 50 ? 1.9 7.434 -39.906 1 57.78 50 SER B O 1
ATOM 5069 N N . GLU B 1 51 ? 3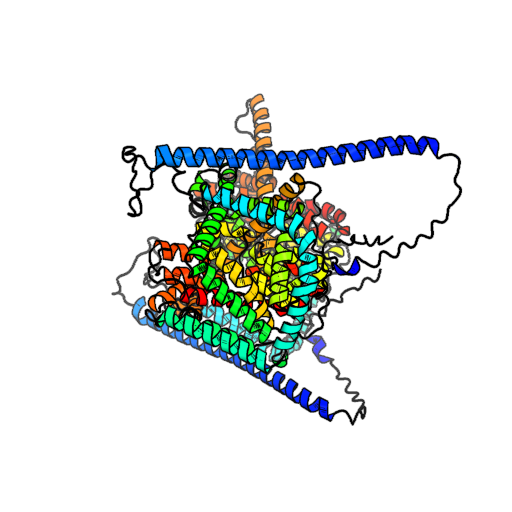.785 6.316 -39.688 1 64.62 51 GLU B N 1
ATOM 5070 C CA . GLU B 1 51 ? 3.352 5.746 -38.438 1 64.62 51 GLU B CA 1
ATOM 5071 C C . GLU B 1 51 ? 3.297 6.809 -37.344 1 64.62 51 GLU B C 1
ATOM 5073 O O . GLU B 1 51 ? 2.404 6.785 -36.469 1 64.62 51 GLU B O 1
ATOM 5078 N N . ALA B 1 52 ? 4.293 7.711 -37.469 1 67.31 52 ALA B N 1
ATOM 5079 C CA . ALA B 1 52 ? 4.266 8.836 -36.562 1 67.31 52 ALA B CA 1
ATOM 5080 C C . ALA B 1 52 ? 3.055 9.727 -36.812 1 67.31 52 ALA B C 1
ATOM 5082 O O . ALA B 1 52 ? 2.418 10.203 -35.844 1 67.31 52 ALA B O 1
ATOM 5083 N N . GLY B 1 53 ? 2.768 9.945 -37.969 1 66.25 53 GLY B N 1
ATOM 5084 C CA . GLY B 1 53 ? 1.59 10.719 -38.344 1 66.25 53 GLY B CA 1
ATOM 5085 C C . GLY B 1 53 ? 0.291 10.055 -37.906 1 66.25 53 GLY B C 1
ATOM 5086 O O . GLY B 1 53 ? -0.607 10.719 -37.375 1 66.25 53 GLY B O 1
ATOM 5087 N N . LEU B 1 54 ? 0.237 8.82 -38.094 1 70.75 54 LEU B N 1
ATOM 5088 C CA . LEU B 1 54 ? -0.942 8.055 -37.688 1 70.75 54 LEU B CA 1
ATOM 5089 C C . LEU B 1 54 ? -1.096 8.023 -36.188 1 70.75 54 LEU B C 1
ATOM 5091 O O . LEU B 1 54 ? -2.211 8.102 -35.656 1 70.75 54 LEU B O 1
ATOM 5095 N N . LYS B 1 55 ? -0.033 7.883 -35.562 1 73.12 55 LYS B N 1
ATOM 5096 C CA . LYS B 1 55 ? -0.055 7.93 -34.094 1 73.12 55 LYS B CA 1
ATOM 5097 C C . LYS B 1 55 ? -0.518 9.297 -33.594 1 73.12 55 LYS B C 1
ATOM 5099 O O . LYS B 1 55 ? -1.318 9.383 -32.688 1 73.12 55 LYS B O 1
ATOM 5104 N N . GLN B 1 56 ? -0.003 10.266 -34.188 1 74.88 56 GLN B N 1
ATOM 5105 C CA . GLN B 1 56 ? -0.411 11.609 -33.781 1 74.88 56 GLN B CA 1
ATOM 5106 C C . GLN B 1 56 ? -1.885 11.852 -34.094 1 74.88 56 GLN B C 1
ATOM 5108 O O . GLN B 1 56 ? -2.598 12.469 -33.281 1 74.88 56 GLN B O 1
ATOM 5113 N N . PHE B 1 57 ? -2.271 11.359 -35.188 1 73.44 57 PHE B N 1
ATOM 5114 C CA . PHE B 1 57 ? -3.676 11.469 -35.562 1 73.44 57 PHE B CA 1
ATOM 5115 C C . PHE B 1 57 ? -4.559 10.688 -34.594 1 73.44 57 PHE B C 1
ATOM 5117 O O . PHE B 1 57 ? -5.602 11.18 -34.156 1 73.44 57 PHE B O 1
ATOM 5124 N N . THR B 1 58 ? -4.156 9.57 -34.25 1 77 58 THR B N 1
ATOM 5125 C CA . THR B 1 58 ? -4.918 8.742 -33.344 1 77 58 THR B CA 1
ATOM 5126 C C . THR B 1 58 ? -4.977 9.383 -31.953 1 77 58 THR B C 1
ATOM 5128 O O . THR B 1 58 ? -6.012 9.344 -31.281 1 77 58 THR B O 1
ATOM 5131 N N . ILE B 1 59 ? -3.947 9.961 -31.578 1 76.38 59 ILE B N 1
ATOM 5132 C CA . ILE B 1 59 ? -3.906 10.617 -30.281 1 76.38 59 ILE B CA 1
ATOM 5133 C C . ILE B 1 59 ? -4.809 11.844 -30.281 1 76.38 59 ILE B C 1
ATOM 5135 O O . ILE B 1 59 ? -5.527 12.109 -29.312 1 76.38 59 ILE B O 1
ATOM 5139 N N . THR B 1 60 ? -4.793 12.523 -31.328 1 77.88 60 THR B N 1
ATOM 5140 C CA . THR B 1 60 ? -5.648 13.695 -31.453 1 77.88 60 THR B CA 1
ATOM 5141 C C . THR B 1 60 ? -7.121 13.297 -31.484 1 77.88 60 THR B C 1
ATOM 5143 O O . THR B 1 60 ? -7.969 13.961 -30.891 1 77.88 60 THR B O 1
ATOM 5146 N N . CYS B 1 61 ? -7.379 12.195 -32.188 1 77.5 61 CYS B N 1
ATOM 5147 C CA . CYS B 1 61 ? -8.742 11.688 -32.219 1 77.5 61 CYS B CA 1
ATOM 5148 C C . CYS B 1 61 ? -9.203 11.211 -30.859 1 77.5 61 CYS B C 1
ATOM 5150 O O . CYS B 1 61 ? -10.352 11.445 -30.469 1 77.5 61 CYS B O 1
ATOM 5152 N N . LEU B 1 62 ? -8.305 10.719 -30.234 1 75.69 62 LEU B N 1
ATOM 5153 C CA . LEU B 1 62 ? -8.633 10.234 -28.906 1 75.69 62 LEU B CA 1
ATOM 5154 C C . LEU B 1 62 ? -8.883 11.391 -27.938 1 75.69 62 LEU B C 1
ATOM 5156 O O . LEU B 1 62 ? -9.812 11.344 -27.141 1 75.69 62 LEU B O 1
ATOM 5160 N N . LYS B 1 63 ? -8.164 12.352 -28.172 1 80.75 63 LYS B N 1
ATOM 5161 C CA . LYS B 1 63 ? -8.352 13.523 -27.328 1 80.75 63 LYS B CA 1
ATOM 5162 C C . LYS B 1 63 ? -9.688 14.203 -27.609 1 80.75 63 LYS B C 1
ATOM 5164 O O . LYS B 1 63 ? -10.398 14.609 -26.688 1 80.75 63 LYS B O 1
ATOM 5169 N N . ARG B 1 64 ? -10.023 14.281 -28.797 1 82.75 64 ARG B N 1
ATOM 5170 C CA . ARG B 1 64 ? -11.289 14.906 -29.188 1 82.75 64 ARG B CA 1
ATOM 5171 C C . ARG B 1 64 ? -12.477 14.031 -28.781 1 82.75 64 ARG B C 1
ATOM 5173 O O . ARG B 1 64 ? -13.523 14.547 -28.391 1 82.75 64 ARG B O 1
ATOM 5180 N N . SER B 1 65 ? -12.25 12.805 -28.859 1 87.5 65 SER B N 1
ATOM 5181 C CA . SER B 1 65 ? -13.312 11.891 -28.484 1 87.5 65 SER B CA 1
ATOM 5182 C C . SER B 1 65 ? -13.594 11.969 -26.984 1 87.5 65 SER B C 1
ATOM 5184 O O . SER B 1 65 ? -14.742 11.836 -26.547 1 87.5 65 SER B O 1
ATOM 5186 N N . VAL B 1 66 ? -12.633 12.273 -26.25 1 86.81 66 VAL B N 1
ATOM 5187 C CA . VAL B 1 66 ? -12.805 12.375 -24.812 1 86.81 66 VAL B CA 1
ATOM 5188 C C . VAL B 1 66 ? -13.664 13.594 -24.484 1 86.81 66 VAL B C 1
ATOM 5190 O O . VAL B 1 66 ? -14.539 13.531 -23.609 1 86.81 66 VAL B O 1
ATOM 5193 N N . HIS B 1 67 ? -13.461 14.688 -25.234 1 88.38 67 HIS B N 1
ATOM 5194 C CA . HIS B 1 67 ? -14.258 15.891 -25 1 88.38 67 HIS B CA 1
ATOM 5195 C C . HIS B 1 67 ? -15.711 15.672 -25.422 1 88.38 67 HIS B C 1
ATOM 5197 O O . HIS B 1 67 ? -16.625 16.172 -24.75 1 88.38 67 HIS B O 1
ATOM 5203 N N . LEU B 1 68 ? -15.836 14.867 -26.453 1 89.31 68 LEU B N 1
ATOM 5204 C CA . LEU B 1 68 ? -17.203 14.586 -26.891 1 89.31 68 LEU B CA 1
ATOM 5205 C C . LEU B 1 68 ? -17.938 13.727 -25.875 1 89.31 68 LEU B C 1
ATOM 5207 O O . LEU B 1 68 ? -19.125 13.945 -25.625 1 89.31 68 LEU B O 1
ATOM 5211 N N . VAL B 1 69 ? -17.266 12.859 -25.328 1 91.31 69 VAL B N 1
ATOM 5212 C CA . VAL B 1 69 ? -17.875 11.977 -24.328 1 91.31 69 VAL B CA 1
ATOM 5213 C C . VAL B 1 69 ? -18.203 12.766 -23.062 1 91.31 69 VAL B C 1
ATOM 5215 O O . VAL B 1 69 ? -19.25 12.578 -22.469 1 91.31 69 VAL B O 1
ATOM 5218 N N . VAL B 1 70 ? -17.281 13.656 -22.703 1 91.31 70 VAL B N 1
ATOM 5219 C CA . VAL B 1 70 ? -17.469 14.445 -21.484 1 91.31 70 VAL B CA 1
ATOM 5220 C C . VAL B 1 70 ? -18.656 15.398 -21.672 1 91.31 70 VAL B C 1
ATOM 5222 O O . VAL B 1 70 ? -19.5 15.523 -20.781 1 91.31 70 VAL B O 1
ATOM 5225 N N . VAL B 1 71 ? -18.766 15.992 -22.828 1 90.81 71 VAL B N 1
ATOM 5226 C CA . VAL B 1 71 ? -19.844 16.938 -23.109 1 90.81 71 VAL B CA 1
ATOM 5227 C C . VAL B 1 71 ? -21.172 16.172 -23.219 1 90.81 71 VAL B C 1
ATOM 5229 O O . VAL B 1 71 ? -22.203 16.641 -22.75 1 90.81 71 VAL B O 1
ATOM 5232 N N . GLY B 1 72 ? -21.078 15.047 -23.875 1 92.25 72 GLY B N 1
ATOM 5233 C CA . GLY B 1 72 ? -22.266 14.211 -23.969 1 92.25 72 GLY B CA 1
ATOM 5234 C C . GLY B 1 72 ? -22.781 13.75 -22.609 1 92.25 72 GLY B C 1
ATOM 5235 O O . GLY B 1 72 ? -23.984 13.789 -22.344 1 92.25 72 GLY B O 1
ATOM 5236 N N . TYR B 1 73 ? -21.875 13.375 -21.797 1 93.69 73 TYR B N 1
ATOM 5237 C CA . TYR B 1 73 ? -22.234 12.953 -20.453 1 93.69 73 TYR B CA 1
ATOM 5238 C C . TYR B 1 73 ? -22.828 14.109 -19.656 1 93.69 73 TYR B C 1
ATOM 5240 O O . TYR B 1 73 ? -23.844 13.945 -18.984 1 93.69 73 TYR B O 1
ATOM 5248 N N . PHE B 1 74 ? -22.203 15.25 -19.734 1 93.38 74 PHE B N 1
ATOM 5249 C CA . PHE B 1 74 ? -22.672 16.422 -19 1 93.38 74 PHE B CA 1
ATOM 5250 C C . PHE B 1 74 ? -24.062 16.812 -19.469 1 93.38 74 PHE B C 1
ATOM 5252 O O . PHE B 1 74 ? -24.906 17.203 -18.656 1 93.38 74 PHE B O 1
ATOM 5259 N N . ALA B 1 75 ? -24.281 16.688 -20.75 1 93.56 75 ALA B N 1
ATOM 5260 C CA . ALA B 1 75 ? -25.594 17.016 -21.297 1 93.56 75 ALA B CA 1
ATOM 5261 C C . ALA B 1 75 ? -26.672 16.047 -20.781 1 93.56 75 ALA B C 1
ATOM 5263 O O . ALA B 1 75 ? -27.766 16.484 -20.422 1 93.56 75 ALA B O 1
ATOM 5264 N N . TYR B 1 76 ? -26.297 14.875 -20.75 1 93.75 76 TYR B N 1
ATOM 5265 C CA . TYR B 1 76 ? -27.25 13.898 -20.266 1 93.75 76 TYR B CA 1
ATOM 5266 C C . TYR B 1 76 ? -27.5 14.078 -18.766 1 93.75 76 TYR B C 1
ATOM 5268 O O . TYR B 1 76 ? -28.625 13.938 -18.297 1 93.75 76 TYR B O 1
ATOM 5276 N N . ALA B 1 77 ? -26.484 14.312 -18.047 1 93.88 77 ALA B N 1
ATOM 5277 C CA . ALA B 1 77 ? -26.625 14.547 -16.609 1 93.88 77 ALA B CA 1
ATOM 5278 C C . ALA B 1 77 ? -27.5 15.766 -16.328 1 93.88 77 ALA B C 1
ATOM 5280 O O . ALA B 1 77 ? -28.281 15.781 -15.375 1 93.88 77 ALA B O 1
ATOM 5281 N N . THR B 1 78 ? -27.328 16.781 -17.141 1 93.31 78 THR B N 1
ATOM 5282 C CA . THR B 1 78 ? -28.156 17.969 -17.016 1 93.31 78 THR B CA 1
ATOM 5283 C C . THR B 1 78 ? -29.609 17.656 -17.297 1 93.31 78 THR B C 1
ATOM 5285 O O . THR B 1 78 ? -30.516 18.109 -16.578 1 93.31 78 THR B O 1
ATOM 5288 N N . TYR B 1 79 ? -29.75 16.875 -18.328 1 92.88 79 TYR B N 1
ATOM 5289 C CA . TYR B 1 79 ? -31.109 16.469 -18.688 1 92.88 79 TYR B CA 1
ATOM 5290 C C . TYR B 1 79 ? -31.766 15.68 -17.562 1 92.88 79 TYR B C 1
ATOM 5292 O O . TYR B 1 79 ? -32.906 15.93 -17.203 1 92.88 79 TYR B O 1
ATOM 5300 N N . HIS B 1 80 ? -31.031 14.773 -17.078 1 92.25 80 HIS B N 1
ATOM 5301 C CA . HIS B 1 80 ? -31.562 13.961 -15.992 1 92.25 80 HIS B CA 1
ATOM 5302 C C . HIS B 1 80 ? -31.859 14.805 -14.758 1 92.25 80 HIS B C 1
ATOM 5304 O O . HIS B 1 80 ? -32.875 14.602 -14.094 1 92.25 80 HIS B O 1
ATOM 5310 N N . TYR B 1 81 ? -30.984 15.719 -14.391 1 91 81 TYR B N 1
ATOM 5311 C CA . TYR B 1 81 ? -31.172 16.609 -13.258 1 91 81 TYR B CA 1
ATOM 5312 C C . TYR B 1 81 ? -32.438 17.438 -13.43 1 91 81 TYR B C 1
ATOM 5314 O O . TYR B 1 81 ? -33.25 17.562 -12.492 1 91 81 TYR B O 1
ATOM 5322 N N . LEU B 1 82 ? -32.656 17.938 -14.625 1 90.56 82 LEU B N 1
ATOM 5323 C CA . LEU B 1 82 ? -33.844 18.766 -14.898 1 90.56 82 LEU B CA 1
ATOM 5324 C C . LEU B 1 82 ? -35.094 17.922 -14.852 1 90.56 82 LEU B C 1
ATOM 5326 O O . LEU B 1 82 ? -36.156 18.391 -14.391 1 90.56 82 LEU B O 1
ATOM 5330 N N . ASP B 1 83 ? -34.938 16.719 -15.297 1 89.12 83 ASP B N 1
ATOM 5331 C CA . ASP B 1 83 ? -36.062 15.797 -15.266 1 89.12 83 ASP B CA 1
ATOM 5332 C C . ASP B 1 83 ? -36.469 15.477 -13.828 1 89.12 83 ASP B C 1
ATOM 5334 O O . ASP B 1 83 ? -37.656 15.484 -13.5 1 89.12 83 ASP B O 1
ATOM 5338 N N . VAL B 1 84 ? -35.5 15.203 -13.031 1 86.75 84 VAL B N 1
ATOM 5339 C CA . VAL B 1 84 ? -35.781 14.875 -11.641 1 86.75 84 VAL B CA 1
ATOM 5340 C C . VAL B 1 84 ? -36.312 16.094 -10.906 1 86.75 84 VAL B C 1
ATOM 5342 O O . VAL B 1 84 ? -37.25 15.984 -10.094 1 86.75 84 VAL B O 1
ATOM 5345 N N . GLU B 1 85 ? -35.719 17.234 -11.18 1 86.12 85 GLU B N 1
ATOM 5346 C CA . GLU B 1 85 ? -36.156 18.469 -10.531 1 86.12 85 GLU B CA 1
ATOM 5347 C C . GLU B 1 85 ? -37.594 18.812 -10.898 1 86.12 85 GLU B C 1
ATOM 5349 O O . GLU B 1 85 ? -38.375 19.281 -10.055 1 86.12 85 GLU B O 1
ATOM 5354 N N . ALA B 1 86 ? -38.031 18.547 -12.047 1 82.88 86 ALA B N 1
ATOM 5355 C CA . ALA B 1 86 ? -39.344 18.906 -12.555 1 82.88 86 ALA B CA 1
ATOM 5356 C C . ALA B 1 86 ? -40.406 17.891 -12.109 1 82.88 86 ALA B C 1
ATOM 5358 O O . ALA B 1 86 ? -41.531 18.266 -11.781 1 82.88 86 ALA B O 1
ATOM 5359 N N . ASN B 1 87 ? -39.938 16.703 -12.039 1 81.62 87 ASN B N 1
ATOM 5360 C CA . ASN B 1 87 ? -40.969 15.664 -11.875 1 81.62 87 ASN B CA 1
ATOM 5361 C C . ASN B 1 87 ? -40.938 15.094 -10.461 1 81.62 87 ASN B C 1
ATOM 5363 O O . ASN B 1 87 ? -41.938 14.539 -10.008 1 81.62 87 ASN B O 1
ATOM 5367 N N . TYR B 1 88 ? -39.781 15.18 -9.781 1 77.44 88 TYR B N 1
ATOM 5368 C CA . TYR B 1 88 ? -39.688 14.453 -8.523 1 77.44 88 TYR B CA 1
ATOM 5369 C C . TYR B 1 88 ? -39.469 15.406 -7.355 1 77.44 88 TYR B C 1
ATOM 5371 O O . TYR B 1 88 ? -39.781 15.086 -6.211 1 77.44 88 TYR B O 1
ATOM 5379 N N . CYS B 1 89 ? -38.844 16.531 -7.52 1 76.06 89 CYS B N 1
ATOM 5380 C CA . CYS B 1 89 ? -38.5 17.406 -6.41 1 76.06 89 CYS B CA 1
ATOM 5381 C C . CYS B 1 89 ? -39.656 18.359 -6.098 1 76.06 89 CYS B C 1
ATOM 5383 O O . CYS B 1 89 ? -39.844 18.766 -4.945 1 76.06 89 CYS B O 1
ATOM 5385 N N . ASN B 1 90 ? -40.375 18.875 -7.031 1 63.53 90 ASN B N 1
ATOM 5386 C CA . ASN B 1 90 ? -41.469 19.828 -6.816 1 63.53 90 ASN B CA 1
ATOM 5387 C C . ASN B 1 90 ? -42.781 19.125 -6.469 1 63.53 90 ASN B C 1
ATOM 5389 O O . ASN B 1 90 ? -43.812 19.781 -6.297 1 63.53 90 ASN B O 1
ATOM 5393 N N . ASP B 1 91 ? -42.844 17.719 -6.477 1 49.94 91 ASP B N 1
ATOM 5394 C CA . ASP B 1 91 ? -44.188 17.219 -6.254 1 49.94 91 ASP B CA 1
ATOM 5395 C C . ASP B 1 91 ? -44.562 17.281 -4.773 1 49.94 91 ASP B C 1
ATOM 5397 O O . ASP B 1 91 ? -43.875 16.688 -3.934 1 49.94 91 ASP B O 1
ATOM 5401 N N . ILE B 1 92 ? -45.281 18.25 -4.289 1 44.59 92 ILE B N 1
ATOM 5402 C CA . ILE B 1 92 ? -46.031 18.328 -3.051 1 44.59 92 ILE B CA 1
ATOM 5403 C C . ILE B 1 92 ? -46.594 16.938 -2.697 1 44.59 92 ILE B C 1
ATOM 5405 O O . ILE B 1 92 ? -46.781 16.641 -1.522 1 44.59 92 ILE B O 1
ATOM 5409 N N . LYS B 1 93 ? -47.125 16.203 -3.627 1 43.72 93 LYS B N 1
ATOM 5410 C CA . LYS B 1 93 ? -47.75 14.938 -3.299 1 43.72 93 LYS B CA 1
ATOM 5411 C C . LYS B 1 93 ? -46.719 13.883 -2.922 1 43.72 93 LYS B C 1
ATOM 5413 O O . LYS B 1 93 ? -47.094 12.758 -2.576 1 43.72 93 LYS B O 1
ATOM 5418 N N . ASN B 1 94 ? -45.469 13.977 -3.498 1 43.09 94 ASN B N 1
ATOM 5419 C CA . ASN B 1 94 ? -44.531 12.938 -3.059 1 43.09 94 ASN B CA 1
ATOM 5420 C C . ASN B 1 94 ? -44.188 13.094 -1.582 1 43.09 94 ASN B C 1
ATOM 5422 O O . ASN B 1 94 ? -43.531 14.062 -1.196 1 43.09 94 ASN B O 1
ATOM 5426 N N . ASP B 1 95 ? -45.031 12.836 -0.747 1 39.03 95 ASP B N 1
ATOM 5427 C CA . ASP B 1 95 ? -45.094 12.664 0.701 1 39.03 95 ASP B CA 1
ATOM 5428 C C . ASP B 1 95 ? -43.781 12.086 1.239 1 39.03 95 ASP B C 1
ATOM 5430 O O . ASP B 1 95 ? -43.688 11.711 2.412 1 39.03 95 ASP B O 1
ATOM 5434 N N . ASN B 1 96 ? -43 11.383 0.38 1 39 96 ASN B N 1
ATOM 5435 C CA . ASN B 1 96 ? -41.938 10.766 1.137 1 39 96 ASN B CA 1
ATOM 5436 C C . ASN B 1 96 ? -41 11.812 1.758 1 39 96 ASN B C 1
ATOM 5438 O O . ASN B 1 96 ? -39.938 12.117 1.212 1 39 96 ASN B O 1
ATOM 5442 N N . HIS B 1 97 ? -41.562 12.836 2.316 1 38.31 97 HIS B N 1
ATOM 5443 C CA . HIS B 1 97 ? -40.906 13.82 3.148 1 38.31 97 HIS B CA 1
ATOM 5444 C C . HIS B 1 97 ? -40.125 13.156 4.285 1 38.31 97 HIS B C 1
ATOM 5446 O O . HIS B 1 97 ? -40.75 12.609 5.211 1 38.31 97 HIS B O 1
ATOM 5452 N N . ILE B 1 98 ? -39.219 12.25 4.105 1 38.12 98 ILE B N 1
ATOM 5453 C CA . ILE B 1 98 ? -38.5 11.93 5.34 1 38.12 98 ILE B CA 1
ATOM 5454 C C . ILE B 1 98 ? -37.906 13.203 5.93 1 38.12 98 ILE B C 1
ATOM 5456 O O . ILE B 1 98 ? -37.125 13.891 5.266 1 38.12 98 ILE B O 1
ATOM 5460 N N . VAL B 1 99 ? -38.594 13.914 6.766 1 34.28 99 VAL B N 1
ATOM 5461 C CA . VAL B 1 99 ? -38.156 14.992 7.652 1 34.28 99 VAL B CA 1
ATOM 5462 C C . VAL B 1 99 ? -36.875 14.602 8.367 1 34.28 99 VAL B C 1
ATOM 5464 O O . VAL B 1 99 ? -36.812 13.586 9.062 1 34.28 99 VAL B O 1
ATOM 5467 N N . ASN B 1 100 ? -35.719 14.719 7.777 1 34.03 100 ASN B N 1
ATOM 5468 C CA . ASN B 1 100 ? -34.656 14.609 8.766 1 34.03 100 ASN B CA 1
ATOM 5469 C C . ASN B 1 100 ? -34.844 15.562 9.93 1 34.03 100 ASN B C 1
ATOM 5471 O O . ASN B 1 100 ? -35.531 16.594 9.789 1 34.03 100 ASN B O 1
ATOM 5475 N N . GLU B 1 101 ? -34.812 15.078 11.164 1 34.59 101 GLU B N 1
ATOM 5476 C CA . GLU B 1 101 ? -34.969 15.789 12.43 1 34.59 101 GLU B CA 1
ATOM 5477 C C . GLU B 1 101 ? -34.438 17.219 12.336 1 34.59 101 GLU B C 1
ATOM 5479 O O . GLU B 1 101 ? -34.906 18.109 13.062 1 34.59 101 GLU B O 1
ATOM 5484 N N . ASP B 1 102 ? -33.219 17.531 11.969 1 34.59 102 ASP B N 1
ATOM 5485 C CA . ASP B 1 102 ? -32.625 18.781 12.422 1 34.59 102 ASP B CA 1
ATOM 5486 C C . ASP B 1 102 ? -33.156 19.969 11.609 1 34.59 102 ASP B C 1
ATOM 5488 O O . ASP B 1 102 ? -32.656 21.094 11.758 1 34.59 102 ASP B O 1
ATOM 5492 N N . GLY B 1 103 ? -34.562 20.203 11.227 1 32.56 103 GLY B N 1
ATOM 5493 C CA . GLY B 1 103 ? -35.438 21.297 10.82 1 32.56 103 GLY B CA 1
ATOM 5494 C C . GLY B 1 103 ? -35.219 21.734 9.383 1 32.56 103 GLY B C 1
ATOM 5495 O O . GLY B 1 103 ? -35.844 22.672 8.914 1 32.56 103 GLY B O 1
ATOM 5496 N N . PHE B 1 104 ? -34.094 21.953 8.805 1 34.06 104 PHE B N 1
ATOM 5497 C CA . PHE B 1 104 ? -34.094 22.781 7.605 1 34.06 104 PHE B CA 1
ATOM 5498 C C . PHE B 1 104 ? -35.031 22.219 6.562 1 34.06 104 PHE B C 1
ATOM 5500 O O . PHE B 1 104 ? -35.5 21.094 6.691 1 34.06 104 PHE B O 1
ATOM 5507 N N . GLY B 1 105 ? -35.062 22.797 5.16 1 34.25 105 GLY B N 1
ATOM 5508 C CA . GLY B 1 105 ? -36.062 22.797 4.105 1 34.25 105 GLY B CA 1
ATOM 5509 C C . GLY B 1 105 ? -36.562 21.406 3.771 1 34.25 105 GLY B C 1
ATOM 5510 O O . GLY B 1 105 ? -35.969 20.406 4.223 1 34.25 105 GLY B O 1
ATOM 5511 N N . ASN B 1 106 ? -37.75 21.406 3.15 1 34.62 106 ASN B N 1
ATOM 5512 C CA . ASN B 1 106 ? -38.531 20.359 2.492 1 34.62 106 ASN B CA 1
ATOM 5513 C C . ASN B 1 106 ? -37.656 19.484 1.6 1 34.62 106 ASN B C 1
ATOM 5515 O O . ASN B 1 106 ? -37.281 19.906 0.497 1 34.62 106 ASN B O 1
ATOM 5519 N N . GLN B 1 107 ? -36.469 19.172 1.923 1 38.66 107 GLN B N 1
ATOM 5520 C CA . GLN B 1 107 ? -35.656 18.422 0.983 1 38.66 107 GLN B CA 1
ATOM 5521 C C . GLN B 1 107 ? -36.438 17.281 0.339 1 38.66 107 GLN B C 1
ATOM 5523 O O . GLN B 1 107 ? -36.969 16.438 1.037 1 38.66 107 GLN B O 1
ATOM 5528 N N . THR B 1 108 ? -37.219 17.531 -0.649 1 46.09 108 THR B N 1
ATOM 5529 C CA . THR B 1 108 ? -37.562 16.375 -1.464 1 46.09 108 THR B CA 1
ATOM 5530 C C . THR B 1 108 ? -36.438 15.352 -1.493 1 46.09 108 THR B C 1
ATOM 5532 O O . THR B 1 108 ? -35.281 15.711 -1.425 1 46.09 108 THR B O 1
ATOM 5535 N N . ASN B 1 109 ? -36.656 14.18 -0.869 1 52.22 109 ASN B N 1
ATOM 5536 C CA . ASN B 1 109 ? -35.812 13.07 -0.439 1 52.22 109 ASN B CA 1
ATOM 5537 C C . ASN B 1 109 ? -34.906 12.594 -1.564 1 52.22 109 ASN B C 1
ATOM 5539 O O . ASN B 1 109 ? -34.219 11.578 -1.424 1 52.22 109 ASN B O 1
ATOM 5543 N N . HIS B 1 110 ? -35.281 13.031 -2.785 1 62.88 110 HIS B N 1
ATOM 5544 C CA . HIS B 1 110 ? -34.344 12.438 -3.729 1 62.88 110 HIS B CA 1
ATOM 5545 C C . HIS B 1 110 ? -32.969 13.062 -3.584 1 62.88 110 HIS B C 1
ATOM 5547 O O . HIS B 1 110 ? -32.812 14.281 -3.471 1 62.88 110 HIS B O 1
ATOM 5553 N N . LEU B 1 111 ? -32.031 12.359 -3.477 1 70.69 111 LEU B N 1
ATOM 5554 C CA . LEU B 1 111 ? -30.656 12.727 -3.211 1 70.69 111 LEU B CA 1
ATOM 5555 C C . LEU B 1 111 ? -30.141 13.711 -4.258 1 70.69 111 LEU B C 1
ATOM 5557 O O . LEU B 1 111 ? -29.156 14.414 -4.023 1 70.69 111 LEU B O 1
ATOM 5561 N N . LEU B 1 112 ? -30.984 13.891 -5.391 1 77.69 112 LEU B N 1
ATOM 5562 C CA . LEU B 1 112 ? -30.516 14.758 -6.461 1 77.69 112 LEU B CA 1
ATOM 5563 C C . LEU B 1 112 ? -31.312 16.047 -6.504 1 77.69 112 LEU B C 1
ATOM 5565 O O . LEU B 1 112 ? -31.172 16.844 -7.434 1 77.69 112 LEU B O 1
ATOM 5569 N N . CYS B 1 113 ? -32.219 16.281 -5.562 1 81.56 113 CYS B N 1
ATOM 5570 C CA . CYS B 1 113 ? -32.969 17.531 -5.57 1 81.56 113 CYS B CA 1
ATOM 5571 C C . CYS B 1 113 ? -32.094 18.719 -5.188 1 81.56 113 CYS B C 1
ATOM 5573 O O . CYS B 1 113 ? -31.312 18.641 -4.223 1 81.56 113 CYS B O 1
ATOM 5575 N N . GLY B 1 114 ? -32.188 19.797 -5.961 1 83.25 114 GLY B N 1
ATOM 5576 C CA . GLY B 1 114 ? -31.328 20.953 -5.746 1 83.25 114 GLY B CA 1
ATOM 5577 C C . GLY B 1 114 ? -29.953 20.828 -6.398 1 83.25 114 GLY B C 1
ATOM 5578 O O . GLY B 1 114 ? -29.594 19.75 -6.859 1 83.25 114 GLY B O 1
ATOM 5579 N N . MET B 1 115 ? -29.219 21.875 -6.605 1 86 115 MET B N 1
ATOM 5580 C CA . MET B 1 115 ? -27.922 21.844 -7.281 1 86 115 MET B CA 1
ATOM 5581 C C . MET B 1 115 ? -26.922 21.016 -6.484 1 86 115 MET B C 1
ATOM 5583 O O . MET B 1 115 ? -26.109 20.297 -7.059 1 86 115 MET B O 1
ATOM 5587 N N . GLN B 1 116 ? -27.062 21.094 -5.086 1 86.44 116 GLN B N 1
ATOM 5588 C CA . GLN B 1 116 ? -26.141 20.375 -4.207 1 86.44 116 GLN B CA 1
ATOM 5589 C C . GLN B 1 116 ? -24.703 20.562 -4.656 1 86.44 116 GLN B C 1
ATOM 5591 O O . GLN B 1 116 ? -24.078 19.641 -5.191 1 86.44 116 GLN B O 1
ATOM 5596 N N . TYR B 1 117 ? -24.078 21.594 -4.324 1 88 117 TYR B N 1
ATOM 5597 C CA . TYR B 1 117 ? -22.781 22.031 -4.82 1 88 117 TYR B CA 1
ATOM 5598 C C . TYR B 1 117 ? -21.656 21.172 -4.25 1 88 117 TYR B C 1
ATOM 5600 O O . TYR B 1 117 ? -20.531 21.203 -4.75 1 88 117 TYR B O 1
ATOM 5608 N N . CYS B 1 118 ? -21.984 20.297 -3.314 1 88.38 118 CYS B N 1
ATOM 5609 C CA . CYS B 1 118 ? -20.922 19.5 -2.723 1 88.38 118 CYS B CA 1
ATOM 5610 C C . CYS B 1 118 ? -21.062 18.031 -3.105 1 88.38 118 CYS B C 1
ATOM 5612 O O . CYS B 1 118 ? -20.078 17.281 -3.117 1 88.38 118 CYS B O 1
ATOM 5614 N N . ASP B 1 119 ? -22.281 17.484 -3.416 1 87.06 119 ASP B N 1
ATOM 5615 C CA . ASP B 1 119 ? -22.438 16.047 -3.58 1 87.06 119 ASP B CA 1
ATOM 5616 C C . ASP B 1 119 ? -23.234 15.711 -4.844 1 87.06 119 ASP B C 1
ATOM 5618 O O . ASP B 1 119 ? -23.266 14.562 -5.281 1 87.06 119 ASP B O 1
ATOM 5622 N N . GLY B 1 120 ? -23.859 16.75 -5.398 1 88.12 120 GLY B N 1
ATOM 5623 C CA . GLY B 1 120 ? -24.766 16.453 -6.492 1 88.12 120 GLY B CA 1
ATOM 5624 C C . GLY B 1 120 ? -24.344 17.062 -7.812 1 88.12 120 GLY B C 1
ATOM 5625 O O . GLY B 1 120 ? -23.141 17.062 -8.141 1 88.12 120 GLY B O 1
ATOM 5626 N N . TYR B 1 121 ? -25.359 17.484 -8.578 1 90.5 121 TYR B N 1
ATOM 5627 C CA . TYR B 1 121 ? -25.172 18.031 -9.922 1 90.5 121 TYR B CA 1
ATOM 5628 C C . TYR B 1 121 ? -24.328 19.297 -9.883 1 90.5 121 TYR B C 1
ATOM 5630 O O . TYR B 1 121 ? -23.516 19.531 -10.781 1 90.5 121 TYR B O 1
ATOM 5638 N N . GLY B 1 122 ? -24.531 20.094 -8.883 1 91.38 122 GLY B N 1
ATOM 5639 C CA . GLY B 1 122 ? -23.75 21.328 -8.758 1 91.38 122 GLY B CA 1
ATOM 5640 C C . GLY B 1 122 ? -22.266 21.078 -8.68 1 91.38 122 GLY B C 1
ATOM 5641 O O . GLY B 1 122 ? -21.469 21.859 -9.219 1 91.38 122 GLY B O 1
ATOM 5642 N N . PHE B 1 123 ? -21.906 20.047 -8 1 92.44 123 PHE B N 1
ATOM 5643 C CA . PHE B 1 123 ? -20.484 19.719 -7.895 1 92.44 123 PHE B CA 1
ATOM 5644 C C . PHE B 1 123 ? -19.922 19.344 -9.258 1 92.44 123 PHE B C 1
ATOM 5646 O O . PHE B 1 123 ? -18.781 19.719 -9.586 1 92.44 123 PHE B O 1
ATOM 5653 N N . LEU B 1 124 ? -20.641 18.562 -10.031 1 93.25 124 LEU B N 1
ATOM 5654 C CA . LEU B 1 124 ? -20.234 18.219 -11.383 1 93.25 124 LEU B CA 1
ATOM 5655 C C . LEU B 1 124 ? -20.047 19.469 -12.234 1 93.25 124 LEU B C 1
ATOM 5657 O O . LEU B 1 124 ? -19.062 19.578 -12.977 1 93.25 124 LEU B O 1
ATOM 5661 N N . ALA B 1 125 ? -20.969 20.375 -12.117 1 92.44 125 ALA B N 1
ATOM 5662 C CA . ALA B 1 125 ? -20.922 21.625 -12.883 1 92.44 125 ALA B CA 1
ATOM 5663 C C . ALA B 1 125 ? -19.688 22.438 -12.516 1 92.44 125 ALA B C 1
ATOM 5665 O O . ALA B 1 125 ? -19.031 23.016 -13.391 1 92.44 125 ALA B O 1
ATOM 5666 N N . LEU B 1 126 ? -19.422 22.469 -11.234 1 91.94 126 LEU B N 1
ATOM 5667 C CA . LEU B 1 126 ? -18.25 23.203 -10.781 1 91.94 126 LEU B CA 1
ATOM 5668 C C . LEU B 1 126 ? -16.969 22.547 -11.289 1 91.94 126 LEU B C 1
ATOM 5670 O O . LEU B 1 126 ? -16.047 23.234 -11.75 1 91.94 126 LEU B O 1
ATOM 5674 N N . LEU B 1 127 ? -16.891 21.219 -11.203 1 91.56 127 LEU B N 1
ATOM 5675 C CA . LEU B 1 127 ? -15.719 20.469 -11.641 1 91.56 127 LEU B CA 1
ATOM 5676 C C . LEU B 1 127 ? -15.469 20.688 -13.133 1 91.56 127 LEU B C 1
ATOM 5678 O O . LEU B 1 127 ? -14.328 20.922 -13.547 1 91.56 127 LEU B O 1
ATOM 5682 N N . LEU B 1 128 ? -16.5 20.609 -13.906 1 91.75 128 LEU B N 1
ATOM 5683 C CA . LEU B 1 128 ? -16.359 20.797 -15.344 1 91.75 128 LEU B CA 1
ATOM 5684 C C . LEU B 1 128 ? -16.078 22.25 -15.68 1 91.75 128 LEU B C 1
ATOM 5686 O O . LEU B 1 128 ? -15.281 22.547 -16.578 1 91.75 128 LEU B O 1
ATOM 5690 N N . GLY B 1 129 ? -16.75 23.109 -14.969 1 91.38 129 GLY B N 1
ATOM 5691 C CA . GLY B 1 129 ? -16.5 24.516 -15.172 1 91.38 129 GLY B CA 1
ATOM 5692 C C . GLY B 1 129 ? -15.062 24.906 -14.93 1 91.38 129 GLY B C 1
ATOM 5693 O O . GLY B 1 129 ? -14.438 25.578 -15.758 1 91.38 129 GLY B O 1
ATOM 5694 N N . PHE B 1 130 ? -14.523 24.453 -13.836 1 90.62 130 PHE B N 1
ATOM 5695 C CA . PHE B 1 130 ? -13.148 24.781 -13.5 1 90.62 130 PHE B CA 1
ATOM 5696 C C . PHE B 1 130 ? -12.18 24.125 -14.477 1 90.62 130 PHE B C 1
ATOM 5698 O O . PHE B 1 130 ? -11.164 24.703 -14.852 1 90.62 130 PHE B O 1
ATOM 5705 N N . THR B 1 131 ? -12.477 22.891 -14.875 1 89.88 131 THR B N 1
ATOM 5706 C CA . THR B 1 131 ? -11.609 22.172 -15.805 1 89.88 131 THR B CA 1
ATOM 5707 C C . THR B 1 131 ? -11.586 22.859 -17.172 1 89.88 131 THR B C 1
ATOM 5709 O O . THR B 1 131 ? -10.516 23.078 -17.734 1 89.88 131 THR B O 1
ATOM 5712 N N . TYR B 1 132 ? -12.695 23.25 -17.641 1 89.5 132 TYR B N 1
ATOM 5713 C CA . TYR B 1 132 ? -12.766 23.859 -18.953 1 89.5 132 TYR B CA 1
ATOM 5714 C C . TYR B 1 132 ? -12.32 25.312 -18.906 1 89.5 132 TYR B C 1
ATOM 5716 O O . TYR B 1 132 ? -11.797 25.844 -19.891 1 89.5 132 TYR B O 1
ATOM 5724 N N . LEU B 1 133 ? -12.484 25.938 -17.812 1 90.25 133 LEU B N 1
ATOM 5725 C CA . LEU B 1 133 ? -11.906 27.266 -17.656 1 90.25 133 LEU B CA 1
ATOM 5726 C C . LEU B 1 133 ? -10.383 27.203 -17.672 1 90.25 133 LEU B C 1
ATOM 5728 O O . LEU B 1 133 ? -9.727 28.078 -18.25 1 90.25 133 LEU B O 1
ATOM 5732 N N . GLY B 1 134 ? -9.906 26.172 -17 1 87.75 134 GLY B N 1
ATOM 5733 C CA . GLY B 1 134 ? -8.469 25.969 -17.031 1 87.75 134 GLY B CA 1
ATOM 5734 C C . GLY B 1 134 ? -7.934 25.672 -18.422 1 87.75 134 GLY B C 1
ATOM 5735 O O . GLY B 1 134 ? -6.918 26.234 -18.828 1 87.75 134 GLY B O 1
ATOM 5736 N N . LEU B 1 135 ? -8.641 24.812 -19.078 1 86 135 LEU B N 1
ATOM 5737 C CA . LEU B 1 135 ? -8.234 24.484 -20.438 1 86 135 LEU B CA 1
ATOM 5738 C C . LEU B 1 135 ? -8.297 25.703 -21.328 1 86 135 LEU B C 1
ATOM 5740 O O . LEU B 1 135 ? -7.41 25.922 -22.172 1 86 135 LEU B O 1
ATOM 5744 N N . PHE B 1 136 ? -9.273 26.469 -21.172 1 87.94 136 PHE B N 1
ATOM 5745 C CA . PHE B 1 136 ? -9.414 27.703 -21.938 1 87.94 136 PHE B CA 1
ATOM 5746 C C . PHE B 1 136 ? -8.273 28.656 -21.641 1 87.94 136 PHE B C 1
ATOM 5748 O O . PHE B 1 136 ? -7.727 29.297 -22.547 1 87.94 136 PHE B O 1
ATOM 5755 N N . TYR B 1 137 ? -7.988 28.719 -20.453 1 85.69 137 TYR B N 1
ATOM 5756 C CA . TYR B 1 137 ? -6.918 29.625 -20.047 1 85.69 137 TYR B CA 1
ATOM 5757 C C . TYR B 1 137 ? -5.586 29.203 -20.641 1 85.69 137 TYR B C 1
ATOM 5759 O O . TYR B 1 137 ? -4.875 30.016 -21.234 1 85.69 137 TYR B O 1
ATOM 5767 N N . TYR B 1 138 ? -5.246 27.938 -20.594 1 82.19 138 TYR B N 1
ATOM 5768 C CA . TYR B 1 138 ? -3.926 27.469 -21 1 82.19 138 TYR B CA 1
ATOM 5769 C C . TYR B 1 138 ? -3.846 27.297 -22.5 1 82.19 138 TYR B C 1
ATOM 5771 O O . TYR B 1 138 ? -2.781 27.484 -23.109 1 82.19 138 TYR B O 1
ATOM 5779 N N . LEU B 1 139 ? -4.977 26.984 -23.094 1 81.12 139 LEU B N 1
ATOM 5780 C CA . LEU B 1 139 ? -4.914 26.672 -24.516 1 81.12 139 LEU B CA 1
ATOM 5781 C C . LEU B 1 139 ? -5.27 27.891 -25.359 1 81.12 139 LEU B C 1
ATOM 5783 O O . LEU B 1 139 ? -4.836 28 -26.5 1 81.12 139 LEU B O 1
ATOM 5787 N N . VAL B 1 140 ? -6.059 28.75 -24.75 1 84.06 140 VAL B N 1
ATOM 5788 C CA . VAL B 1 140 ? -6.539 29.859 -25.594 1 84.06 140 VAL B CA 1
ATOM 5789 C C . VAL B 1 140 ? -6.043 31.188 -25.016 1 84.06 140 VAL B C 1
ATOM 5791 O O . VAL B 1 140 ? -5.34 31.938 -25.703 1 84.06 140 VAL B O 1
ATOM 5794 N N . PHE B 1 141 ? -6.328 31.438 -23.797 1 84.56 141 PHE B N 1
ATOM 5795 C CA . PHE B 1 141 ? -6.117 32.75 -23.219 1 84.56 141 PHE B CA 1
ATOM 5796 C C . PHE B 1 141 ? -4.629 33.062 -23.094 1 84.56 141 PHE B C 1
ATOM 5798 O O . PHE B 1 141 ? -4.176 34.125 -23.5 1 84.56 141 PHE B O 1
ATOM 5805 N N . LYS B 1 142 ? -3.949 32.125 -22.516 1 82 142 LYS B N 1
ATOM 5806 C CA . LYS B 1 142 ? -2.535 32.375 -22.234 1 82 142 LYS B CA 1
ATOM 5807 C C . LYS B 1 142 ? -1.742 32.562 -23.516 1 82 142 LYS B C 1
ATOM 5809 O O . LYS B 1 142 ? -1.018 33.531 -23.672 1 82 142 LYS B O 1
ATOM 5814 N N . PRO B 1 143 ? -1.887 31.672 -24.5 1 78.94 143 PRO B N 1
ATOM 5815 C CA . PRO B 1 143 ? -1.076 31.828 -25.703 1 78.94 143 PRO B CA 1
ATOM 5816 C C . PRO B 1 143 ? -1.564 32.969 -26.594 1 78.94 143 PRO B C 1
ATOM 5818 O O . PRO B 1 143 ? -0.756 33.625 -27.234 1 78.94 143 PRO B O 1
ATOM 5821 N N . LYS B 1 144 ? -2.754 33.219 -26.594 1 79.19 144 LYS B N 1
ATOM 5822 C CA . LYS B 1 144 ? -3.268 34.188 -27.547 1 79.19 144 LYS B CA 1
ATOM 5823 C C . LYS B 1 144 ? -3.246 35.625 -26.953 1 79.19 144 LYS B C 1
ATOM 5825 O O . LYS B 1 144 ? -2.939 36.562 -27.656 1 79.19 144 LYS B O 1
ATOM 5830 N N . ILE B 1 145 ? -3.639 35.719 -25.688 1 77.75 145 ILE B N 1
ATOM 5831 C CA . ILE B 1 145 ? -3.836 37.062 -25.125 1 77.75 145 ILE B CA 1
ATOM 5832 C C . ILE B 1 145 ? -2.91 37.25 -23.922 1 77.75 145 ILE B C 1
ATOM 5834 O O . ILE B 1 145 ? -2.42 38.344 -23.688 1 77.75 145 ILE B O 1
ATOM 5838 N N . GLY B 1 146 ? -2.682 36.25 -23.203 1 74.62 146 GLY B N 1
ATOM 5839 C CA . GLY B 1 146 ? -2.012 36.312 -21.906 1 74.62 146 GLY B CA 1
ATOM 5840 C C . GLY B 1 146 ? -0.604 36.875 -22 1 74.62 146 GLY B C 1
ATOM 5841 O O . GLY B 1 146 ? -0.231 37.781 -21.219 1 74.62 146 GLY B O 1
ATOM 5842 N N . HIS B 1 147 ? 0.052 36.469 -22.953 1 76.5 147 HIS B N 1
ATOM 5843 C CA . HIS B 1 147 ? 1.436 36.906 -23.078 1 76.5 147 HIS B CA 1
ATOM 5844 C C . HIS B 1 147 ? 1.511 38.375 -23.453 1 76.5 147 HIS B C 1
ATOM 5846 O O . HIS B 1 147 ? 2.359 39.125 -22.953 1 76.5 147 HIS B O 1
ATOM 5852 N N . ARG B 1 148 ? 0.668 38.688 -24.266 1 75.38 148 ARG B N 1
ATOM 5853 C CA . ARG B 1 148 ? 0.65 40.094 -24.672 1 75.38 148 ARG B CA 1
ATOM 5854 C C . ARG B 1 148 ? 0.189 41 -23.547 1 75.38 148 ARG B C 1
ATOM 5856 O O . ARG B 1 148 ? 0.747 42.062 -23.344 1 75.38 148 ARG B O 1
ATOM 5863 N N . LEU B 1 149 ? -0.792 40.562 -22.906 1 76.94 149 LEU B N 1
ATOM 5864 C CA . LEU B 1 149 ? -1.311 41.312 -21.781 1 76.94 149 LEU B CA 1
ATOM 5865 C C . LEU B 1 149 ? -0.267 41.438 -20.688 1 76.94 149 LEU B C 1
ATOM 5867 O O . LEU B 1 149 ? -0.129 42.5 -20.078 1 76.94 149 LEU B O 1
ATOM 5871 N N . TYR B 1 150 ? 0.382 40.438 -20.406 1 76.25 150 TYR B N 1
ATOM 5872 C CA . TYR B 1 150 ? 1.408 40.438 -19.375 1 76.25 150 TYR B CA 1
ATOM 5873 C C . TYR B 1 150 ? 2.533 41.406 -19.719 1 76.25 150 TYR B C 1
ATOM 5875 O O . TYR B 1 150 ? 2.967 42.188 -18.891 1 76.25 150 TYR B O 1
ATOM 5883 N N . ARG B 1 151 ? 2.979 41.375 -20.922 1 72.5 151 ARG B N 1
ATOM 5884 C CA . ARG B 1 151 ? 4.098 42.188 -21.344 1 72.5 151 ARG B CA 1
ATOM 5885 C C . ARG B 1 151 ? 3.686 43.656 -21.469 1 72.5 151 ARG B C 1
ATOM 5887 O O . ARG B 1 151 ? 4.449 44.562 -21.094 1 72.5 151 ARG B O 1
ATOM 5894 N N . SER B 1 152 ? 2.518 43.719 -21.859 1 75.31 152 SER B N 1
ATOM 5895 C CA . SER B 1 152 ? 2.125 45.094 -22.188 1 75.31 152 SER B CA 1
ATOM 5896 C C . SER B 1 152 ? 1.52 45.812 -20.984 1 75.31 152 SER B C 1
ATOM 5898 O O . SER B 1 152 ? 1.662 47 -20.828 1 75.31 152 SER B O 1
ATOM 5900 N N . ILE B 1 153 ? 0.88 45.062 -20.172 1 74.38 153 ILE B N 1
ATOM 5901 C CA . ILE B 1 153 ? 0.143 45.781 -19.141 1 74.38 153 ILE B CA 1
ATOM 5902 C C . ILE B 1 153 ? 0.656 45.344 -17.766 1 74.38 153 ILE B C 1
ATOM 5904 O O . ILE B 1 153 ? 1.036 46.188 -16.938 1 74.38 153 ILE B O 1
ATOM 5908 N N . LEU B 1 154 ? 0.755 44.062 -17.547 1 76.12 154 LEU B N 1
ATOM 5909 C CA . LEU B 1 154 ? 0.982 43.594 -16.188 1 76.12 154 LEU B CA 1
ATOM 5910 C C . LEU B 1 154 ? 2.426 43.812 -15.766 1 76.12 154 LEU B C 1
ATOM 5912 O O . LEU B 1 154 ? 2.686 44.219 -14.625 1 76.12 154 LEU B O 1
ATOM 5916 N N . LYS B 1 155 ? 3.305 43.594 -16.656 1 75.88 155 LYS B N 1
ATOM 5917 C CA . LYS B 1 155 ? 4.715 43.781 -16.344 1 75.88 155 LYS B CA 1
ATOM 5918 C C . LYS B 1 155 ? 5.023 45.25 -16.031 1 75.88 155 LYS B C 1
ATOM 5920 O O . LYS B 1 155 ? 5.59 45.562 -14.984 1 75.88 155 LYS B O 1
ATOM 5925 N N . PRO B 1 156 ? 4.637 46.094 -16.859 1 74.94 156 PRO B N 1
ATOM 5926 C CA . PRO B 1 156 ? 4.922 47.5 -16.547 1 74.94 156 PRO B CA 1
ATOM 5927 C C . PRO B 1 156 ? 4.188 47.969 -15.289 1 74.94 156 PRO B C 1
ATOM 5929 O O . PRO B 1 156 ? 4.734 48.75 -14.516 1 74.94 156 PRO B O 1
ATOM 5932 N N . LEU B 1 157 ? 3.045 47.562 -15.086 1 74.81 157 LEU B N 1
ATOM 5933 C CA . LEU B 1 157 ? 2.299 47.938 -13.891 1 74.81 157 LEU B CA 1
ATOM 5934 C C . LEU B 1 157 ? 2.982 47.406 -12.633 1 74.81 157 LEU B C 1
ATOM 5936 O O . LEU B 1 157 ? 3.023 48.062 -11.609 1 74.81 157 LEU B O 1
ATOM 5940 N N . ARG B 1 158 ? 3.379 46.219 -12.711 1 74.5 158 ARG B N 1
ATOM 5941 C CA . ARG B 1 158 ? 4.105 45.625 -11.594 1 74.5 158 ARG B CA 1
ATOM 5942 C C . ARG B 1 158 ? 5.383 46.406 -11.297 1 74.5 158 ARG B C 1
ATOM 5944 O O . ARG B 1 158 ? 5.711 46.625 -10.133 1 74.5 158 ARG B O 1
ATOM 5951 N N . THR B 1 159 ? 6.094 46.75 -12.297 1 74.38 159 THR B N 1
ATOM 5952 C CA . THR B 1 159 ? 7.328 47.5 -12.117 1 74.38 159 THR B CA 1
ATOM 5953 C C . THR B 1 159 ? 7.035 48.875 -11.516 1 74.38 159 THR B C 1
ATOM 5955 O O . THR B 1 159 ? 7.77 49.344 -10.648 1 74.38 159 THR B O 1
ATOM 5958 N N . LYS B 1 160 ? 6.051 49.438 -12.047 1 75.31 160 LYS B N 1
ATOM 5959 C CA . LYS B 1 160 ? 5.676 50.75 -11.508 1 75.31 160 LYS B CA 1
ATOM 5960 C C . LYS B 1 160 ? 5.207 50.625 -10.055 1 75.31 160 LYS B C 1
ATOM 5962 O O . LYS B 1 160 ? 5.539 51.469 -9.219 1 75.31 160 LYS B O 1
ATOM 5967 N N . TYR B 1 161 ? 4.422 49.625 -9.852 1 74.44 161 TYR B N 1
ATOM 5968 C CA . TYR B 1 161 ? 3.93 49.406 -8.5 1 74.44 161 TYR B CA 1
ATOM 5969 C C . TYR B 1 161 ? 5.078 49.094 -7.543 1 74.44 161 TYR B C 1
ATOM 5971 O O . TYR B 1 161 ? 5.094 49.594 -6.41 1 74.44 161 TYR B O 1
ATOM 5979 N N . LEU B 1 162 ? 5.988 48.281 -7.965 1 71.81 162 LEU B N 1
ATOM 5980 C CA . LEU B 1 162 ? 7.133 47.938 -7.133 1 71.81 162 LEU B CA 1
ATOM 5981 C C . LEU B 1 162 ? 7.984 49.156 -6.836 1 71.81 162 LEU B C 1
ATOM 5983 O O . LEU B 1 162 ? 8.477 49.344 -5.719 1 71.81 162 LEU B O 1
ATOM 5987 N N . HIS B 1 163 ? 8.125 49.938 -7.832 1 68.94 163 HIS B N 1
ATOM 5988 C CA . HIS B 1 163 ? 8.891 51.188 -7.633 1 68.94 163 HIS B CA 1
ATOM 5989 C C . HIS B 1 163 ? 8.172 52.125 -6.668 1 68.94 163 HIS B C 1
ATOM 5991 O O . HIS B 1 163 ? 8.812 52.75 -5.832 1 68.94 163 HIS B O 1
ATOM 5997 N N . PHE B 1 164 ? 6.918 52.094 -6.891 1 71.69 164 PHE B N 1
ATOM 5998 C CA . PHE B 1 164 ? 6.102 52.969 -6.047 1 71.69 164 PHE B CA 1
ATOM 5999 C C . PHE B 1 164 ? 6.02 52.406 -4.629 1 71.69 164 PHE B C 1
ATOM 6001 O O . PHE B 1 164 ? 6.074 53.156 -3.658 1 71.69 164 PHE B O 1
ATOM 6008 N N . SER B 1 165 ? 5.945 51.156 -4.504 1 70.56 165 SER B N 1
ATOM 6009 C CA . SER B 1 165 ? 5.77 50.5 -3.213 1 70.56 165 SER B CA 1
ATOM 6010 C C . SER B 1 165 ? 7.07 50.469 -2.42 1 70.56 165 SER B C 1
ATOM 6012 O O . SER B 1 165 ? 7.059 50.312 -1.198 1 70.56 165 SER B O 1
ATOM 6014 N N . LYS B 1 166 ? 8.164 50.562 -3.129 1 67.88 166 LYS B N 1
ATOM 6015 C CA . LYS B 1 166 ? 9.461 50.531 -2.473 1 67.88 166 LYS B CA 1
ATOM 6016 C C . LYS B 1 166 ? 9.766 51.844 -1.774 1 67.88 166 LYS B C 1
ATOM 6018 O O . LYS B 1 166 ? 10.633 51.906 -0.898 1 67.88 166 LYS B O 1
ATOM 6023 N N . GLN B 1 167 ? 8.938 52.75 -2.086 1 74 167 GLN B N 1
ATOM 6024 C CA . GLN B 1 167 ? 9.133 54 -1.367 1 74 167 GLN B CA 1
ATOM 6025 C C . GLN B 1 167 ? 8.672 53.875 0.083 1 74 167 GLN B C 1
ATOM 6027 O O . GLN B 1 167 ? 7.613 53.312 0.36 1 74 167 GLN B O 1
ATOM 6032 N N . ARG B 1 168 ? 9.453 54.219 0.976 1 76.88 168 ARG B N 1
ATOM 6033 C CA . ARG B 1 168 ? 9.227 54.062 2.41 1 76.88 168 ARG B CA 1
ATOM 6034 C C . ARG B 1 168 ? 7.891 54.688 2.822 1 76.88 168 ARG B C 1
ATOM 6036 O O . ARG B 1 168 ? 7.172 54.094 3.645 1 76.88 168 ARG B O 1
ATOM 6043 N N . SER B 1 169 ? 7.59 55.812 2.225 1 80.19 169 SER B N 1
ATOM 6044 C CA . SER B 1 169 ? 6.348 56.5 2.588 1 80.19 169 SER B CA 1
ATOM 6045 C C . SER B 1 169 ? 5.133 55.688 2.146 1 80.19 169 SER B C 1
ATOM 6047 O O . SER B 1 169 ? 4.141 55.594 2.875 1 80.19 169 SER B O 1
ATOM 6049 N N . ILE B 1 170 ? 5.273 55.125 1.028 1 79.44 170 ILE B N 1
ATOM 6050 C CA . ILE B 1 170 ? 4.145 54.375 0.505 1 79.44 170 ILE B CA 1
ATOM 6051 C C . ILE B 1 170 ? 4.016 53.031 1.258 1 79.44 170 ILE B C 1
ATOM 6053 O O . ILE B 1 170 ? 2.908 52.594 1.543 1 79.44 170 ILE B O 1
ATOM 6057 N N . SER B 1 171 ? 5.105 52.469 1.532 1 77.75 171 SER B N 1
ATOM 6058 C CA . SER B 1 171 ? 5.094 51.25 2.32 1 77.75 171 SER B CA 1
ATOM 6059 C C . SER B 1 171 ? 4.445 51.469 3.682 1 77.75 171 SER B C 1
ATOM 6061 O O . SER B 1 171 ? 3.703 50.625 4.168 1 77.75 171 SER B O 1
ATOM 6063 N N . LEU B 1 172 ? 4.742 52.531 4.25 1 80.62 172 LEU B N 1
ATOM 6064 C CA . LEU B 1 172 ? 4.16 52.875 5.547 1 80.62 172 LEU B CA 1
ATOM 6065 C C . LEU B 1 172 ? 2.66 53.125 5.418 1 80.62 172 LEU B C 1
ATOM 6067 O O . LEU B 1 172 ? 1.889 52.75 6.305 1 80.62 172 LEU B O 1
ATOM 6071 N N . LEU B 1 173 ? 2.318 53.781 4.352 1 83.31 173 LEU B N 1
ATOM 6072 C CA . LEU B 1 173 ? 0.9 54.031 4.117 1 83.31 173 LEU B CA 1
ATOM 6073 C C . LEU B 1 173 ? 0.147 52.719 3.918 1 83.31 173 LEU B C 1
ATOM 6075 O O . LEU B 1 173 ? -0.974 52.562 4.41 1 83.31 173 LEU B O 1
ATOM 6079 N N . GLN B 1 174 ? 0.719 51.844 3.186 1 80.69 174 GLN B N 1
ATOM 6080 C CA . GLN B 1 174 ? 0.098 50.531 2.975 1 80.69 174 GLN B CA 1
ATOM 6081 C C . GLN B 1 174 ? -0.045 49.781 4.289 1 80.69 174 GLN B C 1
ATOM 6083 O O . GLN B 1 174 ? -1.061 49.125 4.527 1 80.69 174 GLN B O 1
ATOM 6088 N N . LEU B 1 175 ? 0.949 49.875 5.047 1 79.75 175 LEU B N 1
ATOM 6089 C CA . LEU B 1 175 ? 0.9 49.219 6.348 1 79.75 175 LEU B CA 1
ATOM 6090 C C . LEU B 1 175 ? -0.181 49.844 7.227 1 79.75 175 LEU B C 1
ATOM 6092 O O . LEU B 1 175 ? -0.915 49.125 7.914 1 79.75 175 LEU B O 1
ATOM 6096 N N . LEU B 1 176 ? -0.237 51.125 7.18 1 83.62 176 LEU B N 1
ATOM 6097 C CA . LEU B 1 176 ? -1.242 51.812 7.973 1 83.62 176 LEU B CA 1
ATOM 6098 C C . LEU B 1 176 ? -2.648 51.469 7.508 1 83.62 176 LEU B C 1
ATOM 6100 O O . LEU B 1 176 ? -3.559 51.312 8.32 1 83.62 176 LEU B O 1
ATOM 6104 N N . LEU B 1 177 ? -2.803 51.375 6.242 1 86.31 177 LEU B N 1
ATOM 6105 C CA . LEU B 1 177 ? -4.094 50.969 5.691 1 86.31 177 LEU B CA 1
ATOM 6106 C C . LEU B 1 177 ? -4.453 49.562 6.109 1 86.31 177 LEU B C 1
ATOM 6108 O O . LEU B 1 177 ? -5.617 49.25 6.387 1 86.31 177 LEU B O 1
ATOM 6112 N N . LEU B 1 178 ? -3.49 48.719 6.102 1 83.38 178 LEU B N 1
ATOM 6113 C CA . LEU B 1 178 ? -3.713 47.344 6.523 1 83.38 178 LEU B CA 1
ATOM 6114 C C . LEU B 1 178 ? -4.105 47.281 7.996 1 83.38 178 LEU B C 1
ATOM 6116 O O . LEU B 1 178 ? -5.016 46.562 8.367 1 83.38 178 LEU B O 1
ATOM 6120 N N . VAL B 1 179 ? -3.445 48.062 8.781 1 83.62 179 VAL B N 1
ATOM 6121 C CA . VAL B 1 179 ? -3.734 48.094 10.211 1 83.62 179 VAL B CA 1
ATOM 6122 C C . VAL B 1 179 ? -5.125 48.688 10.445 1 83.62 179 VAL B C 1
ATOM 6124 O O . VAL B 1 179 ? -5.871 48.188 11.297 1 83.62 179 VAL B O 1
ATOM 6127 N N . LEU B 1 180 ? -5.391 49.688 9.68 1 87.75 180 LEU B N 1
ATOM 6128 C CA . LEU B 1 180 ? -6.715 50.281 9.797 1 87.75 180 LEU B CA 1
ATOM 6129 C C . LEU B 1 180 ? -7.801 49.281 9.398 1 87.75 180 LEU B C 1
ATOM 6131 O O . LEU B 1 180 ? -8.828 49.188 10.078 1 87.75 180 LEU B O 1
ATOM 6135 N N . ALA B 1 181 ? -7.598 48.625 8.352 1 87.75 181 ALA B N 1
ATOM 6136 C CA . ALA B 1 181 ? -8.555 47.625 7.906 1 87.75 181 ALA B CA 1
ATOM 6137 C C . ALA B 1 181 ? -8.711 46.531 8.953 1 87.75 181 ALA B C 1
ATOM 6139 O O . ALA B 1 181 ? -9.82 46.062 9.203 1 87.75 181 ALA B O 1
ATOM 6140 N N . LEU B 1 182 ? -7.684 46.156 9.547 1 85.75 182 LEU B N 1
ATOM 6141 C CA . LEU B 1 182 ? -7.703 45.156 10.586 1 85.75 182 LEU B CA 1
ATOM 6142 C C . LEU B 1 182 ? -8.477 45.625 11.812 1 85.75 182 LEU B C 1
ATOM 6144 O O . LEU B 1 182 ? -9.281 44.875 12.375 1 85.75 182 LEU B O 1
ATOM 6148 N N . THR B 1 183 ? -8.227 46.875 12.148 1 86.62 183 THR B N 1
ATOM 6149 C CA . THR B 1 183 ? -8.891 47.438 13.32 1 86.62 183 THR B CA 1
ATOM 6150 C C . THR B 1 183 ? -10.391 47.531 13.094 1 86.62 183 THR B C 1
ATOM 6152 O O . THR B 1 183 ? -11.188 47.25 13.984 1 86.62 183 THR B O 1
ATOM 6155 N N . ILE B 1 184 ? -10.711 47.938 11.953 1 89.62 184 ILE B N 1
ATOM 6156 C CA . ILE B 1 184 ? -12.125 48.062 11.617 1 89.62 184 ILE B CA 1
ATOM 6157 C C . ILE B 1 184 ? -12.766 46.656 11.617 1 89.62 184 ILE B C 1
ATOM 6159 O O . ILE B 1 184 ? -13.859 46.469 12.164 1 89.62 184 ILE B O 1
ATOM 6163 N N . PHE B 1 185 ? -12.109 45.812 11.047 1 88.69 185 PHE B N 1
ATOM 6164 C CA . PHE B 1 185 ? -12.625 44.438 11 1 88.69 185 PHE B CA 1
ATOM 6165 C C . PHE B 1 185 ? -12.789 43.875 12.406 1 88.69 185 PHE B C 1
ATOM 6167 O O . PHE B 1 185 ? -13.82 43.281 12.727 1 88.69 185 PHE B O 1
ATOM 6174 N N . LEU B 1 186 ? -11.789 44.062 13.211 1 89 186 LEU B N 1
ATOM 6175 C CA . LEU B 1 186 ? -11.805 43.531 14.57 1 89 186 LEU B CA 1
ATOM 6176 C C . LEU B 1 186 ? -12.922 44.188 15.391 1 89 186 LEU B C 1
ATOM 6178 O O . LEU B 1 186 ? -13.547 43.531 16.219 1 89 186 LEU B O 1
ATOM 6182 N N . TYR B 1 187 ? -13.109 45.438 15.148 1 88.81 187 TYR B N 1
ATOM 6183 C CA . TYR B 1 187 ? -14.164 46.156 15.867 1 88.81 187 TYR B CA 1
ATOM 6184 C C . TYR B 1 187 ? -15.531 45.531 15.555 1 88.81 187 TYR B C 1
ATOM 6186 O O . TYR B 1 187 ? -16.312 45.25 16.469 1 88.81 187 TYR B O 1
ATOM 6194 N N . PHE B 1 188 ? -15.82 45.25 14.344 1 87.31 188 PHE B N 1
ATOM 6195 C CA . PHE B 1 188 ? -17.125 44.75 13.953 1 87.31 188 PHE B CA 1
ATOM 6196 C C . PHE B 1 188 ? -17.25 43.281 14.344 1 87.31 188 PHE B C 1
ATOM 6198 O O . PHE B 1 188 ? -18.344 42.812 14.688 1 87.31 188 PHE B O 1
ATOM 6205 N N . GLU B 1 189 ? -16.156 42.656 14.281 1 86.5 189 GLU B N 1
ATOM 6206 C CA . GLU B 1 189 ? -16.188 41.219 14.594 1 86.5 189 GLU B CA 1
ATOM 6207 C C . GLU B 1 189 ? -16.359 41 16.094 1 86.5 189 GLU B C 1
ATOM 6209 O O . GLU B 1 189 ? -16.984 40 16.5 1 86.5 189 GLU B O 1
ATOM 6214 N N . THR B 1 190 ? -15.82 41.844 16.969 1 86.56 190 THR B N 1
ATOM 6215 C CA . THR B 1 190 ? -15.789 41.562 18.406 1 86.56 190 THR B CA 1
ATOM 6216 C C . THR B 1 190 ? -16.719 42.5 19.156 1 86.56 190 THR B C 1
ATOM 6218 O O . THR B 1 190 ? -16.719 42.531 20.391 1 86.56 190 THR B O 1
ATOM 6221 N N . ARG B 1 191 ? -17.438 43.25 18.547 1 86.06 191 ARG B N 1
ATOM 6222 C CA . ARG B 1 191 ? -18.297 44.25 19.203 1 86.06 191 ARG B CA 1
ATOM 6223 C C . ARG B 1 191 ? -19.266 43.562 20.172 1 86.06 191 ARG B C 1
ATOM 6225 O O . ARG B 1 191 ? -19.516 44.094 21.266 1 86.06 191 ARG B O 1
ATOM 6232 N N . ASN B 1 192 ? -19.766 42.406 19.844 1 85.12 192 ASN B N 1
ATOM 6233 C CA . ASN B 1 192 ? -20.734 41.688 20.688 1 85.12 192 ASN B CA 1
ATOM 6234 C C . ASN B 1 192 ? -20.047 40.812 21.703 1 85.12 192 ASN B C 1
ATOM 6236 O O . ASN B 1 192 ? -20.672 40.406 22.688 1 85.12 192 ASN B O 1
ATOM 6240 N N . ALA B 1 193 ? -18.781 40.469 21.422 1 88.12 193 ALA B N 1
ATOM 6241 C CA . ALA B 1 193 ? -18 39.625 22.344 1 88.12 193 ALA B CA 1
ATOM 6242 C C . ALA B 1 193 ? -16.562 40.156 22.469 1 88.12 193 ALA B C 1
ATOM 6244 O O . ALA B 1 193 ? -15.633 39.531 21.984 1 88.12 193 ALA B O 1
ATOM 6245 N N . PRO B 1 194 ? -16.328 41.125 23.234 1 89.06 194 PRO B N 1
ATOM 6246 C CA . PRO B 1 194 ? -15.016 41.781 23.312 1 89.06 194 PRO B CA 1
ATOM 6247 C C . PRO B 1 194 ? -13.961 40.875 23.953 1 89.06 194 PRO B C 1
ATOM 6249 O O . PRO B 1 194 ? -12.758 41.125 23.797 1 89.06 194 PRO B O 1
ATOM 6252 N N . SER B 1 195 ? -14.414 39.844 24.688 1 88.69 195 SER B N 1
ATOM 6253 C CA . SER B 1 195 ? -13.477 38.938 25.312 1 88.69 195 SER B CA 1
ATOM 6254 C C . SER B 1 195 ? -12.625 38.219 24.266 1 88.69 195 SER B C 1
ATOM 6256 O O . SER B 1 195 ? -11.531 37.719 24.562 1 88.69 195 SER B O 1
ATOM 6258 N N . LYS B 1 196 ? -13.078 38.188 23 1 91.56 196 LYS B N 1
ATOM 6259 C CA . LYS B 1 196 ? -12.352 37.531 21.938 1 91.56 196 LYS B CA 1
ATOM 6260 C C . LYS B 1 196 ? -11.078 38.281 21.578 1 91.56 196 LYS B C 1
ATOM 6262 O O . LYS B 1 196 ? -10.164 37.719 20.969 1 91.56 196 LYS B O 1
ATOM 6267 N N . LEU B 1 197 ? -10.992 39.531 21.953 1 92.12 197 LEU B N 1
ATOM 6268 C CA . LEU B 1 197 ? -9.844 40.375 21.625 1 92.12 197 LEU B CA 1
ATOM 6269 C C . LEU B 1 197 ? -8.594 39.906 22.359 1 92.12 197 LEU B C 1
ATOM 6271 O O . LEU B 1 197 ? -7.477 40.25 21.969 1 92.12 197 LEU B O 1
ATOM 6275 N N . VAL B 1 198 ? -8.781 39.156 23.422 1 93.62 198 VAL B N 1
ATOM 6276 C CA . VAL B 1 198 ? -7.648 38.625 24.172 1 93.62 198 VAL B CA 1
ATOM 6277 C C . VAL B 1 198 ? -6.793 37.75 23.25 1 93.62 198 VAL B C 1
ATOM 6279 O O . VAL B 1 198 ? -5.57 37.688 23.406 1 93.62 198 VAL B O 1
ATOM 6282 N N . ALA B 1 199 ? -7.441 37.188 22.281 1 95.06 199 ALA B N 1
ATOM 6283 C CA . ALA B 1 199 ? -6.766 36.25 21.359 1 95.06 199 ALA B CA 1
ATOM 6284 C C . ALA B 1 199 ? -5.715 37 20.531 1 95.06 199 ALA B C 1
ATOM 6286 O O . ALA B 1 199 ? -4.836 36.375 19.938 1 95.06 199 ALA B O 1
ATOM 6287 N N . LEU B 1 200 ? -5.746 38.281 20.5 1 93.94 200 LEU B N 1
ATOM 6288 C CA . LEU B 1 200 ? -4.754 39.062 19.781 1 93.94 200 LEU B CA 1
ATOM 6289 C C . LEU B 1 200 ? -3.471 39.219 20.594 1 93.94 200 LEU B C 1
ATOM 6291 O O . LEU B 1 200 ? -2.432 39.594 20.047 1 93.94 200 LEU B O 1
ATOM 6295 N N . LEU B 1 201 ? -3.512 38.844 21.828 1 95.5 201 LEU B N 1
ATOM 6296 C CA . LEU B 1 201 ? -2.338 38.969 22.688 1 95.5 201 LEU B CA 1
ATOM 6297 C C . LEU B 1 201 ? -1.259 37.969 22.266 1 95.5 201 LEU B C 1
ATOM 6299 O O . LEU B 1 201 ? -0.069 38.281 22.281 1 95.5 201 LEU B O 1
ATOM 6303 N N . ALA B 1 202 ? -1.716 36.75 21.891 1 96.56 202 ALA B N 1
ATOM 6304 C CA . ALA B 1 202 ? -0.742 35.75 21.531 1 96.56 202 ALA B CA 1
ATOM 6305 C C . ALA B 1 202 ? 0.085 36.188 20.312 1 96.56 202 ALA B C 1
ATOM 6307 O O . ALA B 1 202 ? 1.317 36.156 20.359 1 96.56 202 ALA B O 1
ATOM 6308 N N . PRO B 1 203 ? -0.544 36.594 19.203 1 95.69 203 PRO B N 1
ATOM 6309 C CA . PRO B 1 203 ? 0.251 37.062 18.078 1 95.69 203 PRO B CA 1
ATOM 6310 C C . PRO B 1 203 ? 1.207 38.188 18.469 1 95.69 203 PRO B C 1
ATOM 6312 O O . PRO B 1 203 ? 2.354 38.219 18.016 1 95.69 203 PRO B O 1
ATOM 6315 N N . CYS B 1 204 ? 0.831 39.094 19.359 1 95.56 204 CYS B N 1
ATOM 6316 C CA . CYS B 1 204 ? 1.68 40.188 19.797 1 95.56 204 CYS B CA 1
ATOM 6317 C C . CYS B 1 204 ? 2.867 39.688 20.609 1 95.56 204 CYS B C 1
ATOM 6319 O O . CYS B 1 204 ? 4.004 40.094 20.375 1 95.56 204 CYS B O 1
ATOM 6321 N N . VAL B 1 205 ? 2.582 38.781 21.469 1 97.25 205 VAL B N 1
ATOM 6322 C CA . VAL B 1 205 ? 3.633 38.25 22.312 1 97.25 205 VAL B CA 1
ATOM 6323 C C . VAL B 1 205 ? 4.629 37.469 21.453 1 97.25 205 VAL B C 1
ATOM 6325 O O . VAL B 1 205 ? 5.844 37.562 21.656 1 97.25 205 VAL B O 1
ATOM 6328 N N . PHE B 1 206 ? 4.125 36.719 20.5 1 97.69 206 PHE B N 1
ATOM 6329 C CA . PHE B 1 206 ? 4.996 35.875 19.688 1 97.69 206 PHE B CA 1
ATOM 6330 C C . PHE B 1 206 ? 5.824 36.688 18.719 1 97.69 206 PHE B C 1
ATOM 6332 O O . PHE B 1 206 ? 6.973 36.375 18.422 1 97.69 206 PHE B O 1
ATOM 6339 N N . ILE B 1 207 ? 5.254 37.75 18.172 1 96.44 207 ILE B N 1
ATOM 6340 C CA . ILE B 1 207 ? 6.016 38.656 17.312 1 96.44 207 ILE B CA 1
ATOM 6341 C C . ILE B 1 207 ? 7.09 39.344 18.125 1 96.44 207 ILE B C 1
ATOM 6343 O O . ILE B 1 207 ? 8.242 39.469 17.703 1 96.44 207 ILE B O 1
ATOM 6347 N N . LEU B 1 208 ? 6.746 39.812 19.359 1 97.06 208 LEU B N 1
ATOM 6348 C CA . LEU B 1 208 ? 7.707 40.469 20.234 1 97.06 208 LEU B CA 1
ATOM 6349 C C . LEU B 1 208 ? 8.812 39.5 20.641 1 97.06 208 LEU B C 1
ATOM 6351 O O . LEU B 1 208 ? 9.984 39.844 20.656 1 97.06 208 LEU B O 1
ATOM 6355 N N . SER B 1 209 ? 8.391 38.344 20.984 1 97.19 209 SER B N 1
ATOM 6356 C CA . SER B 1 209 ? 9.383 37.312 21.312 1 97.19 209 SER B CA 1
ATOM 6357 C C . SER B 1 209 ? 10.297 37.031 20.125 1 97.19 209 SER B C 1
ATOM 6359 O O . SER B 1 209 ? 11.492 36.781 20.312 1 97.19 209 SER B O 1
ATOM 6361 N N . GLY B 1 210 ? 9.719 37 18.922 1 97.12 210 GLY B N 1
ATOM 6362 C CA . GLY B 1 210 ? 10.516 36.781 17.719 1 97.12 210 GLY B CA 1
ATOM 6363 C C . GLY B 1 210 ? 11.562 37.844 17.5 1 97.12 210 GLY B C 1
ATOM 6364 O O . GLY B 1 210 ? 12.672 37.562 17.047 1 97.12 210 GLY B O 1
ATOM 6365 N N . TYR B 1 211 ? 11.188 39 17.875 1 96.44 211 TYR B N 1
ATOM 6366 C CA . TYR B 1 211 ? 12.141 40.094 17.781 1 96.44 211 TYR B CA 1
ATOM 6367 C C . TYR B 1 211 ? 13.234 39.969 18.828 1 96.44 211 TYR B C 1
ATOM 6369 O O . TYR B 1 211 ? 14.422 40.125 18.531 1 96.44 211 TYR B O 1
ATOM 6377 N N . VAL B 1 212 ? 12.867 39.625 20.078 1 97.12 212 VAL B N 1
ATOM 6378 C CA . VAL B 1 212 ? 13.789 39.594 21.219 1 97.12 212 VAL B CA 1
ATOM 6379 C C . VAL B 1 212 ? 14.758 38.406 21.047 1 97.12 212 VAL B C 1
ATOM 6381 O O . VAL B 1 212 ? 15.953 38.531 21.297 1 97.12 212 VAL B O 1
ATOM 6384 N N . PHE B 1 213 ? 14.258 37.281 20.594 1 96.81 213 PHE B N 1
ATOM 6385 C CA . PHE B 1 213 ? 15.07 36.094 20.516 1 96.81 213 PHE B CA 1
ATOM 6386 C C . PHE B 1 213 ? 15.547 35.844 19.078 1 96.81 213 PHE B C 1
ATOM 6388 O O . PHE B 1 213 ? 15.969 34.75 18.75 1 96.81 213 PHE B O 1
ATOM 6395 N N . SER B 1 214 ? 15.492 36.844 18.266 1 97.38 214 SER B N 1
ATOM 6396 C CA . SER B 1 214 ? 15.977 36.719 16.891 1 97.38 214 SER B CA 1
ATOM 6397 C C . SER B 1 214 ? 17.484 36.5 16.859 1 97.38 214 SER B C 1
ATOM 6399 O O . SER B 1 214 ? 18.219 37.031 17.688 1 97.38 214 SER B O 1
ATOM 6401 N N . SER B 1 215 ? 17.953 35.688 15.953 1 95.75 215 SER B N 1
ATOM 6402 C CA . SER B 1 215 ? 19.391 35.438 15.812 1 95.75 215 SER B CA 1
ATOM 6403 C C . SER B 1 215 ? 20.109 36.688 15.32 1 95.75 215 SER B C 1
ATOM 6405 O O . SER B 1 215 ? 21.297 36.906 15.617 1 95.75 215 SER B O 1
ATOM 6407 N N . GLN B 1 216 ? 19.5 37.5 14.516 1 96.06 216 GLN B N 1
ATOM 6408 C CA . GLN B 1 216 ? 20.047 38.75 13.992 1 96.06 216 GLN B CA 1
ATOM 6409 C C . GLN B 1 216 ? 18.938 39.812 13.781 1 96.06 216 GLN B C 1
ATOM 6411 O O . GLN B 1 216 ? 18.438 39.969 12.664 1 96.06 216 GLN B O 1
ATOM 6416 N N . ARG B 1 217 ? 18.75 40.656 14.68 1 95.5 217 ARG B N 1
ATOM 6417 C CA . ARG B 1 217 ? 17.641 41.594 14.711 1 95.5 217 ARG B CA 1
ATOM 6418 C C . ARG B 1 217 ? 17.75 42.625 13.578 1 95.5 217 ARG B C 1
ATOM 6420 O O . ARG B 1 217 ? 16.734 43.062 13.047 1 95.5 217 ARG B O 1
ATOM 6427 N N . GLN B 1 218 ? 18.953 42.906 13.172 1 94.19 218 GLN B N 1
ATOM 6428 C CA . GLN B 1 218 ? 19.172 43.938 12.164 1 94.19 218 GLN B CA 1
ATOM 6429 C C . GLN B 1 218 ? 18.828 43.406 10.773 1 94.19 218 GLN B C 1
ATOM 6431 O O . GLN B 1 218 ? 18.578 44.219 9.859 1 94.19 218 GLN B O 1
ATOM 6436 N N . ALA B 1 219 ? 18.766 42.156 10.656 1 94.81 219 ALA B N 1
ATOM 6437 C CA . ALA B 1 219 ? 18.531 41.594 9.336 1 94.81 219 ALA B CA 1
ATOM 6438 C C . ALA B 1 219 ? 17.062 41.312 9.109 1 94.81 219 ALA B C 1
ATOM 6440 O O . ALA B 1 219 ? 16.672 40.844 8.031 1 94.81 219 ALA B O 1
ATOM 6441 N N . ILE B 1 220 ? 16.203 41.656 10.062 1 95.75 220 ILE B N 1
ATOM 6442 C CA . ILE B 1 220 ? 14.781 41.344 9.969 1 95.75 220 ILE B CA 1
ATOM 6443 C C . ILE B 1 220 ? 14.133 42.188 8.883 1 95.75 220 ILE B C 1
ATOM 6445 O O . ILE B 1 220 ? 14.281 43.406 8.883 1 95.75 220 ILE B O 1
ATOM 6449 N N . LYS B 1 221 ? 13.523 41.562 7.949 1 92.44 221 LYS B N 1
ATOM 6450 C CA . LYS B 1 221 ? 12.734 42.25 6.938 1 92.44 221 LYS B CA 1
ATOM 6451 C C . LYS B 1 221 ? 11.266 42.312 7.34 1 92.44 221 LYS B C 1
ATOM 6453 O O . LYS B 1 221 ? 10.484 41.438 7 1 92.44 221 LYS B O 1
ATOM 6458 N N . TRP B 1 222 ? 10.789 43.375 7.875 1 89.75 222 TRP B N 1
ATOM 6459 C CA . TRP B 1 222 ? 9.477 43.5 8.5 1 89.75 222 TRP B CA 1
ATOM 6460 C C . TRP B 1 222 ? 8.367 43.406 7.457 1 89.75 222 TRP B C 1
ATOM 6462 O O . TRP B 1 222 ? 7.254 42.969 7.77 1 89.75 222 TRP B O 1
ATOM 6472 N N . ARG B 1 223 ? 8.586 43.781 6.211 1 85.25 223 ARG B N 1
ATOM 6473 C CA . ARG B 1 223 ? 7.578 43.625 5.16 1 85.25 223 ARG B CA 1
ATOM 6474 C C . ARG B 1 223 ? 7.188 42.156 4.977 1 85.25 223 ARG B C 1
ATOM 6476 O O . ARG B 1 223 ? 6.004 41.844 4.852 1 85.25 223 ARG B O 1
ATOM 6483 N N . GLN B 1 224 ? 8.227 41.344 4.961 1 90.75 224 GLN B N 1
ATOM 6484 C CA . GLN B 1 224 ? 8.016 39.906 4.801 1 90.75 224 GLN B CA 1
ATOM 6485 C C . GLN B 1 224 ? 7.203 39.344 5.965 1 90.75 224 GLN B C 1
ATOM 6487 O O . GLN B 1 224 ? 6.289 38.531 5.758 1 90.75 224 GLN B O 1
ATOM 6492 N N . ILE B 1 225 ? 7.504 39.75 7.145 1 94.12 225 ILE B N 1
ATOM 6493 C CA . ILE B 1 225 ? 6.852 39.25 8.352 1 94.12 225 ILE B CA 1
ATOM 6494 C C . ILE B 1 225 ? 5.402 39.75 8.391 1 94.12 225 ILE B C 1
ATOM 6496 O O . ILE B 1 225 ? 4.488 38.938 8.625 1 94.12 225 ILE B O 1
ATOM 6500 N N . THR B 1 226 ? 5.164 41 8.117 1 90.5 226 THR B N 1
ATOM 6501 C CA . THR B 1 226 ? 3.832 41.594 8.188 1 90.5 226 THR B CA 1
ATOM 6502 C C . THR B 1 226 ? 2.924 41 7.117 1 90.5 226 THR B C 1
ATOM 6504 O O . THR B 1 226 ? 1.755 40.719 7.379 1 90.5 226 THR B O 1
ATOM 6507 N N . ILE B 1 227 ? 3.457 40.75 5.961 1 90.06 227 ILE B N 1
ATOM 6508 C CA . ILE B 1 227 ? 2.66 40.188 4.879 1 90.06 227 ILE B CA 1
ATOM 6509 C C . ILE B 1 227 ? 2.291 38.75 5.215 1 90.06 227 ILE B C 1
ATOM 6511 O O . ILE B 1 227 ? 1.153 38.312 4.996 1 90.06 227 ILE B O 1
ATOM 6515 N N . GLY B 1 228 ? 3.271 38 5.68 1 94.25 228 GLY B N 1
ATOM 6516 C CA . GLY B 1 228 ? 3.004 36.594 6.035 1 94.25 228 GLY B CA 1
ATOM 6517 C C . GLY B 1 228 ? 1.922 36.469 7.086 1 94.25 228 GLY B C 1
ATOM 6518 O O . GLY B 1 228 ? 1.027 35.625 6.953 1 94.25 228 GLY B O 1
ATOM 6519 N N . ILE B 1 229 ? 1.969 37.25 8.094 1 94.38 229 ILE B N 1
ATOM 6520 C CA . ILE B 1 229 ? 0.994 37.219 9.172 1 94.38 229 ILE B CA 1
ATOM 6521 C C . ILE B 1 229 ? -0.357 37.719 8.68 1 94.38 229 ILE B C 1
ATOM 6523 O O . ILE B 1 229 ? -1.404 37.188 9.055 1 94.38 229 ILE B O 1
ATOM 6527 N N . ALA B 1 230 ? -0.328 38.719 7.855 1 92.06 230 ALA B N 1
ATOM 6528 C CA . ALA B 1 230 ? -1.563 39.25 7.281 1 92.06 230 ALA B CA 1
ATOM 6529 C C . ALA B 1 230 ? -2.262 38.219 6.422 1 92.06 230 ALA B C 1
ATOM 6531 O O . ALA B 1 230 ? -3.49 38.094 6.453 1 92.06 230 ALA B O 1
ATOM 6532 N N . ILE B 1 231 ? -1.477 37.5 5.664 1 94.06 231 ILE B N 1
ATOM 6533 C CA . ILE B 1 231 ? -2.053 36.469 4.82 1 94.06 231 ILE B CA 1
ATOM 6534 C C . ILE B 1 231 ? -2.656 35.375 5.695 1 94.06 231 ILE B C 1
ATOM 6536 O O . ILE B 1 231 ? -3.736 34.844 5.402 1 94.06 231 ILE B O 1
ATOM 6540 N N . GLN B 1 232 ? -1.905 34.969 6.727 1 96 232 GLN B N 1
ATOM 6541 C CA . GLN B 1 232 ? -2.451 34 7.652 1 96 232 GLN B CA 1
ATOM 6542 C C . GLN B 1 232 ? -3.791 34.469 8.219 1 96 232 GLN B C 1
ATOM 6544 O O . GLN B 1 232 ? -4.742 33.688 8.289 1 96 232 GLN B O 1
ATOM 6549 N N . PHE B 1 233 ? -3.861 35.688 8.625 1 94.38 233 PHE B N 1
ATOM 6550 C CA . PHE B 1 233 ? -5.074 36.25 9.188 1 94.38 233 PHE B CA 1
ATOM 6551 C C . PHE B 1 233 ? -6.195 36.281 8.156 1 94.38 233 PHE B C 1
ATOM 6553 O O . PHE B 1 233 ? -7.336 35.938 8.461 1 94.38 233 PHE B O 1
ATOM 6560 N N . LEU B 1 234 ? -5.887 36.688 6.965 1 93.06 234 LEU B N 1
ATOM 6561 C CA . LEU B 1 234 ? -6.867 36.75 5.891 1 93.06 234 LEU B CA 1
ATOM 6562 C C . LEU B 1 234 ? -7.398 35.375 5.559 1 93.06 234 LEU B C 1
ATOM 6564 O O . LEU B 1 234 ? -8.594 35.188 5.289 1 93.06 234 LEU B O 1
ATOM 6568 N N . LEU B 1 235 ? -6.516 34.438 5.535 1 94.62 235 LEU B N 1
ATOM 6569 C CA . LEU B 1 235 ? -6.941 33.062 5.293 1 94.62 235 LEU B CA 1
ATOM 6570 C C . LEU B 1 235 ? -7.879 32.562 6.395 1 94.62 235 LEU B C 1
ATOM 6572 O O . LEU B 1 235 ? -8.82 31.828 6.133 1 94.62 235 LEU B O 1
ATOM 6576 N N . GLY B 1 236 ? -7.621 33 7.613 1 93.88 236 GLY B N 1
ATOM 6577 C CA . GLY B 1 236 ? -8.539 32.688 8.695 1 93.88 236 GLY B CA 1
ATOM 6578 C C . GLY B 1 236 ? -9.93 33.25 8.484 1 93.88 236 GLY B C 1
ATOM 6579 O O . GLY B 1 236 ? -10.93 32.594 8.742 1 93.88 236 GLY B O 1
ATOM 6580 N N . ILE B 1 237 ? -9.969 34.469 7.961 1 92.81 237 ILE B N 1
ATOM 6581 C CA . ILE B 1 237 ? -11.258 35.094 7.695 1 92.81 237 ILE B CA 1
ATOM 6582 C C . ILE B 1 237 ? -11.992 34.344 6.598 1 92.81 237 ILE B C 1
ATOM 6584 O O . ILE B 1 237 ? -13.18 34.031 6.734 1 92.81 237 ILE B O 1
ATOM 6588 N N . VAL B 1 238 ? -11.305 33.969 5.594 1 93.56 238 VAL B N 1
ATOM 6589 C CA . VAL B 1 238 ? -11.906 33.344 4.426 1 93.56 238 VAL B CA 1
ATOM 6590 C C . VAL B 1 238 ? -12.352 31.922 4.785 1 93.56 238 VAL B C 1
ATOM 6592 O O . VAL B 1 238 ? -13.445 31.5 4.41 1 93.56 238 VAL B O 1
ATOM 6595 N N . CYS B 1 239 ? -11.586 31.219 5.535 1 93.38 239 CYS B N 1
ATOM 6596 C CA . CYS B 1 239 ? -11.828 29.797 5.758 1 93.38 239 CYS B CA 1
ATOM 6597 C C . CYS B 1 239 ? -12.758 29.594 6.945 1 93.38 239 CYS B C 1
ATOM 6599 O O . CYS B 1 239 ? -13.438 28.562 7.035 1 93.38 239 CYS B O 1
ATOM 6601 N N . ILE B 1 240 ? -12.82 30.531 7.867 1 90.88 240 ILE B N 1
ATOM 6602 C CA . ILE B 1 240 ? -13.555 30.281 9.109 1 90.88 240 ILE B CA 1
ATOM 6603 C C . ILE B 1 240 ? -14.742 31.234 9.211 1 90.88 240 ILE B C 1
ATOM 6605 O O . ILE B 1 240 ? -15.867 30.812 9.453 1 90.88 240 ILE B O 1
ATOM 6609 N N . ARG B 1 241 ? -14.586 32.469 8.914 1 90.12 241 ARG B N 1
ATOM 6610 C CA . ARG B 1 241 ? -15.594 33.469 9.234 1 90.12 241 ARG B CA 1
ATOM 6611 C C . ARG B 1 241 ? -16.547 33.688 8.07 1 90.12 241 ARG B C 1
ATOM 6613 O O . ARG B 1 241 ? -17.766 33.781 8.258 1 90.12 241 ARG B O 1
ATOM 6620 N N . TRP B 1 242 ? -15.969 33.844 6.855 1 90.88 242 TRP B N 1
ATOM 6621 C CA . TRP B 1 242 ? -16.781 34.062 5.668 1 90.88 242 TRP B CA 1
ATOM 6622 C C . TRP B 1 242 ? -17.625 32.844 5.336 1 90.88 242 TRP B C 1
ATOM 6624 O O . TRP B 1 242 ? -17.078 31.75 5.148 1 90.88 242 TRP B O 1
ATOM 6634 N N . THR B 1 243 ? -18.891 33 5.215 1 91.19 243 THR B N 1
ATOM 6635 C CA . THR B 1 243 ? -19.828 31.875 5.066 1 91.19 243 THR B CA 1
ATOM 6636 C C . THR B 1 243 ? -19.516 31.078 3.812 1 91.19 243 THR B C 1
ATOM 6638 O O . THR B 1 243 ? -19.516 29.844 3.846 1 91.19 243 THR B O 1
ATOM 6641 N N . VAL B 1 244 ? -19.281 31.75 2.693 1 91.31 244 VAL B N 1
ATOM 6642 C CA . VAL B 1 244 ? -19.016 31.047 1.438 1 91.31 244 VAL B CA 1
ATOM 6643 C C . VAL B 1 244 ? -17.703 30.281 1.545 1 91.31 244 VAL B C 1
ATOM 6645 O O . VAL B 1 244 ? -17.641 29.109 1.154 1 91.31 244 VAL B O 1
ATOM 6648 N N . GLY B 1 245 ? -16.703 30.953 2.061 1 93.31 245 GLY B N 1
ATOM 6649 C CA . GLY B 1 245 ? -15.422 30.297 2.252 1 93.31 245 GLY B CA 1
ATOM 6650 C C . GLY B 1 245 ? -15.5 29.109 3.201 1 93.31 245 GLY B C 1
ATOM 6651 O O . GLY B 1 245 ? -14.922 28.062 2.938 1 93.31 245 GLY B O 1
ATOM 6652 N N . ARG B 1 246 ? -16.203 29.281 4.211 1 91.88 246 ARG B N 1
ATOM 6653 C CA . ARG B 1 246 ? -16.359 28.219 5.195 1 91.88 246 ARG B CA 1
ATOM 6654 C C . ARG B 1 246 ? -17.062 27 4.578 1 91.88 246 ARG B C 1
ATOM 6656 O O . ARG B 1 246 ? -16.656 25.859 4.832 1 91.88 246 ARG B O 1
ATOM 6663 N N . ASN B 1 247 ? -18.078 27.234 3.814 1 91.5 247 ASN B N 1
ATOM 6664 C CA . ASN B 1 247 ? -18.797 26.141 3.164 1 91.5 247 ASN B CA 1
ATOM 6665 C C . ASN B 1 247 ? -17.906 25.391 2.172 1 91.5 247 ASN B C 1
ATOM 6667 O O . ASN B 1 247 ? -18 24.172 2.039 1 91.5 247 ASN B O 1
ATOM 6671 N N . ILE B 1 248 ? -17.141 26.141 1.531 1 92.5 248 ILE B N 1
ATOM 6672 C CA . ILE B 1 248 ? -16.219 25.531 0.581 1 92.5 248 ILE B CA 1
ATOM 6673 C C . ILE B 1 248 ? -15.234 24.641 1.323 1 92.5 248 ILE B C 1
ATOM 6675 O O . ILE B 1 248 ? -15.016 23.484 0.931 1 92.5 248 ILE B O 1
ATOM 6679 N N . PHE B 1 249 ? -14.688 25.078 2.389 1 91.75 249 PHE B N 1
ATOM 6680 C CA . PHE B 1 249 ? -13.688 24.312 3.119 1 91.75 249 PHE B CA 1
ATOM 6681 C C . PHE B 1 249 ? -14.336 23.156 3.865 1 91.75 249 PHE B C 1
ATOM 6683 O O . PHE B 1 249 ? -13.711 22.109 4.059 1 91.75 249 PHE B O 1
ATOM 6690 N N . ASN B 1 250 ? -15.586 23.359 4.242 1 91.88 250 ASN B N 1
ATOM 6691 C CA . ASN B 1 250 ? -16.328 22.219 4.793 1 91.88 250 ASN B CA 1
ATOM 6692 C C . ASN B 1 250 ? -16.531 21.125 3.75 1 91.88 250 ASN B C 1
ATOM 6694 O O . ASN B 1 250 ? -16.422 19.938 4.059 1 91.88 250 ASN B O 1
ATOM 6698 N N . CYS B 1 251 ? -16.875 21.578 2.6 1 93.31 251 CYS B N 1
ATOM 6699 C CA . CYS B 1 251 ? -17.047 20.625 1.51 1 93.31 251 CYS B CA 1
ATOM 6700 C C . CYS B 1 251 ? -15.75 19.891 1.206 1 93.31 251 CYS B C 1
ATOM 6702 O O . CYS B 1 251 ? -15.742 18.672 1.076 1 93.31 251 CYS B O 1
ATOM 6704 N N . ILE B 1 252 ? -14.688 20.625 1.169 1 92.44 252 ILE B N 1
ATOM 6705 C CA . ILE B 1 252 ? -13.375 20.016 0.908 1 92.44 252 ILE B CA 1
ATOM 6706 C C . ILE B 1 252 ? -13.016 19.062 2.035 1 92.44 252 ILE B C 1
ATOM 6708 O O . ILE B 1 252 ? -12.547 17.953 1.782 1 92.44 252 ILE B O 1
ATOM 6712 N N . GLY B 1 253 ? -13.242 19.547 3.234 1 90.94 253 GLY B N 1
ATOM 6713 C CA . GLY B 1 253 ? -12.961 18.703 4.387 1 90.94 253 GLY B CA 1
ATOM 6714 C C . GLY B 1 253 ? -13.734 17.406 4.367 1 90.94 253 GLY B C 1
ATOM 6715 O O . GLY B 1 253 ? -13.164 16.344 4.629 1 90.94 253 GLY B O 1
ATOM 6716 N N . ASN B 1 254 ? -14.969 17.469 4.039 1 91.12 254 ASN B N 1
ATOM 6717 C CA . ASN B 1 254 ? -15.805 16.281 3.98 1 91.12 254 ASN B CA 1
ATOM 6718 C C . ASN B 1 254 ? -15.352 15.328 2.877 1 91.12 254 ASN B C 1
ATOM 6720 O O . ASN B 1 254 ? -15.383 14.109 3.049 1 91.12 254 ASN B O 1
ATOM 6724 N N . LYS B 1 255 ? -15 15.883 1.829 1 92.81 255 LYS B N 1
ATOM 6725 C CA . LYS B 1 255 ? -14.531 15.055 0.721 1 92.81 255 LYS B CA 1
ATOM 6726 C C . LYS B 1 255 ? -13.219 14.359 1.067 1 92.81 255 LYS B C 1
ATOM 6728 O O . LYS B 1 255 ? -13.008 13.195 0.709 1 92.81 255 LYS B O 1
ATOM 6733 N N . VAL B 1 256 ? -12.352 15.078 1.695 1 91.31 256 VAL B N 1
ATOM 6734 C CA . VAL B 1 256 ? -11.078 14.492 2.109 1 91.31 256 VAL B CA 1
ATOM 6735 C C . VAL B 1 256 ? -11.32 13.383 3.129 1 91.31 256 VAL B C 1
ATOM 6737 O O . VAL B 1 256 ? -10.703 12.32 3.059 1 91.31 256 VAL B O 1
ATOM 6740 N N . ALA B 1 257 ? -12.195 13.648 4.035 1 91.06 257 ALA B N 1
ATOM 6741 C CA . ALA B 1 257 ? -12.539 12.641 5.039 1 91.06 257 ALA B CA 1
ATOM 6742 C C . ALA B 1 257 ? -13.086 11.375 4.383 1 91.06 257 ALA B C 1
ATOM 6744 O O . ALA B 1 257 ? -12.711 10.258 4.758 1 91.06 257 ALA B O 1
ATOM 6745 N N . THR B 1 258 ? -13.953 11.555 3.434 1 93.06 258 THR B N 1
ATOM 6746 C CA . THR B 1 258 ? -14.531 10.43 2.709 1 93.06 258 THR B CA 1
ATOM 6747 C C . THR B 1 258 ? -13.445 9.688 1.928 1 93.06 258 THR B C 1
ATOM 6749 O O . THR B 1 258 ? -13.43 8.453 1.905 1 93.06 258 THR B O 1
ATOM 6752 N N . PHE B 1 259 ? -12.641 10.438 1.32 1 94.69 259 PHE B N 1
ATOM 6753 C CA . PHE B 1 259 ? -11.547 9.875 0.542 1 94.69 259 PHE B CA 1
ATOM 6754 C C . PHE B 1 259 ? -10.664 8.992 1.415 1 94.69 259 PHE B C 1
ATOM 6756 O O . PHE B 1 259 ? -10.344 7.863 1.046 1 94.69 259 PHE B O 1
ATOM 6763 N N . LEU B 1 260 ? -10.273 9.477 2.539 1 92.38 260 LEU B N 1
ATOM 6764 C CA . LEU B 1 260 ? -9.398 8.734 3.441 1 92.38 260 LEU B CA 1
ATOM 6765 C C . LEU B 1 260 ? -10.109 7.516 4.012 1 92.38 260 LEU B C 1
ATOM 6767 O O . LEU B 1 260 ? -9.477 6.492 4.285 1 92.38 260 LEU B O 1
ATOM 6771 N N . ALA B 1 261 ? -11.406 7.582 4.129 1 92.75 261 ALA B N 1
ATOM 6772 C CA . ALA B 1 261 ? -12.195 6.5 4.711 1 92.75 261 ALA B CA 1
ATOM 6773 C C . ALA B 1 261 ? -12.242 5.293 3.775 1 92.75 261 ALA B C 1
ATOM 6775 O O . ALA B 1 261 ? -12.578 4.184 4.199 1 92.75 261 ALA B O 1
ATOM 6776 N N . TYR B 1 262 ? -11.922 5.516 2.512 1 95.38 262 TYR B N 1
ATOM 6777 C CA . TYR B 1 262 ? -11.93 4.395 1.58 1 95.38 262 TYR B CA 1
ATOM 6778 C C . TYR B 1 262 ? -10.906 3.344 1.988 1 95.38 262 TYR B C 1
ATOM 6780 O O . TYR B 1 262 ? -11.031 2.172 1.621 1 95.38 262 TYR B O 1
ATOM 6788 N N . ALA B 1 263 ? -9.852 3.719 2.73 1 94.75 263 ALA B N 1
ATOM 6789 C CA . ALA B 1 263 ? -8.828 2.789 3.203 1 94.75 263 ALA B CA 1
ATOM 6790 C C . ALA B 1 263 ? -9.438 1.719 4.105 1 94.75 263 ALA B C 1
ATOM 6792 O O . ALA B 1 263 ? -8.844 0.656 4.305 1 94.75 263 ALA B O 1
ATOM 6793 N N . ASP B 1 264 ? -10.641 1.985 4.633 1 94.69 264 ASP B N 1
ATOM 6794 C CA . ASP B 1 264 ? -11.273 1.065 5.57 1 94.69 264 ASP B CA 1
ATOM 6795 C C . ASP B 1 264 ? -11.578 -0.276 4.91 1 94.69 264 ASP B C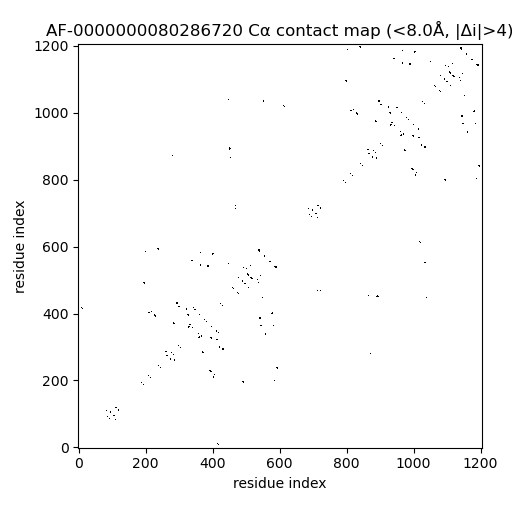 1
ATOM 6797 O O . ASP B 1 264 ? -11.586 -1.314 5.57 1 94.69 264 ASP B O 1
ATOM 6801 N N . ALA B 1 265 ? -11.852 -0.226 3.596 1 94.81 265 ALA B N 1
ATOM 6802 C CA . ALA B 1 265 ? -12.086 -1.479 2.879 1 94.81 265 ALA B CA 1
ATOM 6803 C C . ALA B 1 265 ? -10.875 -2.404 2.994 1 94.81 265 ALA B C 1
ATOM 6805 O O . ALA B 1 265 ? -11.031 -3.607 3.215 1 94.81 265 ALA B O 1
ATOM 6806 N N . GLY B 1 266 ? -9.695 -1.864 2.803 1 95.25 266 GLY B N 1
ATOM 6807 C CA . GLY B 1 266 ? -8.477 -2.643 2.975 1 95.25 266 GLY B CA 1
ATOM 6808 C C . GLY B 1 266 ? -8.242 -3.068 4.41 1 95.25 266 GLY B C 1
ATOM 6809 O O . GLY B 1 266 ? -7.828 -4.203 4.668 1 95.25 266 GLY B O 1
ATOM 6810 N N . ASN B 1 267 ? -8.508 -2.158 5.371 1 95.75 267 ASN B N 1
ATOM 6811 C CA . ASN B 1 267 ? -8.359 -2.49 6.785 1 95.75 267 ASN B CA 1
ATOM 6812 C C . ASN B 1 267 ? -9.211 -3.699 7.168 1 95.75 267 ASN B C 1
ATOM 6814 O O . ASN B 1 267 ? -8.734 -4.598 7.867 1 95.75 267 ASN B O 1
ATOM 6818 N N . ARG B 1 268 ? -10.43 -3.664 6.754 1 94.94 268 ARG B N 1
ATOM 6819 C CA . ARG B 1 268 ? -11.359 -4.73 7.113 1 94.94 268 ARG B CA 1
ATOM 6820 C C . ARG B 1 268 ? -10.914 -6.066 6.527 1 94.94 268 ARG B C 1
ATOM 6822 O O . ARG B 1 268 ? -11.039 -7.105 7.176 1 94.94 268 ARG B O 1
ATOM 6829 N N . PHE B 1 269 ? -10.375 -6.074 5.355 1 92.75 269 PHE B N 1
ATOM 6830 C CA . PHE B 1 269 ? -9.906 -7.297 4.715 1 92.75 269 PHE B CA 1
ATOM 6831 C C . PHE B 1 269 ? -8.68 -7.852 5.438 1 92.75 269 PHE B C 1
ATOM 6833 O O . PHE B 1 269 ? -8.609 -9.047 5.719 1 92.75 269 PHE B O 1
ATOM 6840 N N . VAL B 1 270 ? -7.723 -6.984 5.707 1 94.88 270 VAL B N 1
ATOM 6841 C CA . VAL B 1 270 ? -6.418 -7.406 6.207 1 94.88 270 VAL B CA 1
ATOM 6842 C C . VAL B 1 270 ? -6.512 -7.711 7.699 1 94.88 270 VAL B C 1
ATOM 6844 O O . VAL B 1 270 ? -5.938 -8.695 8.18 1 94.88 270 VAL B O 1
ATOM 6847 N N . PHE B 1 271 ? -7.246 -6.848 8.523 1 96 271 PHE B N 1
ATOM 6848 C CA . PHE B 1 271 ? -7.18 -6.945 9.977 1 96 271 PHE B CA 1
ATOM 6849 C C . PHE B 1 271 ? -8.508 -7.43 10.555 1 96 271 PHE B C 1
ATOM 6851 O O . PHE B 1 271 ? -8.609 -7.676 11.758 1 96 271 PHE B O 1
ATOM 6858 N N . GLY B 1 272 ? -9.516 -7.566 9.742 1 93.06 272 GLY B N 1
ATOM 6859 C CA . GLY B 1 272 ? -10.773 -8.125 10.203 1 93.06 272 GLY B CA 1
ATOM 6860 C C . GLY B 1 272 ? -11.766 -7.066 10.656 1 93.06 272 GLY B C 1
ATOM 6861 O O . GLY B 1 272 ? -11.367 -5.973 11.07 1 93.06 272 GLY B O 1
ATOM 6862 N N . ASP B 1 273 ? -12.984 -7.383 10.648 1 92.19 273 ASP B N 1
ATOM 6863 C CA . ASP B 1 273 ? -14.07 -6.453 10.961 1 92.19 273 ASP B CA 1
ATOM 6864 C C . ASP B 1 273 ? -14.086 -6.113 12.453 1 92.19 273 ASP B C 1
ATOM 6866 O O . ASP B 1 273 ? -14.32 -4.965 12.828 1 92.19 273 ASP B O 1
ATOM 6870 N N . THR B 1 274 ? -13.82 -7.047 13.258 1 91.19 274 THR B N 1
ATOM 6871 C CA . THR B 1 274 ? -13.898 -6.848 14.695 1 91.19 274 THR B CA 1
ATOM 6872 C C . THR B 1 274 ? -12.898 -5.785 15.148 1 91.19 274 THR B C 1
ATOM 6874 O O . THR B 1 274 ? -13.25 -4.879 15.906 1 91.19 274 THR B O 1
ATOM 6877 N N . ILE B 1 275 ? -11.742 -5.883 14.656 1 91.69 275 ILE B N 1
ATOM 6878 C CA . ILE B 1 275 ? -10.672 -4.969 15.047 1 91.69 275 ILE B CA 1
ATOM 6879 C C . ILE B 1 275 ? -10.969 -3.57 14.508 1 91.69 275 ILE B C 1
ATOM 6881 O O . ILE B 1 275 ? -10.75 -2.574 15.203 1 91.69 275 ILE B O 1
ATOM 6885 N N . VAL B 1 276 ? -11.516 -3.447 13.32 1 90.81 276 VAL B N 1
ATOM 6886 C CA . VAL B 1 276 ? -11.773 -2.164 12.672 1 90.81 276 VAL B CA 1
ATOM 6887 C C . VAL B 1 276 ? -12.969 -1.484 13.328 1 90.81 276 VAL B C 1
ATOM 6889 O O . VAL B 1 276 ? -12.961 -0.269 13.539 1 90.81 276 VAL B O 1
ATOM 6892 N N . ILE B 1 277 ? -14.016 -2.271 13.703 1 90.12 277 ILE B N 1
ATOM 6893 C CA . ILE B 1 277 ? -15.203 -1.726 14.352 1 90.12 277 ILE B CA 1
ATOM 6894 C C . ILE B 1 277 ? -14.836 -1.204 15.742 1 90.12 277 ILE B C 1
ATOM 6896 O O . ILE B 1 277 ? -15.336 -0.163 16.172 1 90.12 277 ILE B O 1
ATOM 6900 N N . GLU B 1 278 ? -13.922 -1.909 16.391 1 90.94 278 GLU B N 1
ATOM 6901 C CA . GLU B 1 278 ? -13.453 -1.457 17.688 1 90.94 278 GLU B CA 1
ATOM 6902 C C . GLU B 1 278 ? -12.609 -0.191 17.562 1 90.94 278 GLU B C 1
ATOM 6904 O O . GLU B 1 278 ? -12.398 0.52 18.547 1 90.94 278 GLU B O 1
ATOM 6909 N N . GLY B 1 279 ? -12.109 0.073 16.469 1 88.88 279 GLY B N 1
ATOM 6910 C CA . GLY B 1 279 ? -11.352 1.292 16.219 1 88.88 279 GLY B CA 1
ATOM 6911 C C . GLY B 1 279 ? -9.938 1.238 16.766 1 88.88 279 GLY B C 1
ATOM 6912 O O . GLY B 1 279 ? -9.414 2.244 17.25 1 88.88 279 GLY B O 1
ATOM 6913 N N . VAL B 1 280 ? -9.328 0.067 16.75 1 91.5 280 VAL B N 1
ATOM 6914 C CA . VAL B 1 280 ? -7.953 -0.06 17.219 1 91.5 280 VAL B CA 1
ATOM 6915 C C . VAL B 1 280 ? -7.035 0.814 16.375 1 91.5 280 VAL B C 1
ATOM 6917 O O . VAL B 1 280 ? -6.941 0.626 15.156 1 91.5 280 VAL B O 1
ATOM 6920 N N . PHE B 1 281 ? -6.344 1.698 17.016 1 90.94 281 PHE B N 1
ATOM 6921 C CA . PHE B 1 281 ? -5.602 2.783 16.391 1 90.94 281 PHE B CA 1
ATOM 6922 C C . PHE B 1 281 ? -4.613 2.242 15.359 1 90.94 281 PHE B C 1
ATOM 6924 O O . PHE B 1 281 ? -4.586 2.701 14.211 1 90.94 281 PHE B O 1
ATOM 6931 N N . ALA B 1 282 ? -3.805 1.243 15.695 1 92.81 282 ALA B N 1
ATOM 6932 C CA . ALA B 1 282 ? -2.725 0.712 14.867 1 92.81 282 ALA B CA 1
ATOM 6933 C C . ALA B 1 282 ? -3.273 0.064 13.602 1 92.81 282 ALA B C 1
ATOM 6935 O O . ALA B 1 282 ? -2.58 -0.007 12.586 1 92.81 282 ALA B O 1
ATOM 6936 N N . PHE B 1 283 ? -4.566 -0.349 13.594 1 94.44 283 PHE B N 1
ATOM 6937 C CA . PHE B 1 283 ? -5.078 -1.179 12.508 1 94.44 283 PHE B CA 1
ATOM 6938 C C . PHE B 1 283 ? -6.199 -0.465 11.758 1 94.44 283 PHE B C 1
ATOM 6940 O O . PHE B 1 283 ? -6.77 -1.013 10.812 1 94.44 283 PHE B O 1
ATOM 6947 N N . THR B 1 284 ? -6.562 0.731 12.195 1 91.81 284 THR B N 1
ATOM 6948 C CA . THR B 1 284 ? -7.648 1.466 11.562 1 91.81 284 THR B CA 1
ATOM 6949 C C . THR B 1 284 ? -7.18 2.846 11.109 1 91.81 284 THR B C 1
ATOM 6951 O O . THR B 1 284 ? -7.402 3.236 9.961 1 91.81 284 THR B O 1
ATOM 6954 N N . ALA B 1 285 ? -6.469 3.535 11.93 1 90.75 285 ALA B N 1
ATOM 6955 C CA . ALA B 1 285 ? -6.059 4.902 11.617 1 90.75 285 ALA B CA 1
ATOM 6956 C C . ALA B 1 285 ? -4.738 4.918 10.852 1 90.75 285 ALA B C 1
ATOM 6958 O O . ALA B 1 285 ? -4.609 5.617 9.844 1 90.75 285 ALA B O 1
ATOM 6959 N N . LEU B 1 286 ? -3.75 4.188 11.32 1 91.06 286 LEU B N 1
ATOM 6960 C CA . LEU B 1 286 ? -2.396 4.277 10.789 1 91.06 286 LEU B CA 1
ATOM 6961 C C . LEU B 1 286 ? -2.328 3.688 9.383 1 91.06 286 LEU B C 1
ATOM 6963 O O . LEU B 1 286 ? -1.654 4.234 8.508 1 91.06 286 LEU B O 1
ATOM 6967 N N . PRO B 1 287 ? -3.086 2.588 9.094 1 93.69 287 PRO B N 1
ATOM 6968 C CA . PRO B 1 287 ? -2.984 2.016 7.746 1 93.69 287 PRO B CA 1
ATOM 6969 C C . PRO B 1 287 ? -3.51 2.957 6.664 1 93.69 287 PRO B C 1
ATOM 6971 O O . PRO B 1 287 ? -3.211 2.771 5.484 1 93.69 287 PRO B O 1
ATOM 6974 N N . VAL B 1 288 ? -4.281 3.951 7.008 1 93.38 288 VAL B N 1
ATOM 6975 C CA . VAL B 1 288 ? -4.746 4.949 6.047 1 93.38 288 VAL B CA 1
ATOM 6976 C C . VAL B 1 288 ? -3.551 5.637 5.395 1 93.38 288 VAL B C 1
ATOM 6978 O O . VAL B 1 288 ? -3.635 6.078 4.246 1 93.38 288 VAL B O 1
ATOM 6981 N N . ILE B 1 289 ? -2.438 5.625 6.094 1 90.75 289 ILE B N 1
ATOM 6982 C CA . ILE B 1 289 ? -1.211 6.234 5.594 1 90.75 289 ILE B CA 1
ATOM 6983 C C . ILE B 1 289 ? -0.721 5.473 4.363 1 90.75 289 ILE B C 1
ATOM 6985 O O . ILE B 1 289 ? -0.181 6.074 3.43 1 90.75 289 ILE B O 1
ATOM 6989 N N . PHE B 1 290 ? -0.968 4.105 4.289 1 93.5 290 PHE B N 1
ATOM 6990 C CA . PHE B 1 290 ? -0.598 3.318 3.119 1 93.5 290 PHE B CA 1
ATOM 6991 C C . PHE B 1 290 ? -1.346 3.805 1.883 1 93.5 290 PHE B C 1
ATOM 6993 O O . PHE B 1 290 ? -0.751 3.969 0.815 1 93.5 290 PHE B O 1
ATOM 7000 N N . PHE B 1 291 ? -2.557 4.031 2.082 1 94.75 291 PHE B N 1
ATOM 7001 C CA . PHE B 1 291 ? -3.42 4.461 0.988 1 94.75 291 PHE B CA 1
ATOM 7002 C C . PHE B 1 291 ? -3.037 5.855 0.511 1 94.75 291 PHE B C 1
ATOM 7004 O O . PHE B 1 291 ? -2.916 6.098 -0.692 1 94.75 291 PHE B O 1
ATOM 7011 N N . PHE B 1 292 ? -2.873 6.695 1.405 1 92.38 292 PHE B N 1
ATOM 7012 C CA . PHE B 1 292 ? -2.527 8.07 1.053 1 92.38 292 PHE B CA 1
ATOM 7013 C C . PHE B 1 292 ? -1.177 8.117 0.348 1 92.38 292 PHE B C 1
ATOM 7015 O O . PHE B 1 292 ? -1.018 8.828 -0.649 1 92.38 292 PHE B O 1
ATOM 7022 N N . SER B 1 293 ? -0.208 7.457 0.884 1 90.69 293 SER B N 1
ATOM 7023 C CA . SER B 1 293 ? 1.111 7.406 0.263 1 90.69 293 SER B CA 1
ATOM 7024 C C . SER B 1 293 ? 1.043 6.793 -1.132 1 90.69 293 SER B C 1
ATOM 7026 O O . SER B 1 293 ? 1.823 7.156 -2.014 1 90.69 293 SER B O 1
ATOM 7028 N N . PHE B 1 294 ? 0.27 5.781 -1.225 1 92.38 294 PHE B N 1
ATOM 7029 C CA . PHE B 1 294 ? -0.027 5.145 -2.502 1 92.38 294 PHE B CA 1
ATOM 7030 C C . PHE B 1 294 ? -0.488 6.172 -3.527 1 92.38 294 PHE B C 1
ATOM 7032 O O . PHE B 1 294 ? 0.066 6.254 -4.625 1 92.38 294 PHE B O 1
ATOM 7039 N N . ILE B 1 295 ? -1.425 7.047 -3.248 1 93.69 295 ILE B N 1
ATOM 7040 C CA . ILE B 1 295 ? -2.014 8.039 -4.145 1 93.69 295 ILE B CA 1
ATOM 7041 C C . ILE B 1 295 ? -1.006 9.148 -4.418 1 93.69 295 ILE B C 1
ATOM 7043 O O . ILE B 1 295 ? -0.854 9.594 -5.559 1 93.69 295 ILE B O 1
ATOM 7047 N N . ILE B 1 296 ? -0.362 9.625 -3.412 1 89.75 296 ILE B N 1
ATOM 7048 C CA . ILE B 1 296 ? 0.597 10.711 -3.553 1 89.75 296 ILE B CA 1
ATOM 7049 C C . ILE B 1 296 ? 1.718 10.297 -4.5 1 89.75 296 ILE B C 1
ATOM 7051 O O . ILE B 1 296 ? 2.18 11.094 -5.316 1 89.75 296 ILE B O 1
ATOM 7055 N N . SER B 1 297 ? 2.137 9.055 -4.348 1 89.94 297 SER B N 1
ATOM 7056 C CA . SER B 1 297 ? 3.199 8.562 -5.215 1 89.94 297 SER B CA 1
ATOM 7057 C C . SER B 1 297 ? 2.748 8.523 -6.672 1 89.94 297 SER B C 1
ATOM 7059 O O . SER B 1 297 ? 3.543 8.781 -7.582 1 89.94 297 SER B O 1
ATOM 7061 N N . ILE B 1 298 ? 1.545 8.141 -6.93 1 92 298 ILE B N 1
ATOM 7062 C CA . ILE B 1 298 ? 0.987 8.156 -8.273 1 92 298 ILE B CA 1
ATOM 7063 C C . ILE B 1 298 ? 0.981 9.586 -8.812 1 92 298 ILE B C 1
ATOM 7065 O O . ILE B 1 298 ? 1.389 9.828 -9.953 1 92 298 ILE B O 1
ATOM 7069 N N . LEU B 1 299 ? 0.534 10.531 -7.988 1 92.06 299 LEU B N 1
ATOM 7070 C CA . LEU B 1 299 ? 0.45 11.922 -8.406 1 92.06 299 LEU B CA 1
ATOM 7071 C C . LEU B 1 299 ? 1.838 12.492 -8.688 1 92.06 299 LEU B C 1
ATOM 7073 O O . LEU B 1 299 ? 2.01 13.312 -9.594 1 92.06 299 LEU B O 1
ATOM 7077 N N . TYR B 1 300 ? 2.773 12.102 -7.949 1 87.88 300 TYR B N 1
ATOM 7078 C CA . TYR B 1 300 ? 4.148 12.516 -8.203 1 87.88 300 TYR B CA 1
ATOM 7079 C C . TYR B 1 300 ? 4.652 11.961 -9.531 1 87.88 300 TYR B C 1
ATOM 7081 O O . TYR B 1 300 ? 5.324 12.664 -10.289 1 87.88 300 TYR B O 1
ATOM 7089 N N . TYR B 1 301 ? 4.355 10.703 -9.734 1 88.75 301 TYR B N 1
ATOM 7090 C CA . TYR B 1 301 ? 4.773 10.078 -10.984 1 88.75 301 TYR B CA 1
ATOM 7091 C C . TYR B 1 301 ? 4.156 10.789 -12.18 1 88.75 301 TYR B C 1
ATOM 7093 O O . TYR B 1 301 ? 4.809 10.945 -13.219 1 88.75 301 TYR B O 1
ATOM 7101 N N . LEU B 1 302 ? 2.951 11.289 -12.023 1 92.62 302 LEU B N 1
ATOM 7102 C CA . LEU B 1 302 ? 2.229 11.961 -13.102 1 92.62 302 LEU B CA 1
ATOM 7103 C C . LEU B 1 302 ? 2.58 13.438 -13.148 1 92.62 302 LEU B C 1
ATOM 7105 O O . LEU B 1 302 ? 1.997 14.195 -13.93 1 92.62 302 LEU B O 1
ATOM 7109 N N . ASN B 1 303 ? 3.395 14 -12.281 1 91.06 303 ASN B N 1
ATOM 7110 C CA . ASN B 1 303 ? 3.883 15.375 -12.219 1 91.06 303 ASN B CA 1
ATOM 7111 C C . ASN B 1 303 ? 2.781 16.344 -11.789 1 91.06 303 ASN B C 1
ATOM 7113 O O . ASN B 1 303 ? 2.844 17.531 -12.094 1 91.06 303 ASN B O 1
ATOM 7117 N N . VAL B 1 304 ? 1.816 15.766 -11.211 1 90.38 304 VAL B N 1
ATOM 7118 C CA . VAL B 1 304 ? 0.72 16.609 -10.742 1 90.38 304 VAL B CA 1
ATOM 7119 C C . VAL B 1 304 ? 1.137 17.328 -9.461 1 90.38 304 VAL B C 1
ATOM 7121 O O . VAL B 1 304 ? 0.919 18.547 -9.328 1 90.38 304 VAL B O 1
ATOM 7124 N N . MET B 1 305 ? 1.723 16.578 -8.547 1 88.75 305 MET B N 1
ATOM 7125 C CA . MET B 1 305 ? 2.146 17.172 -7.277 1 88.75 305 MET B CA 1
ATOM 7126 C C . MET B 1 305 ? 3.172 18.281 -7.512 1 88.75 305 MET B C 1
ATOM 7128 O O . MET B 1 305 ? 3.127 19.328 -6.859 1 88.75 305 MET B O 1
ATOM 7132 N N . GLN B 1 306 ? 4.082 18.094 -8.375 1 88.25 306 GLN B N 1
ATOM 7133 C CA . GLN B 1 306 ? 5.109 19.078 -8.68 1 88.25 306 GLN B CA 1
ATOM 7134 C C . GLN B 1 306 ? 4.488 20.375 -9.195 1 88.25 306 GLN B C 1
ATOM 7136 O O . GLN B 1 306 ? 4.883 21.469 -8.781 1 88.25 306 GLN B O 1
ATOM 7141 N N . VAL B 1 307 ? 3.533 20.219 -10.039 1 89.19 307 VAL B N 1
ATOM 7142 C CA . VAL B 1 307 ? 2.881 21.391 -10.617 1 89.19 307 VAL B CA 1
ATOM 7143 C C . VAL B 1 307 ? 2.139 22.156 -9.523 1 89.19 307 VAL B C 1
ATOM 7145 O O . VAL B 1 307 ? 2.264 23.375 -9.43 1 89.19 307 VAL B O 1
ATOM 7148 N N . VAL B 1 308 ? 1.448 21.469 -8.734 1 90.62 308 VAL B N 1
ATOM 7149 C CA . VAL B 1 308 ? 0.644 22.094 -7.691 1 90.62 308 VAL B CA 1
ATOM 7150 C C . VAL B 1 308 ? 1.557 22.797 -6.68 1 90.62 308 VAL B C 1
ATOM 7152 O O . VAL B 1 308 ? 1.341 23.953 -6.336 1 90.62 308 VAL B O 1
ATOM 7155 N N . ILE B 1 309 ? 2.551 22.109 -6.211 1 90.38 309 ILE B N 1
ATOM 7156 C CA . ILE B 1 309 ? 3.465 22.625 -5.199 1 90.38 309 ILE B CA 1
ATOM 7157 C C . ILE B 1 309 ? 4.242 23.812 -5.766 1 90.38 309 ILE B C 1
ATOM 7159 O O . ILE B 1 309 ? 4.469 24.797 -5.07 1 90.38 309 ILE B O 1
ATOM 7163 N N . MET B 1 310 ? 4.605 23.75 -7.004 1 89.75 310 MET B N 1
ATOM 7164 C CA . MET B 1 310 ? 5.367 24.828 -7.625 1 89.75 310 MET B CA 1
ATOM 7165 C C . MET B 1 310 ? 4.512 26.078 -7.781 1 89.75 310 MET B C 1
ATOM 7167 O O . MET B 1 310 ? 4.988 27.203 -7.57 1 89.75 310 MET B O 1
ATOM 7171 N N . LYS B 1 311 ? 3.359 25.875 -8.188 1 90.06 311 LYS B N 1
ATOM 7172 C CA . LYS B 1 311 ? 2.471 27.016 -8.359 1 90.06 311 LYS B CA 1
ATOM 7173 C C . LYS B 1 311 ? 2.188 27.688 -7.023 1 90.06 311 LYS B C 1
ATOM 7175 O O . LYS B 1 311 ? 2.252 28.922 -6.918 1 90.06 311 LYS B O 1
ATOM 7180 N N . LEU B 1 312 ? 1.877 26.922 -6.059 1 92.38 312 LEU B N 1
ATOM 7181 C CA . LEU B 1 312 ? 1.632 27.484 -4.73 1 92.38 312 LEU B CA 1
ATOM 7182 C C . LEU B 1 312 ? 2.902 28.094 -4.16 1 92.38 312 LEU B C 1
ATOM 7184 O O . LEU B 1 312 ? 2.85 29.156 -3.518 1 92.38 312 LEU B O 1
ATOM 7188 N N . GLY B 1 313 ? 3.994 27.359 -4.32 1 92.25 313 GLY B N 1
ATOM 7189 C CA . GLY B 1 313 ? 5.273 27.906 -3.887 1 92.25 313 GLY B CA 1
ATOM 7190 C C . GLY B 1 313 ? 5.617 29.234 -4.535 1 92.25 313 GLY B C 1
ATOM 7191 O O . GLY B 1 313 ? 6.152 30.125 -3.885 1 92.25 313 GLY B O 1
ATOM 7192 N N . TRP B 1 314 ? 5.27 29.312 -5.77 1 90.06 314 TRP B N 1
ATOM 7193 C CA . TRP B 1 314 ? 5.508 30.562 -6.5 1 90.06 314 TRP B CA 1
ATOM 7194 C C . TRP B 1 314 ? 4.676 31.703 -5.926 1 90.06 314 TRP B C 1
ATOM 7196 O O . TRP B 1 314 ? 5.164 32.812 -5.789 1 90.06 314 TRP B O 1
ATOM 7206 N N . ILE B 1 315 ? 3.521 31.453 -5.609 1 92 315 ILE B N 1
ATOM 7207 C CA . ILE B 1 315 ? 2.648 32.438 -5.012 1 92 315 ILE B CA 1
ATOM 7208 C C . ILE B 1 315 ? 3.24 32.938 -3.689 1 92 315 ILE B C 1
ATOM 7210 O O . ILE B 1 315 ? 3.318 34.125 -3.436 1 92 315 ILE B O 1
ATOM 7214 N N . LEU B 1 316 ? 3.658 32 -2.908 1 93.25 316 LEU B N 1
ATOM 7215 C CA . LEU B 1 316 ? 4.23 32.344 -1.611 1 93.25 316 LEU B CA 1
ATOM 7216 C C . LEU B 1 316 ? 5.543 33.094 -1.779 1 93.25 316 LEU B C 1
ATOM 7218 O O . LEU B 1 316 ? 5.816 34.062 -1.045 1 93.25 316 LEU B O 1
ATOM 7222 N N . GLN B 1 317 ? 6.316 32.625 -2.725 1 91.62 317 GLN B N 1
ATOM 7223 C CA . GLN B 1 317 ? 7.594 33.281 -2.996 1 91.62 317 GLN B CA 1
ATOM 7224 C C . GLN B 1 317 ? 7.391 34.75 -3.395 1 91.62 317 GLN B C 1
ATOM 7226 O O . GLN B 1 317 ? 8.094 35.625 -2.904 1 91.62 317 GLN B O 1
ATOM 7231 N N . LYS B 1 318 ? 6.445 34.969 -4.23 1 86.5 318 LYS B N 1
ATOM 7232 C CA . LYS B 1 318 ? 6.18 36.312 -4.723 1 86.5 318 LYS B CA 1
ATOM 7233 C C . LYS B 1 318 ? 5.602 37.219 -3.617 1 86.5 318 LYS B C 1
ATOM 7235 O O . LYS B 1 318 ? 5.867 38.406 -3.578 1 86.5 318 LYS B O 1
ATOM 7240 N N . LEU B 1 319 ? 4.836 36.656 -2.816 1 87.44 319 LEU B N 1
ATOM 7241 C CA . LEU B 1 319 ? 4.184 37.438 -1.762 1 87.44 319 LEU B CA 1
ATOM 7242 C C . LEU B 1 319 ? 5.16 37.719 -0.631 1 87.44 319 LEU B C 1
ATOM 7244 O O . LEU B 1 319 ? 5.148 38.812 -0.07 1 87.44 319 LEU B O 1
ATOM 7248 N N . LEU B 1 320 ? 6.023 36.781 -0.314 1 91.88 320 LEU B N 1
ATOM 7249 C CA . LEU B 1 320 ? 6.832 36.906 0.893 1 91.88 320 LEU B CA 1
ATOM 7250 C C . LEU B 1 320 ? 8.289 37.188 0.541 1 91.88 320 LEU B C 1
ATOM 7252 O O . LEU B 1 320 ? 9.086 37.562 1.409 1 91.88 320 LEU B O 1
ATOM 7256 N N . ASP B 1 321 ? 8.641 37.031 -0.693 1 88.44 321 ASP B N 1
ATOM 7257 C CA . ASP B 1 321 ? 10.008 37.281 -1.156 1 88.44 321 ASP B CA 1
ATOM 7258 C C . ASP B 1 321 ? 10.992 36.312 -0.483 1 88.44 321 ASP B C 1
ATOM 7260 O O . ASP B 1 321 ? 12.016 36.75 0.047 1 88.44 321 ASP B O 1
ATOM 7264 N N . THR B 1 322 ? 10.633 35.094 -0.355 1 92.25 322 THR B N 1
ATOM 7265 C CA . THR B 1 322 ? 11.5 34.031 0.141 1 92.25 322 THR B CA 1
ATOM 7266 C C . THR B 1 322 ? 12.125 33.25 -1.018 1 92.25 322 THR B C 1
ATOM 7268 O O . THR B 1 322 ? 11.852 33.531 -2.184 1 92.25 322 THR B O 1
ATOM 7271 N N . THR B 1 323 ? 13.039 32.375 -0.696 1 92.5 323 THR B N 1
ATOM 7272 C CA . THR B 1 323 ? 13.656 31.578 -1.747 1 92.5 323 THR B CA 1
ATOM 7273 C C . THR B 1 323 ? 12.672 30.547 -2.291 1 92.5 323 THR B C 1
ATOM 7275 O O . THR B 1 323 ? 11.648 30.266 -1.66 1 92.5 323 THR B O 1
ATOM 7278 N N . VAL B 1 324 ? 12.992 30.047 -3.404 1 91.75 324 VAL B N 1
ATOM 7279 C CA . VAL B 1 324 ? 12.133 29.062 -4.051 1 91.75 324 VAL B CA 1
ATOM 7280 C C . VAL B 1 324 ? 12.055 27.812 -3.193 1 91.75 324 VAL B C 1
ATOM 7282 O O . VAL B 1 324 ? 10.969 27.25 -3.004 1 91.75 324 VAL B O 1
ATOM 7285 N N . CYS B 1 325 ? 13.133 27.359 -2.617 1 92.81 325 CYS B N 1
ATOM 7286 C CA . CYS B 1 325 ? 13.164 26.125 -1.837 1 92.81 325 CYS B CA 1
ATOM 7287 C C . CYS B 1 325 ? 12.32 26.25 -0.575 1 92.81 325 CYS B C 1
ATOM 7289 O O . CYS B 1 325 ? 11.562 25.344 -0.234 1 92.81 325 CYS B O 1
ATOM 7291 N N . GLU B 1 326 ? 12.445 27.406 0.058 1 94.56 326 GLU B N 1
ATOM 7292 C CA . GLU B 1 326 ? 11.656 27.625 1.265 1 94.56 326 GLU B CA 1
ATOM 7293 C C . GLU B 1 326 ? 10.164 27.688 0.947 1 94.56 326 GLU B C 1
ATOM 7295 O O . GLU B 1 326 ? 9.352 27.078 1.648 1 94.56 326 GLU B O 1
ATOM 7300 N N . SER B 1 327 ? 9.859 28.406 -0.082 1 95.06 327 SER B N 1
ATOM 7301 C CA . SER B 1 327 ? 8.461 28.609 -0.448 1 95.06 327 SER B CA 1
ATOM 7302 C C . SER B 1 327 ? 7.824 27.312 -0.945 1 95.06 327 SER B C 1
ATOM 7304 O O . SER B 1 327 ? 6.695 26.984 -0.574 1 95.06 327 SER B O 1
ATOM 7306 N N . VAL B 1 328 ? 8.547 26.609 -1.709 1 93.5 328 VAL B N 1
ATOM 7307 C CA . VAL B 1 328 ? 8.047 25.344 -2.254 1 93.5 328 VAL B CA 1
ATOM 7308 C C . VAL B 1 328 ? 7.883 24.328 -1.131 1 93.5 328 VAL B C 1
ATOM 7310 O O . VAL B 1 328 ? 6.902 23.578 -1.106 1 93.5 328 VAL B O 1
ATOM 7313 N N . ASN B 1 329 ? 8.789 24.297 -0.277 1 94.88 329 ASN B N 1
ATOM 7314 C CA . ASN B 1 329 ? 8.68 23.391 0.864 1 94.88 329 ASN B CA 1
ATOM 7315 C C . ASN B 1 329 ? 7.473 23.734 1.735 1 94.88 329 ASN B C 1
ATOM 7317 O O . ASN B 1 329 ? 6.766 22.828 2.197 1 94.88 329 ASN B O 1
ATOM 7321 N N . ALA B 1 330 ? 7.289 24.984 1.994 1 95.69 330 ALA B N 1
ATOM 7322 C CA . ALA B 1 330 ? 6.141 25.422 2.791 1 95.69 330 ALA B CA 1
ATOM 7323 C C . ALA B 1 330 ? 4.828 25.031 2.111 1 95.69 330 ALA B C 1
ATOM 7325 O O . ALA B 1 330 ? 3.877 24.625 2.775 1 95.69 330 ALA B O 1
ATOM 7326 N N . ALA B 1 331 ? 4.809 25.219 0.828 1 94.88 331 ALA B N 1
ATOM 7327 C CA . ALA B 1 331 ? 3.629 24.828 0.057 1 94.88 331 ALA B CA 1
ATOM 7328 C C . ALA B 1 331 ? 3.41 23.312 0.112 1 94.88 331 ALA B C 1
ATOM 7330 O O . ALA B 1 331 ? 2.275 22.844 0.257 1 94.88 331 ALA B O 1
ATOM 7331 N N . ALA B 1 332 ? 4.484 22.594 -0.028 1 93.75 332 ALA B N 1
ATOM 7332 C CA . ALA B 1 332 ? 4.41 21.141 -0.002 1 93.75 332 ALA B CA 1
ATOM 7333 C C . ALA B 1 332 ? 3.891 20.641 1.342 1 93.75 332 ALA B C 1
ATOM 7335 O O . ALA B 1 332 ? 3.176 19.641 1.402 1 93.75 332 ALA B O 1
ATOM 7336 N N . ASN B 1 333 ? 4.141 21.312 2.387 1 94.19 333 ASN B N 1
ATOM 7337 C CA . ASN B 1 333 ? 3.771 20.891 3.736 1 94.19 333 ASN B CA 1
ATOM 7338 C C . ASN B 1 333 ? 2.266 21 3.961 1 94.19 333 ASN B C 1
ATOM 7340 O O . ASN B 1 333 ? 1.739 20.453 4.93 1 94.19 333 ASN B O 1
ATOM 7344 N N . ILE B 1 334 ? 1.626 21.672 3.107 1 91.56 334 ILE B N 1
ATOM 7345 C CA . ILE B 1 334 ? 0.17 21.703 3.184 1 91.56 334 ILE B CA 1
ATOM 7346 C C . ILE B 1 334 ? -0.396 20.297 2.957 1 91.56 334 ILE B C 1
ATOM 7348 O O . ILE B 1 334 ? -1.398 19.922 3.566 1 91.56 334 ILE B O 1
ATOM 7352 N N . PHE B 1 335 ? 0.365 19.547 2.166 1 87.12 335 PHE B N 1
ATOM 7353 C CA . PHE B 1 335 ? -0.159 18.25 1.735 1 87.12 335 PHE B CA 1
ATOM 7354 C C . PHE B 1 335 ? 0.667 17.109 2.316 1 87.12 335 PHE B C 1
ATOM 7356 O O . PHE B 1 335 ? 0.131 16.047 2.623 1 87.12 335 PHE B O 1
ATOM 7363 N N . LEU B 1 336 ? 1.937 17.344 2.439 1 87.56 336 LEU B N 1
ATOM 7364 C CA . LEU B 1 336 ? 2.875 16.281 2.791 1 87.56 336 LEU B CA 1
ATOM 7365 C C . LEU B 1 336 ? 3.383 16.469 4.219 1 87.56 336 LEU B C 1
ATOM 7367 O O . LEU B 1 336 ? 3.27 17.547 4.793 1 87.56 336 LEU B O 1
ATOM 7371 N N . GLY B 1 337 ? 3.947 15.453 4.715 1 87.12 337 GLY B N 1
ATOM 7372 C CA . GLY B 1 337 ? 4.492 15.484 6.062 1 87.12 337 GLY B CA 1
ATOM 7373 C C . GLY B 1 337 ? 5.887 16.078 6.125 1 87.12 337 GLY B C 1
ATOM 7374 O O . GLY B 1 337 ? 6.516 16.328 5.09 1 87.12 337 GLY B O 1
ATOM 7375 N N . MET B 1 338 ? 6.328 16.203 7.305 1 89.31 338 MET B N 1
ATOM 7376 C CA . MET B 1 338 ? 7.586 16.891 7.559 1 89.31 338 MET B CA 1
ATOM 7377 C C . MET B 1 338 ? 8.766 16.109 6.996 1 89.31 338 MET B C 1
ATOM 7379 O O . MET B 1 338 ? 9.781 16.688 6.613 1 89.31 338 MET B O 1
ATOM 7383 N N . SER B 1 339 ? 8.664 14.82 6.922 1 84.88 339 SER B N 1
ATOM 7384 C CA . SER B 1 339 ? 9.781 14.016 6.438 1 84.88 339 SER B CA 1
ATOM 7385 C C . SER B 1 339 ? 9.727 13.859 4.918 1 84.88 339 SER B C 1
ATOM 7387 O O . SER B 1 339 ? 10.758 13.617 4.281 1 84.88 339 SER B O 1
ATOM 7389 N N . GLU B 1 340 ? 8.617 14.031 4.328 1 84 340 GLU B N 1
ATOM 7390 C CA . GLU B 1 340 ? 8.445 13.844 2.891 1 84 340 GLU B CA 1
ATOM 7391 C C . GLU B 1 340 ? 8.68 15.141 2.127 1 84 340 GLU B C 1
ATOM 7393 O O . GLU B 1 340 ? 9.141 15.125 0.983 1 84 340 GLU B O 1
ATOM 7398 N N . CYS B 1 341 ? 8.414 16.203 2.732 1 89.06 341 CYS B N 1
ATOM 7399 C CA . CYS B 1 341 ? 8.461 17.484 2.057 1 89.06 341 CYS B CA 1
ATOM 7400 C C . CYS B 1 341 ? 9.875 17.812 1.595 1 89.06 341 CYS B C 1
ATOM 7402 O O . CYS B 1 341 ? 10.078 18.25 0.459 1 89.06 341 CYS B O 1
ATOM 7404 N N . PRO B 1 342 ? 10.883 17.531 2.41 1 90 342 PRO B N 1
ATOM 7405 C CA . PRO B 1 342 ? 12.234 17.875 1.968 1 90 342 PRO B CA 1
ATOM 7406 C C . PRO B 1 342 ? 12.688 17.047 0.77 1 90 342 PRO B C 1
ATOM 7408 O O . PRO B 1 342 ? 13.625 17.438 0.066 1 90 342 PRO B O 1
ATOM 7411 N N . LEU B 1 343 ? 12.016 15.969 0.495 1 84.19 343 LEU B N 1
ATOM 7412 C CA . LEU B 1 343 ? 12.359 15.133 -0.65 1 84.19 343 LEU B CA 1
ATOM 7413 C C . LEU B 1 343 ? 12.133 15.883 -1.958 1 84.19 343 LEU B C 1
ATOM 7415 O O . LEU B 1 343 ? 12.797 15.609 -2.959 1 84.19 343 LEU B O 1
ATOM 7419 N N . VAL B 1 344 ? 11.219 16.797 -1.907 1 86.19 344 VAL B N 1
ATOM 7420 C CA . VAL B 1 344 ? 10.859 17.562 -3.102 1 86.19 344 VAL B CA 1
ATOM 7421 C C . VAL B 1 344 ? 12.016 18.453 -3.52 1 86.19 344 VAL B C 1
ATOM 7423 O O . VAL B 1 344 ? 12.211 18.719 -4.707 1 86.19 344 VAL B O 1
ATOM 7426 N N . ILE B 1 345 ? 12.859 18.891 -2.582 1 89.94 345 ILE B N 1
ATOM 7427 C CA . ILE B 1 345 ? 13.984 19.781 -2.855 1 89.94 345 ILE B CA 1
ATOM 7428 C C . ILE B 1 345 ? 15.289 19.078 -2.494 1 89.94 345 ILE B C 1
ATOM 7430 O O . ILE B 1 345 ? 16.266 19.734 -2.107 1 89.94 345 ILE B O 1
ATOM 7434 N N . ARG B 1 346 ? 15.273 17.828 -2.549 1 88.06 346 ARG B N 1
ATOM 7435 C CA . ARG B 1 346 ? 16.375 17 -2.068 1 88.06 346 ARG B CA 1
ATOM 7436 C C . ARG B 1 346 ? 17.703 17.438 -2.686 1 88.06 346 ARG B C 1
ATOM 7438 O O . ARG B 1 346 ? 18.703 17.562 -1.982 1 88.06 346 ARG B O 1
ATOM 7445 N N . PRO B 1 347 ? 17.797 17.766 -3.969 1 85.06 347 PRO B N 1
ATOM 7446 C CA . PRO B 1 347 ? 19.078 18.109 -4.582 1 85.06 347 PRO B CA 1
ATOM 7447 C C . PRO B 1 347 ? 19.672 19.406 -4.031 1 85.06 347 PRO B C 1
ATOM 7449 O O . PRO B 1 347 ? 20.875 19.641 -4.18 1 85.06 347 PRO B O 1
ATOM 7452 N N . TYR B 1 348 ? 18.938 20.156 -3.369 1 90.25 348 TYR B N 1
ATOM 7453 C CA . TYR B 1 348 ? 19.375 21.5 -2.984 1 90.25 348 TYR B CA 1
ATOM 7454 C C . TYR B 1 348 ? 19.625 21.578 -1.481 1 90.25 348 TYR B C 1
ATOM 7456 O O . TYR B 1 348 ? 20.109 22.594 -0.98 1 90.25 348 TYR B O 1
ATOM 7464 N N . ILE B 1 349 ? 19.312 20.547 -0.728 1 92.19 349 ILE B N 1
ATOM 7465 C CA . ILE B 1 349 ? 19.375 20.594 0.729 1 92.19 349 ILE B CA 1
ATOM 7466 C C . ILE B 1 349 ? 20.828 20.844 1.174 1 92.19 349 ILE B C 1
ATOM 7468 O O . ILE B 1 349 ? 21.062 21.547 2.154 1 92.19 349 ILE B O 1
ATOM 7472 N N . ALA B 1 350 ? 21.719 20.344 0.414 1 92.12 350 ALA B N 1
ATOM 7473 C CA . ALA B 1 350 ? 23.125 20.469 0.762 1 92.12 350 ALA B CA 1
ATOM 7474 C C . ALA B 1 350 ? 23.609 21.906 0.629 1 92.12 350 ALA B C 1
ATOM 7476 O O . ALA B 1 350 ? 24.609 22.297 1.23 1 92.12 350 ALA B O 1
ATOM 7477 N N . GLN B 1 351 ? 22.891 22.75 -0.043 1 92.12 351 GLN B N 1
ATOM 7478 C CA . GLN B 1 351 ? 23.344 24.109 -0.326 1 92.12 351 GLN B CA 1
ATOM 7479 C C . GLN B 1 351 ? 22.547 25.125 0.477 1 92.12 351 GLN B C 1
ATOM 7481 O O . GLN B 1 351 ? 22.797 26.328 0.379 1 92.12 351 GLN B O 1
ATOM 7486 N N . LEU B 1 352 ? 21.656 24.703 1.29 1 94.25 352 LEU B N 1
ATOM 7487 C CA . LEU B 1 352 ? 20.797 25.625 2.018 1 94.25 352 LEU B CA 1
ATOM 7488 C C . LEU B 1 352 ? 21.562 26.312 3.137 1 94.25 352 LEU B C 1
ATOM 7490 O O . LEU B 1 352 ? 22.453 25.719 3.754 1 94.25 352 LEU B O 1
ATOM 7494 N N . THR B 1 353 ? 21.219 27.516 3.377 1 95.31 353 THR B N 1
ATOM 7495 C CA . THR B 1 353 ? 21.75 28.266 4.5 1 95.31 353 THR B CA 1
ATOM 7496 C C . THR B 1 353 ? 21.094 27.844 5.809 1 95.31 353 THR B C 1
ATOM 7498 O O . THR B 1 353 ? 20.109 27.109 5.797 1 95.31 353 THR B O 1
ATOM 7501 N N . ALA B 1 354 ? 21.609 28.344 6.918 1 96.19 354 ALA B N 1
ATOM 7502 C CA . ALA B 1 354 ? 21.016 28.062 8.227 1 96.19 354 ALA B CA 1
ATOM 7503 C C . ALA B 1 354 ? 19.594 28.594 8.312 1 96.19 354 ALA B C 1
ATOM 7505 O O . ALA B 1 354 ? 18.703 27.922 8.852 1 96.19 354 ALA B O 1
ATOM 7506 N N . SER B 1 355 ? 19.406 29.781 7.824 1 97 355 SER B N 1
ATOM 7507 C CA . SER B 1 355 ? 18.078 30.406 7.828 1 97 355 SER B CA 1
ATOM 7508 C C . SER B 1 355 ? 17.094 29.609 6.973 1 97 355 SER B C 1
ATOM 7510 O O . SER B 1 355 ? 15.938 29.438 7.355 1 97 355 SER B O 1
ATOM 7512 N N . GLU B 1 356 ? 17.578 29.125 5.875 1 96.06 356 GLU B N 1
ATOM 7513 C CA . GLU B 1 356 ? 16.734 28.328 4.992 1 96.06 356 GLU B CA 1
ATOM 7514 C C . GLU B 1 356 ? 16.391 26.984 5.629 1 96.06 356 GLU B C 1
ATOM 7516 O O . GLU B 1 356 ? 15.242 26.547 5.562 1 96.06 356 GLU B O 1
ATOM 7521 N N . LEU B 1 357 ? 17.375 26.359 6.195 1 97.12 357 LEU B N 1
ATOM 7522 C CA . LEU B 1 357 ? 17.141 25.094 6.883 1 97.12 357 LEU B CA 1
ATOM 7523 C C . LEU B 1 357 ? 16.156 25.281 8.031 1 97.12 357 LEU B C 1
ATOM 7525 O O . LEU B 1 357 ? 15.297 24.438 8.258 1 97.12 357 LEU B O 1
ATOM 7529 N N . HIS B 1 358 ? 16.359 26.359 8.727 1 97.81 358 HIS B N 1
ATOM 7530 C CA . HIS B 1 358 ? 15.43 26.703 9.797 1 97.81 358 HIS B CA 1
ATOM 7531 C C . HIS B 1 358 ? 14.008 26.844 9.281 1 97.81 358 HIS B C 1
ATOM 7533 O O . HIS B 1 358 ? 13.07 26.312 9.891 1 97.81 358 HIS B O 1
ATOM 7539 N N . SER B 1 359 ? 13.82 27.484 8.18 1 97.56 359 SER B N 1
ATOM 7540 C CA . SER B 1 359 ? 12.508 27.688 7.59 1 97.56 359 SER B CA 1
ATOM 7541 C C . SER B 1 359 ? 11.891 26.359 7.164 1 97.56 359 SER B C 1
ATOM 7543 O O . SER B 1 359 ? 10.688 26.141 7.332 1 97.56 359 SER B O 1
ATOM 7545 N N . ILE B 1 360 ? 12.664 25.484 6.594 1 96.88 360 ILE B N 1
ATOM 7546 C CA . ILE B 1 360 ? 12.211 24.188 6.145 1 96.88 360 ILE B CA 1
ATOM 7547 C C . ILE B 1 360 ? 11.727 23.359 7.344 1 96.88 360 ILE B C 1
ATOM 7549 O O . ILE B 1 360 ? 10.656 22.75 7.293 1 96.88 360 ILE B O 1
ATOM 7553 N N . MET B 1 361 ? 12.453 23.422 8.375 1 97.62 361 MET B N 1
ATOM 7554 C CA . MET B 1 361 ? 12.109 22.656 9.57 1 97.62 361 MET B CA 1
ATOM 7555 C C . MET B 1 361 ? 10.883 23.25 10.258 1 97.62 361 MET B C 1
ATOM 7557 O O . MET B 1 361 ? 10.008 22.516 10.719 1 97.62 361 MET B O 1
ATOM 7561 N N . VAL B 1 362 ? 10.789 24.578 10.336 1 98.12 362 VAL B N 1
ATOM 7562 C CA . VAL B 1 362 ? 9.648 25.25 10.945 1 98.12 362 VAL B CA 1
ATOM 7563 C C . VAL B 1 362 ? 8.367 24.859 10.195 1 98.12 362 VAL B C 1
ATOM 7565 O O . VAL B 1 362 ? 7.355 24.547 10.82 1 98.12 362 VAL B O 1
ATOM 7568 N N . SER B 1 363 ? 8.445 24.891 8.906 1 97.06 363 SER B N 1
ATOM 7569 C CA . SER B 1 363 ? 7.289 24.5 8.102 1 97.06 363 SER B CA 1
ATOM 7570 C C . SER B 1 363 ? 6.871 23.062 8.375 1 97.06 363 SER B C 1
ATOM 7572 O O . SER B 1 363 ? 5.68 22.75 8.391 1 97.06 363 SER B O 1
ATOM 7574 N N . GLY B 1 364 ? 7.801 22.25 8.531 1 95.25 364 GLY B N 1
ATOM 7575 C CA . GLY B 1 364 ? 7.52 20.859 8.844 1 95.25 364 GLY B CA 1
ATOM 7576 C C . GLY B 1 364 ? 6.84 20.672 10.188 1 95.25 364 GLY B C 1
ATOM 7577 O O . GLY B 1 364 ? 5.887 19.906 10.305 1 95.25 364 GLY B O 1
ATOM 7578 N N . PHE B 1 365 ? 7.281 21.406 11.156 1 96.62 365 PHE B N 1
ATOM 7579 C CA . PHE B 1 365 ? 6.762 21.281 12.516 1 96.62 365 PHE B CA 1
ATOM 7580 C C . PHE B 1 365 ? 5.398 21.953 12.633 1 96.62 365 PHE B C 1
ATOM 7582 O O . PHE B 1 365 ? 4.605 21.609 13.508 1 96.62 365 PHE B O 1
ATOM 7589 N N . ALA B 1 366 ? 5.094 22.906 11.758 1 96.62 366 ALA B N 1
ATOM 7590 C CA . ALA B 1 366 ? 3.922 23.766 11.891 1 96.62 366 ALA B CA 1
ATOM 7591 C C . ALA B 1 366 ? 2.707 23.156 11.211 1 96.62 366 ALA B C 1
ATOM 7593 O O . ALA B 1 366 ? 1.604 23.703 11.273 1 96.62 366 ALA B O 1
ATOM 7594 N N . THR B 1 367 ? 2.887 22.047 10.586 1 90.25 367 THR B N 1
ATOM 7595 C CA . THR B 1 367 ? 1.785 21.453 9.844 1 90.25 367 THR B CA 1
ATOM 7596 C C . THR B 1 367 ? 1.689 19.953 10.125 1 90.25 367 THR B C 1
ATOM 7598 O O . THR B 1 367 ? 2.623 19.359 10.672 1 90.25 367 THR B O 1
ATOM 7601 N N . VAL B 1 368 ? 0.423 19.516 9.828 1 84.62 368 VAL B N 1
ATOM 7602 C CA . VAL B 1 368 ? 0.237 18.078 9.859 1 84.62 368 VAL B CA 1
ATOM 7603 C C . VAL B 1 368 ? 0.099 17.531 8.43 1 84.62 368 VAL B C 1
ATOM 7605 O O . VAL B 1 368 ? -0.275 18.281 7.52 1 84.62 368 VAL B O 1
ATOM 7608 N N . SER B 1 369 ? 0.535 16.281 8.289 1 80 369 SER B N 1
ATOM 7609 C CA . SER B 1 369 ? 0.502 15.68 6.965 1 80 369 SER B CA 1
ATOM 7610 C C . SER B 1 369 ? -0.895 15.172 6.621 1 80 369 SER B C 1
ATOM 7612 O O . SER B 1 369 ? -1.66 14.797 7.512 1 80 369 SER B O 1
ATOM 7614 N N . GLY B 1 370 ? -1.194 15.258 5.34 1 76.69 370 GLY B N 1
ATOM 7615 C CA . GLY B 1 370 ? -2.406 14.609 4.867 1 76.69 370 GLY B CA 1
ATOM 7616 C C . GLY B 1 370 ? -2.473 13.133 5.227 1 76.69 370 GLY B C 1
ATOM 7617 O O . GLY B 1 370 ? -3.561 12.578 5.398 1 76.69 370 GLY B O 1
ATOM 7618 N N . THR B 1 371 ? -1.373 12.562 5.473 1 75.75 371 THR B N 1
ATOM 7619 C CA . THR B 1 371 ? -1.302 11.125 5.699 1 75.75 371 THR B CA 1
ATOM 7620 C C . THR B 1 371 ? -1.821 10.766 7.086 1 75.75 371 THR B C 1
ATOM 7622 O O . THR B 1 371 ? -2.283 9.648 7.316 1 75.75 371 THR B O 1
ATOM 7625 N N . VAL B 1 372 ? -1.71 11.727 7.969 1 81.69 372 VAL B N 1
ATOM 7626 C CA . VAL B 1 372 ? -2.098 11.367 9.328 1 81.69 372 VAL B CA 1
ATOM 7627 C C . VAL B 1 372 ? -3.41 12.062 9.688 1 81.69 372 VAL B C 1
ATOM 7629 O O . VAL B 1 372 ? -3.906 11.922 10.812 1 81.69 372 VAL B O 1
ATOM 7632 N N . LEU B 1 373 ? -3.971 12.773 8.805 1 86.56 373 LEU B N 1
ATOM 7633 C CA . LEU B 1 373 ? -5.223 13.492 9.023 1 86.56 373 LEU B CA 1
ATOM 7634 C C . LEU B 1 373 ? -6.34 12.539 9.422 1 86.56 373 LEU B C 1
ATOM 7636 O O . LEU B 1 373 ? -7.176 12.867 10.266 1 86.56 373 LEU B O 1
ATOM 7640 N N . ALA B 1 374 ? -6.312 11.375 8.828 1 84.81 374 ALA B N 1
ATOM 7641 C CA . ALA B 1 374 ? -7.359 10.391 9.078 1 84.81 374 ALA B CA 1
ATOM 7642 C C . ALA B 1 374 ? -7.395 9.992 10.555 1 84.81 374 ALA B C 1
ATOM 7644 O O . ALA B 1 374 ? -8.469 9.758 11.117 1 84.81 374 ALA B O 1
ATOM 7645 N N . ALA B 1 375 ? -6.281 9.93 11.109 1 85.75 375 ALA B N 1
ATOM 7646 C CA . ALA B 1 375 ? -6.203 9.562 12.516 1 85.75 375 ALA B CA 1
ATOM 7647 C C . ALA B 1 375 ? -6.855 10.617 13.398 1 85.75 375 ALA B C 1
ATOM 7649 O O . ALA B 1 375 ? -7.551 10.289 14.367 1 85.75 375 ALA B O 1
ATOM 7650 N N . TYR B 1 376 ? -6.68 11.852 13.055 1 89.94 376 TYR B N 1
ATOM 7651 C CA . TYR B 1 376 ? -7.246 12.945 13.836 1 89.94 376 TYR B CA 1
ATOM 7652 C C . TYR B 1 376 ? -8.758 13 13.68 1 89.94 376 TYR B C 1
ATOM 7654 O O . TYR B 1 376 ? -9.477 13.32 14.625 1 89.94 376 TYR B O 1
ATOM 7662 N N . LEU B 1 377 ? -9.133 12.68 12.516 1 89.06 377 LEU B N 1
ATOM 7663 C CA . LEU B 1 377 ? -10.57 12.656 12.242 1 89.06 377 LEU B CA 1
ATOM 7664 C C . LEU B 1 377 ? -11.266 11.602 13.086 1 89.06 377 LEU B C 1
ATOM 7666 O O . LEU B 1 377 ? -12.367 11.828 13.594 1 89.06 377 LEU B O 1
ATOM 7670 N N . LYS B 1 378 ? -10.617 10.531 13.234 1 86.12 378 LYS B N 1
ATOM 7671 C CA . LYS B 1 378 ? -11.195 9.438 14.008 1 86.12 378 LYS B CA 1
ATOM 7672 C C . LYS B 1 378 ? -11.344 9.828 15.477 1 86.12 378 LYS B C 1
ATOM 7674 O O . LYS B 1 378 ? -12.211 9.305 16.172 1 86.12 378 LYS B O 1
ATOM 7679 N N . PHE B 1 379 ? -10.547 10.789 15.922 1 88.31 379 PHE B N 1
ATOM 7680 C CA . PHE B 1 379 ? -10.617 11.258 17.297 1 88.31 379 PHE B CA 1
ATOM 7681 C C . PHE B 1 379 ? -11.633 12.391 17.438 1 88.31 379 PHE B C 1
ATOM 7683 O O . PHE B 1 379 ? -11.82 12.922 18.531 1 88.31 379 PHE B O 1
ATOM 7690 N N . GLY B 1 380 ? -12.188 12.812 16.359 1 85 380 GLY B N 1
ATOM 7691 C CA . GLY B 1 380 ? -13.273 13.773 16.438 1 85 380 GLY B CA 1
ATOM 7692 C C . GLY B 1 380 ? -12.883 15.156 15.945 1 85 380 GLY B C 1
ATOM 7693 O O . GLY B 1 380 ? -13.688 16.094 16 1 85 380 GLY B O 1
ATOM 7694 N N . ALA B 1 381 ? -11.742 15.289 15.414 1 88.44 381 ALA B N 1
ATOM 7695 C CA . ALA B 1 381 ? -11.336 16.594 14.898 1 88.44 381 ALA B CA 1
ATOM 7696 C C . ALA B 1 381 ? -12.07 16.938 13.602 1 88.44 381 ALA B C 1
ATOM 7698 O O . ALA B 1 381 ? -12.383 16.047 12.812 1 88.44 381 ALA B O 1
ATOM 7699 N N . SER B 1 382 ? -12.344 18.203 13.461 1 89.38 382 SER B N 1
ATOM 7700 C CA . SER B 1 382 ? -13.008 18.656 12.242 1 89.38 382 SER B CA 1
ATOM 7701 C C . SER B 1 382 ? -12.047 18.672 11.062 1 89.38 382 SER B C 1
ATOM 7703 O O . SER B 1 382 ? -10.969 19.281 11.141 1 89.38 382 SER B O 1
ATOM 7705 N N . ALA B 1 383 ? -12.484 18.047 10 1 89.94 383 ALA B N 1
ATOM 7706 C CA . ALA B 1 383 ? -11.664 18.016 8.789 1 89.94 383 ALA B CA 1
ATOM 7707 C C . ALA B 1 383 ? -11.414 19.422 8.266 1 89.94 383 ALA B C 1
ATOM 7709 O O . ALA B 1 383 ? -10.312 19.75 7.809 1 89.94 383 ALA B O 1
ATOM 7710 N N . ALA B 1 384 ? -12.422 20.25 8.336 1 91.12 384 ALA B N 1
ATOM 7711 C CA . ALA B 1 384 ? -12.32 21.609 7.844 1 91.12 384 ALA B CA 1
ATOM 7712 C C . ALA B 1 384 ? -11.281 22.406 8.633 1 91.12 384 ALA B C 1
ATOM 7714 O O . ALA B 1 384 ? -10.484 23.156 8.062 1 91.12 384 ALA B O 1
ATOM 7715 N N . HIS B 1 385 ? -11.305 22.234 9.906 1 90.62 385 HIS B N 1
ATOM 7716 C CA . HIS B 1 385 ? -10.359 22.953 10.758 1 90.62 385 HIS B CA 1
ATOM 7717 C C . HIS B 1 385 ? -8.93 22.484 10.5 1 90.62 385 HIS B C 1
ATOM 7719 O O . HIS B 1 385 ? -8.008 23.297 10.477 1 90.62 385 HIS B O 1
ATOM 7725 N N . LEU B 1 386 ? -8.773 21.219 10.32 1 92.19 386 LEU B N 1
ATOM 7726 C CA . LEU B 1 386 ? -7.441 20.672 10.086 1 92.19 386 LEU B CA 1
ATOM 7727 C C . LEU B 1 386 ? -6.863 21.188 8.773 1 92.19 386 LEU B C 1
ATOM 7729 O O . LEU B 1 386 ? -5.699 21.594 8.719 1 92.19 386 LEU B O 1
ATOM 7733 N N . ILE B 1 387 ? -7.641 21.188 7.75 1 92.38 387 ILE B N 1
ATOM 7734 C CA . ILE B 1 387 ? -7.191 21.656 6.441 1 92.38 387 ILE B CA 1
ATOM 7735 C C . ILE B 1 387 ? -6.906 23.156 6.5 1 92.38 387 ILE B C 1
ATOM 7737 O O . ILE B 1 387 ? -5.898 23.625 5.969 1 92.38 387 ILE B O 1
ATOM 7741 N N . THR B 1 388 ? -7.793 23.859 7.141 1 93.62 388 THR B N 1
ATOM 7742 C CA . THR B 1 388 ? -7.613 25.297 7.297 1 93.62 388 THR B CA 1
ATOM 7743 C C . THR B 1 388 ? -6.316 25.594 8.039 1 93.62 388 THR B C 1
ATOM 7745 O O . THR B 1 388 ? -5.566 26.5 7.641 1 93.62 388 THR B O 1
ATOM 7748 N N . ALA B 1 389 ? -6.121 24.859 9.102 1 94.44 389 ALA B N 1
ATOM 7749 C CA . ALA B 1 389 ? -4.902 25.047 9.875 1 94.44 389 ALA B CA 1
ATOM 7750 C C . ALA B 1 389 ? -3.66 24.844 9.008 1 94.44 389 ALA B C 1
ATOM 7752 O O . ALA B 1 389 ? -2.686 25.594 9.133 1 94.44 389 ALA B O 1
ATOM 7753 N N . SER B 1 390 ? -3.68 23.891 8.195 1 92.75 390 SER B N 1
ATOM 7754 C CA . SER B 1 390 ? -2.537 23.594 7.336 1 92.75 390 SER B CA 1
ATOM 7755 C C . SER B 1 390 ? -2.305 24.703 6.312 1 92.75 390 SER B C 1
ATOM 7757 O O . SER B 1 390 ? -1.161 25.078 6.051 1 92.75 390 SER B O 1
ATOM 7759 N N . VAL B 1 391 ? -3.34 25.203 5.75 1 93.44 391 VAL B N 1
ATOM 7760 C CA . VAL B 1 391 ? -3.232 26.266 4.746 1 93.44 391 VAL B CA 1
ATOM 7761 C C . VAL B 1 391 ? -2.729 27.547 5.398 1 93.44 391 VAL B C 1
ATOM 7763 O O . VAL B 1 391 ? -1.882 28.25 4.836 1 93.44 391 VAL B O 1
ATOM 7766 N N . MET B 1 392 ? -3.205 27.844 6.566 1 95.94 392 MET B N 1
ATOM 7767 C CA . MET B 1 392 ? -2.814 29.047 7.293 1 95.94 392 MET B CA 1
ATOM 7768 C C . MET B 1 392 ? -1.35 28.984 7.715 1 95.94 392 MET B C 1
ATOM 7770 O O . MET B 1 392 ? -0.672 30 7.793 1 95.94 392 MET B O 1
ATOM 7774 N N . ALA B 1 393 ? -0.875 27.766 7.941 1 96.19 393 ALA B N 1
ATOM 7775 C CA . ALA B 1 393 ? 0.466 27.578 8.484 1 96.19 393 ALA B CA 1
ATOM 7776 C C . ALA B 1 393 ? 1.533 27.891 7.441 1 96.19 393 ALA B C 1
ATOM 7778 O O . ALA B 1 393 ? 2.646 28.297 7.781 1 96.19 393 ALA B O 1
ATOM 7779 N N . ALA B 1 394 ? 1.224 27.75 6.18 1 95.69 394 ALA B N 1
ATOM 7780 C CA . ALA B 1 394 ? 2.215 27.891 5.113 1 95.69 394 ALA B CA 1
ATOM 7781 C C . ALA B 1 394 ? 2.824 29.281 5.102 1 95.69 394 ALA B C 1
ATOM 7783 O O . ALA B 1 394 ? 4.035 29.453 5.277 1 95.69 394 ALA B O 1
ATOM 7784 N N . PRO B 1 395 ? 2.043 30.359 4.973 1 96.31 395 PRO B N 1
ATOM 7785 C CA . PRO B 1 395 ? 2.637 31.703 4.984 1 96.31 395 PRO B CA 1
ATOM 7786 C C . PRO B 1 395 ? 3.207 32.094 6.352 1 96.31 395 PRO B C 1
ATOM 7788 O O . PRO B 1 395 ? 4.238 32.75 6.426 1 96.31 395 PRO B O 1
ATOM 7791 N N . ALA B 1 396 ? 2.58 31.625 7.391 1 97.25 396 ALA B N 1
ATOM 7792 C CA . ALA B 1 396 ? 3.006 31.984 8.742 1 97.25 396 ALA B CA 1
ATOM 7793 C C . ALA B 1 396 ? 4.359 31.359 9.07 1 97.25 396 ALA B C 1
ATOM 7795 O O . ALA B 1 396 ? 5.184 31.969 9.75 1 97.25 396 ALA B O 1
ATOM 7796 N N . SER B 1 397 ? 4.508 30.078 8.68 1 97.94 397 SER B N 1
ATOM 7797 C CA . SER B 1 397 ? 5.77 29.406 8.969 1 97.94 397 SER B CA 1
ATOM 7798 C C . SER B 1 397 ? 6.941 30.125 8.312 1 97.94 397 SER B C 1
ATOM 7800 O O . SER B 1 397 ? 8.008 30.266 8.922 1 97.94 397 SER B O 1
ATOM 7802 N N . LEU B 1 398 ? 6.789 30.609 7.082 1 97.44 398 LEU B N 1
ATOM 7803 C CA . LEU B 1 398 ? 7.836 31.359 6.391 1 97.44 398 LEU B CA 1
ATOM 7804 C C . LEU B 1 398 ? 8.109 32.688 7.086 1 97.44 398 LEU B C 1
ATOM 7806 O O . LEU B 1 398 ? 9.266 33.031 7.348 1 97.44 398 LEU B O 1
ATOM 7810 N N . ALA B 1 399 ? 7.086 33.406 7.461 1 97.44 399 ALA B N 1
ATOM 7811 C CA . ALA B 1 399 ? 7.219 34.719 8.086 1 97.44 399 ALA B CA 1
ATOM 7812 C C . ALA B 1 399 ? 7.895 34.594 9.445 1 97.44 399 ALA B C 1
ATOM 7814 O O . ALA B 1 399 ? 8.859 35.312 9.727 1 97.44 399 ALA B O 1
ATOM 7815 N N . LEU B 1 400 ? 7.414 33.719 10.25 1 98.06 400 LEU B N 1
ATOM 7816 C CA . LEU B 1 400 ? 7.922 33.625 11.609 1 98.06 400 LEU B CA 1
ATOM 7817 C C . LEU B 1 400 ? 9.32 33 11.625 1 98.06 400 LEU B C 1
ATOM 7819 O O . LEU B 1 400 ? 10.148 33.375 12.469 1 98.06 400 LEU B O 1
ATOM 7823 N N . SER B 1 401 ? 9.555 32.062 10.695 1 98.06 401 SER B N 1
ATOM 7824 C CA . SER B 1 401 ? 10.914 31.531 10.617 1 98.06 401 SER B CA 1
ATOM 7825 C C . SER B 1 401 ? 11.922 32.625 10.32 1 98.06 401 SER B C 1
ATOM 7827 O O . SER B 1 401 ? 13 32.688 10.914 1 98.06 401 SER B O 1
ATOM 7829 N N . LYS B 1 402 ? 11.586 33.594 9.453 1 97.25 402 LYS B N 1
ATOM 7830 C CA . LYS B 1 402 ? 12.469 34.688 9.078 1 97.25 402 LYS B CA 1
ATOM 7831 C C . LYS B 1 402 ? 12.547 35.75 10.18 1 97.25 402 LYS B C 1
ATOM 7833 O O . LYS B 1 402 ? 13.516 36.5 10.258 1 97.25 402 LYS B O 1
ATOM 7838 N N . LEU B 1 403 ? 11.547 35.781 11 1 97.88 403 LEU B N 1
ATOM 7839 C CA . LEU B 1 403 ? 11.586 36.688 12.156 1 97.88 403 LEU B CA 1
ATOM 7840 C C . LEU B 1 403 ? 12.562 36.188 13.211 1 97.88 403 LEU B C 1
ATOM 7842 O O . LEU B 1 403 ? 13.383 36.938 13.727 1 97.88 403 LEU B O 1
ATOM 7846 N N . TYR B 1 404 ? 12.492 34.906 13.5 1 98.19 404 TYR B N 1
ATOM 7847 C CA . TYR B 1 404 ? 13.297 34.312 14.562 1 98.19 404 TYR B CA 1
ATOM 7848 C C . TYR B 1 404 ? 14.711 34 14.078 1 98.19 404 TYR B C 1
ATOM 7850 O O . TYR B 1 404 ? 15.656 34 14.875 1 98.19 404 TYR B O 1
ATOM 7858 N N . MET B 1 405 ? 14.828 33.688 12.75 1 97.75 405 MET B N 1
ATOM 7859 C CA . MET B 1 405 ? 16.141 33.469 12.133 1 97.75 405 MET B CA 1
ATOM 7860 C C . MET B 1 405 ? 16.172 34.094 10.734 1 97.75 405 MET B C 1
ATOM 7862 O O . MET B 1 405 ? 16.094 33.375 9.734 1 97.75 405 MET B O 1
ATOM 7866 N N . PRO B 1 406 ? 16.469 35.375 10.703 1 96.75 406 PRO B N 1
ATOM 7867 C CA . PRO B 1 406 ? 16.516 36.094 9.414 1 96.75 406 PRO B CA 1
ATOM 7868 C C . PRO B 1 406 ? 17.672 35.625 8.531 1 96.75 406 PRO B C 1
ATOM 7870 O O . PRO B 1 406 ? 18.641 35.062 9.023 1 96.75 406 PRO B O 1
ATOM 7873 N N . GLU B 1 407 ? 17.516 35.844 7.234 1 94.44 407 GLU B N 1
ATOM 7874 C CA . GLU B 1 407 ? 18.562 35.469 6.273 1 94.44 407 GLU B CA 1
ATOM 7875 C C . GLU B 1 407 ? 19.719 36.469 6.336 1 94.44 407 GLU B C 1
ATOM 7877 O O . GLU B 1 407 ? 19.516 37.688 6.242 1 94.44 407 GLU B O 1
ATOM 7882 N N . THR B 1 408 ? 20.875 35.938 6.559 1 92.88 408 THR B N 1
ATOM 7883 C CA . THR B 1 408 ? 22.047 36.781 6.645 1 92.88 408 THR B CA 1
ATOM 7884 C C . THR B 1 408 ? 23.047 36.438 5.543 1 92.88 408 THR B C 1
ATOM 7886 O O . THR B 1 408 ? 23.969 37.219 5.281 1 92.88 408 THR B O 1
ATOM 7889 N N . GLU B 1 409 ? 22.828 35.344 4.945 1 90.69 409 GLU B N 1
ATOM 7890 C CA . GLU B 1 409 ? 23.719 34.875 3.883 1 90.69 409 GLU B CA 1
ATOM 7891 C C . GLU B 1 409 ? 23.047 35 2.516 1 90.69 409 GLU B C 1
ATOM 7893 O O . GLU B 1 409 ? 21.828 35.188 2.428 1 90.69 409 GLU B O 1
ATOM 7898 N N . GLU B 1 410 ? 23.922 35 1.473 1 87.12 410 GLU B N 1
ATOM 7899 C CA . GLU B 1 410 ? 23.375 34.969 0.118 1 87.12 410 GLU B CA 1
ATOM 7900 C C . GLU B 1 410 ? 22.922 33.562 -0.259 1 87.12 410 GLU B C 1
ATOM 7902 O O . GLU B 1 410 ? 23.734 32.625 -0.249 1 87.12 410 GLU B O 1
ATOM 7907 N N . SER B 1 411 ? 21.672 33.438 -0.505 1 87.62 411 SER B N 1
ATOM 7908 C CA . SER B 1 411 ? 21.109 32.125 -0.816 1 87.62 411 SER B CA 1
ATOM 7909 C C . SER B 1 411 ? 21.438 31.719 -2.244 1 87.62 411 SER B C 1
ATOM 7911 O O . SER B 1 411 ? 21.453 32.531 -3.152 1 87.62 411 SER B O 1
ATOM 7913 N N . LYS B 1 412 ? 21.719 30.422 -2.496 1 81.12 412 LYS B N 1
ATOM 7914 C CA . LYS B 1 412 ? 21.969 29.844 -3.816 1 81.12 412 LYS B CA 1
ATOM 7915 C C . LYS B 1 412 ? 20.688 29.312 -4.441 1 81.12 412 LYS B C 1
ATOM 7917 O O . LYS B 1 412 ? 20.688 28.844 -5.582 1 81.12 412 LYS B O 1
ATOM 7922 N N . THR B 1 413 ? 19.641 29.406 -3.74 1 78.19 413 THR B N 1
ATOM 7923 C CA . THR B 1 413 ? 18.391 28.766 -4.184 1 78.19 413 THR B CA 1
ATOM 7924 C C . THR B 1 413 ? 17.328 29.812 -4.492 1 78.19 413 THR B C 1
ATOM 7926 O O . THR B 1 413 ? 16.141 29.531 -4.41 1 78.19 413 THR B O 1
ATOM 7929 N N . LYS B 1 414 ? 17.828 31 -4.762 1 67.94 414 LYS B N 1
ATOM 7930 C CA . LYS B 1 414 ? 16.891 32.062 -5.109 1 67.94 414 LYS B CA 1
ATOM 7931 C C . LYS B 1 414 ? 16.484 31.984 -6.574 1 67.94 414 LYS B C 1
ATOM 7933 O O . LYS B 1 414 ? 15.406 32.469 -6.953 1 67.94 414 LYS B O 1
ATOM 7938 N N . SER B 1 415 ? 17.266 31.156 -7.305 1 62.31 415 SER B N 1
ATOM 7939 C CA . SER B 1 415 ? 17.109 31.203 -8.75 1 62.31 415 SER B CA 1
ATOM 7940 C C . SER B 1 415 ? 15.867 30.438 -9.211 1 62.31 415 SER B C 1
ATOM 7942 O O . SER B 1 415 ? 15.438 29.5 -8.547 1 62.31 415 SER B O 1
ATOM 7944 N N . ASP B 1 416 ? 15.266 31.047 -10.234 1 62.5 416 ASP B N 1
ATOM 7945 C CA . ASP B 1 416 ? 14.078 30.547 -10.93 1 62.5 416 ASP B CA 1
ATOM 7946 C C . ASP B 1 416 ? 14.352 29.203 -11.586 1 62.5 416 ASP B C 1
ATOM 7948 O O . ASP B 1 416 ? 13.453 28.594 -12.18 1 62.5 416 ASP B O 1
ATOM 7952 N N . ASN B 1 417 ? 15.547 28.672 -11.344 1 63.78 417 ASN B N 1
ATOM 7953 C CA . ASN B 1 417 ? 15.852 27.469 -12.109 1 63.78 417 ASN B CA 1
ATOM 7954 C C . ASN B 1 417 ? 15.836 26.219 -11.234 1 63.78 417 ASN B C 1
ATOM 7956 O O . ASN B 1 417 ? 16.594 25.281 -11.477 1 63.78 417 ASN B O 1
ATOM 7960 N N . ILE B 1 418 ? 15.07 26.297 -10.227 1 75.19 418 ILE B N 1
ATOM 7961 C CA . ILE B 1 418 ? 15.047 25.125 -9.359 1 75.19 418 ILE B CA 1
ATOM 7962 C C . ILE B 1 418 ? 14.133 24.047 -9.961 1 75.19 418 ILE B C 1
ATOM 7964 O O . ILE B 1 418 ? 13.016 24.344 -10.383 1 75.19 418 ILE B O 1
ATOM 7968 N N . LYS B 1 419 ? 14.719 22.812 -10.188 1 75 419 LYS B N 1
ATOM 7969 C CA . LYS B 1 419 ? 13.953 21.656 -10.648 1 75 419 LYS B CA 1
ATOM 7970 C C . LYS B 1 419 ? 13.633 20.719 -9.5 1 75 419 LYS B C 1
ATOM 7972 O O . LYS B 1 419 ? 14.531 20.297 -8.766 1 75 419 LYS B O 1
ATOM 7977 N N . LEU B 1 420 ? 12.383 20.5 -9.414 1 77.44 420 LEU B N 1
ATOM 7978 C CA . LEU B 1 420 ? 11.984 19.562 -8.367 1 77.44 420 LEU B CA 1
ATOM 7979 C C . LEU B 1 420 ? 12.391 18.141 -8.727 1 77.44 420 LEU B C 1
ATOM 7981 O O . LEU B 1 420 ? 12.516 17.812 -9.906 1 77.44 420 LEU B O 1
ATOM 7985 N N . ALA B 1 421 ? 12.594 17.359 -7.711 1 76.38 421 ALA B N 1
ATOM 7986 C CA . ALA B 1 421 ? 12.969 15.953 -7.906 1 76.38 421 ALA B CA 1
ATOM 7987 C C . ALA B 1 421 ? 11.875 15.188 -8.641 1 76.38 421 ALA B C 1
ATOM 7989 O O . ALA B 1 421 ? 10.688 15.375 -8.383 1 76.38 421 ALA B O 1
ATOM 7990 N N . LYS B 1 422 ? 12.32 14.367 -9.695 1 77.81 422 LYS B N 1
ATOM 7991 C CA . LYS B 1 422 ? 11.391 13.523 -10.438 1 77.81 422 LYS B CA 1
ATOM 7992 C C . LYS B 1 422 ? 11.273 12.141 -9.812 1 77.81 422 LYS B C 1
ATOM 7994 O O . LYS B 1 422 ? 12.164 11.711 -9.07 1 77.81 422 LYS B O 1
ATOM 7999 N N . SER B 1 423 ? 10.125 11.555 -10.18 1 79.94 423 SER B N 1
ATOM 8000 C CA . SER B 1 423 ? 9.922 10.188 -9.711 1 79.94 423 SER B CA 1
ATOM 8001 C C . SER B 1 423 ? 10.859 9.219 -10.422 1 79.94 423 SER B C 1
ATOM 8003 O O . SER B 1 423 ? 11.117 9.359 -11.617 1 79.94 423 SER B O 1
ATOM 8005 N N . GLU B 1 424 ? 11.422 8.336 -9.672 1 75.31 424 GLU B N 1
ATOM 8006 C CA . GLU B 1 424 ? 12.281 7.309 -10.258 1 75.31 424 GLU B CA 1
ATOM 8007 C C . GLU B 1 424 ? 11.477 6.078 -10.656 1 75.31 424 GLU B C 1
ATOM 8009 O O . GLU B 1 424 ? 12.023 5.105 -11.172 1 75.31 424 GLU B O 1
ATOM 8014 N N . ASP B 1 425 ? 10.156 6.191 -10.477 1 79.62 425 ASP B N 1
ATOM 8015 C CA . ASP B 1 425 ? 9.305 5.043 -10.766 1 79.62 425 ASP B CA 1
ATOM 8016 C C . ASP B 1 425 ? 9.125 4.859 -12.273 1 79.62 425 ASP B C 1
ATOM 8018 O O . ASP B 1 425 ? 9.289 5.809 -13.047 1 79.62 425 ASP B O 1
ATOM 8022 N N . THR B 1 426 ? 8.82 3.672 -12.75 1 73.25 426 THR B N 1
ATOM 8023 C CA . THR B 1 426 ? 8.82 3.338 -14.164 1 73.25 426 THR B CA 1
ATOM 8024 C C . THR B 1 426 ? 7.402 3.314 -14.719 1 73.25 426 THR B C 1
ATOM 8026 O O . THR B 1 426 ? 7.203 3.379 -15.938 1 73.25 426 THR B O 1
ATOM 8029 N N . SER B 1 427 ? 6.461 3.146 -13.93 1 79 427 SER B N 1
ATOM 8030 C CA . SER B 1 427 ? 5.055 3.119 -14.32 1 79 427 SER B CA 1
ATOM 8031 C C . SER B 1 427 ? 4.156 3.598 -13.188 1 79 427 SER B C 1
ATOM 8033 O O . SER B 1 427 ? 4.613 3.77 -12.055 1 79 427 SER B O 1
ATOM 8035 N N . VAL B 1 428 ? 2.953 3.838 -13.531 1 84.88 428 VAL B N 1
ATOM 8036 C CA . VAL B 1 428 ? 1.977 4.285 -12.539 1 84.88 428 VAL B CA 1
ATOM 8037 C C . VAL B 1 428 ? 1.792 3.207 -11.477 1 84.88 428 VAL B C 1
ATOM 8039 O O . VAL B 1 428 ? 1.703 3.514 -10.281 1 84.88 428 VAL B O 1
ATOM 8042 N N . LEU B 1 429 ? 1.778 1.999 -11.906 1 77.62 429 LEU B N 1
ATOM 8043 C CA . LEU B 1 429 ? 1.58 0.89 -10.984 1 77.62 429 LEU B CA 1
ATOM 8044 C C . LEU B 1 429 ? 2.803 0.702 -10.094 1 77.62 429 LEU B C 1
ATOM 8046 O O . LEU B 1 429 ? 2.67 0.401 -8.898 1 77.62 429 LEU B O 1
ATOM 8050 N N . ASP B 1 430 ? 3.914 0.865 -10.719 1 78.19 430 ASP B N 1
ATOM 8051 C CA . ASP B 1 430 ? 5.16 0.824 -9.953 1 78.19 430 ASP B CA 1
ATOM 8052 C C . ASP B 1 430 ? 5.188 1.916 -8.891 1 78.19 430 ASP B C 1
ATOM 8054 O O . ASP B 1 430 ? 5.559 1.662 -7.742 1 78.19 430 ASP B O 1
ATOM 8058 N N . ALA B 1 431 ? 4.82 3.047 -9.312 1 87.25 431 ALA B N 1
ATOM 8059 C CA . ALA B 1 431 ? 4.77 4.176 -8.383 1 87.25 431 ALA B CA 1
ATOM 8060 C C . ALA B 1 431 ? 3.781 3.908 -7.254 1 87.25 431 ALA B C 1
ATOM 8062 O O . ALA B 1 431 ? 4.066 4.199 -6.09 1 87.25 431 ALA B O 1
A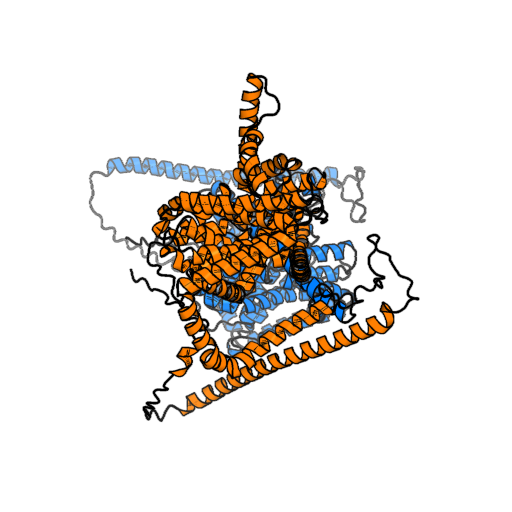TOM 8063 N N . ALA B 1 432 ? 2.658 3.334 -7.555 1 88.62 432 ALA B N 1
ATOM 8064 C CA . ALA B 1 432 ? 1.619 3.029 -6.574 1 88.62 432 ALA B CA 1
ATOM 8065 C C . ALA B 1 432 ? 2.117 2.021 -5.543 1 88.62 432 ALA B C 1
ATOM 8067 O O . ALA B 1 432 ? 2.031 2.264 -4.34 1 88.62 432 ALA B O 1
ATOM 8068 N N . ALA B 1 433 ? 2.635 0.937 -5.965 1 83.44 433 ALA B N 1
ATOM 8069 C CA . ALA B 1 433 ? 3.115 -0.122 -5.078 1 83.44 433 ALA B CA 1
ATOM 8070 C C . ALA B 1 433 ? 4.266 0.373 -4.207 1 83.44 433 ALA B C 1
ATOM 8072 O O . ALA B 1 433 ? 4.312 0.083 -3.01 1 83.44 433 ALA B O 1
ATOM 8073 N N . ASN B 1 434 ? 5.176 1.092 -4.801 1 84.94 434 ASN B N 1
ATOM 8074 C CA . ASN B 1 434 ? 6.301 1.645 -4.055 1 84.94 434 ASN B CA 1
ATOM 8075 C C . ASN B 1 434 ? 5.836 2.656 -3.012 1 84.94 434 ASN B C 1
ATOM 8077 O O . ASN B 1 434 ? 6.438 2.771 -1.942 1 84.94 434 ASN B O 1
ATOM 8081 N N . GLY B 1 435 ? 4.879 3.439 -3.432 1 88.75 435 GLY B N 1
ATOM 8082 C CA . GLY B 1 435 ? 4.309 4.375 -2.471 1 88.75 435 GLY B CA 1
ATOM 8083 C C . GLY B 1 435 ? 3.775 3.695 -1.224 1 88.75 435 GLY B C 1
ATOM 8084 O O . GLY B 1 435 ? 4.031 4.148 -0.106 1 88.75 435 GLY B O 1
ATOM 8085 N N . ALA B 1 436 ? 3.049 2.615 -1.376 1 90.19 436 ALA B N 1
ATOM 8086 C CA . ALA B 1 436 ? 2.533 1.855 -0.24 1 90.19 436 ALA B CA 1
ATOM 8087 C C . ALA B 1 436 ? 3.67 1.292 0.607 1 90.19 436 ALA B C 1
ATOM 8089 O O . ALA B 1 436 ? 3.625 1.352 1.838 1 90.19 436 ALA B O 1
ATOM 8090 N N . ASN B 1 437 ? 4.711 0.793 -0.002 1 87.5 437 ASN B N 1
ATOM 8091 C CA . ASN B 1 437 ? 5.836 0.19 0.7 1 87.5 437 ASN B CA 1
ATOM 8092 C C . ASN B 1 437 ? 6.641 1.232 1.473 1 87.5 437 ASN B C 1
ATOM 8094 O O . ASN B 1 437 ? 7.145 0.953 2.562 1 87.5 437 ASN B O 1
ATOM 8098 N N . LYS B 1 438 ? 6.793 2.377 0.902 1 84.75 438 LYS B N 1
ATOM 8099 C CA . LYS B 1 438 ? 7.555 3.443 1.543 1 84.75 438 LYS B CA 1
ATOM 8100 C C . LYS B 1 438 ? 6.871 3.92 2.82 1 84.75 438 LYS B C 1
ATOM 8102 O O . LYS B 1 438 ? 7.504 4.527 3.684 1 84.75 438 LYS B O 1
ATOM 8107 N N . ALA B 1 439 ? 5.613 3.691 2.926 1 89.62 439 ALA B N 1
ATOM 8108 C CA . ALA B 1 439 ? 4.855 4.117 4.098 1 89.62 439 ALA B CA 1
ATOM 8109 C C . ALA B 1 439 ? 5.074 3.166 5.27 1 89.62 439 ALA B C 1
ATOM 8111 O O . ALA B 1 439 ? 4.754 3.498 6.414 1 89.62 439 ALA B O 1
ATOM 8112 N N . LEU B 1 440 ? 5.664 2.008 5.055 1 90.75 440 LEU B N 1
ATOM 8113 C CA . LEU B 1 440 ? 5.809 0.98 6.078 1 90.75 440 LEU B CA 1
ATOM 8114 C C . LEU B 1 440 ? 6.676 1.48 7.23 1 90.75 440 LEU B C 1
ATOM 8116 O O . LEU B 1 440 ? 6.254 1.447 8.391 1 90.75 440 LEU B O 1
ATOM 8120 N N . PRO B 1 441 ? 7.879 2 6.961 1 87.06 441 PRO B N 1
ATOM 8121 C CA . PRO B 1 441 ? 8.695 2.486 8.07 1 87.06 441 PRO B CA 1
ATOM 8122 C C . PRO B 1 441 ? 8.039 3.646 8.82 1 87.06 441 PRO B C 1
ATOM 8124 O O . PRO B 1 441 ? 8.234 3.791 10.031 1 87.06 441 PRO B O 1
ATOM 8127 N N . ILE B 1 442 ? 7.289 4.445 8.141 1 82.44 442 ILE B N 1
ATOM 8128 C CA . ILE B 1 442 ? 6.602 5.562 8.773 1 82.44 442 ILE B CA 1
ATOM 8129 C C . ILE B 1 442 ? 5.586 5.043 9.789 1 82.44 442 ILE B C 1
ATOM 8131 O O . ILE B 1 442 ? 5.582 5.461 10.945 1 82.44 442 ILE B O 1
ATOM 8135 N N . VAL B 1 443 ? 4.762 4.102 9.367 1 89.75 443 VAL B N 1
ATOM 8136 C CA . VAL B 1 443 ? 3.715 3.555 10.219 1 89.75 443 VAL B CA 1
ATOM 8137 C C . VAL B 1 443 ? 4.344 2.814 11.398 1 89.75 443 VAL B C 1
ATOM 8139 O O . VAL B 1 443 ? 3.945 3.012 12.547 1 89.75 443 VAL B O 1
ATOM 8142 N N . LEU B 1 444 ? 5.305 2.002 11.164 1 90.88 444 LEU B N 1
ATOM 8143 C CA . LEU B 1 444 ? 5.957 1.236 12.219 1 90.88 444 LEU B CA 1
ATOM 8144 C C . LEU B 1 444 ? 6.715 2.158 13.164 1 90.88 444 LEU B C 1
ATOM 8146 O O . LEU B 1 444 ? 6.781 1.9 14.367 1 90.88 444 LEU B O 1
ATOM 8150 N N . GLY B 1 445 ? 7.305 3.229 12.664 1 85.75 445 GLY B N 1
ATOM 8151 C CA . GLY B 1 445 ? 7.969 4.223 13.492 1 85.75 445 GLY B CA 1
ATOM 8152 C C . GLY B 1 445 ? 7.023 4.926 14.445 1 85.75 445 GLY B C 1
ATOM 8153 O O . GLY B 1 445 ? 7.363 5.16 15.609 1 85.75 445 GLY B O 1
ATOM 8154 N N . ILE B 1 446 ? 5.883 5.27 13.938 1 84.38 446 ILE B N 1
ATOM 8155 C CA . ILE B 1 446 ? 4.879 5.914 14.781 1 84.38 446 ILE B CA 1
ATOM 8156 C C . ILE B 1 446 ? 4.477 4.973 15.914 1 84.38 446 ILE B C 1
ATOM 8158 O O . ILE B 1 446 ? 4.434 5.379 17.078 1 84.38 446 ILE B O 1
ATOM 8162 N N . VAL B 1 447 ? 4.223 3.686 15.617 1 91.12 447 VAL B N 1
ATOM 8163 C CA . VAL B 1 447 ? 3.822 2.699 16.609 1 91.12 447 VAL B CA 1
ATOM 8164 C C . VAL B 1 447 ? 4.91 2.574 17.672 1 91.12 447 VAL B C 1
ATOM 8166 O O . VAL B 1 447 ? 4.625 2.631 18.875 1 91.12 447 VAL B O 1
ATOM 8169 N N . ALA B 1 448 ? 6.141 2.434 17.297 1 90.44 448 ALA B N 1
ATOM 8170 C CA . ALA B 1 448 ? 7.266 2.25 18.219 1 90.44 448 ALA B CA 1
ATOM 8171 C C . ALA B 1 448 ? 7.434 3.463 19.125 1 90.44 448 ALA B C 1
ATOM 8173 O O . ALA B 1 448 ? 7.582 3.32 20.344 1 90.44 448 ALA B O 1
ATOM 8174 N N . ASN B 1 449 ? 7.316 4.652 18.578 1 85.56 449 ASN B N 1
ATOM 8175 C CA . ASN B 1 449 ? 7.555 5.879 19.328 1 85.56 449 ASN B CA 1
ATOM 8176 C C . ASN B 1 449 ? 6.414 6.168 20.312 1 85.56 449 ASN B C 1
ATOM 8178 O O . ASN B 1 449 ? 6.648 6.648 21.422 1 85.56 449 ASN B O 1
ATOM 8182 N N . LEU B 1 450 ? 5.238 5.91 19.812 1 88.25 450 LEU B N 1
ATOM 8183 C CA . LEU B 1 450 ? 4.094 6.148 20.688 1 88.25 450 LEU B CA 1
ATOM 8184 C C . LEU B 1 450 ? 4.16 5.258 21.922 1 88.25 450 LEU B C 1
ATOM 8186 O O . LEU B 1 450 ? 3.943 5.727 23.047 1 88.25 450 LEU B O 1
ATOM 8190 N N . VAL B 1 451 ? 4.5 3.926 21.766 1 92.88 451 VAL B N 1
ATOM 8191 C CA . VAL B 1 451 ? 4.578 2.99 22.891 1 92.88 451 VAL B CA 1
ATOM 8192 C C . VAL B 1 451 ? 5.703 3.406 23.828 1 92.88 451 VAL B C 1
ATOM 8194 O O . VAL B 1 451 ? 5.516 3.447 25.047 1 92.88 451 VAL B O 1
ATOM 8197 N N . ALA B 1 452 ? 6.828 3.73 23.266 1 91.5 452 ALA B N 1
ATOM 8198 C CA . ALA B 1 452 ? 8 4.086 24.062 1 91.5 452 ALA B CA 1
ATOM 8199 C C . ALA B 1 452 ? 7.77 5.387 24.828 1 91.5 452 ALA B C 1
ATOM 8201 O O . ALA B 1 452 ? 8.016 5.457 26.031 1 91.5 452 ALA B O 1
ATOM 8202 N N . PHE B 1 453 ? 7.227 6.41 24.172 1 87.44 453 PHE B N 1
ATOM 8203 C CA . PHE B 1 453 ? 7.078 7.723 24.797 1 87.44 453 PHE B CA 1
ATOM 8204 C C . PHE B 1 453 ? 5.953 7.711 25.828 1 87.44 453 PHE B C 1
ATOM 8206 O O . PHE B 1 453 ? 6.062 8.344 26.875 1 87.44 453 PHE B O 1
ATOM 8213 N N . LEU B 1 454 ? 4.863 7.055 25.516 1 91.31 454 LEU B N 1
ATOM 8214 C CA . LEU B 1 454 ? 3.777 6.961 26.484 1 91.31 454 LEU B CA 1
ATOM 8215 C C . LEU B 1 454 ? 4.219 6.188 27.734 1 91.31 454 LEU B C 1
ATOM 8217 O O . LEU B 1 454 ? 3.83 6.527 28.844 1 91.31 454 LEU B O 1
ATOM 8221 N N . GLY B 1 455 ? 4.984 5.039 27.484 1 94.75 455 GLY B N 1
ATOM 8222 C CA . GLY B 1 455 ? 5.559 4.34 28.625 1 94.75 455 GLY B CA 1
ATOM 8223 C C . GLY B 1 455 ? 6.465 5.215 29.469 1 94.75 455 GLY B C 1
ATOM 8224 O O . GLY B 1 455 ? 6.402 5.184 30.688 1 94.75 455 GLY B O 1
ATOM 8225 N N . PHE B 1 456 ? 7.23 6 28.797 1 93.44 456 PHE B N 1
ATOM 8226 C CA . PHE B 1 456 ? 8.164 6.887 29.469 1 93.44 456 PHE B CA 1
ATOM 8227 C C . PHE B 1 456 ? 7.414 7.945 30.266 1 93.44 456 PHE B C 1
ATOM 8229 O O . PHE B 1 456 ? 7.758 8.219 31.422 1 93.44 456 PHE B O 1
ATOM 8236 N N . ILE B 1 457 ? 6.445 8.57 29.719 1 91.69 457 ILE B N 1
ATOM 8237 C CA . ILE B 1 457 ? 5.668 9.602 30.391 1 91.69 457 ILE B CA 1
ATOM 8238 C C . ILE B 1 457 ? 4.953 9 31.594 1 91.69 457 ILE B C 1
ATOM 8240 O O . ILE B 1 457 ? 4.84 9.641 32.656 1 91.69 457 ILE B O 1
ATOM 8244 N N . THR B 1 458 ? 4.418 7.766 31.453 1 94.88 458 THR B N 1
ATOM 8245 C CA . THR B 1 458 ? 3.77 7.086 32.562 1 94.88 458 THR B CA 1
ATOM 8246 C C . THR B 1 458 ? 4.758 6.859 33.719 1 94.88 458 THR B C 1
ATOM 8248 O O . THR B 1 458 ? 4.402 6.984 34.875 1 94.88 458 THR B O 1
ATOM 8251 N N . PHE B 1 459 ? 5.938 6.473 33.375 1 96.75 459 PHE B N 1
ATOM 8252 C CA . PHE B 1 459 ? 6.992 6.324 34.344 1 96.75 459 PHE B CA 1
ATOM 8253 C C . PHE B 1 459 ? 7.25 7.645 35.062 1 96.75 459 PHE B C 1
ATOM 8255 O O . PHE B 1 459 ? 7.312 7.684 36.312 1 96.75 459 PHE B O 1
ATOM 8262 N N . LEU B 1 460 ? 7.359 8.773 34.344 1 94.88 460 LEU B N 1
ATOM 8263 C CA . LEU B 1 460 ? 7.594 10.078 34.938 1 94.88 460 LEU B CA 1
ATOM 8264 C C . LEU B 1 460 ? 6.434 10.484 35.844 1 94.88 460 LEU B C 1
ATOM 8266 O O . LEU B 1 460 ? 6.645 11.07 36.906 1 94.88 460 LEU B O 1
ATOM 8270 N N . ASN B 1 461 ? 5.258 10.273 35.375 1 94.25 461 ASN B N 1
ATOM 8271 C CA . ASN B 1 461 ? 4.082 10.547 36.219 1 94.25 461 ASN B CA 1
ATOM 8272 C C . ASN B 1 461 ? 4.141 9.797 37.531 1 94.25 461 ASN B C 1
ATOM 8274 O O . ASN B 1 461 ? 3.883 10.383 38.594 1 94.25 461 ASN B O 1
ATOM 8278 N N . ALA B 1 462 ? 4.473 8.438 37.406 1 95.56 462 ALA B N 1
ATOM 8279 C CA . ALA B 1 462 ? 4.559 7.617 38.625 1 95.56 462 ALA B CA 1
ATOM 8280 C C . ALA B 1 462 ? 5.629 8.148 39.562 1 95.56 462 ALA B C 1
ATOM 8282 O O . ALA B 1 462 ? 5.434 8.164 40.781 1 95.56 462 ALA B O 1
ATOM 8283 N N . MET B 1 463 ? 6.699 8.531 39 1 96.12 463 MET B N 1
ATOM 8284 C CA . MET B 1 463 ? 7.809 9.047 39.781 1 96.12 463 MET B CA 1
ATOM 8285 C C . MET B 1 463 ? 7.41 10.328 40.531 1 96.12 463 MET B C 1
ATOM 8287 O O . MET B 1 463 ? 7.625 10.461 41.719 1 96.12 463 MET B O 1
ATOM 8291 N N . VAL B 1 464 ? 6.816 11.297 39.844 1 95.12 464 VAL B N 1
ATOM 8292 C CA . VAL B 1 464 ? 6.426 12.57 40.406 1 95.12 464 VAL B CA 1
ATOM 8293 C C . VAL B 1 464 ? 5.301 12.359 41.438 1 95.12 464 VAL B C 1
ATOM 8295 O O . VAL B 1 464 ? 5.277 12.992 42.469 1 95.12 464 VAL B O 1
ATOM 8298 N N . SER B 1 465 ? 4.379 11.508 41.125 1 94.81 465 SER B N 1
ATOM 8299 C CA . SER B 1 465 ? 3.289 11.195 42.031 1 94.81 465 SER B CA 1
ATOM 8300 C C . SER B 1 465 ? 3.814 10.594 43.312 1 94.81 465 SER B C 1
ATOM 8302 O O . SER B 1 465 ? 3.264 10.836 44.406 1 94.81 465 SER B O 1
ATOM 8304 N N . TRP B 1 466 ? 4.859 9.68 43.188 1 94.5 466 TRP B N 1
ATOM 8305 C CA . TRP B 1 466 ? 5.469 9.07 44.375 1 94.5 466 TRP B CA 1
ATOM 8306 C C . TRP B 1 466 ? 6.129 10.125 45.25 1 94.5 466 TRP B C 1
ATOM 8308 O O . TRP B 1 466 ? 5.992 10.094 46.469 1 94.5 466 TRP B O 1
ATOM 8318 N N . LEU B 1 467 ? 6.734 11.102 44.656 1 95.38 467 LEU B N 1
ATOM 8319 C CA . LEU B 1 467 ? 7.348 12.203 45.375 1 95.38 467 LEU B CA 1
ATOM 8320 C C . LEU B 1 467 ? 6.285 13.07 46.062 1 95.38 467 LEU B C 1
ATOM 8322 O O . LEU B 1 467 ? 6.473 13.523 47.188 1 95.38 467 LEU B O 1
ATOM 8326 N N . GLY B 1 468 ? 5.23 13.383 45.312 1 93.5 468 GLY B N 1
ATOM 8327 C CA . GLY B 1 468 ? 4.117 14.125 45.875 1 93.5 468 GLY B CA 1
ATOM 8328 C C . GLY B 1 468 ? 3.459 13.422 47.031 1 93.5 468 GLY B C 1
ATOM 8329 O O . GLY B 1 468 ? 3.105 14.055 48.031 1 93.5 468 GLY B O 1
ATOM 8330 N N . PHE B 1 469 ? 3.352 12.094 46.875 1 92.06 469 PHE B N 1
ATOM 8331 C CA . PHE B 1 469 ? 2.756 11.266 47.938 1 92.06 469 PHE B CA 1
ATOM 8332 C C . PHE B 1 469 ? 3.547 11.383 49.219 1 92.06 469 PHE B C 1
ATOM 8334 O O . PHE B 1 469 ? 2.967 11.477 50.312 1 92.06 469 PHE B O 1
ATOM 8341 N N . LEU B 1 470 ? 4.832 11.484 49.125 1 93.5 470 LEU B N 1
ATOM 8342 C CA . LEU B 1 470 ? 5.707 11.531 50.312 1 93.5 470 LEU B CA 1
ATOM 8343 C C . LEU B 1 470 ? 5.539 12.844 51.062 1 93.5 470 LEU B C 1
ATOM 8345 O O . LEU B 1 470 ? 5.832 12.914 52.25 1 93.5 470 LEU B O 1
ATOM 8349 N N . VAL B 1 471 ? 5.004 13.883 50.375 1 94.06 471 VAL B N 1
ATOM 8350 C CA . VAL B 1 471 ? 4.859 15.172 51.031 1 94.06 471 VAL B CA 1
ATOM 8351 C C . VAL B 1 471 ? 3.379 15.492 51.219 1 94.06 471 VAL B C 1
ATOM 8353 O O . VAL B 1 471 ? 3.021 16.609 51.562 1 94.06 471 VAL B O 1
ATOM 8356 N N . GLY B 1 472 ? 2.449 14.641 50.938 1 92.06 472 GLY B N 1
ATOM 8357 C CA . GLY B 1 472 ? 1.027 14.758 51.219 1 92.06 472 GLY B CA 1
ATOM 8358 C C . GLY B 1 472 ? 0.25 15.438 50.125 1 92.06 472 GLY B C 1
ATOM 8359 O O . GLY B 1 472 ? -0.809 16.016 50.344 1 92.06 472 GLY B O 1
ATOM 8360 N N . VAL B 1 473 ? 0.749 15.641 48.969 1 89.88 473 VAL B N 1
ATOM 8361 C CA . VAL B 1 473 ? 0.05 16.219 47.844 1 89.88 473 VAL B CA 1
ATOM 8362 C C . VAL B 1 473 ? -0.416 15.109 46.906 1 89.88 473 VAL B C 1
ATOM 8364 O O . VAL B 1 473 ? 0.404 14.414 46.312 1 89.88 473 VAL B O 1
ATOM 8367 N N . ASP B 1 474 ? -1.885 15.109 46.875 1 82.25 474 ASP B N 1
ATOM 8368 C CA . ASP B 1 474 ? -2.475 14.047 46.062 1 82.25 474 ASP B CA 1
ATOM 8369 C C . ASP B 1 474 ? -2.82 14.555 44.656 1 82.25 474 ASP B C 1
ATOM 8371 O O . ASP B 1 474 ? -2.93 15.758 44.438 1 82.25 474 ASP B O 1
ATOM 8375 N N . GLN B 1 475 ? -2.533 14.016 43.625 1 83.06 475 GLN B N 1
ATOM 8376 C CA . GLN B 1 475 ? -3.086 14.25 42.281 1 83.06 475 GLN B CA 1
ATOM 8377 C C . GLN B 1 475 ? -2.115 15.047 41.406 1 83.06 475 GLN B C 1
ATOM 8379 O O . GLN B 1 475 ? -2.535 15.781 40.5 1 83.06 475 GLN B O 1
ATOM 8384 N N . VAL B 1 476 ? -0.867 15.109 42 1 89.88 476 VAL B N 1
ATOM 8385 C CA . VAL B 1 476 ? 0.128 15.812 41.188 1 89.88 476 VAL B CA 1
ATOM 8386 C C . VAL B 1 476 ? 0.987 14.789 40.438 1 89.88 476 VAL B C 1
ATOM 8388 O O . VAL B 1 476 ? 1.523 13.859 41.031 1 89.88 476 VAL B O 1
ATOM 8391 N N . ASP B 1 477 ? 1.02 14.867 39.188 1 91.94 477 ASP B N 1
ATOM 8392 C CA . ASP B 1 477 ? 1.926 14.07 38.344 1 91.94 477 ASP B CA 1
ATOM 8393 C C . ASP B 1 477 ? 2.676 14.953 37.344 1 91.94 477 ASP B C 1
ATOM 8395 O O . ASP B 1 477 ? 2.572 16.188 37.406 1 91.94 477 ASP B O 1
ATOM 8399 N N . PHE B 1 478 ? 3.545 14.359 36.625 1 92.88 478 PHE B N 1
ATOM 8400 C CA . PHE B 1 478 ? 4.414 15.094 35.719 1 92.88 478 PHE B CA 1
ATOM 8401 C C . PHE B 1 478 ? 3.594 15.875 34.719 1 92.88 478 PHE B C 1
ATOM 8403 O O . PHE B 1 478 ? 3.861 17.062 34.469 1 92.88 478 PHE B O 1
ATOM 8410 N N . GLU B 1 479 ? 2.625 15.266 34.094 1 91.5 479 GLU B N 1
ATOM 8411 C CA . GLU B 1 479 ? 1.783 15.914 33.094 1 91.5 479 GLU B CA 1
ATOM 8412 C C . GLU B 1 479 ? 1.021 17.094 33.719 1 91.5 479 GLU B C 1
ATOM 8414 O O . GLU B 1 479 ? 0.826 18.109 33.031 1 91.5 479 GLU B O 1
ATOM 8419 N N . TRP B 1 480 ? 0.585 16.891 34.875 1 91.38 480 TRP B N 1
ATOM 8420 C CA . TRP B 1 480 ? -0.129 17.953 35.562 1 91.38 480 TRP B CA 1
ATOM 8421 C C . TRP B 1 480 ? 0.778 19.172 35.781 1 91.38 480 TRP B C 1
ATOM 8423 O O . TRP B 1 480 ? 0.386 20.297 35.5 1 91.38 480 TRP B O 1
ATOM 8433 N N . VAL B 1 481 ? 1.918 18.922 36.312 1 92.25 481 VAL B N 1
ATOM 8434 C CA . VAL B 1 481 ? 2.855 20 36.594 1 92.25 481 VAL B CA 1
ATOM 8435 C C . VAL B 1 481 ? 3.188 20.734 35.281 1 92.25 481 VAL B C 1
ATOM 8437 O O . VAL B 1 481 ? 3.166 21.969 35.219 1 92.25 481 VAL B O 1
ATOM 8440 N N . PHE B 1 482 ? 3.465 20 34.281 1 91.75 482 PHE B N 1
ATOM 8441 C CA . PHE B 1 482 ? 3.867 20.562 33 1 91.75 482 PHE B CA 1
ATOM 8442 C C . PHE B 1 482 ? 2.715 21.328 32.344 1 91.75 482 PHE B C 1
ATOM 8444 O O . PHE B 1 482 ? 2.93 22.359 31.703 1 91.75 482 PHE B O 1
ATOM 8451 N N . SER B 1 483 ? 1.539 20.859 32.531 1 94.06 483 SER B N 1
ATOM 8452 C CA . SER B 1 483 ? 0.374 21.484 31.922 1 94.06 483 SER B CA 1
ATOM 8453 C C . SER B 1 483 ? 0.13 22.875 32.5 1 94.06 483 SER B C 1
ATOM 8455 O O . SER B 1 483 ? -0.405 23.75 31.828 1 94.06 483 SER B O 1
ATOM 8457 N N . LYS B 1 484 ? 0.526 23.078 33.75 1 94.62 484 LYS B N 1
ATOM 8458 C CA . LYS B 1 484 ? 0.315 24.375 34.375 1 94.62 484 LYS B CA 1
ATOM 8459 C C . LYS B 1 484 ? 1.138 25.453 33.688 1 94.62 484 LYS B C 1
ATOM 8461 O O . LYS B 1 484 ? 0.749 26.625 33.688 1 94.62 484 LYS B O 1
ATOM 8466 N N . LEU B 1 485 ? 2.15 25.062 33.094 1 94.56 485 LEU B N 1
ATOM 8467 C CA . LEU B 1 485 ? 3.02 26 32.406 1 94.56 485 LEU B CA 1
ATOM 8468 C C . LEU B 1 485 ? 2.326 26.562 31.172 1 94.56 485 LEU B C 1
ATOM 8470 O O . LEU B 1 485 ? 2.682 27.656 30.688 1 94.56 485 LEU B O 1
ATOM 8474 N N . PHE B 1 486 ? 1.32 25.906 30.656 1 97.25 486 PHE B N 1
ATOM 8475 C CA . PHE B 1 486 ? 0.718 26.297 29.391 1 97.25 486 PHE B CA 1
ATOM 8476 C C . PHE B 1 486 ? -0.613 27 29.609 1 97.25 486 PHE B C 1
ATOM 8478 O O . PHE B 1 486 ? -1.291 27.375 28.656 1 97.25 486 PHE B O 1
ATOM 8485 N N . ILE B 1 487 ? -1.015 27.203 30.875 1 97.62 487 ILE B N 1
ATOM 8486 C CA . ILE B 1 487 ? -2.281 27.859 31.172 1 97.62 487 ILE B CA 1
ATOM 8487 C C . ILE B 1 487 ? -2.256 29.297 30.656 1 97.62 487 ILE B C 1
ATOM 8489 O O . ILE B 1 487 ? -3.193 29.734 29.984 1 97.62 487 ILE B O 1
ATOM 8493 N N . PRO B 1 488 ? -1.128 30.062 30.922 1 97.12 488 PRO B N 1
ATOM 8494 C CA . PRO B 1 488 ? -1.085 31.422 30.359 1 97.12 488 PRO B CA 1
ATOM 8495 C C . PRO B 1 488 ? -1.143 31.422 28.844 1 97.12 488 PRO B C 1
ATOM 8497 O O . PRO B 1 488 ? -1.764 32.312 28.25 1 97.12 488 PRO B O 1
ATOM 8500 N N . LEU B 1 489 ? -0.533 30.484 28.25 1 97.44 489 LEU B N 1
ATOM 8501 C CA . LEU B 1 489 ? -0.554 30.391 26.797 1 97.44 489 LEU B CA 1
ATOM 8502 C C . LEU B 1 489 ? -1.969 30.141 26.281 1 97.44 489 LEU B C 1
ATOM 8504 O O . LEU B 1 489 ? -2.406 30.75 25.312 1 97.44 489 LEU B O 1
ATOM 8508 N N . ALA B 1 490 ? -2.674 29.203 26.938 1 97.81 490 ALA B N 1
ATOM 8509 C CA . ALA B 1 490 ? -4.055 28.906 26.547 1 97.81 490 ALA B CA 1
ATOM 8510 C C . ALA B 1 490 ? -4.926 30.156 26.656 1 97.81 490 ALA B C 1
ATOM 8512 O O . ALA B 1 490 ? -5.742 30.422 25.766 1 97.81 490 ALA B O 1
ATOM 8513 N N . TRP B 1 491 ? -4.645 30.891 27.672 1 97.12 491 TRP B N 1
ATOM 8514 C CA . TRP B 1 491 ? -5.445 32.094 27.891 1 97.12 491 TRP B CA 1
ATOM 8515 C C . TRP B 1 491 ? -5.18 33.156 26.828 1 97.12 491 TRP B C 1
ATOM 8517 O O . TRP B 1 491 ? -6.113 33.75 26.281 1 97.12 491 TRP B O 1
ATOM 8527 N N . ILE B 1 492 ? -3.957 33.406 26.484 1 96.75 492 ILE B N 1
ATOM 8528 C CA . ILE B 1 492 ? -3.645 34.469 25.547 1 96.75 492 ILE B CA 1
ATOM 8529 C C . ILE B 1 492 ? -4.07 34.031 24.141 1 96.75 492 ILE B C 1
ATOM 8531 O O . ILE B 1 492 ? -4.191 34.875 23.25 1 96.75 492 ILE B O 1
ATOM 8535 N N . MET B 1 493 ? -4.277 32.75 23.891 1 96.56 493 MET B N 1
ATOM 8536 C CA . MET B 1 493 ? -4.766 32.312 22.594 1 96.56 493 MET B CA 1
ATOM 8537 C C . MET B 1 493 ? -6.262 32.562 22.453 1 96.56 493 MET B C 1
ATOM 8539 O O . MET B 1 493 ? -6.816 32.438 21.359 1 96.56 493 MET B O 1
ATOM 8543 N N . GLY B 1 494 ? -6.934 32.969 23.562 1 94.88 494 GLY B N 1
ATOM 8544 C CA . GLY B 1 494 ? -8.336 33.344 23.5 1 94.88 494 GLY B CA 1
ATOM 8545 C C . GLY B 1 494 ? -9.258 32.312 24.141 1 94.88 494 GLY B C 1
ATOM 8546 O O . GLY B 1 494 ? -10.477 32.406 24.031 1 94.88 494 GLY B O 1
ATOM 8547 N N . VAL B 1 495 ? -8.711 31.344 24.844 1 96.62 495 VAL B N 1
ATOM 8548 C CA . VAL B 1 495 ? -9.516 30.328 25.516 1 96.62 495 VAL B CA 1
ATOM 8549 C C . VAL B 1 495 ? -10.18 30.922 26.75 1 96.62 495 VAL B C 1
ATOM 8551 O O . VAL B 1 495 ? -9.523 31.609 27.547 1 96.62 495 VAL B O 1
ATOM 8554 N N . PRO B 1 496 ? -11.477 30.703 26.906 1 94.81 496 PRO B N 1
ATOM 8555 C CA . PRO B 1 496 ? -12.109 31.141 28.156 1 94.81 496 PRO B CA 1
ATOM 8556 C C . PRO B 1 496 ? -11.422 30.562 29.391 1 94.81 496 PRO B C 1
ATOM 8558 O O . PRO B 1 496 ? -11.008 29.391 29.391 1 94.81 496 PRO B O 1
ATOM 8561 N N . TRP B 1 497 ? -11.414 31.281 30.391 1 94.69 497 TRP B N 1
ATOM 8562 C CA . TRP B 1 497 ? -10.672 30.938 31.594 1 94.69 497 TRP B CA 1
ATOM 8563 C C . TRP B 1 497 ? -11.125 29.578 32.125 1 94.69 497 TRP B C 1
ATOM 8565 O O . TRP B 1 497 ? -10.305 28.781 32.594 1 94.69 497 TRP B O 1
ATOM 8575 N N . LYS B 1 498 ? -12.383 29.219 32.031 1 95.5 498 LYS B N 1
ATOM 8576 C CA . LYS B 1 498 ? -12.938 27.984 32.562 1 95.5 498 LYS B CA 1
ATOM 8577 C C . LYS B 1 498 ? -12.352 26.766 31.859 1 95.5 498 LYS B C 1
ATOM 8579 O O . LYS B 1 498 ? -12.273 25.672 32.438 1 95.5 498 LYS B O 1
ATOM 8584 N N . ASP B 1 499 ? -11.922 26.984 30.609 1 96.62 499 ASP B N 1
ATOM 8585 C CA . ASP B 1 499 ? -11.453 25.875 29.797 1 96.62 499 ASP B CA 1
ATOM 8586 C C . ASP B 1 499 ? -9.93 25.859 29.703 1 96.62 499 ASP B C 1
ATOM 8588 O O . ASP B 1 499 ? -9.344 24.953 29.109 1 96.62 499 ASP B O 1
ATOM 8592 N N . CYS B 1 500 ? -9.227 26.812 30.266 1 97.31 500 CYS B N 1
ATOM 8593 C CA . CYS B 1 500 ? -7.793 27 30.062 1 97.31 500 CYS B CA 1
ATOM 8594 C C . CYS B 1 500 ? -7.02 25.812 30.625 1 97.31 500 CYS B C 1
ATOM 8596 O O . CYS B 1 500 ? -6.012 25.391 30.047 1 97.31 500 CYS B O 1
ATOM 8598 N N . ASP B 1 501 ? -7.469 25.25 31.703 1 96.44 501 ASP B N 1
ATOM 8599 C CA . ASP B 1 501 ? -6.777 24.109 32.312 1 96.44 501 ASP B CA 1
ATOM 8600 C C . ASP B 1 501 ? -6.773 22.906 31.375 1 96.44 501 ASP B C 1
ATOM 8602 O O . ASP B 1 501 ? -5.734 22.281 31.172 1 96.44 501 ASP B O 1
ATOM 8606 N N . ILE B 1 502 ? -7.922 22.609 30.812 1 96.75 502 ILE B N 1
ATOM 8607 C CA . ILE B 1 502 ? -8.07 21.453 29.938 1 96.75 502 ILE B CA 1
ATOM 8608 C C . ILE B 1 502 ? -7.27 21.672 28.656 1 96.75 502 ILE B C 1
ATOM 8610 O O . ILE B 1 502 ? -6.543 20.781 28.203 1 96.75 502 ILE B O 1
ATOM 8614 N N . VAL B 1 503 ? -7.391 22.859 28.078 1 97.75 503 VAL B N 1
ATOM 8615 C CA . VAL B 1 503 ? -6.68 23.156 26.844 1 97.75 503 VAL B CA 1
ATOM 8616 C C . VAL B 1 503 ? -5.172 23.141 27.094 1 97.75 503 VAL B C 1
ATOM 8618 O O . VAL B 1 503 ? -4.406 22.672 26.25 1 97.75 503 VAL B O 1
ATOM 8621 N N . ALA B 1 504 ? -4.789 23.641 28.25 1 98 504 ALA B N 1
ATOM 8622 C CA . ALA B 1 504 ? -3.377 23.594 28.625 1 98 504 ALA B CA 1
ATOM 8623 C C . ALA B 1 504 ? -2.869 22.156 28.703 1 98 504 ALA B C 1
ATOM 8625 O O . ALA B 1 504 ? -1.743 21.875 28.297 1 98 504 ALA B O 1
ATOM 8626 N N . LYS B 1 505 ? -3.664 21.297 29.266 1 96.19 505 LYS B N 1
ATOM 8627 C CA . LYS B 1 505 ? -3.299 19.891 29.359 1 96.19 505 LYS B CA 1
ATOM 8628 C C . LYS B 1 505 ? -3.129 19.281 27.969 1 96.19 505 LYS B C 1
ATOM 8630 O O . LYS B 1 505 ? -2.193 18.5 27.734 1 96.19 505 LYS B O 1
ATOM 8635 N N . VAL B 1 506 ? -3.975 19.609 27.047 1 96.88 506 VAL B N 1
ATOM 8636 C CA . VAL B 1 506 ? -3.939 19.078 25.688 1 96.88 506 VAL B CA 1
ATOM 8637 C C . VAL B 1 506 ? -2.699 19.594 24.969 1 96.88 506 VAL B C 1
ATOM 8639 O O . VAL B 1 506 ? -1.996 18.844 24.297 1 96.88 506 VAL B O 1
ATOM 8642 N N . VAL B 1 507 ? -2.416 20.875 25.125 1 97.44 507 VAL B N 1
ATOM 8643 C CA . VAL B 1 507 ? -1.252 21.484 24.5 1 97.44 507 VAL B CA 1
ATOM 8644 C C . VAL B 1 507 ? 0.027 20.891 25.062 1 97.44 507 VAL B C 1
ATOM 8646 O O . VAL B 1 507 ? 0.979 20.609 24.328 1 97.44 507 VAL B O 1
ATOM 8649 N N . ALA B 1 508 ? 0.022 20.672 26.359 1 96.06 508 ALA B N 1
ATOM 8650 C CA . ALA B 1 508 ? 1.171 20.062 27.016 1 96.06 508 ALA B CA 1
ATOM 8651 C C . ALA B 1 508 ? 1.396 18.641 26.5 1 96.06 508 ALA B C 1
ATOM 8653 O O . ALA B 1 508 ? 2.535 18.234 26.266 1 96.06 508 ALA B O 1
ATOM 8654 N N . THR B 1 509 ? 0.318 17.906 26.391 1 94.69 509 THR B N 1
ATOM 8655 C CA . THR B 1 509 ? 0.395 16.547 25.891 1 94.69 509 THR B CA 1
ATOM 8656 C C . THR B 1 509 ? 1.005 16.516 24.484 1 94.69 509 THR B C 1
ATOM 8658 O O . THR B 1 509 ? 1.855 15.672 24.188 1 94.69 509 THR B O 1
ATOM 8661 N N . LYS B 1 510 ? 0.622 17.406 23.641 1 94.81 510 LYS B N 1
ATOM 8662 C CA . LYS B 1 510 ? 1.189 17.484 22.312 1 94.81 510 LYS B CA 1
ATOM 8663 C C . LYS B 1 510 ? 2.684 17.797 22.359 1 94.81 510 LYS B C 1
ATOM 8665 O O . LYS B 1 510 ? 3.467 17.219 21.594 1 94.81 510 LYS B O 1
ATOM 8670 N N . THR B 1 511 ? 3.039 18.625 23.234 1 93.56 511 THR B N 1
ATOM 8671 C CA . THR B 1 511 ? 4.402 19.141 23.297 1 93.56 511 THR B CA 1
ATOM 8672 C C . THR B 1 511 ? 5.352 18.094 23.875 1 93.56 511 THR B C 1
ATOM 8674 O O . THR B 1 511 ? 6.516 18.016 23.484 1 93.56 511 THR B O 1
ATOM 8677 N N . ILE B 1 512 ? 4.867 17.25 24.766 1 90.06 512 ILE B N 1
ATOM 8678 C CA . ILE B 1 512 ? 5.75 16.328 25.453 1 90.06 512 ILE B CA 1
ATOM 8679 C C . ILE B 1 512 ? 5.668 14.945 24.797 1 90.06 512 ILE B C 1
ATOM 8681 O O . ILE B 1 512 ? 6.652 14.203 24.781 1 90.06 512 ILE B O 1
ATOM 8685 N N . ILE B 1 513 ? 4.527 14.594 24.359 1 91.12 513 ILE B N 1
ATOM 8686 C CA . ILE B 1 513 ? 4.316 13.281 23.75 1 91.12 513 ILE B CA 1
ATOM 8687 C C . ILE B 1 513 ? 4.168 13.43 22.234 1 91.12 513 ILE B C 1
ATOM 8689 O O . ILE B 1 513 ? 5.145 13.297 21.5 1 91.12 513 ILE B O 1
ATOM 8693 N N . ASN B 1 514 ? 3.006 13.75 21.734 1 91.69 514 ASN B N 1
ATOM 8694 C CA . ASN B 1 514 ? 2.766 14.039 20.328 1 91.69 514 ASN B CA 1
ATOM 8695 C C . ASN B 1 514 ? 1.311 14.414 20.078 1 91.69 514 ASN B C 1
ATOM 8697 O O . ASN B 1 514 ? 0.496 14.43 21 1 91.69 514 ASN B O 1
ATOM 8701 N N . GLU B 1 515 ? 1.037 14.758 18.906 1 92.94 515 GLU B N 1
ATOM 8702 C CA . GLU B 1 515 ? -0.281 15.266 18.547 1 92.94 515 GLU B CA 1
ATOM 8703 C C . GLU B 1 515 ? -1.32 14.148 18.516 1 92.94 515 GLU B C 1
ATOM 8705 O O . GLU B 1 515 ? -2.504 14.391 18.766 1 92.94 515 GLU B O 1
ATOM 8710 N N . PHE B 1 516 ? -0.928 12.945 18.297 1 91.56 516 PHE B N 1
ATOM 8711 C CA . PHE B 1 516 ? -1.873 11.836 18.281 1 91.56 516 PHE B CA 1
ATOM 8712 C C . PHE B 1 516 ? -2.551 11.68 19.641 1 91.56 516 PHE B C 1
ATOM 8714 O O . PHE B 1 516 ? -3.777 11.594 19.719 1 91.56 516 PHE B O 1
ATOM 8721 N N . VAL B 1 517 ? -1.75 11.672 20.672 1 92.75 517 VAL B N 1
ATOM 8722 C CA . VAL B 1 517 ? -2.275 11.5 22.031 1 92.75 517 VAL B CA 1
ATOM 8723 C C . VAL B 1 517 ? -3.068 12.742 22.438 1 92.75 517 VAL B C 1
ATOM 8725 O O . VAL B 1 517 ? -4.086 12.648 23.125 1 92.75 517 VAL B O 1
ATOM 8728 N N . ALA B 1 518 ? -2.586 13.867 21.984 1 95.56 518 ALA B N 1
ATOM 8729 C CA . ALA B 1 518 ? -3.285 15.109 22.281 1 95.56 518 ALA B CA 1
ATOM 8730 C C . ALA B 1 518 ? -4.68 15.125 21.672 1 95.56 518 ALA B C 1
ATOM 8732 O O . ALA B 1 518 ? -5.656 15.5 22.312 1 95.56 518 ALA B O 1
ATOM 8733 N N . TYR B 1 519 ? -4.773 14.727 20.422 1 94.81 519 TYR B N 1
ATOM 8734 C CA . TYR B 1 519 ? -6.07 14.695 19.766 1 94.81 519 TYR B CA 1
ATOM 8735 C C . TYR B 1 519 ? -6.98 13.648 20.391 1 94.81 519 TYR B C 1
ATOM 8737 O O . TYR B 1 519 ? -8.195 13.836 20.469 1 94.81 519 TYR B O 1
ATOM 8745 N N . GLU B 1 520 ? -6.418 12.516 20.797 1 93.5 520 GLU B N 1
ATOM 8746 C CA . GLU B 1 520 ? -7.211 11.508 21.5 1 93.5 520 GLU B CA 1
ATOM 8747 C C . GLU B 1 520 ? -7.824 12.07 22.766 1 93.5 520 GLU B C 1
ATOM 8749 O O . GLU B 1 520 ? -9.016 11.891 23.031 1 93.5 520 GLU B O 1
ATOM 8754 N N . ARG B 1 521 ? -7.055 12.805 23.562 1 94.44 521 ARG B N 1
ATOM 8755 C CA . ARG B 1 521 ? -7.535 13.414 24.812 1 94.44 521 ARG B CA 1
ATOM 8756 C C . ARG B 1 521 ? -8.562 14.5 24.516 1 94.44 521 ARG B C 1
ATOM 8758 O O . ARG B 1 521 ? -9.57 14.609 25.219 1 94.44 521 ARG B O 1
ATOM 8765 N N . LEU B 1 522 ? -8.242 15.305 23.516 1 95.88 522 LEU B N 1
ATOM 8766 C CA . LEU B 1 522 ? -9.188 16.344 23.125 1 95.88 522 LEU B CA 1
ATOM 8767 C C . LEU B 1 522 ? -10.531 15.734 22.734 1 95.88 522 LEU B C 1
ATOM 8769 O O . LEU B 1 522 ? -11.586 16.25 23.109 1 95.88 522 LEU B O 1
ATOM 8773 N N . GLY B 1 523 ? -10.477 14.68 21.984 1 93.88 523 GLY B N 1
ATOM 8774 C CA . GLY B 1 523 ? -11.695 13.984 21.594 1 93.88 523 GLY B CA 1
ATOM 8775 C C . GLY B 1 523 ? -12.523 13.523 22.781 1 93.88 523 GLY B C 1
ATOM 8776 O O . GLY B 1 523 ? -13.75 13.602 22.75 1 93.88 523 GLY B O 1
ATOM 8777 N N . GLU B 1 524 ? -11.859 13.047 23.797 1 94.38 524 GLU B N 1
ATOM 8778 C CA . GLU B 1 524 ? -12.547 12.609 25.016 1 94.38 524 GLU B CA 1
ATOM 8779 C C . GLU B 1 524 ? -13.211 13.789 25.719 1 94.38 524 GLU B C 1
ATOM 8781 O O . GLU B 1 524 ? -14.336 13.664 26.219 1 94.38 524 GLU B O 1
ATOM 8786 N N . TYR B 1 525 ? -12.508 14.891 25.781 1 95.31 525 TYR B N 1
ATOM 8787 C CA . TYR B 1 525 ? -13.055 16.078 26.422 1 95.31 525 TYR B CA 1
ATOM 8788 C C . TYR B 1 525 ? -14.273 16.594 25.656 1 95.31 525 TYR B C 1
ATOM 8790 O O . TYR B 1 525 ? -15.234 17.078 26.266 1 95.31 525 TYR B O 1
ATOM 8798 N N . ILE B 1 526 ? -14.211 16.5 24.344 1 92.62 526 ILE B N 1
ATOM 8799 C CA . ILE B 1 526 ? -15.32 16.938 23.516 1 92.62 526 ILE B CA 1
ATOM 8800 C C . ILE B 1 526 ? -16.516 16.016 23.719 1 92.62 526 ILE B C 1
ATOM 8802 O O . ILE B 1 526 ? -17.641 16.469 23.922 1 92.62 526 ILE B O 1
ATOM 8806 N N . LYS B 1 527 ? -16.297 14.719 23.703 1 92.25 527 LYS B N 1
ATOM 8807 C CA . LYS B 1 527 ? -17.359 13.719 23.844 1 92.25 527 LYS B CA 1
ATOM 8808 C C . LYS B 1 527 ? -18.047 13.852 25.203 1 92.25 527 LYS B C 1
ATOM 8810 O O . LYS B 1 527 ? -19.266 13.68 25.312 1 92.25 527 LYS B O 1
ATOM 8815 N N . ASN B 1 528 ? -17.266 14.234 26.266 1 94.62 528 ASN B N 1
ATOM 8816 C CA . ASN B 1 528 ? -17.797 14.352 27.625 1 94.62 528 ASN B CA 1
ATOM 8817 C C . ASN B 1 528 ? -18.312 15.75 27.922 1 94.62 528 ASN B C 1
ATOM 8819 O O . ASN B 1 528 ? -18.672 16.062 29.047 1 94.62 528 ASN B O 1
ATOM 8823 N N . GLU B 1 529 ? -18.281 16.641 26.953 1 92.94 529 GLU B N 1
ATOM 8824 C CA . GLU B 1 529 ? -18.75 18.016 27.062 1 92.94 529 GLU B CA 1
ATOM 8825 C C . GLU B 1 529 ? -18.031 18.75 28.203 1 92.94 529 GLU B C 1
ATOM 8827 O O . GLU B 1 529 ? -18.656 19.5 28.953 1 92.94 529 GLU B O 1
ATOM 8832 N N . ALA B 1 530 ? -16.766 18.438 28.297 1 94.5 530 ALA B N 1
ATOM 8833 C CA . ALA B 1 530 ? -15.961 19.031 29.359 1 94.5 530 ALA B CA 1
ATOM 8834 C C . ALA B 1 530 ? -15.422 20.391 28.938 1 94.5 530 ALA B C 1
ATOM 8836 O O . ALA B 1 530 ? -14.953 21.172 29.781 1 94.5 530 ALA B O 1
ATOM 8837 N N . ILE B 1 531 ? -15.516 20.703 27.656 1 94 531 ILE B N 1
ATOM 8838 C CA . ILE B 1 531 ? -15.016 21.969 27.125 1 94 531 ILE B CA 1
ATOM 8839 C C . ILE B 1 531 ? -16.016 22.531 26.109 1 94 531 ILE B C 1
ATOM 8841 O O . ILE B 1 531 ? -16.75 21.781 25.484 1 94 531 ILE B O 1
ATOM 8845 N N . ASP B 1 532 ? -16 23.828 26 1 92.69 532 ASP B N 1
ATOM 8846 C CA . ASP B 1 532 ? -16.875 24.484 25.047 1 92.69 532 ASP B CA 1
ATOM 8847 C C . ASP B 1 532 ? -16.406 24.234 23.609 1 92.69 532 ASP B C 1
ATOM 8849 O O . ASP B 1 532 ? -15.227 23.969 23.375 1 92.69 532 ASP B O 1
ATOM 8853 N N . ALA B 1 533 ? -17.312 24.391 22.672 1 90.12 533 ALA B N 1
ATOM 8854 C CA . ALA B 1 533 ? -17.016 24.156 21.266 1 90.12 533 ALA B CA 1
ATOM 8855 C C . ALA B 1 533 ? -15.938 25.094 20.766 1 90.12 533 ALA B C 1
ATOM 8857 O O . ALA B 1 533 ? -15.07 24.703 19.984 1 90.12 533 ALA B O 1
ATOM 8858 N N . ARG B 1 534 ? -16 26.312 21.188 1 92.75 534 ARG B N 1
ATOM 8859 C CA . ARG B 1 534 ? -15.008 27.297 20.766 1 92.75 534 ARG B CA 1
ATOM 8860 C C . ARG B 1 534 ? -13.617 26.922 21.266 1 92.75 534 ARG B C 1
ATOM 8862 O O . ARG B 1 534 ? -12.641 27 20.531 1 92.75 534 ARG B O 1
ATOM 8869 N N . SER B 1 535 ? -13.562 26.516 22.547 1 95.25 535 SER B N 1
ATOM 8870 C CA . SER B 1 535 ? -12.297 26.094 23.141 1 95.25 535 SER B CA 1
ATOM 8871 C C . SER B 1 535 ? -11.742 24.859 22.422 1 95.25 535 SER B C 1
ATOM 8873 O O . SER B 1 535 ? -10.531 24.766 22.203 1 95.25 535 SER B O 1
ATOM 8875 N N . ALA B 1 536 ? -12.648 23.969 22.047 1 94.38 536 ALA B N 1
ATOM 8876 C CA . ALA B 1 536 ? -12.242 22.781 21.297 1 94.38 536 ALA B CA 1
ATOM 8877 C C . ALA B 1 536 ? -11.664 23.156 19.938 1 94.38 536 ALA B C 1
ATOM 8879 O O . ALA B 1 536 ? -10.703 22.547 19.469 1 94.38 536 ALA B O 1
ATOM 8880 N N . GLY B 1 537 ? -12.281 24.125 19.312 1 93.5 537 GLY B N 1
ATOM 8881 C CA . GLY B 1 537 ? -11.766 24.609 18.047 1 93.5 537 GLY B CA 1
ATOM 8882 C C . GLY B 1 537 ? -10.375 25.219 18.156 1 93.5 537 GLY B C 1
ATOM 8883 O O . GLY B 1 537 ? -9.492 24.906 17.344 1 93.5 537 GLY B O 1
ATOM 8884 N N . ILE B 1 538 ? -10.203 26.078 19.172 1 95.88 538 ILE B N 1
ATOM 8885 C CA . ILE B 1 538 ? -8.914 26.703 19.406 1 95.88 538 ILE B CA 1
ATOM 8886 C C . ILE B 1 538 ? -7.855 25.641 19.672 1 95.88 538 ILE B C 1
ATOM 8888 O O . ILE B 1 538 ? -6.762 25.688 19.109 1 95.88 538 ILE B O 1
ATOM 8892 N N . ALA B 1 539 ? -8.219 24.672 20.5 1 96.69 539 ALA B N 1
ATOM 8893 C CA . ALA B 1 539 ? -7.301 23.594 20.844 1 96.69 539 ALA B CA 1
ATOM 8894 C C . ALA B 1 539 ? -6.93 22.781 19.594 1 96.69 539 ALA B C 1
ATOM 8896 O O . ALA B 1 539 ? -5.777 22.375 19.438 1 96.69 539 ALA B O 1
ATOM 8897 N N . THR B 1 540 ? -7.852 22.547 18.719 1 95.06 540 THR B N 1
ATOM 8898 C CA . THR B 1 540 ? -7.617 21.797 17.484 1 95.06 540 THR B CA 1
ATOM 8899 C C . THR B 1 540 ? -6.535 22.469 16.641 1 95.06 540 THR B C 1
ATOM 8901 O O . THR B 1 540 ? -5.629 21.797 16.141 1 95.06 540 THR B O 1
ATOM 8904 N N . PHE B 1 541 ? -6.633 23.75 16.531 1 96.31 541 PHE B N 1
ATOM 8905 C CA . PHE B 1 541 ? -5.645 24.484 15.766 1 96.31 541 PHE B CA 1
ATOM 8906 C C . PHE B 1 541 ? -4.297 24.5 16.484 1 96.31 541 PHE B C 1
ATOM 8908 O O . PHE B 1 541 ? -3.248 24.438 15.836 1 96.31 541 PHE B O 1
ATOM 8915 N N . ALA B 1 542 ? -4.332 24.562 17.766 1 97.44 542 ALA B N 1
ATOM 8916 C CA . ALA B 1 542 ? -3.117 24.703 18.562 1 97.44 542 ALA B CA 1
ATOM 8917 C C . ALA B 1 542 ? -2.254 23.438 18.469 1 97.44 542 ALA B C 1
ATOM 8919 O O . ALA B 1 542 ? -1.024 23.516 18.516 1 97.44 542 ALA B O 1
ATOM 8920 N N . ILE B 1 543 ? -2.873 22.312 18.328 1 96.69 543 ILE B N 1
ATOM 8921 C CA . ILE B 1 543 ? -2.102 21.078 18.391 1 96.69 543 ILE B CA 1
ATOM 8922 C C . ILE B 1 543 ? -1.949 20.484 17 1 96.69 543 ILE B C 1
ATOM 8924 O O . ILE B 1 543 ? -1.532 19.328 16.844 1 96.69 543 ILE B O 1
ATOM 8928 N N . CYS B 1 544 ? -2.307 21.25 15.977 1 94.25 544 CYS B N 1
ATOM 8929 C CA . CYS B 1 544 ? -2.248 20.781 14.594 1 94.25 544 CYS B CA 1
ATOM 8930 C C . CYS B 1 544 ? -0.849 20.969 14.016 1 94.25 544 CYS B C 1
ATOM 8932 O O . CYS B 1 544 ? -0.666 21.688 13.039 1 94.25 544 CYS B O 1
ATOM 8934 N N . GLY B 1 545 ? 0.146 20.344 14.523 1 94.88 545 GLY B N 1
ATOM 8935 C CA . GLY B 1 545 ? 1.526 20.359 14.07 1 94.88 545 GLY B CA 1
ATOM 8936 C C . GLY B 1 545 ? 2.342 19.188 14.578 1 94.88 545 GLY B C 1
ATOM 8937 O O . GLY B 1 545 ? 1.971 18.547 15.57 1 94.88 545 GLY B O 1
ATOM 8938 N N . PHE B 1 546 ? 3.467 18.953 13.961 1 93.19 546 PHE B N 1
ATOM 8939 C CA . PHE B 1 546 ? 4.297 17.797 14.305 1 93.19 546 PHE B CA 1
ATOM 8940 C C . PHE B 1 546 ? 5.34 18.188 15.344 1 93.19 546 PHE B C 1
ATOM 8942 O O . PHE B 1 546 ? 6.223 17.391 15.664 1 93.19 546 PHE B O 1
ATOM 8949 N N . ALA B 1 547 ? 5.227 19.391 15.898 1 94.94 547 ALA B N 1
ATOM 8950 C CA . ALA B 1 547 ? 6.273 19.859 16.797 1 94.94 547 ALA B CA 1
ATOM 8951 C C . ALA B 1 547 ? 6.258 19.094 18.109 1 94.94 547 ALA B C 1
ATOM 8953 O O . ALA B 1 547 ? 5.539 19.469 19.047 1 94.94 547 ALA B O 1
ATOM 8954 N N . ASN B 1 548 ? 7.043 18.141 18.344 1 92.75 548 ASN B N 1
ATOM 8955 C CA . ASN B 1 548 ? 7.312 17.359 19.547 1 92.75 548 ASN B CA 1
ATOM 8956 C C . ASN B 1 548 ? 8.695 16.719 19.5 1 92.75 548 ASN B C 1
ATOM 8958 O O . ASN B 1 548 ? 9.359 16.719 18.469 1 92.75 548 ASN B O 1
ATOM 8962 N N . PRO B 1 549 ? 9.133 16.25 20.578 1 90.19 549 PRO B N 1
ATOM 8963 C CA . PRO B 1 549 ? 10.516 15.773 20.641 1 90.19 549 PRO B CA 1
ATOM 8964 C C . PRO B 1 549 ? 10.766 14.594 19.703 1 90.19 549 PRO B C 1
ATOM 8966 O O . PRO B 1 549 ? 11.828 14.508 19.078 1 90.19 549 PRO B O 1
ATOM 8969 N N . SER B 1 550 ? 9.883 13.695 19.609 1 88.62 550 SER B N 1
ATOM 8970 C CA . SER B 1 550 ? 10.047 12.555 18.703 1 88.62 550 SER B CA 1
ATOM 8971 C C . SER B 1 550 ? 10.156 13.008 17.25 1 88.62 550 SER B C 1
ATOM 8973 O O . SER B 1 550 ? 11.016 12.523 16.516 1 88.62 550 SER B O 1
ATOM 8975 N N . SER B 1 551 ? 9.305 13.898 16.844 1 91.06 551 SER B N 1
ATOM 8976 C CA . SER B 1 551 ? 9.312 14.43 15.484 1 91.06 551 SER B CA 1
ATOM 8977 C C . SER B 1 551 ? 10.609 15.18 15.195 1 91.06 551 SER B C 1
ATOM 8979 O O . SER B 1 551 ? 11.102 15.164 14.062 1 91.06 551 SER B O 1
ATOM 8981 N N . MET B 1 552 ? 11.086 15.844 16.203 1 93.38 552 MET B N 1
ATOM 8982 C CA . MET B 1 552 ? 12.359 16.547 16.031 1 93.38 552 MET B CA 1
ATOM 8983 C C . MET B 1 552 ? 13.477 15.562 15.688 1 93.38 552 MET B C 1
ATOM 8985 O O . MET B 1 552 ? 14.25 15.805 14.766 1 93.38 552 MET B O 1
ATOM 8989 N N . GLY B 1 553 ? 13.555 14.461 16.422 1 88.88 553 GLY B N 1
ATOM 8990 C CA . GLY B 1 553 ? 14.531 13.438 16.109 1 88.88 553 GLY B CA 1
ATOM 8991 C C . GLY B 1 553 ? 14.375 12.883 14.703 1 88.88 553 GLY B C 1
ATOM 8992 O O . GLY B 1 553 ? 15.352 12.719 13.977 1 88.88 553 GLY B O 1
ATOM 8993 N N . ILE B 1 554 ? 13.203 12.672 14.328 1 86.44 554 ILE B N 1
ATOM 8994 C CA . ILE B 1 554 ? 12.891 12.109 13.016 1 86.44 554 ILE B CA 1
ATOM 8995 C C . ILE B 1 554 ? 13.312 13.078 11.914 1 86.44 554 ILE B C 1
ATOM 8997 O O . ILE B 1 554 ? 13.914 12.672 10.922 1 86.44 554 ILE B O 1
ATOM 9001 N N . LEU B 1 555 ? 12.953 14.297 12.07 1 92 555 LEU B N 1
ATOM 9002 C CA . LEU B 1 555 ? 13.25 15.289 11.039 1 92 555 LEU B CA 1
ATOM 9003 C C . LEU B 1 555 ? 14.758 15.5 10.914 1 92 555 LEU B C 1
ATOM 9005 O O . LEU B 1 555 ? 15.273 15.633 9.797 1 92 555 LEU B O 1
ATOM 9009 N N . ILE B 1 556 ? 15.484 15.531 12.062 1 92.94 556 ILE B N 1
ATOM 9010 C CA . ILE B 1 556 ? 16.938 15.625 12.023 1 92.94 556 ILE B CA 1
ATOM 9011 C C . ILE B 1 556 ? 17.516 14.43 11.266 1 92.94 556 ILE B C 1
ATOM 9013 O O . ILE B 1 556 ? 18.375 14.602 10.391 1 92.94 556 ILE B O 1
ATOM 9017 N N . GLY B 1 557 ? 17.062 13.32 11.594 1 88.81 557 GLY B N 1
ATOM 9018 C CA . GLY B 1 557 ? 17.516 12.117 10.922 1 88.81 557 GLY B CA 1
ATOM 9019 C C . GLY B 1 557 ? 17.234 12.125 9.43 1 88.81 557 GLY B C 1
ATOM 9020 O O . GLY B 1 557 ? 18.094 11.766 8.625 1 88.81 557 GLY B O 1
ATOM 9021 N N . SER B 1 558 ? 16.062 12.508 9.07 1 87.88 558 SER B N 1
ATOM 9022 C CA . SER B 1 558 ? 15.641 12.523 7.672 1 87.88 558 SER B CA 1
ATOM 9023 C C . SER B 1 558 ? 16.469 13.5 6.852 1 87.88 558 SER B C 1
ATOM 9025 O O . SER B 1 558 ? 16.953 13.164 5.773 1 87.88 558 SER B O 1
ATOM 9027 N N . LEU B 1 559 ? 16.641 14.703 7.312 1 92.12 559 LEU B N 1
ATOM 9028 C CA . LEU B 1 559 ? 17.406 15.727 6.609 1 92.12 559 LEU B CA 1
ATOM 9029 C C . LEU B 1 559 ? 18.875 15.352 6.543 1 92.12 559 LEU B C 1
ATOM 9031 O O . LEU B 1 559 ? 19.531 15.562 5.52 1 92.12 559 LEU B O 1
ATOM 9035 N N . SER B 1 560 ? 19.359 14.742 7.645 1 91.88 560 SER B N 1
ATOM 9036 C CA . SER B 1 560 ? 20.766 14.336 7.688 1 91.88 560 SER B CA 1
ATOM 9037 C C . SER B 1 560 ? 21.031 13.195 6.711 1 91.88 560 SER B C 1
ATOM 9039 O O . SER B 1 560 ? 22.141 13.102 6.152 1 91.88 560 SER B O 1
ATOM 9041 N N . ALA B 1 561 ? 20.109 12.414 6.543 1 85.81 561 ALA B N 1
ATOM 9042 C CA . ALA B 1 561 ? 20.25 11.328 5.57 1 85.81 561 ALA B CA 1
ATOM 9043 C C . ALA B 1 561 ? 20.297 11.875 4.148 1 85.81 561 ALA B C 1
ATOM 9045 O O . ALA B 1 561 ? 20.984 11.305 3.287 1 85.81 561 ALA B O 1
ATOM 9046 N N . MET B 1 562 ? 19.656 12.93 3.844 1 86.38 562 MET B N 1
ATOM 9047 C CA . MET B 1 562 ? 19.609 13.539 2.518 1 86.38 562 MET B CA 1
ATOM 9048 C C . MET B 1 562 ? 20.859 14.383 2.266 1 86.38 562 MET B C 1
ATOM 9050 O O . MET B 1 562 ? 21.297 14.523 1.123 1 86.38 562 MET B O 1
ATOM 9054 N N . ALA B 1 563 ? 21.344 14.992 3.363 1 92.12 563 ALA B N 1
ATOM 9055 C CA . ALA B 1 563 ? 22.547 15.812 3.305 1 92.12 563 ALA B CA 1
ATOM 9056 C C . ALA B 1 563 ? 23.422 15.594 4.535 1 92.12 563 ALA B C 1
ATOM 9058 O O . ALA B 1 563 ? 23.453 16.438 5.438 1 92.12 563 ALA B O 1
ATOM 9059 N N . PRO B 1 564 ? 24.188 14.594 4.52 1 89.94 564 PRO B N 1
ATOM 9060 C CA . PRO B 1 564 ? 24.984 14.219 5.691 1 89.94 564 PRO B CA 1
ATOM 9061 C C . PRO B 1 564 ? 25.969 15.312 6.109 1 89.94 564 PRO B C 1
ATOM 9063 O O . PRO B 1 564 ? 26.219 15.492 7.301 1 89.94 564 PRO B O 1
ATOM 9066 N N . LYS B 1 565 ? 26.484 16.031 5.215 1 92.94 565 LYS B N 1
ATOM 9067 C CA . LYS B 1 565 ? 27.469 17.078 5.512 1 92.94 565 LYS B CA 1
ATOM 9068 C C . LYS B 1 565 ? 26.828 18.219 6.289 1 92.94 565 LYS B C 1
ATOM 9070 O O . LYS B 1 565 ? 27.516 18.969 6.98 1 92.94 565 LYS B O 1
ATOM 9075 N N . GLN B 1 566 ? 25.531 18.375 6.281 1 95.81 566 GLN B N 1
ATOM 9076 C CA . GLN B 1 566 ? 24.828 19.469 6.926 1 95.81 566 GLN B CA 1
ATOM 9077 C C . GLN B 1 566 ? 24.312 19.047 8.305 1 95.81 566 GLN B C 1
ATOM 9079 O O . GLN B 1 566 ? 23.625 19.828 8.977 1 95.81 566 GLN B O 1
ATOM 9084 N N . ARG B 1 567 ? 24.547 17.891 8.742 1 93.69 567 ARG B N 1
ATOM 9085 C CA . ARG B 1 567 ? 23.969 17.328 9.961 1 93.69 567 ARG B CA 1
ATOM 9086 C C . ARG B 1 567 ? 24.219 18.25 11.156 1 93.69 567 ARG B C 1
ATOM 9088 O O . ARG B 1 567 ? 23.312 18.516 11.93 1 93.69 567 ARG B O 1
ATOM 9095 N N . PRO B 1 568 ? 25.469 18.766 11.336 1 95.19 568 PRO B N 1
ATOM 9096 C CA . PRO B 1 568 ? 25.703 19.641 12.484 1 95.19 568 PRO B CA 1
ATOM 9097 C C . PRO B 1 568 ? 24.844 20.906 12.43 1 95.19 568 PRO B C 1
ATOM 9099 O O . PRO B 1 568 ? 24.312 21.344 13.461 1 95.19 568 PRO B O 1
ATOM 9102 N N . LEU B 1 569 ? 24.734 21.453 11.305 1 96.31 569 LEU B N 1
ATOM 9103 C CA . LEU B 1 569 ? 23.922 22.656 11.156 1 96.31 569 LEU B CA 1
ATOM 9104 C C . LEU B 1 569 ? 22.453 22.359 11.398 1 96.31 569 LEU B C 1
ATOM 9106 O O . LEU B 1 569 ? 21.75 23.141 12.031 1 96.31 569 LEU B O 1
ATOM 9110 N N . ILE B 1 570 ? 21.969 21.25 10.914 1 96.88 570 ILE B N 1
ATOM 9111 C CA . ILE B 1 570 ? 20.594 20.812 11.102 1 96.88 570 ILE B CA 1
ATOM 9112 C C . ILE B 1 570 ? 20.297 20.656 12.594 1 96.88 570 ILE B C 1
ATOM 9114 O O . ILE B 1 570 ? 19.266 21.141 13.078 1 96.88 570 ILE B O 1
ATOM 9118 N N . ALA B 1 571 ? 21.188 20 13.258 1 95.69 571 ALA B N 1
ATOM 9119 C CA . ALA B 1 571 ? 21.016 19.781 14.688 1 95.69 571 ALA B CA 1
ATOM 9120 C C . ALA B 1 571 ? 21.016 21.094 15.461 1 95.69 571 ALA B C 1
ATOM 9122 O O . ALA B 1 571 ? 20.266 21.25 16.422 1 95.69 571 ALA B O 1
ATOM 9123 N N . LYS B 1 572 ? 21.75 22.016 15.016 1 95.94 572 LYS B N 1
ATOM 9124 C CA . LYS B 1 572 ? 21.906 23.297 15.695 1 95.94 572 LYS B CA 1
ATOM 9125 C C . LYS B 1 572 ? 20.625 24.125 15.594 1 95.94 572 LYS B C 1
ATOM 9127 O O . LYS B 1 572 ? 20.266 24.828 16.547 1 95.94 572 LYS B O 1
ATOM 9132 N N . VAL B 1 573 ? 19.953 24.047 14.516 1 96.94 573 VAL B N 1
ATOM 9133 C CA . VAL B 1 573 ? 18.812 24.938 14.297 1 96.94 573 VAL B CA 1
ATOM 9134 C C . VAL B 1 573 ? 17.531 24.219 14.695 1 96.94 573 VAL B C 1
ATOM 9136 O O . VAL B 1 573 ? 16.484 24.859 14.852 1 96.94 573 VAL B O 1
ATOM 9139 N N . ALA B 1 574 ? 17.578 22.922 14.984 1 97.06 574 ALA B N 1
ATOM 9140 C CA . ALA B 1 574 ? 16.406 22.062 15.148 1 97.06 574 ALA B CA 1
ATOM 9141 C C . ALA B 1 574 ? 15.547 22.516 16.328 1 97.06 574 ALA B C 1
ATOM 9143 O O . ALA B 1 574 ? 14.32 22.594 16.219 1 97.06 574 ALA B O 1
ATOM 9144 N N . PHE B 1 575 ? 16.125 22.844 17.422 1 96.75 575 PHE B N 1
ATOM 9145 C CA . PHE B 1 575 ? 15.367 23.203 18.609 1 96.75 575 PHE B CA 1
ATOM 9146 C C . PHE B 1 575 ? 14.625 24.516 18.406 1 96.75 575 PHE B C 1
ATOM 9148 O O . PHE B 1 575 ? 13.453 24.625 18.781 1 96.75 575 PHE B O 1
ATOM 9155 N N . ARG B 1 576 ? 15.281 25.469 17.906 1 97.31 576 ARG B N 1
ATOM 9156 C CA . ARG B 1 576 ? 14.633 26.734 17.594 1 97.31 576 ARG B CA 1
ATOM 9157 C C . ARG B 1 576 ? 13.477 26.531 16.625 1 97.31 576 ARG B C 1
ATOM 9159 O O . ARG B 1 576 ? 12.414 27.156 16.781 1 97.31 576 ARG B O 1
ATOM 9166 N N . ALA B 1 577 ? 13.766 25.734 15.602 1 98.06 577 ALA B N 1
ATOM 9167 C CA . ALA B 1 577 ? 12.719 25.453 14.625 1 98.06 577 ALA B CA 1
ATOM 9168 C C . ALA B 1 577 ? 11.508 24.797 15.281 1 98.06 577 ALA B C 1
ATOM 9170 O O . ALA B 1 577 ? 10.367 25.078 14.914 1 98.06 577 ALA B O 1
ATOM 9171 N N . PHE B 1 578 ? 11.773 23.969 16.203 1 97.12 578 PHE B N 1
ATOM 9172 C CA . PHE B 1 578 ? 10.742 23.281 16.969 1 97.12 578 PHE B CA 1
ATOM 9173 C C . PHE B 1 578 ? 9.852 24.281 17.703 1 97.12 578 PHE B C 1
ATOM 9175 O O . PHE B 1 578 ? 8.625 24.219 17.609 1 97.12 578 PHE B O 1
ATOM 9182 N N . VAL B 1 579 ? 10.414 25.203 18.375 1 97.12 579 VAL B N 1
ATOM 9183 C CA . VAL B 1 579 ? 9.695 26.219 19.156 1 97.12 579 VAL B CA 1
ATOM 9184 C C . VAL B 1 579 ? 8.891 27.109 18.203 1 97.12 579 VAL B C 1
ATOM 9186 O O . VAL B 1 579 ? 7.711 27.375 18.453 1 97.12 579 VAL B O 1
ATOM 9189 N N . VAL B 1 580 ? 9.508 27.531 17.141 1 98.25 580 VAL B N 1
ATOM 9190 C CA . VAL B 1 580 ? 8.852 28.438 16.219 1 98.25 580 VAL B CA 1
ATOM 9191 C C . VAL B 1 580 ? 7.703 27.719 15.508 1 98.25 580 VAL B C 1
ATOM 9193 O O . VAL B 1 580 ? 6.648 28.312 15.258 1 98.25 580 VAL B O 1
ATOM 9196 N N . GLY B 1 581 ? 7.949 26.422 15.141 1 97.75 581 GLY B N 1
ATOM 9197 C CA . GLY B 1 581 ? 6.863 25.641 14.578 1 97.75 581 GLY B CA 1
ATOM 9198 C C . GLY B 1 581 ? 5.645 25.578 15.477 1 97.75 581 GLY B C 1
ATOM 9199 O O . GLY B 1 581 ? 4.508 25.656 15.008 1 97.75 581 GLY B O 1
ATOM 9200 N N . SER B 1 582 ? 5.84 25.438 16.75 1 97.75 582 SER B N 1
ATOM 9201 C CA . SER B 1 582 ? 4.75 25.438 17.719 1 97.75 582 SER B CA 1
ATOM 9202 C C . SER B 1 582 ? 4.051 26.797 17.75 1 97.75 582 SER B C 1
ATOM 9204 O O . SER B 1 582 ? 2.822 26.859 17.812 1 97.75 582 SER B O 1
ATOM 9206 N N . ILE B 1 583 ? 4.82 27.828 17.703 1 98 583 ILE B N 1
ATOM 9207 C CA . ILE B 1 583 ? 4.289 29.188 17.75 1 98 583 ILE B CA 1
ATOM 9208 C C . ILE B 1 583 ? 3.373 29.422 16.547 1 98 583 ILE B C 1
ATOM 9210 O O . ILE B 1 583 ? 2.342 30.094 16.672 1 98 583 ILE B O 1
ATOM 9214 N N . VAL B 1 584 ? 3.758 28.891 15.359 1 98.06 584 VAL B N 1
ATOM 9215 C CA . VAL B 1 584 ? 2.928 29.031 14.164 1 98.06 584 VAL B CA 1
ATOM 9216 C C . VAL B 1 584 ? 1.544 28.438 14.43 1 98.06 584 VAL B C 1
ATOM 9218 O O . VAL B 1 584 ? 0.528 29.047 14.07 1 98.06 584 VAL B O 1
ATOM 9221 N N . CYS B 1 585 ? 1.489 27.297 15.078 1 97.69 585 CYS B N 1
ATOM 9222 C CA . CYS B 1 585 ? 0.224 26.656 15.406 1 97.69 585 CYS B CA 1
ATOM 9223 C C . CYS B 1 585 ? -0.563 27.469 16.422 1 97.69 585 CYS B C 1
ATOM 9225 O O . CYS B 1 585 ? -1.783 27.594 16.312 1 97.69 585 CYS B O 1
ATOM 9227 N N . PHE B 1 586 ? 0.13 28.031 17.406 1 98 586 PHE B N 1
ATOM 9228 C CA . PHE B 1 586 ? -0.524 28.844 18.422 1 98 586 PHE B CA 1
ATOM 9229 C C . PHE B 1 586 ? -1.096 30.125 17.812 1 98 586 PHE B C 1
ATOM 9231 O O . PHE B 1 586 ? -2.145 30.609 18.25 1 98 586 PHE B O 1
ATOM 9238 N N . MET B 1 587 ? -0.388 30.625 16.828 1 97.12 587 MET B N 1
ATOM 9239 C CA . MET B 1 587 ? -0.895 31.797 16.125 1 97.12 587 MET B CA 1
ATOM 9240 C C . MET B 1 587 ? -2.178 31.469 15.367 1 97.12 587 MET B C 1
ATOM 9242 O O . MET B 1 587 ? -3.145 32.219 15.406 1 97.12 587 MET B O 1
ATOM 9246 N N . SER B 1 588 ? -2.127 30.344 14.68 1 96.88 588 SER B N 1
ATOM 9247 C CA . SER B 1 588 ? -3.324 29.891 13.984 1 96.88 588 SER B CA 1
ATOM 9248 C C . SER B 1 588 ? -4.492 29.719 14.945 1 96.88 588 SER B C 1
ATOM 9250 O O . SER B 1 588 ? -5.625 30.078 14.633 1 96.88 588 SER B O 1
ATOM 9252 N N . ALA B 1 589 ? -4.199 29.125 16.109 1 97.5 589 ALA B N 1
ATOM 9253 C CA . ALA B 1 589 ? -5.215 28.906 17.141 1 97.5 589 ALA B CA 1
ATOM 9254 C C . ALA B 1 589 ? -5.777 30.219 17.641 1 97.5 589 ALA B C 1
ATOM 9256 O O . ALA B 1 589 ? -6.984 30.344 17.875 1 97.5 589 ALA B O 1
ATOM 9257 N N . SER B 1 590 ? -4.949 31.188 17.828 1 97.06 590 SER B N 1
ATOM 9258 C CA . SER B 1 590 ? -5.367 32.5 18.312 1 97.06 590 SER B CA 1
ATOM 9259 C C . SER B 1 590 ? -6.289 33.188 17.312 1 97.06 590 SER B C 1
ATOM 9261 O O . SER B 1 590 ? -7.309 33.781 17.688 1 97.06 590 SER B O 1
ATOM 9263 N N . PHE B 1 591 ? -5.914 33.156 16.062 1 95.81 591 PHE B N 1
ATOM 9264 C CA . PHE B 1 591 ? -6.762 33.75 15.039 1 95.81 591 PHE B CA 1
ATOM 9265 C C . PHE B 1 591 ? -8.094 33.031 14.953 1 95.81 591 PHE B C 1
ATOM 9267 O O . PHE B 1 591 ? -9.148 33.656 14.805 1 95.81 591 PHE B O 1
ATOM 9274 N N . ALA B 1 592 ? -8.023 31.688 15.023 1 93.94 592 ALA B N 1
ATOM 9275 C CA . ALA B 1 592 ? -9.258 30.906 15.047 1 93.94 592 ALA B CA 1
ATOM 9276 C C . ALA B 1 592 ? -10.141 31.328 16.219 1 93.94 592 ALA B C 1
ATOM 9278 O O . ALA B 1 592 ? -11.367 31.359 16.094 1 93.94 592 ALA B O 1
ATOM 9279 N N . GLY B 1 593 ? -9.539 31.625 17.328 1 91.44 593 GLY B N 1
ATOM 9280 C CA . GLY B 1 593 ? -10.266 32.062 18.516 1 91.44 593 GLY B CA 1
ATOM 9281 C C . GLY B 1 593 ? -11.055 33.344 18.297 1 91.44 593 GLY B C 1
ATOM 9282 O O . GLY B 1 593 ? -12.086 33.562 18.938 1 91.44 593 GLY B O 1
ATOM 9283 N N . ILE B 1 594 ? -10.617 34.125 17.375 1 91.88 594 ILE B N 1
ATOM 9284 C CA . ILE B 1 594 ? -11.297 35.375 17.062 1 91.88 594 ILE B CA 1
ATOM 9285 C C . ILE B 1 594 ? -12.484 35.094 16.141 1 91.88 594 ILE B C 1
ATOM 9287 O O . ILE B 1 594 ? -13.547 35.719 16.266 1 91.88 594 ILE B O 1
ATOM 9291 N N . PHE B 1 595 ? -12.352 34.062 15.281 1 91.88 595 PHE B N 1
ATOM 9292 C CA . PHE B 1 595 ? -13.289 33.906 14.172 1 91.88 595 PHE B CA 1
ATOM 9293 C C . PHE B 1 595 ? -14.359 32.875 14.516 1 91.88 595 PHE B C 1
ATOM 9295 O O . PHE B 1 595 ? -15.438 32.875 13.914 1 91.88 595 PHE B O 1
ATOM 9302 N N . ILE B 1 596 ? -14.055 31.938 15.422 1 87.75 596 ILE B N 1
ATOM 9303 C CA . ILE B 1 596 ? -15.008 30.891 15.758 1 87.75 596 ILE B CA 1
ATOM 9304 C C . ILE B 1 596 ? -16.094 31.453 16.672 1 87.75 596 ILE B C 1
ATOM 9306 O O . ILE B 1 596 ? -15.797 32.156 17.641 1 87.75 596 ILE B O 1
ATOM 9310 N N . ASP B 1 597 ? -17.344 31.172 16.281 1 78.69 597 ASP B N 1
ATOM 9311 C CA . ASP B 1 597 ? -18.469 31.672 17.078 1 78.69 597 ASP B CA 1
ATOM 9312 C C . ASP B 1 597 ? -18.688 30.812 18.312 1 78.69 597 ASP B C 1
ATOM 9314 O O . ASP B 1 597 ? -18.328 29.625 18.328 1 78.69 597 ASP B O 1
ATOM 9318 N N . GLU B 1 598 ? -19.109 31.438 19.359 1 67.06 598 GLU B N 1
ATOM 9319 C CA . GLU B 1 598 ? -19.359 30.75 20.625 1 67.06 598 GLU B CA 1
ATOM 9320 C C . GLU B 1 598 ? -20.375 29.625 20.438 1 67.06 598 GLU B C 1
ATOM 9322 O O . GLU B 1 598 ? -20.266 28.578 21.078 1 67.06 598 GLU B O 1
ATOM 9327 N N . GLU B 1 599 ? -21.406 29.766 19.641 1 58.19 599 GLU B N 1
ATOM 9328 C CA . GLU B 1 599 ? -22.484 28.781 19.5 1 58.19 599 GLU B CA 1
ATOM 9329 C C . GLU B 1 599 ? -22.234 27.844 18.328 1 58.19 599 GLU B C 1
ATOM 9331 O O . GLU B 1 599 ? -23.094 27.031 17.984 1 58.19 599 GLU B O 1
ATOM 9336 N N . GLN B 1 600 ? -21.109 27.906 17.844 1 52.97 600 GLN B N 1
ATOM 9337 C CA . GLN B 1 600 ? -20.969 27.109 16.625 1 52.97 600 GLN B CA 1
ATOM 9338 C C . GLN B 1 600 ? -20.719 25.625 16.969 1 52.97 600 GLN B C 1
ATOM 9340 O O . GLN B 1 600 ? -19.953 25.312 17.875 1 52.97 600 GLN B O 1
ATOM 9345 N N . ASP B 1 601 ? -21.672 24.75 16.641 1 47.44 601 ASP B N 1
ATOM 9346 C CA . ASP B 1 601 ? -21.594 23.297 16.766 1 47.44 601 ASP B CA 1
ATOM 9347 C C . ASP B 1 601 ? -20.359 22.75 16.062 1 47.44 601 ASP B C 1
ATOM 9349 O O . ASP B 1 601 ? -20.016 23.188 14.953 1 47.44 601 ASP B O 1
ATOM 9353 N N . LEU B 1 602 ? -19.406 22.234 16.875 1 47.25 602 LEU B N 1
ATOM 9354 C CA . LEU B 1 602 ? -18.297 21.531 16.25 1 47.25 602 LEU B CA 1
ATOM 9355 C C . LEU B 1 602 ? -18.781 20.359 15.414 1 47.25 602 LEU B C 1
ATOM 9357 O O . LEU B 1 602 ? -19.703 19.656 15.812 1 47.25 602 LEU B O 1
#